Protein 6PWK (pdb70)

Solvent-accessible surface area: 37714 Å² total; per-residue (Å²): 124,170,66,68,77,48,142,83,20,98,93,13,99,74,122,5,50,48,22,91,42,0,96,12,8,31,121,35,56,0,49,59,72,0,64,39,20,34,98,156,48,8,109,3,0,1,0,10,0,25,0,53,22,2,100,74,42,48,167,129,138,27,111,122,42,0,48,40,29,1,94,58,1,0,48,118,1,60,128,44,32,104,75,177,107,37,6,23,0,27,10,46,76,53,42,3,0,5,1,2,13,103,27,71,58,80,77,0,72,122,8,1,73,43,1,22,86,21,3,74,124,26,72,120,105,44,15,0,0,1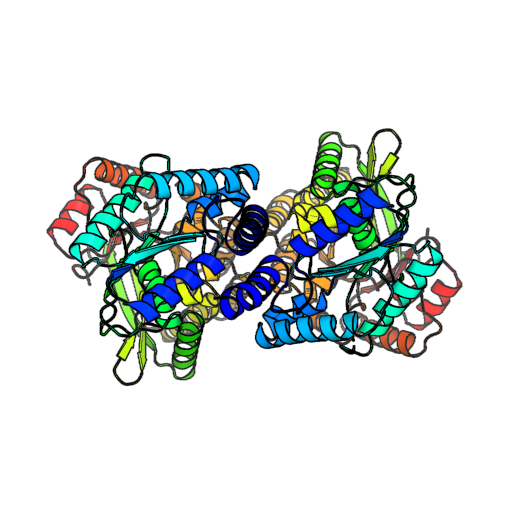,0,1,9,89,152,193,19,62,53,92,56,0,49,25,6,3,23,14,0,8,9,67,7,89,27,39,53,66,75,91,30,0,40,6,19,16,50,40,137,99,62,38,39,16,66,101,102,2,65,83,13,3,80,58,0,32,154,70,90,72,13,59,40,106,84,22,15,0,39,23,94,231,54,117,34,22,0,68,10,4,54,17,4,0,73,62,135,78,56,104,12,52,26,79,61,0,40,35,0,2,63,117,54,88,5,1,29,73,11,4,36,22,7,0,80,55,3,6,94,48,7,86,142,68,58,49,114,26,26,0,0,0,47,3,13,54,14,0,0,31,39,14,31,0,2,43,38,0,44,91,15,0,62,148,56,111,87,8,2,92,36,1,2,0,0,0,27,0,17,0,3,51,67,53,40,66,28,0,8,22,0,5,81,13,0,93,130,16,43,9,27,1,0,0,34,42,1,5,89,52,48,120,54,24,120,15,2,94,106,16,107,3,77,0,0,2,2,4,14,51,24,5,94,130,44,102,48,86,82,32,36,66,47,8,36,66,15,0,139,57,0,47,122,58,69,6,25,0,0,0,15,119,0,103,61,101,82,23,40,72,92,0,64,136,19,89,12,87,4,20,4,1,142,50,35,136,120,184,67,63,86,54,139,65,24,106,110,12,99,83,114,2,40,51,15,108,44,0,88,14,11,36,116,24,39,0,52,52,65,0,53,38,21,30,101,152,51,11,112,4,0,1,0,11,0,26,0,60,21,1,111,70,39,50,156,125,134,29,113,118,37,0,50,39,24,1,90,85,0,0,41,87,0,72,116,43,16,113,79,181,117,33,4,19,0,33,9,46,69,55,43,3,0,0,2,2,16,105,23,87,57,100,77,0,84,110,8,0,63,43,0,18,71,7,5,94,95,56,121,114,46,16,0,0,1,0,5,17,101,142,196,16,62,28,98,56,0,42,25,6,2,21,11,0,8,8,65,7,88,29,39,48,59,73,86,29,0,32,6,22,7,60,34,140,88,54,41,38,17,72,94,106,1,66,84,12,3,76,63,0,33,157,78,81,66,12,61,49,112,74,19,4,0,31,25,73,228,50,147,42,48,0,58,12,6,52,14,0,0,83,59,127,76,52,108,12,53,25,81,50,0,39,34,0,4,55,96,78,97,6,2,29,73,10,4,34,20,7,0,78,62,2,4,98,51,4,84,128,66,105,34,116,24,24,0,0,0,51,3,13,55,14,0,0,34,40,14,28,0,3,37,43,0,46,98,14,0,65,154,53,107,90,9,1,101,32,0,2,0,1,0,27,2,16,0,3,48,70,56,43,68,27,0,5,25,0,5,81,12,0,88,131,16,45,10,29,1,0,0,26,44,1,7,83,63,44,115,46,32,116,15,0,91,109,16,112,3,77,0,0,3,2,2,15,42,12,10,38,116,16,138,114,144,77,37,24,147,36,0,39,46,13,0,139,51,0,47,130,53,70,5,21,0,0,0,15,115,0,78,59,102,109,31,35,74,58,0,58,130,18,80,8,79,6,10,4,1,161,78,40,90

Foldseek 3Di:
DVVCCVVVVVVVVCVVFADVLQRAGEQVVVLVLVVVLLVPPLAWKKKKKFAVVLVVCCVVPHVVVSSVVSNLLSVLQDVPLDDPSWHWYDNDDGMIMITTHPDADVRVVVSLVVSLVSPCVRPVDMAMFMEGEPDRDDPVLNVQNNVQQRLVCVVCVVDSYRYDYSPDPDDTDHLVVLVVVVVVCLVVVQKDKDWWFWAFPVRHTQATEIFIWGDDPNRIGGCSRHVVSCLVVLNVLVVQVSVVVVVLVVVVVVPDPAAYEYEDDLSLLVDVVSLVVLLVVLQVRLVCLQRYEYEYEPCCCQPPVPSVVSSQCSSVVSNHFYEYAAPLPPPPRPPSCVVSVGQAYEYHQCLLVPLPPPVSVVSLLVSLCVQVVSPHAYEYPAHDDVVSVVSVVVSVHGIYIHDVVD/DVVVVVVVVVVVVCVQFADVLQRFGEQVVVLVLVQVCLVPPQAWKKKKKFAVVLVVCCVVPNVVVSSVVSNVLSVLLVVQDDDPSWHWYHNDSGMIMITGHPDDDVRVVVSLVSSLVSVVVPHDMAMFMEGRPDSDDPVLNVQNNVQQRLVCVVPVVDSYRYDYSPDPDDGDDLVVLVVVLVVCLVVVQKDKDWWFWAFPVGHTQATEIFIWGDDPHDIGGCSRHVVSCLPVLHQLVVQVSVVVVVLVVVVVVDDPAAYEYEGDLSNLPPVVSLVVLLVVLQVRLVCLLRYEYEYEPCCCQPPVVSVVSSQCSSVVSPHFYEYECPLPPLVRPCSCVVSVGQAYEHRLCCLPVDDPVVVVVSLLVSLCVQVVSVHAYEYPAHDDVVSVVVVVVSVHGIYIHPVSD

Secondary structure (DSSP, 8-state):
-HHHHHHHHHHHHHHHHB-TTTSSB-HHHHHHHHHHHHHHT--EEEEEEE-HHHHHHHHHHHHHHHHHHHHHHHHHHHHSS--TT-EEE--SSSEEEEEEET--HHHHHHHHHHHHHTTTTT----EEEEEEE-S---HHHHHHHHHHHHHHHHH-TTSSSEEEETT--S----HHHHHHHHHHHHHHT-EEEEEEEEEETTS-EEEEEEEEEEEETTEEEEHHHHHHHHHHTT-HHHHHHHHHHHHHHHHHTT---S-EEEE--HHHHT-HHHHHHHHHHHHT-GGGGGGEEEEE-HHHHHH-HHHHHHHHHHHHHTT-EEEEEEETTTTT---HHHHH--SEEEEPGGGGT--S-HHHHHHHHHHHHHHHHTT-EEEE-S--SHHHHHHHHTTT--EE-SSS--/-HHHHHHHHHHHHHHHHB-TTTSSB-HHHHHHHHHHHHHHT--EEEEEEE-HHHHHHHHHHHHHHHHHHHHHHHHHHHHH---TT-EEE--SSSEEEEEEES--HHHHHHHHHHHHHHHHTT---EEEEEEE-S---HHHHHHHHHHHHHHHHH-TTSSSEEEETT-SS----HHHHHHHHHHHHHHT-EEEEEEEEEETTS-EEEEEEEEEEEETTEEEEHHHHHHHHHGGG-HHHHHHHHHHHHHHHHHTT---S-EEEE--HHHHT-HHHHHHHHHHHHT-GGGGGGEEEEEEHHHHHHSHHHHHHHHHHHHHTT-EEEEEEETTTTTS--HHHHH--SEEEE-GGGTSS--SHHHHHHHHHHHHHHHHTT-EEEE-S---HHHHHHHHTTT--EEESTTT-

CATH classification: 3.30.70.270 (+1 more: 3.20.20.450)

Structure (mmCIF, N/CA/C/O backbone):
data_6PWK
#
_entry.id   6PWK
#
_cell.length_a   77.379
_cell.length_b   90.221
_cell.length_c   82.750
_cell.angle_alpha   90.000
_cell.angle_beta   115.490
_cell.angle_gamma   90.000
#
_symmetry.space_group_name_H-M   'P 1 21 1'
#
loop_
_entity.id
_entity.type
_entity.pdbx_description
1 polymer 'GGDEF and EAL domain-containing protein'
2 non-polymer "9,9'-[(2R,3R,3aS,5S,7aR,9R,10R,10aS,12S,14aR)-3,5,10,12-tetrahydroxy-5,12-dioxidooctahydro-2H,7H-difuro[3,2-d:3',2'-j][1,3,7,9,2,8]tetraoxadiphosphacyclododecine-2,9-diyl]bis(2-amino-1,9-dihydro-6H-purin-6-one)"
3 non-polymer 'MAGNESIUM ION'
4 water water
#
loop_
_atom_site.group_PDB
_atom_site.id
_atom_site.type_symbol
_atom_site.label_atom_id
_atom_site.label_alt_id
_atom_site.label_comp_id
_atom_site.label_asym_id
_atom_site.label_entity_id
_atom_site.label_seq_id
_atom_site.pdbx_PDB_ins_code
_atom_site.Cartn_x
_atom_site.Cartn_y
_atom_site.Cartn_z
_atom_site.occupancy
_atom_site.B_iso_or_equiv
_atom_site.auth_seq_id
_atom_site.auth_comp_id
_atom_site.auth_asym_id
_atom_site.auth_atom_id
_atom_site.pdbx_PDB_model_num
ATOM 1 N N . ALA A 1 2 ? -59.69983 -7.44961 31.52153 1.000 135.78932 222 ALA A N 1
ATOM 2 C CA . ALA A 1 2 ? -59.33498 -6.24621 30.78235 1.000 140.45461 222 ALA A CA 1
ATOM 3 C C . ALA A 1 2 ? -57.88822 -6.30168 30.30210 1.000 152.50886 222 ALA A C 1
ATOM 4 O O . ALA A 1 2 ? -57.50512 -5.56443 29.39305 1.000 145.73382 222 ALA A O 1
ATOM 6 N N . PHE A 1 3 ? -57.08496 -7.16984 30.92389 1.000 169.35562 223 PHE A N 1
ATOM 7 C CA . PHE A 1 3 ? -55.71659 -7.36791 30.45544 1.000 171.41463 223 PHE A CA 1
ATOM 8 C C . PHE A 1 3 ? -55.70590 -7.88814 29.02522 1.000 170.09672 223 PHE A C 1
ATOM 9 O O . PHE A 1 3 ? -55.01937 -7.33860 28.15502 1.000 165.52820 223 PHE A O 1
ATOM 17 N N . LYS A 1 4 ? -56.45790 -8.96366 28.77025 1.000 169.52744 224 LYS A N 1
ATOM 18 C CA . LYS A 1 4 ? -56.49105 -9.55731 27.43689 1.000 162.33692 224 LYS A CA 1
ATOM 19 C C . LYS A 1 4 ? -56.94463 -8.54473 26.39618 1.000 153.22147 224 LYS A C 1
ATOM 20 O O . LYS A 1 4 ? -56.46393 -8.55722 25.25640 1.000 147.41491 224 LYS A O 1
ATOM 22 N N . ALA A 1 5 ? -57.86775 -7.65683 26.77080 1.000 152.10302 225 ALA A N 1
ATOM 23 C CA . ALA A 1 5 ? -58.26586 -6.58027 25.87250 1.000 148.09031 225 ALA A CA 1
ATOM 24 C C . ALA A 1 5 ? -57.07263 -5.70208 25.51823 1.000 154.49169 225 ALA A C 1
ATOM 25 O O . ALA A 1 5 ? -56.70602 -5.57921 24.34647 1.000 157.21446 225 ALA A O 1
ATOM 27 N N . GLN A 1 6 ? -56.43324 -5.10928 26.53196 1.000 160.51650 226 GLN A N 1
ATOM 28 C CA . GLN A 1 6 ? -55.37559 -4.13000 26.29025 1.000 159.62697 226 GLN A CA 1
ATOM 29 C C . GLN A 1 6 ? -54.20366 -4.74361 25.53224 1.000 147.31657 226 GLN A C 1
ATOM 30 O O . GLN A 1 6 ? -53.72491 -4.17605 24.54260 1.000 145.49785 226 GLN A O 1
ATOM 36 N N . ALA A 1 7 ? -53.73253 -5.90993 25.98111 1.000 127.37804 227 ALA A N 1
ATOM 37 C CA . ALA A 1 7 ? -52.53714 -6.50847 25.39386 1.000 105.30054 227 ALA A CA 1
ATOM 38 C C . ALA A 1 7 ? -52.73673 -6.81977 23.91526 1.000 104.74702 227 ALA A C 1
ATOM 39 O O . ALA A 1 7 ? -51.87514 -6.51064 23.08354 1.000 105.37883 227 ALA A O 1
ATOM 41 N N . LYS A 1 8 ? -53.87344 -7.42393 23.56311 1.000 107.09681 228 LYS A N 1
ATOM 42 C CA . LYS A 1 8 ? -54.13502 -7.71966 22.15670 1.000 98.57848 228 LYS A CA 1
ATOM 43 C C . LYS A 1 8 ? -54.60200 -6.48962 21.38794 1.000 94.77830 228 LYS A C 1
ATOM 44 O O . LYS A 1 8 ? -54.29952 -6.36331 20.19679 1.000 102.77099 228 LYS A O 1
ATOM 50 N N . GLU A 1 9 ? -55.31259 -5.56591 22.04166 1.000 90.41849 229 GLU A N 1
ATOM 51 C CA . GLU A 1 9 ? -55.63482 -4.29954 21.38695 1.000 93.03758 229 GLU A CA 1
ATOM 52 C C . GLU A 1 9 ? -54.37070 -3.50991 21.07863 1.000 100.01279 229 GLU A C 1
ATOM 53 O O . GLU A 1 9 ? -54.29605 -2.81714 20.05748 1.000 111.92072 229 GLU A O 1
ATOM 59 N N . ALA A 1 10 ? -53.36381 -3.60561 21.95126 1.000 93.53238 230 ALA A N 1
ATOM 60 C CA . ALA A 1 10 ? -52.10843 -2.90570 21.70768 1.000 81.70904 230 ALA A CA 1
ATOM 61 C C . ALA A 1 10 ? -51.43259 -3.40882 20.43950 1.000 77.64396 230 ALA A C 1
ATOM 62 O O . ALA A 1 10 ? -50.92803 -2.61225 19.63859 1.000 81.09449 230 ALA A O 1
ATOM 64 N N . GLN A 1 11 ? -51.41744 -4.72792 20.23411 1.000 79.16905 231 GLN A N 1
ATOM 65 C CA . GLN A 1 11 ? -50.75492 -5.27749 19.05538 1.000 90.33333 231 GLN A CA 1
ATOM 66 C C . GLN A 1 11 ? -51.51758 -4.94157 17.78054 1.000 86.83432 231 GLN A C 1
ATOM 67 O O . GLN A 1 11 ? -50.90602 -4.63583 16.75063 1.000 89.79970 231 GLN A O 1
ATOM 73 N N . GLN A 1 12 ? -52.85138 -4.99379 17.82546 1.000 89.42665 232 GLN A N 1
ATOM 74 C CA . GLN A 1 12 ? -53.63447 -4.61980 16.65134 1.000 91.82852 232 GLN A CA 1
ATOM 75 C C . GLN A 1 12 ? -53.50461 -3.13113 16.35268 1.000 92.79863 232 GLN A C 1
ATOM 76 O O . GLN A 1 12 ? -53.44791 -2.73015 15.18432 1.000 88.89687 232 GLN A O 1
ATOM 82 N N . LEU A 1 13 ? -53.45692 -2.29580 17.39321 1.000 93.93762 233 LEU A N 1
ATOM 83 C CA . LEU A 1 13 ? -53.18998 -0.87756 17.17944 1.000 84.72689 233 LEU A CA 1
ATOM 84 C C . LEU A 1 13 ? -51.78177 -0.66342 16.64187 1.000 79.73530 233 LEU A C 1
ATOM 85 O O . LEU A 1 13 ? -51.56636 0.17323 15.75688 1.000 67.02335 233 LEU A O 1
ATOM 90 N N . ARG A 1 14 ? -50.81077 -1.41616 17.16510 1.000 84.10843 234 ARG A N 1
ATOM 91 C CA . ARG A 1 14 ? -49.43878 -1.30156 16.68506 1.000 94.42902 234 ARG A CA 1
ATOM 92 C C . ARG A 1 14 ? -49.32664 -1.71501 15.22311 1.000 95.08549 234 ARG A C 1
ATOM 93 O O . ARG A 1 14 ? -48.61990 -1.06798 14.44077 1.000 84.71158 234 ARG A O 1
ATOM 101 N N . GLU A 1 15 ? -50.01544 -2.79109 14.83218 1.000 94.29304 235 GLU A N 1
ATOM 102 C CA . GLU A 1 15 ? -49.94586 -3.23051 13.44234 1.000 87.65445 235 GLU A CA 1
ATOM 103 C C . GLU A 1 15 ? -50.76238 -2.32552 12.52884 1.000 86.63968 235 GLU A C 1
ATOM 104 O O . GLU A 1 15 ? -50.40714 -2.14408 11.35945 1.000 88.50904 235 GLU A O 1
ATOM 110 N N . ARG A 1 16 ? -51.85033 -1.74467 13.03610 1.000 86.38705 236 ARG A N 1
ATOM 111 C CA . ARG A 1 16 ? -52.60824 -0.79754 12.22635 1.000 85.67257 236 ARG A CA 1
ATOM 112 C C . ARG A 1 16 ? -51.78704 0.44928 11.93445 1.000 81.32847 236 ARG A C 1
ATOM 113 O O . ARG A 1 16 ? -51.85036 0.99898 10.82901 1.000 76.67149 236 ARG A O 1
ATOM 121 N N . ALA A 1 17 ? -50.99590 0.89762 12.90803 1.000 80.69256 237 ALA A N 1
ATOM 122 C CA . ALA A 1 17 ? -50.24797 2.13794 12.74545 1.000 73.24616 237 ALA A CA 1
ATOM 123 C C . ALA A 1 17 ? -49.00389 1.94805 11.88566 1.000 74.68188 237 ALA A C 1
ATOM 124 O O . ALA A 1 17 ? -48.65532 2.83372 11.09748 1.000 76.36000 237 ALA A O 1
ATOM 126 N N . TYR A 1 18 ? -48.32698 0.80250 12.01222 1.000 72.06925 238 TYR A N 1
ATOM 127 C CA . TYR A 1 18 ? -47.00112 0.62893 11.43284 1.000 65.21195 238 TYR A CA 1
ATOM 128 C C . TYR A 1 18 ? -46.87579 -0.51087 10.43036 1.000 69.44183 238 TYR A C 1
ATOM 129 O O . TYR A 1 18 ? -45.80816 -0.64916 9.82393 1.000 76.52416 238 TYR A O 1
ATOM 138 N N . LEU A 1 19 ? -47.90728 -1.32836 10.23163 1.000 64.23089 239 LEU A N 1
ATOM 139 C CA . LEU A 1 19 ? -47.82108 -2.47099 9.32811 1.000 67.20755 239 LEU A CA 1
ATOM 140 C C . LEU A 1 19 ? -48.71999 -2.25560 8.11854 1.000 74.60449 239 LEU A C 1
ATOM 141 O O . LEU A 1 19 ? -49.90112 -1.92226 8.26639 1.000 77.36377 239 LEU A O 1
ATOM 146 N N . ASP A 1 20 ? -48.15835 -2.45286 6.93010 1.000 78.61848 240 ASP A N 1
ATOM 147 C CA . ASP A 1 20 ? -48.93678 -2.39202 5.69822 1.000 76.27089 240 ASP A CA 1
ATOM 148 C C . ASP A 1 20 ? -49.63292 -3.72864 5.47123 1.000 76.86026 240 ASP A C 1
ATOM 149 O O . ASP A 1 20 ? -48.95626 -4.76070 5.39666 1.000 81.37668 240 ASP A O 1
ATOM 154 N N . PRO A 1 21 ? -50.96366 -3.76009 5.36031 1.000 72.90115 241 PRO A N 1
ATOM 155 C CA . PRO A 1 21 ? -51.65896 -5.05584 5.26270 1.000 77.14800 241 PRO A CA 1
ATOM 156 C C . PRO A 1 21 ? -51.29538 -5.86307 4.02758 1.000 89.32902 241 PRO A C 1
ATOM 157 O O . PRO A 1 21 ? -51.27078 -7.09926 4.09273 1.000 95.06893 241 PRO A O 1
ATOM 161 N N . VAL A 1 22 ? -51.01005 -5.20708 2.90274 1.000 86.21442 242 VAL A N 1
ATOM 162 C CA . VAL A 1 22 ? -50.75163 -5.93426 1.66184 1.000 77.45419 242 VAL A CA 1
ATOM 163 C C . VAL A 1 22 ? -49.42159 -6.67412 1.74315 1.000 77.03329 242 VAL A C 1
ATOM 164 O O . VAL A 1 22 ? -49.36525 -7.90379 1.62842 1.000 79.87598 242 VAL A O 1
ATOM 168 N N . SER A 1 23 ? -48.33085 -5.93345 1.94222 1.000 78.45171 243 SER A N 1
ATOM 169 C CA . SER A 1 23 ? -47.00070 -6.53002 1.93408 1.000 77.84243 243 SER A CA 1
ATOM 170 C C . SER A 1 23 ? -46.67271 -7.27266 3.22127 1.000 79.39604 243 SER A C 1
ATOM 171 O O . SER A 1 23 ? -45.72677 -8.06620 3.23490 1.000 78.54387 243 SER A O 1
ATOM 174 N N . HIS A 1 24 ? -47.42720 -7.03498 4.29470 1.000 85.95858 244 HIS A N 1
ATOM 175 C CA . HIS A 1 24 ? -47.09779 -7.54277 5.62713 1.000 91.76696 244 HIS A CA 1
ATOM 176 C C . HIS A 1 24 ? -45.69817 -7.10775 6.05730 1.000 83.79553 244 HIS A C 1
ATOM 177 O O . HIS A 1 24 ? -45.02280 -7.80167 6.82309 1.000 87.69127 244 HIS A O 1
ATOM 184 N N . LEU A 1 25 ? -45.25447 -5.96091 5.55433 1.000 75.23135 245 LEU A N 1
ATOM 185 C CA . LEU A 1 25 ? -44.02667 -5.30303 5.97228 1.000 76.36395 245 LEU A CA 1
ATOM 186 C C . LEU A 1 25 ? -44.38479 -4.02051 6.71138 1.000 73.08597 245 LEU A C 1
ATOM 187 O O . LEU A 1 25 ? -45.55558 -3.64933 6.82636 1.000 74.70803 245 LEU A O 1
ATOM 192 N N . GLY A 1 26 ? -43.36278 -3.33828 7.21788 1.000 72.20527 246 GLY A N 1
ATOM 193 C CA . GLY A 1 26 ? -43.58814 -2.02784 7.79398 1.000 71.79714 246 GLY A CA 1
ATOM 194 C C . GLY A 1 26 ? -44.08930 -1.05017 6.74929 1.000 71.26260 246 GLY A C 1
ATOM 195 O O . GLY A 1 26 ? -43.73618 -1.12965 5.57153 1.000 75.46324 246 GLY A O 1
ATOM 196 N N . ASN A 1 27 ? -44.94564 -0.13075 7.17935 1.000 69.60180 247 ASN A N 1
ATOM 197 C CA . ASN A 1 27 ? -45.46075 0.88246 6.26897 1.000 66.46291 247 ASN A CA 1
ATOM 198 C C . ASN A 1 27 ? -44.47436 2.04811 6.20704 1.000 67.76310 247 ASN A C 1
ATOM 199 O O . ASN A 1 27 ? -43.34320 1.96393 6.69315 1.000 69.57908 247 ASN A O 1
ATOM 204 N N . ARG A 1 28 ? -44.89929 3.15800 5.60181 1.000 65.59393 248 ARG A N 1
ATOM 205 C CA . ARG A 1 28 ? -44.00546 4.29951 5.45173 1.000 57.52644 248 ARG A CA 1
ATOM 206 C C . ARG A 1 28 ? -43.68133 4.93324 6.79937 1.000 71.33676 248 ARG A C 1
ATOM 207 O O . ARG A 1 28 ? -42.53191 5.31696 7.04879 1.000 80.46124 248 ARG A O 1
ATOM 215 N N . ALA A 1 29 ? -44.67719 5.04497 7.68300 1.000 73.27237 249 ALA A N 1
ATOM 216 C CA . ALA A 1 29 ? -44.43811 5.63893 8.99462 1.000 59.64235 249 ALA A CA 1
ATOM 217 C C . ALA A 1 29 ? -43.47413 4.79343 9.81715 1.000 60.75268 249 ALA A C 1
ATOM 218 O O . ALA A 1 29 ? -42.64188 5.33082 10.55768 1.000 62.91718 249 ALA A O 1
ATOM 220 N N . TYR A 1 30 ? -43.57640 3.46681 9.70541 1.000 66.37065 250 TYR A N 1
ATOM 221 C CA . TYR A 1 30 ? -42.60470 2.59150 10.35212 1.000 64.65466 250 TYR A CA 1
ATOM 222 C C . TYR A 1 30 ? -41.20095 2.85667 9.82941 1.000 76.99569 250 TYR A C 1
ATOM 223 O O . TYR A 1 30 ? -40.23191 2.85954 10.59751 1.000 80.89738 250 TYR A O 1
ATOM 232 N N . TYR A 1 31 ? -41.07376 3.08410 8.52162 1.000 79.69965 251 TYR A N 1
ATOM 233 C CA . TYR A 1 31 ? -39.75784 3.29584 7.93107 1.000 72.45205 251 TYR A CA 1
ATOM 234 C C . TYR A 1 31 ? -39.11746 4.57822 8.44340 1.000 68.22622 251 TYR A C 1
ATOM 235 O O . TYR A 1 31 ? -37.92583 4.59486 8.77193 1.000 61.89023 251 TYR A O 1
ATOM 244 N N . MET A 1 32 ? -39.89171 5.66206 8.51763 1.000 73.49829 252 MET A N 1
ATOM 245 C CA . MET A 1 32 ? -39.34692 6.92575 9.00261 1.000 81.29251 252 MET A CA 1
ATOM 246 C C . MET A 1 32 ? -38.95100 6.82890 10.47039 1.000 86.38158 252 MET A C 1
ATOM 247 O O . MET A 1 32 ? -37.95083 7.42302 10.88938 1.000 89.87927 252 MET A O 1
ATOM 252 N N . SER A 1 33 ? -39.72044 6.08142 11.26503 1.000 77.04860 253 SER A N 1
ATOM 253 C CA . SER A 1 33 ? -39.37055 5.88809 12.66940 1.000 80.32237 253 SER A CA 1
ATOM 254 C C . SER A 1 33 ? -38.06929 5.10732 12.80874 1.000 81.90170 253 SER A C 1
ATOM 255 O O . SER A 1 33 ? -37.16710 5.51085 13.55206 1.000 84.42295 253 SER A O 1
ATOM 258 N N . GLN A 1 34 ? -37.95586 3.97992 12.10185 1.000 80.94866 254 GLN A N 1
ATOM 259 C CA . GLN A 1 34 ? -36.71694 3.20722 12.13540 1.000 78.79993 254 GLN A CA 1
ATOM 260 C C . GLN A 1 34 ? -35.55031 3.99724 11.56032 1.000 74.27908 254 GLN A C 1
ATOM 261 O O . GLN A 1 34 ? -34.41224 3.84908 12.01847 1.000 69.76642 254 GLN A O 1
ATOM 267 N N . LEU A 1 35 ? -35.81252 4.83805 10.55835 1.000 81.73762 255 LEU A N 1
ATOM 268 C CA . LEU A 1 35 ? -34.74539 5.63123 9.95793 1.000 87.35537 255 LEU A CA 1
ATOM 269 C C . LEU A 1 35 ? -34.25704 6.71262 10.91261 1.000 88.26732 255 LEU A C 1
ATOM 270 O O . LEU A 1 35 ? -33.04744 6.93364 11.04202 1.000 84.54578 255 LEU A O 1
ATOM 275 N N . SER A 1 36 ? -35.18300 7.39620 11.59036 1.000 94.22172 256 SER A N 1
ATOM 276 C CA . SER A 1 36 ? -34.79621 8.48738 12.47755 1.000 91.88222 256 SER A CA 1
ATOM 277 C C . SER A 1 36 ? -34.04782 7.98147 13.70428 1.000 96.70913 256 SER A C 1
ATOM 278 O O . SER A 1 36 ? -33.15173 8.66853 14.20851 1.000 100.18173 256 SER A O 1
ATOM 281 N N . GLY A 1 37 ? -34.39531 6.79208 14.19773 1.000 98.28652 257 GLY A N 1
ATOM 282 C CA . GLY A 1 37 ? -33.68171 6.24330 15.33949 1.000 100.94151 257 GLY A CA 1
ATOM 283 C C . GLY A 1 37 ? -32.29163 5.75759 14.97767 1.000 91.83081 257 GLY A C 1
ATOM 284 O O . GLY A 1 37 ? -31.35325 5.88679 15.76876 1.000 83.54579 257 GLY A O 1
ATOM 285 N N . TRP A 1 38 ? -32.14059 5.19106 13.77865 1.000 92.11567 258 TRP A N 1
ATOM 286 C CA . TRP A 1 38 ? -30.82770 4.74334 13.32612 1.000 99.16984 258 TRP A CA 1
ATOM 287 C C . TRP A 1 38 ? -29.88437 5.92052 13.11107 1.000 96.64209 258 TRP A C 1
ATOM 288 O O . TRP A 1 38 ? -28.68291 5.81942 13.38564 1.000 95.94238 258 TRP A O 1
ATOM 299 N N . LEU A 1 39 ? -30.41074 7.04671 12.62781 1.000 98.33559 259 LEU A N 1
ATOM 300 C CA . LEU A 1 39 ? -29.57107 8.21520 12.38553 1.000 99.60730 259 LEU A CA 1
ATOM 301 C C . LEU A 1 39 ? -29.10236 8.84035 13.69383 1.000 105.04613 259 LEU A C 1
ATOM 302 O O . LEU A 1 39 ? -27.91759 9.15691 13.85305 1.000 111.81195 259 LEU A O 1
ATOM 307 N N . SER A 1 40 ? -30.02157 9.02418 14.64507 1.000 109.37608 260 SER A N 1
ATOM 308 C CA . SER A 1 40 ? -29.68992 9.74128 15.87256 1.000 107.90782 260 SER A CA 1
ATOM 309 C C . SER A 1 40 ? -28.70590 8.96865 16.74256 1.000 111.89341 260 SER A C 1
ATOM 310 O O . SER A 1 40 ? -27.89544 9.58072 17.44743 1.000 111.75436 260 SER A O 1
ATOM 313 N N . GLU A 1 41 ? -28.75531 7.63628 16.71249 1.000 116.97996 261 GLU A N 1
ATOM 314 C CA . GLU A 1 41 ? -27.82633 6.84334 17.51213 1.000 129.35945 261 GLU A CA 1
ATOM 315 C C . GLU A 1 41 ? -26.44905 6.78268 16.86600 1.000 130.77874 261 GLU A C 1
ATOM 316 O O . GLU A 1 41 ? -25.46218 7.26629 17.42805 1.000 140.25191 261 GLU A O 1
ATOM 322 N N . SER A 1 42 ? -26.36183 6.18862 15.68216 1.000 119.32633 262 SER A N 1
ATOM 323 C CA . SER A 1 42 ? -25.07316 5.95665 15.03690 1.000 112.22980 262 SER A CA 1
ATOM 324 C C . SER A 1 42 ? -25.00325 6.56159 13.64563 1.000 103.37481 262 SER A C 1
ATOM 325 O O . SER A 1 42 ? -24.07180 7.31693 13.34572 1.000 105.07885 262 SER A O 1
ATOM 328 N N . GLY A 1 43 ? -25.97017 6.25242 12.78608 1.000 99.88544 263 GLY A N 1
ATOM 329 C CA . GLY A 1 43 ? -25.88873 6.65578 11.40005 1.000 100.55690 263 GLY A CA 1
ATOM 330 C C . GLY A 1 43 ? -24.86042 5.90473 10.59001 1.000 103.34569 263 GLY A C 1
ATOM 331 O O . GLY A 1 43 ? -24.58058 6.29664 9.45336 1.000 89.15058 263 GLY A O 1
ATOM 332 N N . ILE A 1 44 ? -24.28633 4.84031 11.14122 1.000 116.29224 264 ILE A N 1
ATOM 333 C CA . ILE A 1 44 ? -23.28367 4.04051 10.44885 1.000 119.71967 264 ILE A CA 1
ATOM 334 C C . ILE A 1 44 ? -23.99695 2.89688 9.74209 1.000 124.50431 264 ILE A C 1
ATOM 335 O O . ILE A 1 44 ? -24.65800 2.07394 10.38520 1.000 132.23320 264 ILE A O 1
ATOM 340 N N . GLY A 1 45 ? -23.87181 2.84648 8.42603 1.000 117.41766 265 GLY A N 1
ATOM 341 C CA . GLY A 1 45 ? -24.50522 1.81481 7.64125 1.000 108.54658 265 GLY A CA 1
ATOM 342 C C . GLY A 1 45 ? -24.97787 2.37219 6.31958 1.000 99.91901 265 GLY A C 1
ATOM 343 O O . GLY A 1 45 ? -24.51470 3.41774 5.86637 1.000 95.81706 265 GLY A O 1
ATOM 344 N N . GLY A 1 46 ? -25.92109 1.65789 5.69894 1.000 96.12008 266 GLY A N 1
ATOM 345 C CA . GLY A 1 46 ? -26.43464 2.04240 4.40546 1.000 95.26574 266 GLY A CA 1
ATOM 346 C C . GLY A 1 46 ? -27.94945 1.96570 4.35593 1.000 95.48479 266 GLY A C 1
ATOM 347 O O . GLY A 1 46 ? -28.60485 1.45532 5.26897 1.000 92.92724 266 GLY A O 1
ATOM 348 N N . VAL A 1 47 ? -28.49110 2.48222 3.25665 1.000 88.86515 267 VAL A N 1
ATOM 349 C CA . VAL A 1 47 ? -29.92909 2.55433 3.04425 1.000 77.55123 267 VAL A CA 1
ATOM 350 C C . VAL A 1 47 ? -30.19245 2.29725 1.56463 1.000 78.92172 267 VAL A C 1
ATOM 351 O O . VAL A 1 47 ? -29.38241 2.64892 0.70072 1.000 86.23060 267 VAL A O 1
ATOM 355 N N . ALA A 1 48 ? -31.31612 1.64506 1.27320 1.000 78.06183 268 ALA A N 1
ATOM 356 C CA . ALA A 1 48 ? -31.60139 1.19299 -0.07989 1.000 73.51324 268 ALA A CA 1
ATOM 357 C C . ALA A 1 48 ? -33.08802 1.31077 -0.37460 1.000 73.41194 268 ALA A C 1
ATOM 358 O O . ALA A 1 48 ? -33.92266 1.26772 0.53234 1.000 71.56474 268 ALA A O 1
ATOM 360 N N . ILE A 1 49 ? -33.40800 1.45739 -1.66015 1.000 64.43437 269 ILE A N 1
ATOM 361 C CA . ILE A 1 49 ? -34.78539 1.52584 -2.13167 1.000 66.43442 269 ILE A CA 1
ATOM 362 C C . ILE A 1 49 ? -34.91808 0.63446 -3.36100 1.000 68.38221 269 ILE A C 1
ATOM 363 O O . ILE A 1 49 ? -34.05868 0.65634 -4.25038 1.000 75.35880 269 ILE A O 1
ATOM 368 N N . LEU A 1 50 ? -35.98161 -0.16220 -3.39762 1.000 59.85007 270 LEU A N 1
ATOM 369 C CA . LEU A 1 50 ? -36.25778 -1.07298 -4.49817 1.000 60.14867 270 LEU A CA 1
ATOM 370 C C . LEU A 1 50 ? -37.63136 -0.74698 -5.06054 1.000 68.62000 270 LEU A C 1
ATOM 371 O O . LEU A 1 50 ? -38.62211 -0.76300 -4.32429 1.000 74.55388 270 LEU A O 1
ATOM 376 N N . GLN A 1 51 ? -37.69423 -0.45759 -6.35693 1.000 68.48923 271 GLN A N 1
ATOM 377 C CA . GLN A 1 51 ? -38.95041 -0.14307 -7.02468 1.000 65.00400 271 GLN A CA 1
ATOM 378 C C . GLN A 1 51 ? -39.34694 -1.28660 -7.94614 1.000 65.91165 271 GLN A C 1
ATOM 379 O O . GLN A 1 51 ? -38.55702 -1.70735 -8.79830 1.000 66.97190 271 GLN A O 1
ATOM 385 N N . ALA A 1 52 ? -40.57546 -1.77515 -7.77880 1.000 68.72306 272 ALA A N 1
ATOM 386 C CA . ALA A 1 52 ? -41.10336 -2.87119 -8.58708 1.000 73.20510 272 ALA A CA 1
ATOM 387 C C . ALA A 1 52 ? -42.08859 -2.29187 -9.59824 1.000 81.86697 272 ALA A C 1
ATOM 388 O O . ALA A 1 52 ? -43.30036 -2.25608 -9.38481 1.000 83.12479 272 ALA A O 1
ATOM 390 N N . GLU A 1 53 ? -41.54259 -1.82578 -10.72390 1.000 95.65176 273 GLU A N 1
ATOM 391 C CA . GLU A 1 53 ? -42.38790 -1.29600 -11.78736 1.000 97.77716 273 GLU A CA 1
ATOM 392 C C . GLU A 1 53 ? -43.22709 -2.39202 -12.43124 1.000 94.06504 273 GLU A C 1
ATOM 393 O O . GLU A 1 53 ? -44.32741 -2.11965 -12.92593 1.000 89.95802 273 GLU A O 1
ATOM 399 N N . PHE A 1 54 ? -42.73763 -3.63460 -12.42249 1.000 90.85612 274 PHE A N 1
ATOM 400 C CA . PHE A 1 54 ? -43.50395 -4.72908 -13.00940 1.000 95.22198 274 PHE A CA 1
ATOM 401 C C . PHE A 1 54 ? -44.77570 -5.01098 -12.21974 1.000 100.19941 274 PHE A C 1
ATOM 402 O O . PHE A 1 54 ? -45.75481 -5.51279 -12.78368 1.000 104.63693 274 PHE A O 1
ATOM 410 N N . ILE A 1 55 ? -44.78470 -4.69603 -10.92324 1.000 97.15115 275 ILE A N 1
ATOM 411 C CA . ILE A 1 55 ? -46.01815 -4.79723 -10.15058 1.000 87.94465 275 ILE A CA 1
ATOM 412 C C . ILE A 1 55 ? -46.98463 -3.69101 -10.55443 1.000 85.00616 275 ILE A C 1
ATOM 413 O O . ILE A 1 55 ? -48.20439 -3.89299 -10.58770 1.000 85.67506 275 ILE A O 1
ATOM 418 N N . LYS A 1 56 ? -46.45530 -2.50781 -10.87697 1.000 85.37497 276 LYS A N 1
ATOM 419 C CA . LYS A 1 56 ? -47.30060 -1.42505 -11.36961 1.000 89.10034 276 LYS A CA 1
ATOM 420 C C . LYS A 1 56 ? -47.95298 -1.79732 -12.69391 1.000 98.98197 276 LYS A C 1
ATOM 421 O O . LYS A 1 56 ? -49.12491 -1.47948 -12.93000 1.000 98.02805 276 LYS A O 1
ATOM 427 N N . GLU A 1 57 ? -47.20823 -2.47234 -13.57227 1.000 104.19192 277 GLU A N 1
ATOM 428 C CA . GLU A 1 57 ? -47.78353 -2.92883 -14.83277 1.000 108.61189 277 GLU A CA 1
ATOM 429 C C . GLU A 1 57 ? -48.80690 -4.03478 -14.61549 1.000 112.57266 277 GLU A C 1
ATOM 430 O O . GLU A 1 57 ? -49.73444 -4.18646 -15.41786 1.000 116.00097 277 GLU A O 1
ATOM 436 N N . LEU A 1 58 ? -48.66227 -4.80769 -13.53834 1.000 112.20440 278 LEU A N 1
ATOM 437 C CA . LEU A 1 58 ? -49.57767 -5.91643 -13.29651 1.000 105.13715 278 LEU A CA 1
ATOM 438 C C . LEU A 1 58 ? -50.93212 -5.43229 -12.79636 1.000 111.82342 278 LEU A C 1
ATOM 439 O O . LEU A 1 58 ? -51.94613 -6.10757 -13.00857 1.000 121.76383 278 LEU A O 1
ATOM 444 N N . TYR A 1 59 ? -50.97378 -4.26396 -12.15104 1.000 106.03779 279 TYR A N 1
ATOM 445 C CA . TYR A 1 59 ? -52.17467 -3.86150 -11.42357 1.000 105.34653 279 TYR A CA 1
ATOM 446 C C . TYR A 1 59 ? -53.35014 -3.60781 -12.36131 1.000 110.92226 279 TYR A C 1
ATOM 447 O O . TYR A 1 59 ? -54.45732 -4.09982 -12.12154 1.000 116.30453 279 TYR A O 1
ATOM 456 N N . GLU A 1 60 ? -53.14621 -2.83358 -13.42738 1.000 113.04330 280 GLU A N 1
ATOM 457 C CA . GLU A 1 60 ? -54.25948 -2.62601 -14.34795 1.000 121.65060 280 GLU A CA 1
ATOM 458 C C . GLU A 1 60 ? -54.43422 -3.79950 -15.30292 1.000 122.66284 280 GLU A C 1
ATOM 459 O O . GLU A 1 60 ? -55.55316 -4.05918 -15.76019 1.000 122.60929 280 GLU A O 1
ATOM 465 N N . GLU A 1 61 ? -53.35500 -4.52430 -15.60226 1.000 121.40308 281 GLU A N 1
ATOM 466 C CA . GLU A 1 61 ? -53.43801 -5.60076 -16.58366 1.000 126.34595 281 GLU A CA 1
ATOM 467 C C . GLU A 1 61 ? -54.28230 -6.76002 -16.06484 1.000 130.91988 281 GLU A C 1
ATOM 468 O O . GLU A 1 61 ? -55.16875 -7.25763 -16.76907 1.000 143.34707 281 GLU A O 1
ATOM 474 N N . LYS A 1 62 ? -54.03168 -7.19643 -14.82762 1.000 120.73692 282 LYS A N 1
ATOM 475 C CA . LYS A 1 62 ? -54.69152 -8.37065 -14.26698 1.000 115.18075 282 LYS A CA 1
ATOM 476 C C . LYS A 1 62 ? -55.48642 -8.05177 -13.00241 1.000 104.94574 282 LYS A C 1
ATOM 477 O O . LYS A 1 62 ? -55.86586 -8.97171 -12.26862 1.000 105.77086 282 LYS A O 1
ATOM 483 N N . GLY A 1 63 ? -55.75525 -6.77758 -12.73133 1.000 94.48546 283 GLY A N 1
ATOM 484 C CA . GLY A 1 63 ? -56.49671 -6.40066 -11.54352 1.000 95.66472 283 GLY A CA 1
ATOM 485 C C . GLY A 1 63 ? -55.60601 -6.22564 -10.32942 1.000 93.24331 283 GLY A C 1
ATOM 486 O O . GLY A 1 63 ? -54.37601 -6.31072 -10.39036 1.000 92.62531 283 GLY A O 1
ATOM 487 N N . TYR A 1 64 ? -56.25242 -5.97095 -9.19041 1.000 95.47996 284 TYR A N 1
ATOM 488 C CA . TYR A 1 64 ? -55.52890 -5.76666 -7.94261 1.000 93.24477 284 TYR A CA 1
ATOM 489 C C . TYR A 1 64 ? -55.40369 -7.02804 -7.10192 1.000 89.93039 284 TYR A C 1
ATOM 490 O O . TYR A 1 64 ? -54.53644 -7.07881 -6.22285 1.000 92.83527 284 TYR A O 1
ATOM 499 N N . GLU A 1 65 ? -56.24977 -8.03458 -7.33525 1.000 89.58220 285 GLU A N 1
ATOM 500 C CA . GLU A 1 65 ? -56.07268 -9.30946 -6.64796 1.000 97.53276 285 GLU A CA 1
ATOM 501 C C . GLU A 1 65 ? -54.73165 -9.93402 -7.00674 1.000 101.30281 285 GLU A C 1
ATOM 502 O O . GLU A 1 65 ? -54.01730 -10.43979 -6.13313 1.000 100.64761 285 GLU A O 1
ATOM 508 N N . ALA A 1 66 ? -54.37107 -9.90249 -8.29158 1.000 99.60881 286 ALA A N 1
ATOM 509 C CA . ALA A 1 66 ? -53.05636 -10.37902 -8.70373 1.000 94.28757 286 ALA A CA 1
ATOM 510 C C . ALA A 1 66 ? -51.96106 -9.39773 -8.30972 1.000 88.41183 286 ALA A C 1
ATOM 511 O O . ALA A 1 66 ? -50.83349 -9.81149 -8.01687 1.000 87.23584 286 ALA A O 1
ATOM 513 N N . GLY A 1 67 ? -52.27095 -8.10080 -8.29634 1.000 84.57835 287 GLY A N 1
ATOM 514 C CA . GLY A 1 67 ? -51.27206 -7.11944 -7.90685 1.000 85.72496 287 GLY A CA 1
ATOM 515 C C . GLY A 1 67 ? -50.90812 -7.21332 -6.43658 1.000 90.98867 287 GLY A C 1
ATOM 516 O O . GLY A 1 67 ? -49.72965 -7.16296 -6.07193 1.000 94.51187 287 GLY A O 1
ATOM 517 N N . ASP A 1 68 ? -51.91694 -7.34322 -5.56979 1.000 90.17450 288 ASP A N 1
ATOM 518 C CA . ASP A 1 68 ? -51.64693 -7.48894 -4.14249 1.000 91.23687 288 ASP A CA 1
ATOM 519 C C . ASP A 1 68 ? -50.88910 -8.77712 -3.85577 1.000 92.06549 288 ASP A C 1
ATOM 520 O O . ASP A 1 68 ? -49.98773 -8.80148 -3.00765 1.000 92.19447 288 ASP A O 1
ATOM 525 N N . GLY A 1 69 ? -51.24084 -9.85993 -4.55407 1.000 90.84522 289 GLY A N 1
ATOM 526 C CA . GLY A 1 69 ? -50.51970 -11.11031 -4.37632 1.000 91.07397 289 GLY A CA 1
ATOM 527 C C . GLY A 1 69 ? -49.05701 -11.01296 -4.76124 1.000 93.12565 289 GLY A C 1
ATOM 528 O O . GLY A 1 69 ? -48.20333 -11.65071 -4.13951 1.000 100.82731 289 GLY A O 1
ATOM 529 N N . MET A 1 70 ? -48.74472 -10.21488 -5.78481 1.000 88.51885 290 MET A N 1
ATOM 530 C CA . MET A 1 70 ? -47.35185 -10.04495 -6.18504 1.000 89.45641 290 MET A CA 1
ATOM 531 C C . MET A 1 70 ? -46.59457 -9.17699 -5.18715 1.000 93.10808 290 MET A C 1
ATOM 532 O O . MET A 1 70 ? -45.40733 -9.41073 -4.92740 1.000 89.70335 290 MET A O 1
ATOM 537 N N . VAL A 1 71 ? -47.26213 -8.16651 -4.62366 1.000 88.61600 291 VAL A N 1
ATOM 538 C CA . VAL A 1 71 ? -46.64671 -7.36166 -3.57112 1.000 81.66097 291 VAL A CA 1
ATOM 539 C C . VAL A 1 71 ? -46.30019 -8.23876 -2.37592 1.000 77.59575 291 VAL A C 1
ATOM 540 O O . VAL A 1 71 ? -45.19995 -8.15512 -1.81764 1.000 77.80387 291 VAL A O 1
ATOM 544 N N . ARG A 1 72 ? -47.23826 -9.09691 -1.96862 1.000 78.78710 292 ARG A N 1
ATOM 545 C CA . ARG A 1 72 ? -46.97280 -10.02295 -0.87260 1.000 82.61329 292 ARG A CA 1
ATOM 546 C C . ARG A 1 72 ? -45.85347 -10.99316 -1.22709 1.000 87.60216 292 ARG A C 1
ATOM 547 O O . ARG A 1 72 ? -44.97905 -11.27327 -0.39796 1.000 82.81558 292 ARG A O 1
ATOM 555 N N . GLU A 1 73 ? -45.86642 -11.51809 -2.45510 1.000 90.50648 293 GLU A N 1
ATOM 556 C CA . GLU A 1 73 ? -44.82379 -12.44745 -2.87792 1.000 92.43035 293 GLU A CA 1
ATOM 557 C C . GLU A 1 73 ? -43.45094 -11.79014 -2.82106 1.000 89.46359 293 GLU A C 1
ATOM 558 O O . GLU A 1 73 ? -42.52820 -12.31181 -2.18591 1.000 86.33228 293 GLU A O 1
ATOM 564 N N . LEU A 1 74 ? -43.30116 -10.63219 -3.47046 1.000 90.11358 294 LEU A N 1
ATOM 565 C CA . LEU A 1 74 ? -42.03330 -9.91162 -3.40749 1.000 84.75454 294 LEU A CA 1
ATOM 566 C C . LEU A 1 74 ? -41.65917 -9.58542 -1.96777 1.000 85.87812 294 LEU A C 1
ATOM 567 O O . LEU A 1 74 ? -40.48889 -9.68958 -1.58523 1.000 89.05230 294 LEU A O 1
ATOM 572 N N . ALA A 1 75 ? -42.64303 -9.20644 -1.14964 1.000 89.83920 295 ALA A N 1
ATOM 573 C CA . ALA A 1 75 ? -42.36901 -8.92886 0.25635 1.000 91.28796 295 ALA A CA 1
ATOM 574 C C . ALA A 1 75 ? -41.92902 -10.19081 0.98729 1.000 98.99767 295 ALA A C 1
ATOM 575 O O . ALA A 1 75 ? -40.92636 -10.18364 1.71030 1.000 101.53392 295 ALA A O 1
ATOM 577 N N . ASP A 1 76 ? -42.66965 -11.28886 0.80818 1.000 103.10572 296 ASP A N 1
ATOM 578 C CA . ASP A 1 76 ? -42.29520 -12.54912 1.44450 1.000 106.68452 296 ASP A CA 1
ATOM 579 C C . ASP A 1 76 ? -40.92114 -13.01295 0.97944 1.000 117.74619 296 ASP A C 1
ATOM 580 O O . ASP A 1 76 ? -40.09291 -13.44638 1.78813 1.000 119.35297 296 ASP A O 1
ATOM 585 N N . ARG A 1 77 ? -40.66346 -12.93967 -0.32786 1.000 123.29352 297 ARG A N 1
ATOM 586 C CA . ARG A 1 77 ? -39.36461 -13.36040 -0.84142 1.000 128.25837 297 ARG A CA 1
ATOM 587 C C . ARG A 1 77 ? -38.25238 -12.44655 -0.34284 1.000 122.61189 297 ARG A C 1
ATOM 588 O O . ARG A 1 77 ? -37.14251 -12.90825 -0.05014 1.000 129.98781 297 ARG A O 1
ATOM 596 N N . LEU A 1 78 ? -38.53277 -11.14641 -0.23043 1.000 110.59140 298 LEU A N 1
ATOM 597 C CA . LEU A 1 78 ? -37.49744 -10.20579 0.18239 1.000 99.54247 298 LEU A CA 1
ATOM 598 C C . LEU A 1 78 ? -37.16551 -10.35714 1.66036 1.000 108.74336 298 LEU A C 1
ATOM 599 O O . LEU A 1 78 ? -35.99093 -10.31585 2.04293 1.000 110.92464 298 LEU A O 1
ATOM 604 N N . LYS A 1 79 ? -38.18177 -10.54389 2.50567 1.000 118.27208 299 LYS A N 1
ATOM 605 C CA . LYS A 1 79 ? -37.94385 -10.52883 3.94548 1.000 125.43883 299 LYS A CA 1
ATOM 606 C C . LYS A 1 79 ? -37.37606 -11.85414 4.44203 1.000 124.50621 299 LYS A C 1
ATOM 607 O O . LYS A 1 79 ? -36.50366 -11.86362 5.31735 1.000 126.80942 299 LYS A O 1
ATOM 613 N N . ASN A 1 80 ? -37.84058 -12.98007 3.89301 1.000 120.88087 300 ASN A N 1
ATOM 614 C CA . ASN A 1 80 ? -37.31763 -14.26853 4.33404 1.000 120.58418 300 ASN A CA 1
ATOM 615 C C . ASN A 1 80 ? -35.87286 -14.46282 3.89601 1.000 127.58703 300 ASN A C 1
ATOM 616 O O . ASN A 1 80 ? -35.13079 -15.22484 4.52638 1.000 130.23954 300 ASN A O 1
ATOM 621 N N . SER A 1 81 ? -35.45968 -13.78855 2.83040 1.000 127.49043 301 SER A N 1
ATOM 622 C CA . SER A 1 81 ? -34.05856 -13.72293 2.45493 1.000 128.60770 301 SER A CA 1
ATOM 623 C C . SER A 1 81 ? -33.40630 -12.51130 3.11076 1.000 130.36472 301 SER A C 1
ATOM 624 O O . SER A 1 81 ? -34.08064 -11.61490 3.62421 1.000 134.58391 301 SER A O 1
ATOM 627 N N . ILE A 1 82 ? -32.07330 -12.50301 3.09761 1.000 131.34326 302 ILE A N 1
ATOM 628 C CA . ILE A 1 82 ? -31.29150 -11.32132 3.45149 1.000 128.26282 302 ILE A CA 1
ATOM 629 C C . ILE A 1 82 ? -31.59782 -10.88786 4.88276 1.000 129.52791 302 ILE A C 1
ATOM 630 O O . ILE A 1 82 ? -31.99717 -9.74335 5.12746 1.000 120.11190 302 ILE A O 1
ATOM 635 N N . THR A 1 83 ? -31.40807 -11.79803 5.83783 1.000 136.26718 303 THR A N 1
ATOM 636 C CA . THR A 1 83 ? -31.69875 -11.53926 7.24450 1.000 139.99213 303 THR A CA 1
ATOM 637 C C . THR A 1 83 ? -30.40789 -11.18376 7.97061 1.000 141.42149 303 THR A C 1
ATOM 638 O O . THR A 1 83 ? -29.50898 -12.02091 8.08714 1.000 151.74012 303 THR A O 1
ATOM 642 N N . ILE A 1 84 ? -30.31611 -9.93686 8.43771 1.000 135.83563 304 ILE A N 1
ATOM 643 C CA . ILE A 1 84 ? -29.17991 -9.44277 9.20647 1.000 134.40826 304 ILE A CA 1
ATOM 644 C C . ILE A 1 84 ? -29.72934 -8.64424 10.38674 1.000 133.83097 304 ILE A C 1
ATOM 645 O O . ILE A 1 84 ? -30.92624 -8.36682 10.47210 1.000 129.33513 304 ILE A O 1
ATOM 650 N N . LYS A 1 85 ? -28.84424 -8.30444 11.32231 1.000 132.22805 305 LYS A N 1
ATOM 651 C CA . LYS A 1 85 ? -29.23966 -7.56646 12.51481 1.000 134.87142 305 LYS A CA 1
ATOM 652 C C . LYS A 1 85 ? -29.71495 -6.15908 12.16448 1.000 143.11811 305 LYS A C 1
ATOM 653 O O . LYS A 1 85 ? -29.21517 -5.52185 11.23228 1.000 148.59281 305 LYS A O 1
ATOM 659 N N . ASP A 1 86 ? -30.69304 -5.67702 12.93532 1.000 145.10597 306 ASP A N 1
ATOM 660 C CA . ASP A 1 86 ? -31.23921 -4.31946 12.83001 1.000 143.34108 306 ASP A CA 1
ATOM 661 C C . ASP A 1 86 ? -31.73118 -3.98655 11.42288 1.000 127.38214 306 ASP A C 1
ATOM 662 O O . ASP A 1 86 ? -31.80129 -2.81147 11.04888 1.000 130.11384 306 ASP A O 1
ATOM 667 N N . ILE A 1 87 ? -32.09266 -4.99579 10.63490 1.000 112.01968 307 ILE A N 1
ATOM 668 C CA . ILE A 1 87 ? -32.51104 -4.77029 9.25424 1.000 100.66909 307 ILE A CA 1
ATOM 669 C C . ILE A 1 87 ? -33.96872 -4.32969 9.24095 1.000 99.22925 307 ILE A C 1
ATOM 670 O O . ILE A 1 87 ? -34.85719 -5.06722 9.68405 1.000 101.00190 307 ILE A O 1
ATOM 675 N N . SER A 1 88 ? -34.21394 -3.12990 8.72652 1.000 99.60176 308 SER A N 1
ATOM 676 C CA . SER A 1 88 ? -35.55890 -2.60726 8.55425 1.000 100.06069 308 SER A CA 1
ATOM 677 C C . SER A 1 88 ? -35.96443 -2.77853 7.09625 1.000 93.30857 308 SER A C 1
ATOM 678 O O . SER A 1 88 ? -35.25694 -2.31872 6.19277 1.000 90.80709 308 SER A O 1
ATOM 681 N N . ILE A 1 89 ? -37.08355 -3.45877 6.86897 1.000 85.64873 309 ILE A N 1
ATOM 682 C CA . ILE A 1 89 ? -37.65859 -3.61629 5.53800 1.000 77.81598 309 ILE A CA 1
ATOM 683 C C . ILE A 1 89 ? -39.08255 -3.08926 5.59623 1.000 79.55636 309 ILE A C 1
ATOM 684 O O . ILE A 1 89 ? -39.89653 -3.57306 6.39311 1.000 89.59269 309 ILE A O 1
ATOM 689 N N . ALA A 1 90 ? -39.38078 -2.09494 4.76517 1.000 75.96508 310 ALA A N 1
ATOM 690 C CA . ALA A 1 90 ? -40.67915 -1.44377 4.79730 1.000 69.29155 310 ALA A CA 1
ATOM 691 C C . ALA A 1 90 ? -41.14210 -1.14074 3.38071 1.000 70.76121 310 ALA A C 1
ATOM 692 O O . ALA A 1 90 ? -40.35140 -1.11396 2.43448 1.000 72.14938 310 ALA A O 1
ATOM 694 N N . ARG A 1 91 ? -42.44596 -0.91430 3.25024 1.000 69.24822 311 ARG A N 1
ATOM 695 C CA . ARG A 1 91 ? -43.06361 -0.51139 1.98986 1.000 63.94462 311 ARG A CA 1
ATOM 696 C C . ARG A 1 91 ? -43.34935 0.98315 2.09107 1.000 74.18787 311 ARG A C 1
ATOM 697 O O . ARG A 1 91 ? -44.37083 1.39556 2.64576 1.000 84.34742 311 ARG A O 1
ATOM 705 N N . ILE A 1 92 ? -42.43616 1.79621 1.55459 1.000 74.61877 312 ILE A N 1
ATOM 706 C CA . ILE A 1 92 ? -42.50291 3.24076 1.75948 1.000 66.81652 312 ILE A CA 1
ATOM 707 C C . ILE A 1 92 ? -43.44373 3.93652 0.78405 1.000 56.47112 312 ILE A C 1
ATOM 708 O O . ILE A 1 92 ? -43.80130 5.10076 1.00537 1.000 57.31874 312 ILE A O 1
ATOM 713 N N . SER A 1 93 ? -43.84677 3.26706 -0.29053 1.000 51.62949 313 SER A N 1
ATOM 714 C CA . SER A 1 93 ? -44.79565 3.82818 -1.24178 1.000 52.32846 313 SER A CA 1
ATOM 715 C C . SER A 1 93 ? -45.48718 2.67472 -1.95698 1.000 56.61690 313 SER A C 1
ATOM 716 O O . SER A 1 93 ? -45.31250 1.50583 -1.59913 1.000 56.45294 313 SER A O 1
ATOM 719 N N . THR A 1 94 ? -46.27910 3.00900 -2.97657 1.000 52.30952 314 THR A N 1
ATOM 720 C CA . THR A 1 94 ? -47.09430 1.99934 -3.64370 1.000 57.60780 314 THR A CA 1
ATOM 721 C C . THR A 1 94 ? -46.22849 0.93734 -4.31208 1.000 58.88490 314 THR A C 1
ATOM 722 O O . THR A 1 94 ? -46.50076 -0.26268 -4.19593 1.000 64.05643 314 THR A O 1
ATOM 726 N N . TYR A 1 95 ? -45.17165 1.35663 -5.00948 1.000 52.77390 315 TYR A N 1
ATOM 727 C CA . TYR A 1 95 ? -44.38620 0.43898 -5.82558 1.000 53.80511 315 TYR A CA 1
ATOM 728 C C . TYR A 1 95 ? -42.91225 0.39031 -5.44381 1.000 53.32669 315 TYR A C 1
ATOM 729 O O . TYR A 1 95 ? -42.11863 -0.20977 -6.17863 1.000 60.28900 315 TYR A O 1
ATOM 738 N N . GLU A 1 96 ? -42.51661 0.99267 -4.32564 1.000 52.53246 316 GLU A N 1
ATOM 739 C CA . GLU A 1 96 ? -41.12393 0.96359 -3.90958 1.000 63.56732 316 GLU A CA 1
ATOM 740 C C . GLU A 1 96 ? -41.01102 0.56956 -2.44451 1.000 72.39373 316 GLU A C 1
ATOM 741 O O . GLU A 1 96 ? -41.85553 0.92207 -1.61686 1.000 78.47200 316 GLU A O 1
ATOM 747 N N . PHE A 1 97 ? -39.95191 -0.17775 -2.14069 1.000 76.58396 317 PHE A N 1
ATOM 748 C CA . PHE A 1 97 ? -39.66920 -0.66401 -0.79906 1.000 76.87363 317 PHE A CA 1
ATOM 749 C C . PHE A 1 97 ? -38.41900 0.00571 -0.25466 1.000 75.98677 317 PHE A C 1
ATOM 750 O O . PHE A 1 97 ? -37.45321 0.22693 -0.99076 1.000 78.88794 317 PHE A O 1
ATOM 758 N N . GLY A 1 98 ? -38.44142 0.31995 1.03715 1.000 77.69469 318 GLY A N 1
ATOM 759 C CA . GLY A 1 98 ? -37.29626 0.90361 1.71885 1.000 66.37957 318 GLY A CA 1
ATOM 760 C C . GLY A 1 98 ? -36.58300 -0.12492 2.57862 1.000 67.80785 318 GLY A C 1
ATOM 761 O O . GLY A 1 98 ? -37.21042 -1.01458 3.15441 1.000 71.33211 318 GLY A O 1
ATOM 762 N N . ILE A 1 99 ? -35.26059 0.00581 2.66032 1.000 66.52696 319 ILE A N 1
ATOM 763 C CA . ILE A 1 99 ? -34.41766 -0.93827 3.38521 1.000 66.66329 319 ILE A CA 1
ATOM 764 C C . ILE A 1 99 ? -33.35178 -0.16432 4.14826 1.000 71.67151 319 ILE A C 1
ATOM 765 O O . ILE A 1 99 ? -32.69462 0.71480 3.58265 1.000 74.52505 319 ILE A O 1
ATOM 770 N N . ILE A 1 100 ? -33.18638 -0.48622 5.43060 1.000 78.45869 320 ILE A N 1
ATOM 771 C CA . ILE A 1 100 ? -32.16242 0.10729 6.28173 1.000 74.47397 320 ILE A CA 1
ATOM 772 C C . ILE A 1 100 ? -31.21035 -0.99814 6.71369 1.000 80.41788 320 ILE A C 1
ATOM 773 O O . ILE A 1 100 ? -31.64958 -2.04113 7.21194 1.000 84.81815 320 ILE A O 1
ATOM 778 N N . MET A 1 101 ? -29.91105 -0.76892 6.52372 1.000 91.26487 321 MET A N 1
ATOM 779 C CA . MET A 1 101 ? -28.87370 -1.75114 6.83613 1.000 95.60631 321 MET A CA 1
ATOM 780 C C . MET A 1 101 ? -27.82143 -1.09916 7.72273 1.000 97.12624 321 MET A C 1
ATOM 781 O O . MET A 1 101 ? -26.83514 -0.53575 7.22538 1.000 95.87257 321 MET A O 1
ATOM 786 N N . PRO A 1 102 ? -27.99581 -1.15178 9.03904 1.000 94.32067 322 PRO A N 1
ATOM 787 C CA . PRO A 1 102 ? -27.02797 -0.52290 9.94170 1.000 95.73872 322 PRO A CA 1
ATOM 788 C C . PRO A 1 102 ? -25.77181 -1.36731 10.10411 1.000 106.64947 322 PRO A C 1
ATOM 789 O O . PRO A 1 102 ? -25.77568 -2.58844 9.92926 1.000 107.73753 322 PRO A O 1
ATOM 793 N N . ASN A 1 103 ? -24.68468 -0.67627 10.45246 1.000 111.34844 323 ASN A N 1
ATOM 794 C CA . ASN A 1 103 ? -23.38965 -1.30078 10.73090 1.000 111.02907 323 ASN A CA 1
ATOM 795 C C . ASN A 1 103 ? -22.86767 -2.07075 9.51975 1.000 110.26725 323 ASN A C 1
ATOM 796 O O . ASN A 1 103 ? -22.33954 -3.17726 9.64433 1.000 114.22366 323 ASN A O 1
ATOM 801 N N . MET A 1 104 ? -23.01693 -1.48157 8.33454 1.000 106.15637 324 MET A N 1
ATOM 802 C CA . MET A 1 104 ? -22.50795 -2.06634 7.10059 1.000 107.35568 324 MET A CA 1
ATOM 803 C C . MET A 1 104 ? -21.81039 -0.98911 6.28519 1.000 118.24814 324 MET A C 1
ATOM 804 O O . MET A 1 104 ? -22.37768 0.08403 6.05728 1.000 114.14771 324 MET A O 1
ATOM 809 N N . ASP A 1 105 ? -20.58710 -1.27416 5.84574 1.000 129.62962 325 ASP A N 1
ATOM 810 C CA . ASP A 1 105 ? -19.85406 -0.34667 4.99894 1.000 138.35611 325 ASP A CA 1
ATOM 811 C C . ASP A 1 105 ? -20.23149 -0.59790 3.53853 1.000 142.54072 325 ASP A C 1
ATOM 812 O O . ASP A 1 105 ? -21.15311 -1.36028 3.23719 1.000 149.77636 325 ASP A O 1
ATOM 817 N N . GLU A 1 106 ? -19.50658 0.03569 2.61335 1.000 134.87692 326 GLU A N 1
ATOM 818 C CA . GLU A 1 106 ? -19.92642 0.04726 1.21410 1.000 125.65456 326 GLU A CA 1
ATOM 819 C C . GLU A 1 106 ? -19.90810 -1.35061 0.60273 1.000 121.48838 326 GLU A C 1
ATOM 820 O O . GLU A 1 106 ? -20.84481 -1.73386 -0.10784 1.000 128.80332 326 GLU A O 1
ATOM 826 N N . THR A 1 107 ? -18.85917 -2.13128 0.87256 1.000 112.30519 327 THR A N 1
ATOM 827 C CA . THR A 1 107 ? -18.76061 -3.45989 0.27567 1.000 105.50806 327 THR A CA 1
ATOM 828 C C . THR A 1 107 ? -19.83431 -4.39352 0.82194 1.000 107.06369 327 THR A C 1
ATOM 829 O O . THR A 1 107 ? -20.36871 -5.23233 0.08713 1.000 108.03391 327 THR A O 1
ATOM 833 N N . GLU A 1 108 ? -20.16629 -4.26051 2.10717 1.000 106.88846 328 GLU A N 1
ATOM 834 C CA . GLU A 1 108 ? -21.19347 -5.11223 2.69558 1.000 109.11718 328 GLU A CA 1
ATOM 835 C C . GLU A 1 108 ? -22.57133 -4.79365 2.12686 1.000 113.51118 328 GLU A C 1
ATOM 836 O O . GLU A 1 108 ? -23.40347 -5.69341 1.95955 1.000 115.44056 328 GLU A O 1
ATOM 842 N N . LEU A 1 109 ? -22.83054 -3.52091 1.82068 1.000 108.25353 329 LEU A N 1
ATOM 843 C CA . LEU A 1 109 ? -24.10674 -3.15332 1.21611 1.000 101.01914 329 LEU A CA 1
ATOM 844 C C . LEU A 1 109 ? -24.23814 -3.72576 -0.18763 1.000 99.94173 329 LEU A C 1
ATOM 845 O O . LEU A 1 109 ? -25.33932 -4.09182 -0.61547 1.000 92.93658 329 LEU A O 1
ATOM 850 N N . LYS A 1 110 ? -23.12652 -3.80086 -0.92213 1.000 98.63697 330 LYS A N 1
ATOM 851 C CA . LYS A 1 110 ? -23.17861 -4.29872 -2.29211 1.000 97.66083 330 LYS A CA 1
ATOM 852 C C . LYS A 1 110 ? -23.58189 -5.76742 -2.33289 1.000 104.17359 330 LYS A C 1
ATOM 853 O O . LYS A 1 110 ? -24.35883 -6.17817 -3.20349 1.000 103.70830 330 LYS A O 1
ATOM 859 N N . ILE A 1 111 ? -23.06953 -6.57360 -1.39954 1.000 105.07546 331 ILE A N 1
ATOM 860 C CA . ILE A 1 111 ? -23.45153 -7.98253 -1.35218 1.000 102.79678 331 ILE A CA 1
ATOM 861 C C . ILE A 1 111 ? -24.91486 -8.12538 -0.95117 1.000 102.32950 331 ILE A C 1
ATOM 862 O O . ILE A 1 111 ? -25.62867 -9.00054 -1.45600 1.000 104.38178 331 ILE A O 1
ATOM 867 N N . VAL A 1 112 ? -25.38591 -7.27053 -0.04082 1.000 95.85663 332 VAL A N 1
ATOM 868 C CA . VAL A 1 112 ? -26.80564 -7.26150 0.29554 1.000 97.52279 332 VAL A CA 1
ATOM 869 C C . VAL A 1 112 ? -27.63206 -6.81518 -0.90467 1.000 98.84179 332 VAL A C 1
ATOM 870 O O . VAL A 1 112 ? -28.66129 -7.42076 -1.22793 1.000 91.70384 332 VAL A O 1
ATOM 874 N N . ALA A 1 113 ? -27.18826 -5.75946 -1.59223 1.000 99.78795 333 ALA A N 1
ATOM 875 C CA . ALA A 1 113 ? -27.89139 -5.30438 -2.78680 1.000 95.15551 333 ALA A CA 1
ATOM 876 C C . ALA A 1 113 ? -27.81025 -6.33771 -3.90360 1.000 91.91288 333 ALA A C 1
ATOM 877 O O . ALA A 1 113 ? -28.77410 -6.52384 -4.65545 1.000 90.88757 333 ALA A O 1
ATOM 879 N N . GLU A 1 114 ? -26.66800 -7.01689 -4.03100 1.000 95.13979 334 GLU A N 1
ATOM 880 C CA . GLU A 1 114 ? -26.55607 -8.08449 -5.01830 1.000 98.21335 334 GLU A CA 1
ATOM 881 C C . GLU A 1 114 ? -27.49854 -9.23342 -4.68512 1.000 105.49015 334 GLU A C 1
ATOM 882 O O . GLU A 1 114 ? -28.10550 -9.83119 -5.58193 1.000 102.89937 334 GLU A O 1
ATOM 888 N N . SER A 1 115 ? -27.63724 -9.55283 -3.39576 1.000 110.54219 335 SER A N 1
ATOM 889 C CA . SER A 1 115 ? -28.53896 -10.62413 -2.99157 1.000 105.80334 335 SER A CA 1
ATOM 890 C C . SER A 1 115 ? -29.99771 -10.23271 -3.17953 1.000 97.48460 335 SER A C 1
ATOM 891 O O . SER A 1 115 ? -30.83707 -11.10005 -3.44488 1.000 101.98209 335 SER A O 1
ATOM 894 N N . ILE A 1 116 ? -30.31952 -8.94358 -3.04367 1.000 88.48057 336 ILE A N 1
ATOM 895 C CA . ILE A 1 116 ? -31.69183 -8.49225 -3.26531 1.000 89.54400 336 ILE A CA 1
ATOM 896 C C . ILE A 1 116 ? -32.11486 -8.77607 -4.70021 1.000 100.36372 336 ILE A C 1
ATOM 897 O O . ILE A 1 116 ? -33.17161 -9.36516 -4.94929 1.000 105.17342 336 ILE A O 1
ATOM 902 N N . ILE A 1 117 ? -31.28340 -8.37646 -5.66443 1.000 105.21730 337 ILE A N 1
ATOM 903 C CA . ILE A 1 117 ? -31.65561 -8.48744 -7.07253 1.000 107.74265 337 ILE A CA 1
ATOM 904 C C . ILE A 1 117 ? -31.80575 -9.94913 -7.47737 1.000 110.44024 337 ILE A C 1
ATOM 905 O O . ILE A 1 117 ? -32.79379 -10.33295 -8.11357 1.000 110.47161 337 ILE A O 1
ATOM 910 N N . THR A 1 118 ? -30.82674 -10.78561 -7.11932 1.000 111.05044 338 THR A N 1
ATOM 911 C CA . THR A 1 118 ? -30.93323 -12.21221 -7.40826 1.000 115.51805 338 THR A CA 1
ATOM 912 C C . THR A 1 118 ? -32.14890 -12.82472 -6.72342 1.000 110.21371 338 THR A C 1
ATOM 913 O O . THR A 1 118 ? -32.70851 -13.81452 -7.21105 1.000 110.61429 338 THR A O 1
ATOM 917 N N . CYS A 1 119 ? -32.58349 -12.23909 -5.60687 1.000 114.42607 339 CYS A N 1
ATOM 918 C CA . CYS A 1 119 ? -33.78388 -12.69315 -4.91816 1.000 121.93680 339 CYS A CA 1
ATOM 919 C C . CYS A 1 119 ? -35.06549 -12.32802 -5.65900 1.000 121.10761 339 CYS A C 1
ATOM 920 O O . CYS A 1 119 ? -36.12435 -12.86468 -5.32119 1.000 118.40145 339 CYS A O 1
ATOM 923 N N . VAL A 1 120 ? -35.00613 -11.44145 -6.65316 1.000 121.10301 340 VAL A N 1
ATOM 924 C CA . VAL A 1 120 ? -36.18716 -11.05492 -7.41893 1.000 116.44655 340 VAL A CA 1
ATOM 925 C C . VAL A 1 120 ? -36.17215 -11.62286 -8.83058 1.000 122.19516 340 VAL A C 1
ATOM 926 O O . VAL A 1 120 ? -37.09465 -11.34556 -9.61182 1.000 125.98710 340 VAL A O 1
ATOM 930 N N . ASP A 1 121 ? -35.16317 -12.41676 -9.18539 1.000 121.31543 341 ASP A N 1
ATOM 931 C CA . ASP A 1 121 ? -35.14413 -13.05025 -10.49846 1.000 126.92145 341 ASP A CA 1
ATOM 932 C C . ASP A 1 121 ? -35.85633 -14.39589 -10.50291 1.000 129.69664 341 ASP A C 1
ATOM 933 O O . ASP A 1 121 ? -36.51777 -14.74293 -11.48471 1.000 137.04540 341 ASP A O 1
ATOM 938 N N . ASP A 1 122 ? -35.73144 -15.16846 -9.42470 1.000 129.44562 342 ASP A N 1
ATOM 939 C CA . ASP A 1 122 ? -36.42146 -16.45160 -9.35340 1.000 132.04545 342 ASP A CA 1
ATOM 940 C C . ASP A 1 122 ? -37.91297 -16.28911 -9.09681 1.000 137.61190 342 ASP A C 1
ATOM 941 O O . ASP A 1 122 ? -38.67858 -17.22542 -9.35016 1.000 130.19542 342 ASP A O 1
ATOM 946 N N . ILE A 1 123 ? -38.34584 -15.12505 -8.61331 1.000 153.70427 343 ILE A N 1
ATOM 947 C CA . ILE A 1 123 ? -39.69570 -15.00950 -8.07113 1.000 166.96107 343 ILE A CA 1
ATOM 948 C C . ILE A 1 123 ? -40.70867 -14.50803 -9.09610 1.000 167.01606 343 ILE A C 1
ATOM 949 O O . ILE A 1 123 ? -41.88810 -14.85770 -9.01170 1.000 170.24127 343 ILE A O 1
ATOM 954 N N . ASN A 1 124 ? -40.29083 -13.69884 -10.06755 1.000 160.45026 344 ASN A N 1
ATOM 955 C CA . ASN A 1 124 ? -41.22904 -13.36890 -11.13458 1.000 155.41645 344 ASN A CA 1
ATOM 956 C C . ASN A 1 124 ? -40.77171 -14.02530 -12.43638 1.000 161.37931 344 ASN A C 1
ATOM 957 O O . ASN A 1 124 ? -41.57135 -14.71522 -13.08300 1.000 170.68561 344 ASN A O 1
ATOM 962 N N . PRO A 1 125 ? -39.50630 -13.85293 -12.86602 1.000 152.15564 345 PRO A N 1
ATOM 963 C CA . PRO A 1 125 ? -39.09728 -14.74418 -13.95807 1.000 147.09236 345 PRO A CA 1
ATOM 964 C C . PRO A 1 125 ? -38.76107 -16.15298 -13.46926 1.000 142.01805 345 PRO A C 1
ATOM 965 O O . PRO A 1 125 ? -39.52163 -16.73358 -12.69308 1.000 137.47056 345 PRO A O 1
ATOM 969 N N . ASN A 1 134 ? -37.80460 -6.67851 -14.22885 1.000 72.78200 354 ASN A N 1
ATOM 970 C CA . ASN A 1 134 ? -38.17001 -5.29451 -14.51160 1.000 77.96068 354 ASN A CA 1
ATOM 971 C C . ASN A 1 134 ? -38.28728 -4.48992 -13.22166 1.000 81.34814 354 ASN A C 1
ATOM 972 O O . ASN A 1 134 ? -39.38925 -4.22557 -12.73930 1.000 84.29089 354 ASN A O 1
ATOM 977 N N . LEU A 1 135 ? -37.14291 -4.09930 -12.66529 1.000 82.56259 355 LEU A N 1
ATOM 978 C CA . LEU A 1 135 ? -37.10411 -3.37862 -11.40217 1.000 79.39342 355 LEU A CA 1
ATOM 979 C C . LEU A 1 135 ? -35.90358 -2.44402 -11.41109 1.000 75.34037 355 LEU A C 1
ATOM 980 O O . LEU A 1 135 ? -35.10589 -2.42864 -12.35332 1.000 76.78320 355 LEU A O 1
ATOM 985 N N . SER A 1 136 ? -35.77767 -1.66481 -10.34076 1.000 71.21495 356 SER A N 1
ATOM 986 C CA . SER A 1 136 ? -34.64703 -0.76867 -10.15987 1.000 75.04009 356 SER A CA 1
ATOM 987 C C . SER A 1 136 ? -34.30054 -0.70290 -8.68223 1.000 72.07232 356 SER A C 1
ATOM 988 O O . SER A 1 136 ? -35.18978 -0.64445 -7.82911 1.000 72.96145 356 SER A O 1
ATOM 991 N N . LEU A 1 137 ? -33.00391 -0.71823 -8.38693 1.000 69.86573 357 LEU A N 1
ATOM 992 C CA . LEU A 1 137 ? -32.51095 -0.73241 -7.01567 1.000 59.46197 357 LEU A CA 1
ATOM 993 C C . LEU A 1 137 ? -31.51457 0.40085 -6.83859 1.000 56.51217 357 LEU A C 1
ATOM 994 O O . LEU A 1 137 ? -30.51158 0.46537 -7.55389 1.000 64.58142 357 LEU A O 1
ATOM 999 N N . GLY A 1 138 ? -31.79453 1.29255 -5.89393 1.000 55.99197 358 GLY A N 1
ATOM 1000 C CA . GLY A 1 138 ? -30.87924 2.35418 -5.52018 1.000 51.88324 358 GLY A CA 1
ATOM 1001 C C . GLY A 1 138 ? -30.40527 2.14179 -4.09110 1.000 59.21206 358 GLY A C 1
ATOM 1002 O O . GLY A 1 138 ? -31.20862 1.87481 -3.19555 1.000 61.84737 358 GLY A O 1
ATOM 1003 N N . VAL A 1 139 ? -29.09294 2.24421 -3.89790 1.000 64.83329 359 VAL A N 1
ATOM 1004 C CA . VAL A 1 139 ? -28.47526 2.04564 -2.59285 1.000 71.83949 359 VAL A CA 1
ATOM 1005 C C . VAL A 1 139 ? -27.54972 3.22122 -2.31111 1.000 74.29772 359 VAL A C 1
ATOM 1006 O O . VAL A 1 139 ? -26.85058 3.70449 -3.20926 1.000 81.01778 359 VAL A O 1
ATOM 1010 N N . VAL A 1 140 ? -27.57267 3.70893 -1.07144 1.000 71.87556 360 VAL A N 1
ATOM 1011 C CA . VAL A 1 140 ? -26.65132 4.74902 -0.62968 1.000 77.73505 360 VAL A CA 1
ATOM 1012 C C . VAL A 1 140 ? -26.03176 4.32400 0.69381 1.000 85.52792 360 VAL A C 1
ATOM 1013 O O . VAL A 1 140 ? -26.68771 3.68634 1.52582 1.000 89.36781 360 VAL A O 1
ATOM 1017 N N . SER A 1 141 ? -24.75517 4.65162 0.86793 1.000 81.43463 361 SER A N 1
ATOM 1018 C CA . SER A 1 141 ? -24.03477 4.40742 2.10811 1.000 84.50147 361 SER A CA 1
ATOM 1019 C C . SER A 1 141 ? -23.85023 5.73011 2.83720 1.000 89.07987 361 SER A C 1
ATOM 1020 O O . SER A 1 141 ? -23.36685 6.70465 2.25089 1.000 87.96979 361 SER A O 1
ATOM 1023 N N . ASN A 1 142 ? -24.23511 5.76130 4.10981 1.000 88.61646 362 ASN A N 1
ATOM 1024 C CA . ASN A 1 142 ? -24.13051 6.97148 4.91697 1.000 91.08551 362 ASN A CA 1
ATOM 1025 C C . ASN A 1 142 ? -22.72374 7.03936 5.49580 1.000 100.08592 362 ASN A C 1
ATOM 1026 O O . ASN A 1 142 ? -22.39899 6.33606 6.45497 1.000 102.84480 362 ASN A O 1
ATOM 1031 N N . LYS A 1 143 ? -21.88209 7.88517 4.90398 1.000 105.21660 363 LYS A N 1
ATOM 1032 C CA . LYS A 1 143 ? -20.52044 8.10376 5.37428 1.000 118.17433 363 LYS A CA 1
ATOM 1033 C C . LYS A 1 143 ? -20.31721 9.51250 5.92039 1.000 122.77862 363 LYS A C 1
ATOM 1034 O O . LYS A 1 143 ? -19.18141 9.89763 6.21554 1.000 127.92857 363 LYS A O 1
ATOM 1040 N N . ARG A 1 144 ? -21.39093 10.29009 6.04832 1.000 124.54523 364 ARG A N 1
ATOM 1041 C CA . ARG A 1 144 ? -21.36887 11.58433 6.71356 1.000 132.90190 364 ARG A CA 1
ATOM 1042 C C . ARG A 1 144 ? -22.64067 11.71400 7.53980 1.000 136.45924 364 ARG A C 1
ATOM 1043 O O . ARG A 1 144 ? -23.57622 10.92209 7.40121 1.000 141.89102 364 ARG A O 1
ATOM 1051 N N . GLN A 1 145 ? -22.67487 12.71771 8.41398 1.000 132.82277 365 GLN A N 1
ATOM 1052 C CA . GLN A 1 145 ? -23.86523 12.96641 9.22145 1.000 126.91229 365 GLN A CA 1
ATOM 1053 C C . GLN A 1 145 ? -24.91183 13.63993 8.34183 1.000 126.89562 365 GLN A C 1
ATOM 1054 O O . GLN A 1 145 ? -24.72630 14.78014 7.90413 1.000 136.68429 365 GLN A O 1
ATOM 1060 N N . SER A 1 146 ? -26.01063 12.93786 8.07973 1.000 114.20455 366 SER A N 1
ATOM 1061 C CA . SER A 1 146 ? -27.03354 13.40005 7.15560 1.000 108.64002 366 SER A CA 1
ATOM 1062 C C . SER A 1 146 ? -28.39320 13.42858 7.84008 1.000 100.27874 366 SER A C 1
ATOM 1063 O O . SER A 1 146 ? -28.67823 12.61965 8.72850 1.000 97.75416 366 SER A O 1
ATOM 1066 N N . SER A 1 147 ? -29.23201 14.37086 7.41466 1.000 101.16475 367 SER A N 1
ATOM 1067 C CA . SER A 1 147 ? -30.59966 14.45090 7.90137 1.000 93.28952 367 SER A CA 1
ATOM 1068 C C . SER A 1 147 ? -31.45958 13.39407 7.21026 1.000 94.16214 367 SER A C 1
ATOM 1069 O O . SER A 1 147 ? -30.99729 12.64117 6.34795 1.000 97.81405 367 SER A O 1
ATOM 1072 N N . THR A 1 148 ? -32.73749 13.33683 7.58787 1.000 94.70044 368 THR A N 1
ATOM 1073 C CA . THR A 1 148 ? -33.60927 12.30975 7.02872 1.000 89.42919 368 THR A CA 1
ATOM 1074 C C . THR A 1 148 ? -34.08203 12.67335 5.62425 1.000 87.20898 368 THR A C 1
ATOM 1075 O O . THR A 1 148 ? -34.23537 11.78897 4.77351 1.000 90.56876 368 THR A O 1
ATOM 1079 N N . THR A 1 149 ? -34.30788 13.96333 5.35518 1.000 73.76170 369 THR A N 1
ATOM 1080 C CA . THR A 1 149 ? -34.66724 14.37745 4.00166 1.000 62.74018 369 THR A CA 1
ATOM 1081 C C . THR A 1 149 ? -33.48746 14.23742 3.05221 1.000 69.76100 369 THR A C 1
ATOM 1082 O O . THR A 1 149 ? -33.67729 13.95302 1.86444 1.000 70.53587 369 THR A O 1
ATOM 1086 N N . THR A 1 150 ? -32.26879 14.43497 3.55956 1.000 72.79657 370 THR A N 1
ATOM 1087 C CA . THR A 1 150 ? -31.07591 14.28021 2.73274 1.000 72.64637 370 THR A CA 1
ATOM 1088 C C . THR A 1 150 ? -30.94767 12.85237 2.21489 1.000 70.61001 370 THR A C 1
ATOM 1089 O O . THR A 1 150 ? -30.71606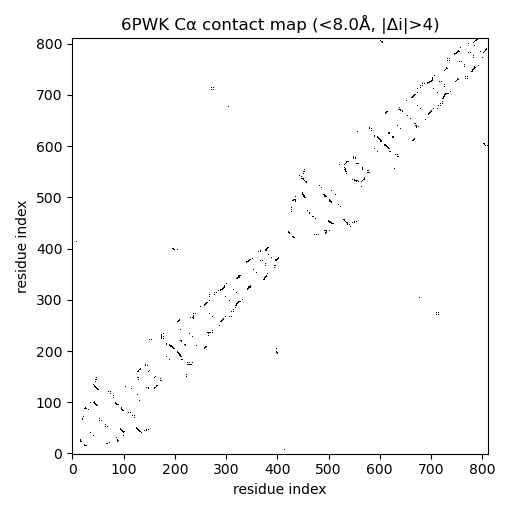 12.63102 1.02068 1.000 61.45716 370 THR A O 1
ATOM 1093 N N . LEU A 1 151 ? -31.09668 11.86599 3.10232 1.000 66.92368 371 LEU A N 1
ATOM 1094 C CA . LEU A 1 151 ? -30.95431 10.47616 2.68044 1.000 68.22147 371 LEU A CA 1
ATOM 1095 C C . LEU A 1 151 ? -32.05472 10.07254 1.70699 1.000 69.18332 371 LEU A C 1
ATOM 1096 O O . LEU A 1 151 ? -31.81144 9.29250 0.77855 1.000 64.86895 371 LEU A O 1
ATOM 1101 N N . LEU A 1 152 ? -33.27159 10.58565 1.90292 1.000 72.81560 372 LEU A N 1
ATOM 1102 C CA . LEU A 1 152 ? -34.34834 10.28658 0.96465 1.000 66.50454 372 LEU A CA 1
ATOM 1103 C C . LEU A 1 152 ? -34.06400 10.88567 -0.40632 1.000 54.99736 372 LEU A C 1
ATOM 1104 O O . LEU A 1 152 ? -34.37204 10.27084 -1.43344 1.000 60.52487 372 LEU A O 1
ATOM 1109 N N . SER A 1 153 ? -33.47462 12.08271 -0.44361 1.000 49.65004 373 SER A N 1
ATOM 1110 C CA . SER A 1 153 ? -33.07857 12.67086 -1.71935 1.000 52.55169 373 SER A CA 1
ATOM 1111 C C . SER A 1 153 ? -31.96046 11.86822 -2.37268 1.000 62.50682 373 SER A C 1
ATOM 1112 O O . SER A 1 153 ? -31.99951 11.60851 -3.58106 1.000 69.38526 373 SER A O 1
ATOM 1115 N N . LEU A 1 154 ? -30.95227 11.47465 -1.59004 1.000 61.00487 374 LEU A N 1
ATOM 1116 C CA . LEU A 1 154 ? -29.89981 10.60977 -2.11348 1.000 70.83510 374 LEU A CA 1
ATOM 1117 C C . LEU A 1 154 ? -30.47162 9.28719 -2.60208 1.000 74.99535 374 LEU A C 1
ATOM 1118 O O . LEU A 1 154 ? -30.05180 8.76446 -3.64090 1.000 85.61038 374 LEU A O 1
ATOM 1123 N N . LEU A 1 155 ? -31.42774 8.73008 -1.85690 1.000 59.92382 375 LEU A N 1
ATOM 1124 C CA . LEU A 1 155 ? -32.05989 7.47909 -2.25689 1.000 57.42508 375 LEU A CA 1
ATOM 1125 C C . LEU A 1 155 ? -32.80926 7.64151 -3.57348 1.000 57.88213 375 LEU A C 1
ATOM 1126 O O . LEU A 1 155 ? -32.82189 6.72922 -4.40850 1.000 59.12126 375 LEU A O 1
ATOM 1131 N N . ASP A 1 156 ? -33.42720 8.80674 -3.78196 1.000 65.47977 376 ASP A N 1
ATOM 1132 C CA . ASP A 1 156 ? -34.19064 9.04116 -5.00367 1.000 62.56175 376 ASP A CA 1
ATOM 1133 C C . ASP A 1 156 ? -33.26974 9.25639 -6.19969 1.000 59.72664 376 ASP A C 1
ATOM 1134 O O . ASP A 1 156 ? -33.54690 8.76540 -7.30054 1.000 50.25645 376 ASP A O 1
ATOM 1139 N N . ASN A 1 157 ? -32.17293 9.99420 -6.00622 1.000 62.09226 377 ASN A N 1
ATOM 1140 C CA . ASN A 1 157 ? -31.23222 10.21863 -7.09921 1.000 57.81769 377 ASN A CA 1
ATOM 1141 C C . ASN A 1 157 ? -30.47256 8.94781 -7.45780 1.000 56.26703 377 ASN A C 1
ATOM 1142 O O . ASN A 1 157 ? -30.15076 8.73071 -8.63201 1.000 56.88172 377 ASN A O 1
ATOM 1147 N N . ALA A 1 158 ? -30.17429 8.10161 -6.46944 1.000 61.28228 378 ALA A N 1
ATOM 1148 C CA . ALA A 1 158 ? -29.53837 6.82321 -6.76897 1.000 67.43961 378 ALA A CA 1
ATOM 1149 C C . ALA A 1 158 ? -30.48000 5.91345 -7.54546 1.000 66.44688 378 ALA A C 1
ATOM 1150 O O . ALA A 1 158 ? -30.04715 5.18221 -8.44373 1.000 50.19740 378 ALA A O 1
ATOM 1152 N N . LEU A 1 159 ? -31.77248 5.94737 -7.21479 1.000 57.26943 379 LEU A N 1
ATOM 1153 C CA . LEU A 1 159 ? -32.74508 5.15870 -7.96195 1.000 55.12963 379 LEU A CA 1
ATOM 1154 C C . LEU A 1 159 ? -32.84184 5.63693 -9.40445 1.000 53.97218 379 LEU A C 1
ATOM 1155 O O . LEU A 1 159 ? -32.97590 4.82610 -10.32860 1.000 51.74147 379 LEU A O 1
ATOM 1160 N N . ALA A 1 160 ? -32.77311 6.95354 -9.61708 1.000 54.10423 380 ALA A N 1
ATOM 1161 C CA . ALA A 1 160 ? -32.76575 7.48146 -10.97709 1.000 58.19876 380 ALA A CA 1
ATOM 1162 C C . ALA A 1 160 ? -31.50734 7.05520 -11.72158 1.000 67.34645 380 ALA A C 1
ATOM 1163 O O . ALA A 1 160 ? -31.54304 6.81526 -12.93425 1.000 71.13750 380 ALA A O 1
ATOM 1165 N N . LYS A 1 161 ? -30.38323 6.95902 -11.00818 1.000 65.98028 381 LYS A N 1
ATOM 1166 C CA . LYS A 1 161 ? -29.15032 6.47554 -11.61875 1.000 66.96177 381 LYS A CA 1
ATOM 1167 C C . LYS A 1 161 ? -29.30147 5.03512 -12.09316 1.000 67.21310 381 LYS A C 1
ATOM 1168 O O . LYS A 1 161 ? -28.82078 4.67429 -13.17458 1.000 58.18778 381 LYS A O 1
ATOM 1174 N N . ALA A 1 162 ? -29.97764 4.19941 -11.30081 1.000 65.92242 382 ALA A N 1
ATOM 1175 C CA . ALA A 1 162 ? -30.15775 2.80147 -11.67806 1.000 62.37825 382 ALA A CA 1
ATOM 1176 C C . ALA A 1 162 ? -31.08355 2.66457 -12.88066 1.000 64.11164 382 ALA A C 1
ATOM 1177 O O . ALA A 1 162 ? -30.85637 1.81632 -13.75126 1.000 63.08274 382 ALA A O 1
ATOM 1179 N N . LYS A 1 163 ? -32.13304 3.48890 -12.94510 1.000 63.25534 383 LYS A N 1
ATOM 1180 C CA . LYS A 1 163 ? -33.06673 3.41595 -14.06486 1.000 61.78528 383 LYS A CA 1
ATOM 1181 C C . LYS A 1 163 ? -32.42909 3.90823 -15.35538 1.000 60.15824 383 LYS A C 1
ATOM 1182 O O . LYS A 1 163 ? -32.63003 3.31174 -16.41922 1.000 77.36500 383 LYS A O 1
ATOM 1188 N N . SER A 1 164 ? -31.66391 4.99813 -15.28457 1.000 60.25837 384 SER A N 1
ATOM 1189 C CA . SER A 1 164 ? -31.07601 5.58534 -16.48130 1.000 61.99678 384 SER A CA 1
ATOM 1190 C C . SER A 1 164 ? -29.91427 4.77033 -17.03597 1.000 67.47862 384 SER A C 1
ATOM 1191 O O . SER A 1 164 ? -29.48394 5.03254 -18.16457 1.000 72.16007 384 SER A O 1
ATOM 1194 N N . ASN A 1 165 ? -29.40313 3.79624 -16.28346 1.000 69.87588 385 ASN A N 1
ATOM 1195 C CA . ASN A 1 165 ? -28.32881 2.91115 -16.73737 1.000 77.05790 385 ASN A CA 1
ATOM 1196 C C . ASN A 1 165 ? -28.69346 1.48091 -16.36422 1.000 78.85019 385 ASN A C 1
ATOM 1197 O O . ASN A 1 165 ? -28.16296 0.92344 -15.39335 1.000 65.92161 385 ASN A O 1
ATOM 1202 N N . PRO A 1 166 ? -29.59294 0.84903 -17.12640 1.000 82.74816 386 PRO A N 1
ATOM 1203 C CA . PRO A 1 166 ? -30.02705 -0.51562 -16.78446 1.000 81.44408 386 PRO A CA 1
ATOM 1204 C C . PRO A 1 166 ? -28.93331 -1.56924 -16.88843 1.000 83.26373 386 PRO A C 1
ATOM 1205 O O . PRO A 1 166 ? -29.17441 -2.71548 -16.48536 1.000 93.09789 386 PRO A O 1
ATOM 1209 N N . GLU A 1 167 ? -27.75195 -1.23941 -17.41769 1.000 81.26176 387 GLU A N 1
ATOM 1210 C CA . GLU A 1 167 ? -26.65253 -2.19751 -17.37931 1.000 81.49052 387 GLU A CA 1
ATOM 1211 C C . GLU A 1 167 ? -26.08364 -2.34913 -15.97609 1.000 82.26754 387 GLU A C 1
ATOM 1212 O O . GLU A 1 167 ? -25.38744 -3.33260 -15.70361 1.000 90.79630 387 GLU A O 1
ATOM 1218 N N . LEU A 1 168 ? -26.36116 -1.39932 -15.08797 1.000 74.97932 388 LEU A N 1
ATOM 1219 C CA . LEU A 1 168 ? -25.98369 -1.52870 -13.69059 1.000 77.22020 388 LEU A CA 1
ATOM 1220 C C . LEU A 1 168 ? -27.01474 -2.37081 -12.95351 1.000 81.69669 388 LEU A C 1
ATOM 1221 O O . LEU A 1 168 ? -28.22283 -2.20508 -13.14490 1.000 82.99350 388 LEU A O 1
ATOM 1226 N N . ASN A 1 169 ? -26.53258 -3.28683 -12.11168 1.000 85.56181 389 ASN A N 1
ATOM 1227 C CA . ASN A 1 169 ? -27.44557 -4.01757 -11.24207 1.000 87.53180 389 ASN A CA 1
ATOM 1228 C C . ASN A 1 169 ? -28.15490 -3.07573 -10.28064 1.000 80.65134 389 ASN A C 1
ATOM 1229 O O . ASN A 1 169 ? -29.33302 -3.27901 -9.96433 1.000 78.42791 389 ASN A O 1
ATOM 1234 N N . TYR A 1 170 ? -27.46711 -2.02962 -9.83095 1.000 75.37020 390 TYR A N 1
ATOM 1235 C CA . TYR A 1 170 ? -28.03370 -1.07875 -8.88741 1.000 72.81185 390 TYR A CA 1
ATOM 1236 C C . TYR A 1 170 ? -27.29315 0.24948 -9.02066 1.000 69.64373 390 TYR A C 1
ATOM 1237 O O . TYR A 1 170 ? -26.15822 0.29173 -9.51581 1.000 72.31440 390 TYR A O 1
ATOM 1246 N N . GLY A 1 171 ? -27.93608 1.30899 -8.57931 1.000 65.00303 391 GLY A N 1
ATOM 1247 C CA . GLY A 1 171 ? -27.33464 2.62628 -8.53704 1.000 57.74493 391 GLY A CA 1
ATOM 1248 C C . GLY A 1 171 ? -26.78972 2.92239 -7.15343 1.000 61.39605 391 GLY A C 1
ATOM 1249 O O . GLY A 1 171 ? -27.52783 2.89713 -6.16716 1.000 69.30045 391 GLY A O 1
ATOM 1250 N N . PHE A 1 172 ? -25.49123 3.20154 -7.09050 1.000 69.52641 392 PHE A N 1
ATOM 1251 C CA . PHE A 1 172 ? -24.78757 3.43601 -5.83431 1.000 67.00710 392 PHE A CA 1
ATOM 1252 C C . PHE A 1 172 ? -24.33124 4.88638 -5.76431 1.000 68.69933 392 PHE A C 1
ATOM 1253 O O . PHE A 1 172 ? -23.64036 5.36812 -6.66750 1.000 79.37653 392 PHE A O 1
ATOM 1261 N N . ILE A 1 173 ? -24.71596 5.57199 -4.69047 1.000 66.97601 393 ILE A N 1
ATOM 1262 C CA . ILE A 1 173 ? -24.22774 6.90785 -4.37233 1.000 75.47251 393 ILE A CA 1
ATOM 1263 C C . ILE A 1 173 ? -23.82337 6.91647 -2.90617 1.000 81.12993 393 ILE A C 1
ATOM 1264 O O . ILE A 1 173 ? -24.58363 6.45709 -2.05028 1.000 76.61836 393 ILE A O 1
ATOM 1269 N N . SER A 1 174 ? -22.63382 7.42743 -2.61367 1.000 94.56937 394 SER A N 1
ATOM 1270 C CA . SER A 1 174 ? -22.19595 7.56056 -1.23229 1.000 92.06662 394 SER A CA 1
ATOM 1271 C C . SER A 1 174 ? -22.59652 8.92955 -0.69904 1.000 87.91895 394 SER A C 1
ATOM 1272 O O . SER A 1 174 ? -22.60316 9.91961 -1.43340 1.000 84.01996 394 SER A O 1
ATOM 1275 N N . SER A 1 175 ? -22.93827 8.97812 0.59255 1.000 90.48064 395 SER A N 1
ATOM 1276 C CA . SER A 1 175 ? -23.43922 10.21842 1.18087 1.000 97.85755 395 SER A CA 1
ATOM 1277 C C . SER A 1 175 ? -22.40324 11.33459 1.15569 1.000 103.37259 395 SER A C 1
ATOM 1278 O O . SER A 1 175 ? -22.76750 12.50781 1.28984 1.000 108.82054 395 SER A O 1
ATOM 1281 N N . ASP A 1 176 ? -21.12683 11.00005 0.98706 1.000 102.39400 396 ASP A N 1
ATOM 1282 C CA . ASP A 1 176 ? -20.05673 11.98538 0.93570 1.000 102.98167 396 ASP A CA 1
ATOM 1283 C C . ASP A 1 176 ? -19.78387 12.48839 -0.47630 1.000 102.39083 396 ASP A C 1
ATOM 1284 O O . ASP A 1 176 ? -18.81010 13.22103 -0.67995 1.000 108.18264 396 ASP A O 1
ATOM 1289 N N . THR A 1 177 ? -20.61922 12.11700 -1.44645 1.000 97.24131 397 THR A N 1
ATOM 1290 C CA . THR A 1 177 ? -20.34547 12.43105 -2.84259 1.000 94.71615 397 THR A CA 1
ATOM 1291 C C . THR A 1 177 ? -20.31924 13.93723 -3.07308 1.000 100.05318 397 THR A C 1
ATOM 1292 O O . THR A 1 177 ? -21.00876 14.70874 -2.39971 1.000 98.71180 397 THR A O 1
ATOM 1296 N N . ASP A 1 178 ? -19.49096 14.35362 -4.03022 1.000 112.72041 398 ASP A N 1
ATOM 1297 C CA . ASP A 1 178 ? -19.47741 15.74119 -4.47144 1.000 122.54905 398 ASP A CA 1
ATOM 1298 C C . ASP A 1 178 ? -20.55836 16.03581 -5.49941 1.000 118.67395 398 ASP A C 1
ATOM 1299 O O . ASP A 1 178 ? -20.76419 17.20637 -5.83848 1.000 117.66473 398 ASP A O 1
ATOM 1304 N N . LYS A 1 179 ? -21.24564 15.00943 -5.99554 1.000 116.39650 399 LYS A N 1
ATOM 1305 C CA . LYS A 1 179 ? -22.29888 15.20803 -6.97923 1.000 111.46261 399 LYS A CA 1
ATOM 1306 C C . LYS A 1 179 ? -23.46371 15.98126 -6.37454 1.000 104.26067 399 LYS A C 1
ATOM 1307 O O . LYS A 1 179 ? -23.77424 15.85914 -5.18726 1.000 101.53528 399 LYS A O 1
ATOM 1313 N N . ILE A 1 180 ? -24.10731 16.78823 -7.20979 1.000 94.45531 400 ILE A N 1
ATOM 1314 C CA . ILE A 1 180 ? -25.24581 17.59162 -6.77949 1.000 82.41320 400 ILE A CA 1
ATOM 1315 C C . ILE A 1 180 ? -26.46232 16.68109 -6.65461 1.000 72.86130 400 ILE A C 1
ATOM 1316 O O . ILE A 1 180 ? -26.91953 16.09637 -7.64244 1.000 78.59060 400 ILE A O 1
ATOM 1321 N N . ILE A 1 181 ? -26.98081 16.54799 -5.43687 1.000 71.05612 401 ILE A N 1
ATOM 1322 C CA . ILE A 1 181 ? -28.14457 15.71587 -5.15457 1.000 71.34132 401 ILE A CA 1
ATOM 1323 C C . ILE A 1 181 ? -29.27912 16.63009 -4.71713 1.000 80.66008 401 ILE A C 1
ATOM 1324 O O . ILE A 1 181 ? -29.10982 17.44985 -3.80544 1.000 79.77649 401 ILE A O 1
ATOM 1329 N N . LEU A 1 182 ? -30.42793 16.50122 -5.37905 1.000 74.30865 402 LEU A N 1
ATOM 1330 C CA . LEU A 1 182 ? -31.57951 17.35049 -5.11889 1.000 67.64126 402 LEU A CA 1
ATOM 1331 C C . LEU A 1 182 ? -32.84092 16.50126 -5.07525 1.000 58.29962 402 LEU A C 1
ATOM 1332 O O . LEU A 1 182 ? -32.90183 15.42054 -5.66725 1.000 58.70532 402 LEU A O 1
ATOM 1337 N N . GLY A 1 183 ? -33.84722 17.00040 -4.36163 1.000 52.41577 403 GLY A N 1
ATOM 1338 C CA . GLY A 1 183 ? -35.15742 16.38662 -4.39215 1.000 45.61983 403 GLY A CA 1
ATOM 1339 C C . GLY A 1 183 ? -35.86942 16.65630 -5.70501 1.000 46.69921 403 GLY A C 1
ATOM 1340 O O . GLY A 1 183 ? -35.40574 17.41369 -6.55900 1.000 53.94667 403 GLY A O 1
ATOM 1341 N N . LYS A 1 184 ? -37.03180 16.01745 -5.86391 1.000 43.49981 404 LYS A N 1
ATOM 1342 C CA . LYS A 1 184 ? -37.76621 16.12114 -7.12258 1.000 52.62764 404 LYS A CA 1
ATOM 1343 C C . LYS A 1 184 ? -38.15437 17.56417 -7.42104 1.000 49.74607 404 LYS A C 1
ATOM 1344 O O . LYS A 1 184 ? -37.95805 18.05413 -8.53920 1.000 46.43784 404 LYS A O 1
ATOM 1350 N N . GLN A 1 185 ? -38.70536 18.26457 -6.42854 1.000 52.16894 405 GLN A N 1
ATOM 1351 C CA . GLN A 1 185 ? -39.12320 19.64393 -6.65383 1.000 51.49074 405 GLN A CA 1
ATOM 1352 C C . GLN A 1 185 ? -37.92955 20.57454 -6.82445 1.000 49.31835 405 GLN A C 1
ATOM 1353 O O . GLN A 1 185 ? -38.03429 21.59054 -7.52015 1.000 53.17921 405 GLN A O 1
ATOM 1359 N N . GLN A 1 186 ? -36.79202 20.24900 -6.20771 1.000 57.44913 406 GLN A N 1
ATOM 1360 C CA . GLN A 1 186 ? -35.59658 21.06031 -6.40752 1.000 54.87184 406 GLN A CA 1
ATOM 1361 C C . GLN A 1 186 ? -35.07977 20.93678 -7.83552 1.000 62.71626 406 GLN A C 1
ATOM 1362 O O . GLN A 1 186 ? -34.68343 21.93772 -8.44426 1.000 69.06641 406 GLN A O 1
ATOM 1368 N N . TRP A 1 187 ? -35.07586 19.71906 -8.38657 1.000 56.91066 407 TRP A N 1
ATOM 1369 C CA . TRP A 1 187 ? -34.66137 19.53573 -9.77477 1.000 51.88153 407 TRP A CA 1
ATOM 1370 C C . TRP A 1 187 ? -35.55660 20.32539 -10.71939 1.000 52.78428 407 TRP A C 1
ATOM 1371 O O . TRP A 1 187 ? -35.07133 21.00379 -11.63162 1.000 50.50550 407 TRP A O 1
ATOM 1382 N N . LYS A 1 188 ? -36.87405 20.24612 -10.51339 1.000 54.88365 408 LYS A N 1
ATOM 1383 C CA . LYS A 1 188 ? -37.80418 20.95449 -11.38561 1.000 48.35456 408 LYS A CA 1
ATOM 1384 C C . LYS A 1 188 ? -37.56953 22.45885 -11.33599 1.000 52.71330 408 LYS A C 1
ATOM 1385 O O . LYS A 1 188 ? -37.58917 23.13191 -12.37338 1.000 52.94949 408 LYS A O 1
ATOM 1391 N N . THR A 1 189 ? -37.33768 23.00333 -10.13856 1.000 47.49504 409 THR A N 1
ATOM 1392 C CA . THR A 1 189 ? -37.05899 24.43113 -10.01790 1.000 56.82846 409 THR A CA 1
ATOM 1393 C C . THR A 1 189 ? -35.78525 24.80874 -10.76529 1.000 62.80116 409 THR A C 1
ATOM 1394 O O . THR A 1 189 ? -35.73662 25.84384 -11.44059 1.000 65.49332 409 THR A O 1
ATOM 1398 N N . LEU A 1 190 ? -34.74480 23.97668 -10.66220 1.000 55.00250 410 LEU A N 1
ATOM 1399 C CA . LEU A 1 190 ? -33.49077 24.27209 -11.34804 1.000 50.85153 410 LEU A CA 1
ATOM 1400 C C . LEU A 1 190 ? -33.66895 24.24455 -12.86079 1.000 48.58399 410 LEU A C 1
ATOM 1401 O O . LEU A 1 190 ? -33.13248 25.10501 -13.56844 1.000 44.76894 410 LEU A O 1
ATOM 1406 N N . VAL A 1 191 ? -34.42533 23.26965 -13.37335 1.000 45.25060 411 VAL A N 1
ATOM 1407 C CA . VAL A 1 191 ? -34.67751 23.20029 -14.81148 1.000 51.81273 411 VAL A CA 1
ATOM 1408 C C . VAL A 1 191 ? -35.46285 24.42048 -15.27522 1.000 58.41318 411 VAL A C 1
ATOM 1409 O O . VAL A 1 191 ? -35.15348 25.01721 -16.31400 1.000 60.06396 411 VAL A O 1
ATOM 1413 N N . GLU A 1 192 ? -36.49286 24.80882 -14.51697 1.000 63.08502 412 GLU A N 1
ATOM 1414 C CA . GLU A 1 192 ? -37.21980 26.03601 -14.83087 1.000 63.08033 412 GLU A CA 1
ATOM 1415 C C . GLU A 1 192 ? -36.28819 27.23991 -14.82012 1.000 57.58811 412 GLU A C 1
ATOM 1416 O O . GLU A 1 192 ? -36.40542 28.13678 -15.66312 1.000 60.35644 412 GLU A O 1
ATOM 1422 N N . GLU A 1 193 ? -35.35819 27.27735 -13.86490 1.000 57.23059 413 GLU A N 1
ATOM 1423 C CA . GLU A 1 193 ? -34.36363 28.34343 -13.83594 1.000 58.58140 413 GLU A CA 1
ATOM 1424 C C . GLU A 1 193 ? -33.47602 28.29176 -15.07369 1.000 63.08840 413 GLU A C 1
ATOM 1425 O O . GLU A 1 193 ? -33.18437 29.32730 -15.68405 1.000 57.11015 413 GLU A O 1
ATOM 1431 N N . ALA A 1 194 ? -33.05048 27.08863 -15.46793 1.000 65.08448 414 ALA A N 1
ATOM 1432 C CA . ALA A 1 194 ? -32.20828 26.94502 -16.65119 1.000 56.32558 414 ALA A CA 1
ATOM 1433 C C . ALA A 1 194 ? -32.96604 27.31360 -17.91882 1.000 62.48163 414 ALA A C 1
ATOM 1434 O O . ALA A 1 194 ? -32.39134 27.89681 -18.84620 1.000 58.64521 414 ALA A O 1
ATOM 1436 N N . ILE A 1 195 ? -34.25366 26.97180 -17.98277 1.000 61.51372 415 ILE A N 1
ATOM 1437 C CA . ILE A 1 195 ? -35.06324 27.35847 -19.13297 1.000 56.03041 415 ILE A CA 1
ATOM 1438 C C . ILE A 1 195 ? -35.22393 28.87226 -19.18434 1.000 54.44874 415 ILE A C 1
ATOM 1439 O O . ILE A 1 195 ? -35.13189 29.48471 -20.25419 1.000 52.89169 415 ILE A O 1
ATOM 1444 N N . HIS A 1 196 ? -35.44057 29.50100 -18.02672 1.000 56.84657 416 HIS A N 1
ATOM 1445 C CA . HIS A 1 196 ? -35.71811 30.93260 -17.99693 1.000 60.96397 416 HIS A CA 1
ATOM 1446 C C . HIS A 1 196 ? -34.48728 31.75109 -18.37077 1.000 67.89317 416 HIS A C 1
ATOM 1447 O O . HIS A 1 196 ? -34.60281 32.77818 -19.04965 1.000 75.37899 416 HIS A O 1
ATOM 1454 N N . ASN A 1 197 ? -33.30446 31.31565 -17.94210 1.000 66.33458 417 ASN A N 1
ATOM 1455 C CA . ASN A 1 197 ? -32.07148 32.05559 -18.16702 1.000 70.36939 417 ASN A CA 1
ATOM 1456 C C . ASN A 1 197 ? -31.29279 31.56950 -19.38285 1.000 67.20598 417 ASN A C 1
ATOM 1457 O O . ASN A 1 197 ? -30.19494 32.07732 -19.63985 1.000 63.77152 417 ASN A O 1
ATOM 1462 N N . ASP A 1 198 ? -31.82893 30.60560 -20.13240 1.000 73.00546 418 ASP A N 1
ATOM 1463 C CA . ASP A 1 198 ? -31.18066 30.07871 -21.33408 1.000 71.36712 418 ASP A CA 1
ATOM 1464 C C . ASP A 1 198 ? -29.77125 29.57242 -21.02774 1.000 65.55860 418 ASP A C 1
ATOM 1465 O O . ASP A 1 198 ? -28.80090 29.89852 -21.71431 1.000 54.32079 418 ASP A O 1
ATOM 1470 N N . TRP A 1 199 ? -29.66827 28.76346 -19.97607 1.000 59.30026 419 TRP A N 1
ATOM 1471 C CA . TRP A 1 199 ? -28.41879 28.11499 -19.60303 1.000 60.04238 419 TRP A CA 1
ATOM 1472 C C . TRP A 1 199 ? -28.17067 26.82870 -20.37446 1.000 64.25657 419 TRP A C 1
ATOM 1473 O O . TRP A 1 199 ? -27.22035 26.10702 -20.05459 1.000 67.19551 419 TRP A O 1
ATOM 1484 N N . PHE A 1 200 ? -28.99201 26.52877 -21.37501 1.000 57.18452 420 PHE A N 1
ATOM 1485 C CA . PHE A 1 200 ? -28.93260 25.23897 -22.04373 1.000 53.85636 420 PHE A CA 1
ATOM 1486 C C . PHE A 1 200 ? -27.84382 25.20778 -23.10740 1.000 57.88447 420 PHE A C 1
ATOM 1487 O O . PHE A 1 200 ? -27.59894 26.19788 -23.80278 1.000 68.99275 420 PHE A O 1
ATOM 1495 N N . THR A 1 201 ? -27.18783 24.05596 -23.22107 1.000 55.79468 421 THR A N 1
ATOM 1496 C CA . THR A 1 201 ? -26.25651 23.76028 -24.29817 1.000 55.24546 421 THR A CA 1
ATOM 1497 C C . THR A 1 201 ? -26.74528 22.52207 -25.03735 1.000 59.08105 421 THR A C 1
ATOM 1498 O O . THR A 1 201 ? -27.44360 21.67820 -24.46663 1.000 57.71804 421 THR A O 1
ATOM 1502 N N . PHE A 1 202 ? -26.37831 22.41490 -26.31194 1.000 61.84904 422 PHE A N 1
ATOM 1503 C CA . PHE A 1 202 ? -26.87990 21.34673 -27.16330 1.000 63.60275 422 PHE A CA 1
ATOM 1504 C C . PHE A 1 202 ? -25.73997 20.68904 -27.92514 1.000 57.49215 422 PHE A C 1
ATOM 1505 O O . PHE A 1 202 ? -24.80829 21.36090 -28.37500 1.000 65.85980 422 PHE A O 1
ATOM 1513 N N . ARG A 1 203 ? -25.82786 19.36931 -28.06245 1.000 60.68605 423 ARG A N 1
ATOM 1514 C CA . ARG A 1 203 ? -24.87504 18.56774 -28.81106 1.000 60.59410 423 ARG A CA 1
ATOM 1515 C C . ARG A 1 203 ? -25.60498 17.83434 -29.92689 1.000 66.39126 423 ARG A C 1
ATOM 1516 O O . ARG A 1 203 ? -26.75547 17.41895 -29.76205 1.000 71.45833 423 ARG A O 1
ATOM 1524 N N . TYR A 1 204 ? -24.93496 17.68173 -31.06756 1.000 67.30603 424 TYR A N 1
ATOM 1525 C CA . TYR A 1 204 ? -25.51533 17.04016 -32.24479 1.000 70.59170 424 TYR A CA 1
ATOM 1526 C C . TYR A 1 204 ? -24.63322 15.86042 -32.63326 1.000 75.20628 424 TYR A C 1
ATOM 1527 O O . TYR A 1 204 ? -23.49791 16.05145 -33.08295 1.000 84.27646 424 TYR A O 1
ATOM 1536 N N . GLN A 1 205 ? -25.15327 14.64606 -32.46995 1.000 68.68076 425 GLN A N 1
ATOM 1537 C CA . GLN A 1 205 ? -24.43686 13.42523 -32.82238 1.000 63.65314 425 GLN A CA 1
ATOM 1538 C C . GLN A 1 205 ? -25.05020 12.84455 -34.08893 1.000 66.80852 425 GLN A C 1
ATOM 1539 O O . GLN A 1 205 ? -26.24981 12.55054 -34.12391 1.000 68.91809 425 GLN A O 1
ATOM 1545 N N . ALA A 1 206 ? -24.22701 12.67350 -35.11822 1.000 71.46956 426 ALA A N 1
ATOM 1546 C CA . ALA A 1 206 ? -24.71722 12.23360 -36.41500 1.000 65.87104 426 ALA A CA 1
ATOM 1547 C C . ALA A 1 206 ? -24.85015 10.71737 -36.47040 1.000 65.82801 426 ALA A C 1
ATOM 1548 O O . ALA A 1 206 ? -23.96853 9.98102 -36.01819 1.000 64.23868 426 ALA A O 1
ATOM 1550 N N . ALA A 1 207 ? -25.96781 10.25646 -37.02667 1.000 65.67110 427 ALA A N 1
ATOM 1551 C CA . ALA A 1 207 ? -26.18897 8.84470 -37.31705 1.000 62.36811 427 ALA A CA 1
ATOM 1552 C C . ALA A 1 207 ? -25.88357 8.62698 -38.79411 1.000 67.69895 427 ALA A C 1
ATOM 1553 O O . ALA A 1 207 ? -26.64241 9.07006 -39.66247 1.000 66.38402 427 ALA A O 1
ATOM 1555 N N . ASN A 1 208 ? -24.77208 7.95178 -39.07725 1.000 70.24903 428 ASN A N 1
ATOM 1556 C CA . ASN A 1 208 ? -24.25728 7.82224 -40.43200 1.000 71.44023 428 ASN A CA 1
ATOM 1557 C C . ASN A 1 208 ? -24.32336 6.37752 -40.90540 1.000 72.97586 428 ASN A C 1
ATOM 1558 O O . ASN A 1 208 ? -24.18417 5.43760 -40.11675 1.000 75.21319 428 ASN A O 1
ATOM 1563 N N . SER A 1 209 ? -24.52975 6.21615 -42.20942 1.000 76.22131 429 SER A N 1
ATOM 1564 C CA . SER A 1 209 ? -24.46246 4.91265 -42.84658 1.000 79.04465 429 SER A CA 1
ATOM 1565 C C . SER A 1 209 ? -23.00266 4.52833 -43.07781 1.000 84.16490 429 SER A C 1
ATOM 1566 O O . SER A 1 209 ? -22.07911 5.30182 -42.81143 1.000 83.66976 429 SER A O 1
ATOM 1569 N N . SER A 1 210 ? -22.78562 3.31134 -43.58331 1.000 83.21837 430 SER A N 1
ATOM 1570 C CA . SER A 1 210 ? -21.43134 2.89503 -43.93110 1.000 86.97768 430 SER A CA 1
ATOM 1571 C C . SER A 1 210 ? -20.86719 3.69635 -45.09597 1.000 98.33534 430 SER A C 1
ATOM 1572 O O . SER A 1 210 ? -19.64779 3.70242 -45.29589 1.000 103.51591 430 SER A O 1
ATOM 1575 N N . TRP A 1 211 ? -21.72395 4.36843 -45.86364 1.000 102.06364 431 TRP A N 1
ATOM 1576 C CA . TRP A 1 211 ? -21.30809 5.17562 -47.00175 1.000 104.74170 431 TRP A CA 1
ATOM 1577 C C . TRP A 1 211 ? -21.11778 6.64583 -46.64551 1.000 101.80002 431 TRP A C 1
ATOM 1578 O O . TRP A 1 211 ? -20.89860 7.46470 -47.54379 1.000 110.32793 431 TRP A O 1
ATOM 1589 N N . GLY A 1 212 ? -21.19531 6.99805 -45.36393 1.000 96.09173 432 GLY A N 1
ATOM 1590 C CA . GLY A 1 212 ? -21.05880 8.37420 -44.94198 1.000 88.97824 432 GLY A CA 1
ATOM 1591 C C . GLY A 1 212 ? -22.32113 9.20207 -45.02881 1.000 91.80585 432 GLY A C 1
ATOM 1592 O O . GLY A 1 212 ? -22.30393 10.36969 -44.61829 1.000 87.94925 432 GLY A O 1
ATOM 1593 N N . LYS A 1 213 ? -23.40984 8.64541 -45.55347 1.000 94.92679 433 LYS A N 1
ATOM 1594 C CA . LYS A 1 213 ? -24.67479 9.36551 -45.60412 1.000 94.05203 433 LYS A CA 1
ATOM 1595 C C . LYS A 1 213 ? -25.21078 9.57756 -44.19400 1.000 86.76982 433 LYS A C 1
ATOM 1596 O O . LYS A 1 213 ? -25.35743 8.62355 -43.42418 1.000 78.07950 433 LYS A O 1
ATOM 1602 N N . THR A 1 214 ? -25.50646 10.83039 -43.85615 1.000 87.68677 434 THR A N 1
ATOM 1603 C CA . THR A 1 214 ? -25.99819 11.18109 -42.52761 1.000 79.98660 434 THR A CA 1
ATOM 1604 C C . THR A 1 214 ? -27.51842 11.04293 -42.50915 1.000 79.89366 434 THR A C 1
ATOM 1605 O O . THR A 1 214 ? -28.22943 11.78566 -43.19471 1.000 81.99709 434 THR A O 1
ATOM 1609 N N . PHE A 1 215 ? -28.01437 10.07559 -41.73452 1.000 74.24914 435 PHE A N 1
ATOM 1610 C CA . PHE A 1 215 ? -29.45567 9.89196 -41.59502 1.000 72.65586 435 PHE A CA 1
ATOM 1611 C C . PHE A 1 215 ? -30.07963 11.07083 -40.85783 1.000 74.60267 435 PHE A C 1
ATOM 1612 O O . PHE A 1 215 ? -30.98643 11.73575 -41.37324 1.000 75.63299 435 PHE A O 1
ATOM 1620 N N . HIS A 1 216 ? -29.60307 11.34290 -39.64572 1.000 63.74672 436 HIS A N 1
ATOM 1621 C CA . HIS A 1 216 ? -29.99929 12.53367 -38.90711 1.000 61.18028 436 HIS A CA 1
ATOM 1622 C C . HIS A 1 216 ? -28.94210 12.81303 -37.84851 1.000 58.54446 436 HIS A C 1
ATOM 1623 O O . HIS A 1 216 ? -28.00608 12.03405 -37.65500 1.000 58.66612 436 HIS A O 1
ATOM 1630 N N . ARG A 1 217 ? -29.10783 13.93928 -37.16136 1.000 56.92693 437 ARG A N 1
ATOM 1631 C CA . ARG A 1 217 ? -28.29562 14.29091 -36.00331 1.000 51.50193 437 ARG A CA 1
ATOM 1632 C C . ARG A 1 217 ? -29.19641 14.33365 -34.77865 1.000 57.15081 437 ARG A C 1
ATOM 1633 O O . ARG A 1 217 ? -30.12442 15.14687 -34.71697 1.000 56.84092 437 ARG A O 1
ATOM 1641 N N . GLU A 1 218 ? -28.92729 13.45940 -33.81267 1.000 53.97414 438 GLU A N 1
ATOM 1642 C CA . GLU A 1 218 ? -29.69352 13.44661 -32.57577 1.000 49.83056 438 GLU A CA 1
ATOM 1643 C C . GLU A 1 218 ? -29.25399 14.58954 -31.67072 1.000 56.32753 438 GLU A C 1
ATOM 1644 O O . GLU A 1 218 ? -28.06049 14.87055 -31.53398 1.000 62.95479 438 GLU A O 1
ATOM 1650 N N . VAL A 1 219 ? -30.22853 15.24872 -31.05157 1.000 64.50563 439 VAL A N 1
ATOM 1651 C CA . VAL A 1 219 ? -29.98578 16.40905 -30.20316 1.000 61.80835 439 VAL A CA 1
ATOM 1652 C C . VAL A 1 219 ? -29.94622 15.95908 -28.74987 1.000 58.26043 439 VAL A C 1
ATOM 1653 O O . VAL A 1 219 ? -30.86696 15.28194 -28.27469 1.000 50.67585 439 VAL A O 1
ATOM 1657 N N . PHE A 1 220 ? -28.88176 16.33250 -28.04486 1.000 58.46525 440 PHE A N 1
ATOM 1658 C CA . PHE A 1 220 ? -28.73772 16.06706 -26.61950 1.000 51.05207 440 PHE A CA 1
ATOM 1659 C C . PHE A 1 220 ? -28.73416 17.38976 -25.87009 1.000 53.67148 440 PHE A C 1
ATOM 1660 O O . PHE A 1 220 ? -27.99408 18.31016 -26.23290 1.000 55.29494 440 PHE A O 1
ATOM 1668 N N . SER A 1 221 ? -29.55779 17.48202 -24.83247 1.000 54.76949 441 SER A N 1
ATOM 1669 C CA . SER A 1 221 ? -29.72485 18.71579 -24.08123 1.000 53.84813 441 SER A CA 1
ATOM 1670 C C . SER A 1 221 ? -28.98750 18.64131 -22.75190 1.000 47.83752 441 SER A C 1
ATOM 1671 O O . SER A 1 221 ? -28.99694 17.60821 -22.07600 1.000 43.13670 441 SER A O 1
ATOM 1674 N N . ALA A 1 222 ? -28.34337 19.74829 -22.39152 1.000 51.17816 442 ALA A N 1
ATOM 1675 C CA . ALA A 1 222 ? -27.70910 19.91058 -21.09289 1.000 46.34893 442 ALA A CA 1
ATOM 1676 C C . ALA A 1 222 ? -27.74951 21.38687 -20.73107 1.000 54.63967 442 ALA A C 1
ATOM 1677 O O . ALA A 1 222 ? -28.00653 22.24396 -21.57956 1.000 64.66788 442 ALA A O 1
ATOM 1679 N N . PHE A 1 223 ? -27.50317 21.68009 -19.45774 1.000 47.83756 443 PHE A N 1
ATOM 1680 C CA . PHE A 1 223 ? -27.41918 23.06605 -19.02108 1.000 48.54339 443 PHE A CA 1
ATOM 1681 C C . PHE A 1 223 ? -26.36450 23.18139 -17.93256 1.000 57.86052 443 PHE A C 1
ATOM 1682 O O . PHE A 1 223 ? -25.97480 22.19111 -17.30760 1.000 61.68241 443 PHE A O 1
ATOM 1690 N N . GLU A 1 224 ? -25.90829 24.41118 -17.70988 1.000 55.99590 444 GLU A N 1
ATOM 1691 C CA . GLU A 1 224 ? -24.83585 24.68146 -16.76359 1.000 55.78718 444 GLU A CA 1
ATOM 1692 C C . GLU A 1 224 ? -25.22597 25.84285 -15.85989 1.000 59.21362 444 GLU A C 1
ATOM 1693 O O . GLU A 1 224 ? -25.72821 26.86585 -16.33652 1.000 61.45704 444 GLU A O 1
ATOM 1699 N N . LYS A 1 225 ? -24.99794 25.67468 -14.55859 1.000 51.75491 445 LYS A N 1
ATOM 1700 C CA . LYS A 1 225 ? -25.21812 26.71928 -13.56877 1.000 58.32928 445 LYS A CA 1
ATOM 1701 C C . LYS A 1 225 ? -23.99560 26.79789 -12.66864 1.000 57.03990 445 LYS A C 1
ATOM 1702 O O . LYS A 1 225 ? -23.60085 25.79309 -12.06869 1.000 62.94345 445 LYS A O 1
ATOM 1708 N N . ASP A 1 226 ? -23.40294 27.98920 -12.57686 1.000 56.86574 446 ASP A N 1
ATOM 1709 C CA . ASP A 1 226 ? -22.22938 28.23569 -11.73815 1.000 63.98898 446 ASP A CA 1
ATOM 1710 C C . ASP A 1 226 ? -21.10151 27.25446 -12.05663 1.000 70.62651 446 ASP A C 1
ATOM 1711 O O . ASP A 1 226 ? -20.50339 26.64344 -11.16871 1.000 75.85493 446 ASP A O 1
ATOM 1716 N N . GLY A 1 227 ? -20.81396 27.10466 -13.34904 1.000 66.88451 447 GLY A N 1
ATOM 1717 C CA . GLY A 1 227 ? -19.73685 26.24930 -13.80173 1.000 60.72593 447 GLY A CA 1
ATOM 1718 C C . GLY A 1 227 ? -19.97167 24.76218 -13.65769 1.000 61.36806 447 GLY A C 1
ATOM 1719 O O . GLY A 1 227 ? -19.06152 23.98069 -13.95811 1.000 68.46578 447 GLY A O 1
ATOM 1720 N N . VAL A 1 228 ? -21.15184 24.33926 -13.21131 1.000 47.59172 448 VAL A N 1
ATOM 1721 C CA . VAL A 1 228 ? -21.48403 22.92770 -13.05194 1.000 46.40120 448 VAL A CA 1
ATOM 1722 C C . VAL A 1 228 ? -22.42275 22.52368 -14.17942 1.000 58.20856 448 VAL A C 1
ATOM 1723 O O . VAL A 1 228 ? -23.42515 23.20155 -14.43167 1.000 66.14171 448 VAL A O 1
ATOM 1727 N N . ARG A 1 229 ? -22.11002 21.41338 -14.84140 1.000 47.16889 449 ARG A N 1
ATOM 1728 C CA . ARG A 1 229 ? -22.87733 20.93420 -15.98248 1.000 46.87864 449 ARG A CA 1
ATOM 1729 C C . ARG A 1 229 ? -23.84790 19.84135 -15.55023 1.000 51.38511 449 ARG A C 1
ATOM 1730 O O . ARG A 1 229 ? -23.48582 18.94181 -14.78667 1.000 56.24469 449 ARG A O 1
ATOM 1738 N N . TYR A 1 230 ? -25.08227 19.92426 -16.04497 1.000 47.68048 450 TYR A N 1
ATOM 1739 C CA . TYR A 1 230 ? -26.13168 18.96145 -15.73411 1.000 46.28730 450 TYR A CA 1
ATOM 1740 C C . TYR A 1 230 ? -26.63203 18.32480 -17.02271 1.000 52.77038 450 TYR A C 1
ATOM 1741 O O . TYR A 1 230 ? -26.95626 19.03306 -17.98227 1.000 45.46790 450 TYR A O 1
ATOM 1750 N N . THR A 1 231 ? -26.70122 16.99617 -17.04171 1.000 48.94151 451 THR A N 1
ATOM 1751 C CA . THR A 1 231 ? -27.22772 16.26136 -18.18326 1.000 45.03726 451 THR A CA 1
ATOM 1752 C C . THR A 1 231 ? -28.63790 15.76027 -17.88142 1.000 49.70116 451 THR A C 1
ATOM 1753 O O . THR A 1 231 ? -29.11863 15.81720 -16.74689 1.000 50.41369 451 THR A O 1
ATOM 1757 N N . ALA A 1 232 ? -29.29697 15.25049 -18.92556 1.000 53.44587 452 ALA A N 1
ATOM 1758 C CA . ALA A 1 232 ? -30.73425 14.99858 -18.85316 1.000 51.16443 452 ALA A CA 1
ATOM 1759 C C . ALA A 1 232 ? -31.07107 13.87155 -17.88347 1.000 49.12125 452 ALA A C 1
ATOM 1760 O O . ALA A 1 232 ? -32.08657 13.93807 -17.18188 1.000 51.49593 452 ALA A O 1
ATOM 1762 N N . ASN A 1 233 ? -30.23889 12.82926 -17.82443 1.000 47.59832 453 ASN A N 1
ATOM 1763 C CA . ASN A 1 233 ? -30.52258 11.71504 -16.92467 1.000 43.73182 453 ASN A CA 1
ATOM 1764 C C . ASN A 1 233 ? -30.39650 12.08863 -15.45322 1.000 52.98274 453 ASN A C 1
ATOM 1765 O O . ASN A 1 233 ? -30.73206 11.26635 -14.59382 1.000 54.03783 453 ASN A O 1
ATOM 1770 N N . GLN A 1 234 ? -29.92661 13.29585 -15.13937 1.000 56.11770 454 GLN A N 1
ATOM 1771 C CA . GLN A 1 234 ? -29.84547 13.71383 -13.74607 1.000 51.94549 454 GLN A CA 1
ATOM 1772 C C . GLN A 1 234 ? -31.17386 14.25461 -13.23185 1.000 49.16839 454 GLN A C 1
ATOM 1773 O O . GLN A 1 234 ? -31.45532 14.14652 -12.03323 1.000 44.85203 454 GLN A O 1
ATOM 1779 N N . PHE A 1 235 ? -32.00381 14.82554 -14.11102 1.000 42.64322 455 PHE A N 1
ATOM 1780 C CA . PHE A 1 235 ? -33.23341 15.47999 -13.68276 1.000 42.77155 455 PHE A CA 1
ATOM 1781 C C . PHE A 1 235 ? -34.50009 14.98726 -14.36781 1.000 47.22552 455 PHE A C 1
ATOM 1782 O O . PHE A 1 235 ? -35.58996 15.38402 -13.94211 1.000 51.21750 455 PHE A O 1
ATOM 1790 N N . LEU A 1 236 ? -34.40452 14.15653 -15.40964 1.000 53.82887 456 LEU A N 1
ATOM 1791 C CA . LEU A 1 236 ? -35.60450 13.76822 -16.14697 1.000 46.34888 456 LEU A CA 1
ATOM 1792 C C . LEU A 1 236 ? -36.56454 12.95248 -15.29072 1.000 56.37658 456 LEU A C 1
ATOM 1793 O O . LEU A 1 236 ? -37.77943 12.99022 -15.51731 1.000 57.52311 456 LEU A O 1
ATOM 1798 N N . PHE A 1 237 ? -36.04710 12.21017 -14.31016 1.000 55.49138 457 PHE A N 1
ATOM 1799 C CA . PHE A 1 237 ? -36.92454 11.44562 -13.43042 1.000 46.92455 457 PHE A CA 1
ATOM 1800 C C . PHE A 1 237 ? -37.81217 12.37025 -12.60764 1.000 49.82950 457 PHE A C 1
ATOM 1801 O O . PHE A 1 237 ? -38.98311 12.06190 -12.35884 1.000 53.70766 457 PHE A O 1
ATOM 1809 N N . ALA A 1 238 ? -37.27227 13.51526 -12.18397 1.000 49.71784 458 ALA A N 1
ATOM 1810 C CA . ALA A 1 238 ? -38.05042 14.44701 -11.37769 1.000 51.76403 458 ALA A CA 1
ATOM 1811 C C . ALA A 1 238 ? -39.14288 15.11136 -12.20387 1.000 55.03238 458 ALA A C 1
ATOM 1812 O O . ALA A 1 238 ? -40.25679 15.32405 -11.71320 1.000 54.43251 458 ALA A O 1
ATOM 1814 N N . LEU A 1 239 ? -38.84584 15.44103 -13.46177 1.000 55.78078 459 LEU A N 1
ATOM 1815 C CA . LEU A 1 239 ? -39.83345 16.11337 -14.29813 1.000 55.13479 459 LEU A CA 1
ATOM 1816 C C . LEU A 1 239 ? -40.98298 15.18110 -14.65791 1.000 56.71051 459 LEU A C 1
ATOM 1817 O O . LEU A 1 239 ? -42.14575 15.60190 -14.68268 1.000 67.10913 459 LEU A O 1
ATOM 1822 N N . GLU A 1 240 ? -40.68155 13.91322 -14.94463 1.000 57.82486 460 GLU A N 1
ATOM 1823 C CA . GLU A 1 240 ? -41.74245 12.97148 -15.28502 1.000 60.53752 460 GLU A CA 1
ATOM 1824 C C . GLU A 1 240 ? -42.58127 12.61901 -14.06441 1.000 63.23847 460 GLU A C 1
ATOM 1825 O O . GLU A 1 240 ? -43.80269 12.45881 -14.17042 1.000 62.85135 460 GLU A O 1
ATOM 1831 N N . GLN A 1 241 ? -41.94651 12.49338 -12.89696 1.000 62.18872 461 GLN A N 1
ATOM 1832 C CA . GLN A 1 241 ? -42.69887 12.18214 -11.68765 1.000 63.23389 461 GLN A CA 1
ATOM 1833 C C . GLN A 1 241 ? -43.60036 13.33814 -11.27745 1.000 67.83463 461 GLN A C 1
ATOM 1834 O O . GLN A 1 241 ? -44.62517 13.12291 -10.62032 1.000 81.19881 461 GLN A O 1
ATOM 1840 N N . LEU A 1 242 ? -43.24259 14.56183 -11.65664 1.000 56.59375 462 LEU A N 1
ATOM 1841 C CA . LEU A 1 242 ? -44.03843 15.74190 -11.35338 1.000 48.36167 462 LEU A CA 1
ATOM 1842 C C . LEU A 1 242 ? -44.88387 16.19833 -12.53595 1.000 47.96617 462 LEU A C 1
ATOM 1843 O O . LEU A 1 242 ? -45.45210 17.29271 -12.48850 1.000 49.04388 462 LEU A O 1
ATOM 1848 N N . ASN A 1 243 ? -44.97380 15.38598 -13.59220 1.000 49.19005 463 ASN A N 1
ATOM 1849 C CA . ASN A 1 243 ? -45.76014 15.71295 -14.78566 1.000 53.69188 463 ASN A CA 1
ATOM 1850 C C . ASN A 1 243 ? -45.36749 17.07608 -15.35260 1.000 60.67274 463 ASN A C 1
ATOM 1851 O O . ASN A 1 243 ? -46.21813 17.89297 -15.71526 1.000 66.83000 463 ASN A O 1
ATOM 1856 N N . ALA A 1 244 ? -44.05792 17.32336 -15.42932 1.000 57.75594 464 ALA A N 1
ATOM 1857 C CA . ALA A 1 244 ? -43.54390 18.59187 -15.92159 1.000 52.71812 464 ALA A CA 1
ATOM 1858 C C . ALA A 1 244 ? -42.52747 18.42615 -17.04510 1.000 49.69287 464 ALA A C 1
ATOM 1859 O O . ALA A 1 244 ? -41.93509 19.42414 -17.47665 1.000 57.79905 464 ALA A O 1
ATOM 1861 N N . SER A 1 245 ? -42.30778 17.20495 -17.53443 1.000 49.13084 465 SER A N 1
ATOM 1862 C CA . SER A 1 245 ? -41.32300 16.99747 -18.59021 1.000 43.03390 465 SER A CA 1
ATOM 1863 C C . SER A 1 245 ? -41.73769 17.64153 -19.90719 1.000 47.26698 465 SER A C 1
ATOM 1864 O O . SER A 1 245 ? -40.86899 17.94827 -20.73104 1.000 41.68660 465 SER A O 1
ATOM 1867 N N . HIS A 1 246 ? -43.03773 17.85971 -20.12483 1.000 50.83022 466 HIS A N 1
ATOM 1868 C CA . HIS A 1 246 ? -43.46806 18.49894 -21.36313 1.000 53.01708 466 HIS A CA 1
ATOM 1869 C C . HIS A 1 246 ? -43.02825 19.95625 -21.42514 1.000 55.17026 466 HIS A C 1
ATOM 1870 O O . HIS A 1 246 ? -42.84437 20.49599 -22.52053 1.000 60.12605 466 HIS A O 1
ATOM 1877 N N . ILE A 1 247 ? -42.85154 20.60751 -20.27278 1.000 51.65910 467 ILE A N 1
ATOM 1878 C CA . ILE A 1 247 ? -42.25779 21.94251 -20.26665 1.000 60.17046 467 ILE A CA 1
ATOM 1879 C C . ILE A 1 247 ? -40.84211 21.88601 -20.82179 1.000 63.15666 467 ILE A C 1
ATOM 1880 O O . ILE A 1 247 ? -40.42995 22.74104 -21.61545 1.000 63.36055 467 ILE A O 1
ATOM 1885 N N . PHE A 1 248 ? -40.08059 20.86817 -20.41947 1.000 59.52434 468 PHE A N 1
ATOM 1886 C CA . PHE A 1 248 ? -38.71270 20.71709 -20.89909 1.000 58.97187 468 PHE A CA 1
ATOM 1887 C C . PHE A 1 248 ? -38.68008 20.34322 -22.37649 1.000 58.58834 468 PHE A C 1
ATOM 1888 O O . PHE A 1 248 ? -37.86453 20.87610 -23.13770 1.000 51.40615 468 PHE A O 1
ATOM 1896 N N . ASP A 1 249 ? -39.56196 19.43506 -22.80312 1.000 52.66185 469 ASP A N 1
ATOM 1897 C CA . ASP A 1 249 ? -39.57102 19.02018 -24.20263 1.000 46.89104 469 ASP A CA 1
ATOM 1898 C C . ASP A 1 249 ? -40.02505 20.15025 -25.11768 1.000 54.83058 469 ASP A C 1
ATOM 1899 O O . ASP A 1 249 ? -39.50182 20.30308 -26.22688 1.000 59.17308 469 ASP A O 1
ATOM 1904 N N . GLN A 1 250 ? -40.99386 20.95317 -24.67472 1.000 55.22028 470 GLN A N 1
ATOM 1905 C CA . GLN A 1 250 ? -41.45107 22.06644 -25.49974 1.000 50.78640 470 GLN A CA 1
ATOM 1906 C C . GLN A 1 250 ? -40.35894 23.11498 -25.66924 1.000 44.32311 470 GLN A C 1
ATOM 1907 O O . GLN A 1 250 ? -40.25429 23.74208 -26.72910 1.000 53.38953 470 GLN A O 1
ATOM 1913 N N . TYR A 1 251 ? -39.53499 23.31863 -24.64003 1.000 44.81468 471 TYR A N 1
ATOM 1914 C CA . TYR A 1 251 ? -38.42529 24.25840 -24.76074 1.000 56.22234 471 TYR A CA 1
ATOM 1915 C C . TYR A 1 251 ? -37.38429 23.75105 -25.75118 1.000 61.04965 471 TYR A C 1
ATOM 1916 O O . TYR A 1 251 ? -36.90270 24.50729 -26.60330 1.000 55.34401 471 TYR A O 1
ATOM 1925 N N . VAL A 1 252 ? -37.02533 22.46856 -25.65192 1.000 57.94323 472 VAL A N 1
ATOM 1926 C CA . VAL A 1 252 ? -36.03803 21.89494 -26.56240 1.000 55.31343 472 VAL A CA 1
ATOM 1927 C C . VAL A 1 252 ? -36.53749 21.95322 -28.00036 1.000 55.73235 472 VAL A C 1
ATOM 1928 O O . VAL A 1 252 ? -35.78919 22.31182 -28.91765 1.000 57.67152 472 VAL A O 1
ATOM 1932 N N . ILE A 1 253 ? -37.81028 21.61143 -28.21953 1.000 60.32723 473 ILE A N 1
ATOM 1933 C CA . ILE A 1 253 ? -38.36662 21.63475 -29.57087 1.000 58.71486 473 ILE A CA 1
ATOM 1934 C C . ILE A 1 253 ? -38.35193 23.05130 -30.13050 1.000 61.99091 473 ILE A C 1
ATOM 1935 O O . ILE A 1 253 ? -38.03057 23.26725 -31.30571 1.000 59.47484 473 ILE A O 1
ATOM 1940 N N . GLU A 1 254 ? -38.69173 24.03902 -29.29952 1.000 64.88664 474 GLU A N 1
ATOM 1941 C CA . GLU A 1 254 ? -38.64359 25.42789 -29.74509 1.000 63.03060 474 GLU A CA 1
ATOM 1942 C C . GLU A 1 254 ? -37.22668 25.82748 -30.13775 1.000 66.96709 474 GLU A C 1
ATOM 1943 O O . GLU A 1 254 ? -37.00968 26.41741 -31.20152 1.000 64.82509 474 GLU A O 1
ATOM 1949 N N . ARG A 1 255 ? -36.24417 25.49725 -29.29381 1.000 73.45862 475 ARG A N 1
ATOM 1950 C CA . ARG A 1 255 ? -34.86109 25.86924 -29.58069 1.000 70.64783 475 ARG A CA 1
ATOM 1951 C C . ARG A 1 255 ? -34.34549 25.17202 -30.83368 1.000 54.76108 475 ARG A C 1
ATOM 1952 O O . ARG A 1 255 ? -33.60949 25.77062 -31.62658 1.000 59.00185 475 ARG A O 1
ATOM 1960 N N . VAL A 1 256 ? -34.72445 23.90818 -31.03274 1.000 48.85920 476 VAL A N 1
ATOM 1961 C CA . VAL A 1 256 ? -34.28954 23.18143 -32.22209 1.000 47.16357 476 VAL A CA 1
ATOM 1962 C C . VAL A 1 256 ? -34.90651 23.78543 -33.47861 1.000 55.79652 476 VAL A C 1
ATOM 1963 O O . VAL A 1 256 ? -34.22907 23.94979 -34.50055 1.000 69.02454 476 VAL A O 1
ATOM 1967 N N . ILE A 1 257 ? -36.19492 24.13196 -33.42458 1.000 61.41560 477 ILE A N 1
ATOM 1968 C CA . ILE A 1 257 ? -36.86111 24.69627 -34.59500 1.000 61.19223 477 ILE A CA 1
ATOM 1969 C C . ILE A 1 257 ? -36.27361 26.05995 -34.94314 1.000 62.89838 477 ILE A C 1
ATOM 1970 O O . ILE A 1 257 ? -36.13117 26.40356 -36.12304 1.000 64.83724 477 ILE A O 1
ATOM 1975 N N . GLN A 1 258 ? -35.91360 26.85301 -33.92812 1.000 63.39649 478 GLN A N 1
ATOM 1976 C CA . GLN A 1 258 ? -35.22388 28.11537 -34.18288 1.000 75.52907 478 GLN A CA 1
ATOM 1977 C C . GLN A 1 258 ? -33.95804 27.89482 -35.00184 1.000 82.58377 478 GLN A C 1
ATOM 1978 O O . GLN A 1 258 ? -33.67349 28.65252 -35.93691 1.000 82.79773 478 GLN A O 1
ATOM 1984 N N . GLN A 1 259 ? -33.18700 26.85699 -34.66582 1.000 84.12352 479 GLN A N 1
ATOM 1985 C CA . GLN A 1 259 ? -31.96699 26.56311 -35.41192 1.000 89.45866 479 GLN A CA 1
ATOM 1986 C C . GLN A 1 259 ? -32.27549 26.16280 -36.84935 1.000 89.59850 479 GLN A C 1
ATOM 1987 O O . GLN A 1 259 ? -31.54922 26.54409 -37.77438 1.000 99.51049 479 GLN A O 1
ATOM 1993 N N . LEU A 1 260 ? -33.34527 25.39356 -37.05933 1.000 79.38842 480 LEU A N 1
ATOM 1994 C CA . LEU A 1 260 ? -33.71847 25.02133 -38.41995 1.000 79.55499 480 LEU A CA 1
ATOM 1995 C C . LEU A 1 260 ? -34.24691 26.22228 -39.19449 1.000 90.41110 480 LEU A C 1
ATOM 1996 O O . LEU A 1 260 ? -34.01556 26.33794 -40.40412 1.000 95.01632 480 LEU A O 1
ATOM 2001 N N . GLU A 1 261 ? -34.95610 27.12885 -38.51513 1.000 91.92758 481 GLU A N 1
ATOM 2002 C CA . GLU A 1 261 ? -35.43329 28.33901 -39.17782 1.000 95.40625 481 GLU A CA 1
ATOM 2003 C C . GLU A 1 261 ? -34.27776 29.21934 -39.63529 1.000 107.00550 481 GLU A C 1
ATOM 2004 O O . GLU A 1 261 ? -34.42805 29.99519 -40.58626 1.000 113.96419 481 GLU A O 1
ATOM 2010 N N . LYS A 1 262 ? -33.11932 29.11245 -38.98067 1.000 108.75275 482 LYS A N 1
ATOM 2011 C CA . LYS A 1 262 ? -31.93762 29.86345 -39.39922 1.000 114.13714 482 LYS A CA 1
ATOM 2012 C C . LYS A 1 262 ? -31.30305 29.30756 -40.66498 1.000 124.46763 482 LYS A C 1
ATOM 2013 O O . LYS A 1 262 ? -30.23068 29.79051 -41.04774 1.000 132.06414 482 LYS A O 1
ATOM 2019 N N . GLY A 1 263 ? -31.92274 28.31983 -41.30879 1.000 127.22078 483 GLY A N 1
ATOM 2020 C CA . GLY A 1 263 ? -31.39511 27.75694 -42.53786 1.000 131.65249 483 GLY A CA 1
ATOM 2021 C C . GLY A 1 263 ? -30.01452 27.15529 -42.41784 1.000 138.00963 483 GLY A C 1
ATOM 2022 O O . GLY A 1 263 ? -29.34694 26.95236 -43.43516 1.000 137.43719 483 GLY A O 1
ATOM 2023 N N . GLU A 1 264 ? -29.56611 26.85819 -41.19773 1.000 146.20236 484 GLU A N 1
ATOM 2024 C CA . GLU A 1 264 ? -28.19956 26.39369 -40.99607 1.000 159.05268 484 GLU A CA 1
ATOM 2025 C C . GLU A 1 264 ? -28.07919 24.89029 -41.21053 1.000 161.52822 484 GLU A C 1
ATOM 2026 O O . GLU A 1 264 ? -27.33081 24.43403 -42.08152 1.000 168.74213 484 GLU A O 1
ATOM 2028 N N . LEU A 1 265 ? -28.81026 24.10566 -40.42272 1.000 145.34203 485 LEU A N 1
ATOM 2029 C CA . LEU A 1 265 ? -28.64917 22.65502 -40.42261 1.000 123.50774 485 LEU A CA 1
ATOM 2030 C C . LEU A 1 265 ? -29.39246 22.04812 -41.60691 1.000 124.99288 485 LEU A C 1
ATOM 2031 O O . LEU A 1 265 ? -30.62152 22.14113 -41.69537 1.000 125.28545 485 LEU A O 1
ATOM 2036 N N . THR A 1 266 ? -28.63724 21.42379 -42.51242 1.000 121.97771 486 THR A N 1
ATOM 2037 C CA . THR A 1 266 ? -29.18702 20.86956 -43.74193 1.000 113.37494 486 THR A CA 1
ATOM 2038 C C . THR A 1 266 ? -29.83306 19.50445 -43.54628 1.000 102.36650 486 THR A C 1
ATOM 2039 O O . THR A 1 266 ? -30.65671 19.10020 -44.37397 1.000 90.99332 486 THR A O 1
ATOM 2043 N N . ASP A 1 267 ? -29.48166 18.79247 -42.48517 1.000 103.58957 487 ASP A N 1
ATOM 2044 C CA . ASP A 1 267 ? -29.91212 17.42452 -42.25328 1.000 101.59452 487 ASP A CA 1
ATOM 2045 C C . ASP A 1 267 ? -31.01240 17.36640 -41.20276 1.000 86.18499 487 ASP A C 1
ATOM 2046 O O . ASP A 1 267 ? -31.17385 18.29237 -40.40220 1.000 81.23540 487 ASP A O 1
ATOM 2051 N N . PRO A 1 268 ? -31.80177 16.28985 -41.18459 1.000 75.91646 488 PRO A N 1
ATOM 2052 C CA . PRO A 1 268 ? -32.84047 16.16187 -40.15746 1.000 70.20787 488 PRO A CA 1
ATOM 2053 C C . PRO A 1 268 ? -32.23778 16.08076 -38.76377 1.000 67.17922 488 PRO A C 1
ATOM 2054 O O . PRO A 1 268 ? -31.10772 15.62601 -38.57309 1.000 65.81975 488 PRO A O 1
ATOM 2058 N N . LEU A 1 269 ? -33.01154 16.53526 -37.78298 1.000 62.53397 489 LEU A N 1
ATOM 2059 C CA . LEU A 1 269 ? -32.60724 16.51813 -36.38521 1.000 60.92988 489 LEU A CA 1
ATOM 2060 C C . LEU A 1 269 ? -33.54303 15.61154 -35.59982 1.000 62.65156 489 LEU A C 1
ATOM 2061 O O . LEU A 1 269 ? -34.76709 15.69855 -35.74534 1.000 68.53792 489 LEU A O 1
ATOM 2066 N N . ALA A 1 270 ? -32.96536 14.74748 -34.77079 1.000 52.68217 490 ALA A N 1
ATOM 2067 C CA . ALA A 1 270 ? -33.72366 13.80954 -33.95452 1.000 52.77796 490 ALA A CA 1
ATOM 2068 C C . ALA A 1 270 ? -33.86820 14.37694 -32.54787 1.000 56.79370 490 ALA A C 1
ATOM 2069 O O . ALA A 1 270 ? -32.87007 14.55443 -31.84118 1.000 63.42569 490 ALA A O 1
ATOM 2071 N N . ILE A 1 271 ? -35.10544 14.65722 -32.14650 1.000 55.13760 491 ILE A N 1
ATOM 2072 C CA . ILE A 1 271 ? -35.40468 15.22975 -30.83856 1.000 47.90040 491 ILE A CA 1
ATOM 2073 C C . ILE A 1 271 ? -35.94788 14.12697 -29.94097 1.000 50.83253 491 ILE A C 1
ATOM 2074 O O . ILE A 1 271 ? -36.92929 13.45890 -30.29020 1.000 52.48710 491 ILE A O 1
ATOM 2079 N N . ASN A 1 272 ? -35.31728 13.93897 -28.78327 1.000 50.00086 492 ASN A N 1
ATOM 2080 C CA . ASN A 1 272 ? -35.82054 12.98367 -27.80525 1.000 56.72104 492 ASN A CA 1
ATOM 2081 C C . ASN A 1 272 ? -37.06057 13.53478 -27.11078 1.000 57.69757 492 ASN A C 1
ATOM 2082 O O . ASN A 1 272 ? -37.13538 14.72304 -26.78372 1.000 54.07687 492 ASN A O 1
ATOM 2087 N N . ILE A 1 273 ? -38.03741 12.66034 -26.88348 1.000 55.59903 493 ILE A N 1
ATOM 2088 C CA . ILE A 1 273 ? -39.27245 13.01148 -26.19294 1.000 53.91382 493 ILE A CA 1
ATOM 2089 C C . ILE A 1 273 ? -39.44552 12.06113 -25.01732 1.000 48.05682 493 ILE A C 1
ATOM 2090 O O . ILE A 1 273 ? -39.35303 10.84042 -25.18367 1.000 47.44462 493 ILE A O 1
ATOM 2095 N N . ALA A 1 274 ? -39.69365 12.61481 -23.83509 1.000 47.11528 494 ALA A N 1
ATOM 2096 C CA . ALA A 1 274 ? -39.92777 11.78264 -22.66594 1.000 45.88081 494 ALA A CA 1
ATOM 2097 C C . ALA A 1 274 ? -41.32889 11.17816 -22.71399 1.000 53.08082 494 ALA A C 1
ATOM 2098 O O . ALA A 1 274 ? -42.22956 11.68365 -23.38892 1.000 51.77892 494 ALA A O 1
ATOM 2100 N N . GLN A 1 275 ? -41.50475 10.07342 -21.98422 1.000 60.68969 495 GLN A N 1
ATOM 2101 C CA . GLN A 1 275 ? -42.80394 9.40722 -21.96629 1.000 61.74485 495 GLN A CA 1
ATOM 2102 C C . GLN A 1 275 ? -43.85642 10.26070 -21.27008 1.000 67.92903 495 GLN A C 1
ATOM 2103 O O . GLN A 1 275 ? -45.00003 10.34550 -21.73365 1.000 70.53540 495 GLN A O 1
ATOM 2109 N N . GLY A 1 276 ? -43.48815 10.90598 -20.16134 1.000 63.25540 496 GLY A N 1
ATOM 2110 C CA . GLY A 1 276 ? -44.42698 11.74398 -19.43693 1.000 57.30825 496 GLY A CA 1
ATOM 2111 C C . GLY A 1 276 ? -44.96230 12.90972 -20.24025 1.000 57.89909 496 GLY A C 1
ATOM 2112 O O . GLY A 1 276 ? -46.02529 13.44503 -19.90766 1.000 67.60938 496 GLY A O 1
ATOM 2113 N N . SER A 1 277 ? -44.25065 13.32066 -21.29089 1.000 55.28210 497 SER A N 1
ATOM 2114 C CA . SER A 1 277 ? -44.74933 14.38980 -22.14902 1.000 63.69368 497 SER A CA 1
ATOM 2115 C C . SER A 1 277 ? -45.80626 13.87482 -23.12039 1.000 64.50502 497 SER A C 1
ATOM 2116 O O . SER A 1 277 ? -46.78128 14.57713 -23.41071 1.000 52.26752 497 SER A O 1
ATOM 2119 N N . ILE A 1 278 ? -45.63240 12.64826 -23.61951 1.000 60.34238 498 ILE A N 1
ATOM 2120 C CA . ILE A 1 278 ? -46.55384 12.09552 -24.60544 1.000 53.99013 498 ILE A CA 1
ATOM 2121 C C . ILE A 1 278 ? -47.90685 11.77424 -23.97737 1.000 58.23586 498 ILE A C 1
ATOM 2122 O O . ILE A 1 278 ? -48.94818 11.87001 -24.64295 1.000 53.89631 498 ILE A O 1
ATOM 2127 N N . SER A 1 279 ? -47.92714 11.41828 -22.69524 1.000 62.03731 499 SER A N 1
ATOM 2128 C CA . SER A 1 279 ? -49.17493 11.17668 -21.98095 1.000 61.66076 499 SER A CA 1
ATOM 2129 C C . SER A 1 279 ? -49.84553 12.46334 -21.50766 1.000 61.86147 499 SER A C 1
ATOM 2130 O O . SER A 1 279 ? -50.80429 12.39764 -20.73073 1.000 65.04673 499 SER A O 1
ATOM 2133 N N . GLN A 1 280 ? -49.36338 13.62424 -21.95869 1.000 55.32153 500 GLN A N 1
ATOM 2134 C CA . GLN A 1 280 ? -49.96758 14.90418 -21.62460 1.000 52.51642 500 GLN A CA 1
ATOM 2135 C C . GLN A 1 280 ? -50.74337 15.40876 -22.83184 1.000 61.71444 500 GLN A C 1
ATOM 2136 O O . GLN A 1 280 ? -50.12262 15.80782 -23.82954 1.000 60.02060 500 GLN A O 1
ATOM 2142 N N . PRO A 1 281 ? -52.07850 15.41057 -22.80133 1.000 65.57476 501 PRO A N 1
ATOM 2143 C CA . PRO A 1 281 ? -52.83447 15.82863 -23.99418 1.000 60.36764 501 PRO A CA 1
ATOM 2144 C C . PRO A 1 281 ? -52.58912 17.27093 -24.40337 1.000 61.81157 501 PRO A C 1
ATOM 2145 O O . PRO A 1 281 ? -52.72760 17.59688 -25.58917 1.000 65.13668 501 PRO A O 1
ATOM 2149 N N . SER A 1 282 ? -52.23336 18.14838 -23.46212 1.000 56.29158 502 SER A N 1
ATOM 2150 C CA . SER A 1 282 ? -51.86028 19.50982 -23.83404 1.000 57.86760 502 SER A CA 1
ATOM 2151 C C . SER A 1 282 ? -50.60272 19.52552 -24.69043 1.000 61.19207 502 SER A C 1
ATOM 2152 O O . SER A 1 282 ? -50.46993 20.36302 -25.59102 1.000 58.74737 502 SER A O 1
ATOM 2155 N N . PHE A 1 283 ? -49.67584 18.60329 -24.43017 1.000 58.91069 503 PHE A N 1
ATOM 2156 C CA . PHE A 1 283 ? -48.47785 18.49656 -25.25505 1.000 49.02793 503 PHE A CA 1
ATOM 2157 C C . PHE A 1 283 ? -48.80580 17.97898 -26.65041 1.000 55.78432 503 PHE A C 1
ATOM 2158 O O . PHE A 1 283 ? -48.15603 18.37233 -27.62639 1.000 50.15396 503 PHE A O 1
ATOM 2166 N N . ILE A 1 284 ? -49.80783 17.10387 -26.76662 1.000 52.93626 504 ILE A N 1
ATOM 2167 C CA . ILE A 1 284 ? -50.19835 16.59492 -28.07852 1.000 57.78474 504 ILE A CA 1
ATOM 2168 C C . ILE A 1 284 ? -50.85471 17.69511 -28.90393 1.000 63.37739 504 ILE A C 1
ATOM 2169 O O . ILE A 1 284 ? -50.64890 17.78307 -30.12046 1.000 71.80113 504 ILE A O 1
ATOM 2174 N N . ARG A 1 285 ? -51.65675 18.54899 -28.26232 1.000 68.85587 505 ARG A N 1
ATOM 2175 C CA . ARG A 1 285 ? -52.18944 19.71653 -28.95873 1.000 62.08837 505 ARG A CA 1
ATOM 2176 C C . ARG A 1 285 ? -51.08271 20.70635 -29.29442 1.000 61.27044 505 ARG A C 1
ATOM 2177 O O . ARG A 1 285 ? -51.08445 21.30747 -30.37492 1.000 63.78500 505 ARG A O 1
ATOM 2185 N N . TRP A 1 286 ? -50.13493 20.89008 -28.37181 1.000 61.71360 506 TRP A N 1
ATOM 2186 C CA . TRP A 1 286 ? -49.05083 21.84474 -28.57898 1.000 60.67401 506 TRP A CA 1
ATOM 2187 C C . TRP A 1 286 ? -48.22478 21.49030 -29.80874 1.000 62.29170 506 TRP A C 1
ATOM 2188 O O . TRP A 1 286 ? -47.84659 22.37411 -30.58690 1.000 64.67387 506 TRP A O 1
ATOM 2199 N N . ILE A 1 287 ? -47.93903 20.20057 -30.00291 1.000 59.41517 507 ILE A N 1
ATOM 2200 C CA . ILE A 1 287 ? -47.13428 19.77758 -31.14615 1.000 58.04854 507 ILE A CA 1
ATOM 2201 C C . ILE A 1 287 ? -47.83062 20.13356 -32.45344 1.000 66.04516 507 ILE A C 1
ATOM 2202 O O . ILE A 1 287 ? -47.20031 20.63831 -33.39054 1.000 63.28504 507 ILE A O 1
ATOM 2207 N N . SER A 1 288 ? -49.14272 19.89581 -32.53228 1.000 72.05386 508 SER A N 1
ATOM 2208 C CA . SER A 1 288 ? -49.87788 20.21632 -33.75154 1.000 77.24212 508 SER A CA 1
ATOM 2209 C C . SER A 1 288 ? -49.87659 21.71500 -34.02253 1.000 75.49319 508 SER A C 1
ATOM 2210 O O . SER A 1 288 ? -49.74129 22.14496 -35.17348 1.000 69.58935 508 SER A O 1
ATOM 2213 N N . GLN A 1 289 ? -50.02658 22.52586 -32.97364 1.000 77.91291 509 GLN A N 1
ATOM 2214 C CA . GLN A 1 289 ? -50.09627 23.97131 -33.15718 1.000 78.23776 509 GLN A CA 1
ATOM 2215 C C . GLN A 1 289 ? -48.75135 24.54517 -33.58506 1.000 75.57205 509 GLN A C 1
ATOM 2216 O O . GLN A 1 289 ? -48.68875 25.39882 -34.47869 1.000 79.58588 509 GLN A O 1
ATOM 2222 N N . THR A 1 290 ? -47.66334 24.08730 -32.96625 1.000 75.22149 510 THR A N 1
ATOM 2223 C CA . THR A 1 290 ? -46.34964 24.62973 -33.29998 1.000 75.65919 510 THR A CA 1
ATOM 2224 C C . THR A 1 290 ? -45.83966 24.09852 -34.63340 1.000 73.75304 510 THR A C 1
ATOM 2225 O O . THR A 1 290 ? -45.23295 24.84735 -35.40568 1.000 82.16969 510 THR A O 1
ATOM 2229 N N . LEU A 1 291 ? -46.06871 22.81444 -34.92109 1.000 60.80384 511 LEU A N 1
ATOM 2230 C CA . LEU A 1 291 ? -45.60677 22.25966 -36.18997 1.000 63.26892 511 LEU A CA 1
ATOM 2231 C C . LEU A 1 291 ? -46.30965 22.90454 -37.37673 1.000 68.26102 511 LEU A C 1
ATOM 2232 O O . LEU A 1 291 ? -45.72438 23.00940 -38.46031 1.000 72.64069 511 LEU A O 1
ATOM 2237 N N . SER A 1 292 ? -47.55963 23.33825 -37.19875 1.000 73.22271 512 SER A N 1
ATOM 2238 C CA . SER A 1 292 ? -48.25815 24.02913 -38.27500 1.000 82.61378 512 SER A CA 1
ATOM 2239 C C . SER A 1 292 ? -47.69751 25.42319 -38.52133 1.000 91.59244 512 SER A C 1
ATOM 2240 O O . SER A 1 292 ? -47.86051 25.95722 -39.62332 1.000 99.74723 512 SER A O 1
ATOM 2243 N N . LYS A 1 293 ? -47.04564 26.02153 -37.52767 1.000 91.14503 513 LYS A N 1
ATOM 2244 C CA . LYS A 1 293 ? -46.44214 27.33869 -37.67230 1.000 93.56263 513 LYS A CA 1
ATOM 2245 C C . LYS A 1 293 ? -45.02537 27.28570 -38.23163 1.000 93.28158 513 LYS A C 1
ATOM 2246 O O . LYS A 1 293 ? -44.43498 28.34184 -38.48109 1.000 100.89948 513 LYS A O 1
ATOM 2252 N N . HIS A 1 294 ? -44.46681 26.09085 -38.43302 1.000 85.50614 514 HIS A N 1
ATOM 2253 C CA . HIS A 1 294 ? -43.12871 25.92937 -38.99059 1.000 79.47425 514 HIS A CA 1
ATOM 2254 C C . HIS A 1 294 ? -43.12968 24.75889 -39.97623 1.000 82.26419 514 HIS A C 1
ATOM 2255 O O . HIS A 1 294 ? -42.38114 23.79402 -39.84569 1.000 82.22925 514 HIS A O 1
ATOM 2262 N N . LEU A 1 295 ? -43.99110 24.84962 -40.99270 1.000 86.26614 515 LEU A N 1
ATOM 2263 C CA . LEU A 1 295 ? -44.11215 23.76598 -41.96393 1.000 90.49379 515 LEU A CA 1
ATOM 2264 C C . LEU A 1 295 ? -42.87318 23.64682 -42.84014 1.000 92.68088 515 LEU A C 1
ATOM 2265 O O . LEU A 1 295 ? -42.59712 22.56615 -43.37270 1.000 97.10932 515 LEU A O 1
ATOM 2270 N N . SER A 1 296 ? -42.11848 24.73660 -42.99972 1.000 96.83664 516 SER A N 1
ATOM 2271 C CA . SER A 1 296 ? -40.94713 24.70570 -43.86983 1.000 95.59625 516 SER A CA 1
ATOM 2272 C C . SER A 1 296 ? -39.88357 23.75194 -43.33956 1.000 99.52220 516 SER A C 1
ATOM 2273 O O . SER A 1 296 ? -39.19641 23.08189 -44.11914 1.000 110.19153 516 SER A O 1
ATOM 2276 N N . VAL A 1 297 ? -39.73845 23.66949 -42.01480 1.000 88.89122 517 VAL A N 1
ATOM 2277 C CA . VAL A 1 297 ? -38.73038 22.81612 -41.39794 1.000 84.36927 517 VAL A CA 1
ATOM 2278 C C . VAL A 1 297 ? -39.30327 21.49711 -40.90491 1.000 87.62897 517 VAL A C 1
ATOM 2279 O O . VAL A 1 297 ? -38.56819 20.69869 -40.30796 1.000 89.81517 517 VAL A O 1
ATOM 2283 N N . ALA A 1 298 ? -40.59314 21.24074 -41.13913 1.000 91.29503 518 ALA A N 1
ATOM 2284 C CA . ALA A 1 298 ? -41.23679 20.06458 -40.56117 1.000 88.25974 518 ALA A CA 1
ATOM 2285 C C . ALA A 1 298 ? -40.62379 18.77239 -41.08628 1.000 92.75610 518 ALA A C 1
ATOM 2286 O O . ALA A 1 298 ? -40.52513 17.78154 -40.35284 1.000 92.77921 518 ALA A O 1
ATOM 2288 N N . ASN A 1 299 ? -40.20469 18.76044 -42.35263 1.000 89.94550 519 ASN A N 1
ATOM 2289 C CA . ASN A 1 299 ? -39.59655 17.56548 -42.92567 1.000 85.27350 519 ASN A CA 1
ATOM 2290 C C . ASN A 1 299 ? -38.22297 17.26236 -42.34097 1.000 78.63020 519 ASN A C 1
ATOM 2291 O O . ASN A 1 299 ? -37.69255 16.17379 -42.58690 1.000 88.19223 519 ASN A O 1
ATOM 2296 N N . LEU A 1 300 ? -37.64203 18.18466 -41.57321 1.000 71.22617 520 LEU A N 1
ATOM 2297 C CA . LEU A 1 300 ? -36.31929 18.01030 -40.98982 1.000 74.38246 520 LEU A CA 1
ATOM 2298 C C . LEU A 1 300 ? -36.37405 17.65617 -39.50671 1.000 74.90623 520 LEU A C 1
ATOM 2299 O O . LEU A 1 300 ? -35.35931 17.77284 -38.81105 1.000 77.59575 520 LEU A O 1
ATOM 2304 N N . LEU A 1 301 ? -37.53168 17.22735 -39.00846 1.000 71.24122 521 LEU A N 1
ATOM 2305 C CA . LEU A 1 301 ? -37.71466 16.91849 -37.59470 1.000 65.73798 521 LEU A CA 1
ATOM 2306 C C . LEU A 1 301 ? -38.06264 15.44631 -37.43606 1.000 64.59879 521 LEU A C 1
ATOM 2307 O O . LEU A 1 301 ? -39.08399 14.98565 -37.95780 1.000 71.63128 521 LEU A O 1
ATOM 2312 N N . HIS A 1 302 ? -37.21508 14.71624 -36.71745 1.000 53.12320 522 HIS A N 1
ATOM 2313 C CA . HIS A 1 302 ? -37.48390 13.34170 -36.31559 1.000 57.98469 522 HIS A CA 1
ATOM 2314 C C . HIS A 1 302 ? -37.70537 13.32638 -34.80965 1.000 60.09183 522 HIS A C 1
ATOM 2315 O O . HIS A 1 302 ? -36.84979 13.79260 -34.05067 1.000 59.15222 522 HIS A O 1
ATOM 2322 N N . PHE A 1 303 ? -38.84750 12.80202 -34.37854 1.000 57.03286 523 PHE A N 1
ATOM 2323 C CA . PHE A 1 303 ? -39.17580 12.72146 -32.96120 1.000 56.23946 523 PHE A CA 1
ATOM 2324 C C . PHE A 1 303 ? -38.83085 11.32930 -32.44757 1.000 58.04660 523 PHE A C 1
ATOM 2325 O O . PHE A 1 303 ? -39.42320 10.33691 -32.88275 1.000 61.21003 523 PHE A O 1
ATOM 2333 N N . GLU A 1 304 ? -37.87129 11.26021 -31.52837 1.000 56.20493 524 GLU A N 1
ATOM 2334 C CA . GLU A 1 304 ? -37.39758 9.99001 -30.99055 1.000 53.42120 524 GLU A CA 1
ATOM 2335 C C . GLU A 1 304 ? -38.24994 9.62786 -29.77988 1.000 53.09616 524 GLU A C 1
ATOM 2336 O O . GLU A 1 304 ? -38.18487 10.29364 -28.74085 1.000 54.86474 524 GLU A O 1
ATOM 2342 N N . ILE A 1 305 ? -39.04305 8.57658 -29.91428 1.000 48.65988 525 ILE A N 1
ATOM 2343 C CA . ILE A 1 305 ? -40.00530 8.15688 -28.89843 1.000 53.94650 525 ILE A CA 1
ATOM 2344 C C . ILE A 1 305 ? -39.48686 6.88124 -28.24778 1.000 49.36593 525 ILE A C 1
ATOM 2345 O O . ILE A 1 305 ? -39.13652 5.93518 -28.96265 1.000 47.57653 525 ILE A O 1
ATOM 2350 N N . PRO A 1 306 ? -39.41875 6.81096 -26.91769 1.000 49.68916 526 PRO A N 1
ATOM 2351 C CA . PRO A 1 306 ? -38.92475 5.59146 -26.27044 1.000 53.24262 526 PRO A CA 1
ATOM 2352 C C . PRO A 1 306 ? -39.85068 4.41414 -26.53135 1.000 63.45446 526 PRO A C 1
ATOM 2353 O O . PRO A 1 306 ? -41.06281 4.57131 -26.69478 1.000 61.96595 526 PRO A O 1
ATOM 2357 N N . GLU A 1 307 ? -39.25752 3.21792 -26.57049 1.000 67.53307 527 GLU A N 1
ATOM 2358 C CA . GLU A 1 307 ? -40.04417 2.01068 -26.80041 1.000 66.38712 527 GLU A CA 1
ATOM 2359 C C . GLU A 1 307 ? -41.09104 1.80698 -25.71280 1.000 65.40180 527 GLU A C 1
ATOM 2360 O O . GLU A 1 307 ? -42.16444 1.25454 -25.98056 1.000 68.90392 527 GLU A O 1
ATOM 2366 N N . GLY A 1 308 ? -40.80583 2.25670 -24.48849 1.000 60.89224 528 GLY A N 1
ATOM 2367 C CA . GLY A 1 308 ? -41.77620 2.12944 -23.41484 1.000 57.13408 528 GLY A CA 1
ATOM 2368 C C . GLY A 1 308 ? -43.08755 2.83317 -23.70304 1.000 65.33737 528 GLY A C 1
ATOM 2369 O O . GLY A 1 308 ? -44.13872 2.41584 -23.21194 1.000 63.15315 528 GLY A O 1
ATOM 2370 N N . CYS A 1 309 ? -43.04880 3.90585 -24.49763 1.000 67.28125 529 CYS A N 1
ATOM 2371 C CA . CYS A 1 309 ? -44.28171 4.58734 -24.88102 1.000 60.36933 529 CYS A CA 1
ATOM 2372 C C . CYS A 1 309 ? -45.17976 3.67624 -25.70417 1.000 62.13839 529 CYS A C 1
ATOM 2373 O O . CYS A 1 309 ? -46.38228 3.56769 -25.44248 1.000 66.87000 529 CYS A O 1
ATOM 2376 N N . PHE A 1 310 ? -44.60940 3.01406 -26.71162 1.000 58.40496 530 PHE A N 1
ATOM 2377 C CA . PHE A 1 310 ? -45.42246 2.24075 -27.64361 1.000 61.92531 530 PHE A CA 1
ATOM 2378 C C . PHE A 1 310 ? -46.08245 1.04412 -26.97007 1.000 65.28382 530 PHE A C 1
ATOM 2379 O O . PHE A 1 310 ? -47.19296 0.65704 -27.35150 1.000 75.75223 530 PHE A O 1
ATOM 2387 N N . VAL A 1 311 ? -45.42953 0.44735 -25.97473 1.000 62.65394 531 VAL A N 1
ATOM 2388 C CA . VAL A 1 311 ? -45.97979 -0.75633 -25.35966 1.000 73.57783 531 VAL A CA 1
ATOM 2389 C C . VAL A 1 311 ? -46.80577 -0.44256 -24.11214 1.000 74.30898 531 VAL A C 1
ATOM 2390 O O . VAL A 1 311 ? -47.70358 -1.21367 -23.76116 1.000 75.88049 531 VAL A O 1
ATOM 2394 N N . ASN A 1 312 ? -46.53415 0.67425 -23.43635 1.000 68.87838 532 ASN A N 1
ATOM 2395 C CA . ASN A 1 312 ? -47.26469 1.02941 -22.22620 1.000 65.29567 532 ASN A CA 1
ATOM 2396 C C . ASN A 1 312 ? -48.32697 2.09323 -22.45591 1.000 68.93007 532 ASN A C 1
ATOM 2397 O O . ASN A 1 312 ? -49.37244 2.05659 -21.80037 1.000 77.35176 532 ASN A O 1
ATOM 2402 N N . GLU A 1 313 ? -48.09114 3.03586 -23.36574 1.000 62.67837 533 GLU A N 1
ATOM 2403 C CA . GLU A 1 313 ? -49.05521 4.09113 -23.68310 1.000 52.12833 533 GLU A CA 1
ATOM 2404 C C . GLU A 1 313 ? -49.28812 4.14688 -25.18857 1.000 55.13966 533 GLU A C 1
ATOM 2405 O O . GLU A 1 313 ? -48.98608 5.15164 -25.83889 1.000 64.68036 533 GLU A O 1
ATOM 2411 N N . PRO A 1 314 ? -49.83616 3.07897 -25.77972 1.000 47.80236 534 PRO A N 1
ATOM 2412 C CA . PRO A 1 314 ? -49.98243 3.06442 -27.24432 1.000 61.52760 534 PRO A CA 1
ATOM 2413 C C . PRO A 1 314 ? -50.95199 4.10903 -27.75954 1.000 70.59713 534 PRO A C 1
ATOM 2414 O O . PRO A 1 314 ? -50.76941 4.61418 -28.87451 1.000 73.24897 534 PRO A O 1
ATOM 2418 N N . HIS A 1 315 ? -51.97718 4.45383 -26.97906 1.000 73.82878 535 HIS A N 1
ATOM 2419 C CA . HIS A 1 315 ? -53.00549 5.36518 -27.46520 1.000 69.46501 535 HIS A CA 1
ATOM 2420 C C . HIS A 1 315 ? -52.56020 6.81867 -27.37219 1.000 65.47688 535 HIS A C 1
ATOM 2421 O O . HIS A 1 315 ? -52.79333 7.59619 -28.30366 1.000 75.26710 535 HIS A O 1
ATOM 2428 N N . TYR A 1 316 ? -51.92419 7.20627 -26.26266 1.000 52.78245 536 TYR A N 1
ATOM 2429 C CA . TYR A 1 316 ? -51.26938 8.51001 -26.21719 1.000 55.92861 536 TYR A CA 1
ATOM 2430 C C . TYR A 1 316 ? -50.22198 8.62922 -27.31586 1.000 63.32279 536 TYR A C 1
ATOM 2431 O O . TYR A 1 316 ? -50.11781 9.66805 -27.97870 1.000 65.34595 536 TYR A O 1
ATOM 2440 N N . THR A 1 317 ? -49.43785 7.56867 -27.52266 1.000 62.19045 537 THR A N 1
ATOM 2441 C CA . THR A 1 317 ? -48.37220 7.60996 -28.51778 1.000 63.91803 537 THR A CA 1
ATOM 2442 C C . THR A 1 317 ? -48.93517 7.73823 -29.92826 1.000 64.32738 537 THR A C 1
ATOM 2443 O O . THR A 1 317 ? -48.40762 8.50170 -30.74622 1.000 63.79016 537 THR A O 1
ATOM 2447 N N . ALA A 1 318 ? -50.00662 7.00228 -30.23185 1.000 55.74129 538 ALA A N 1
ATOM 2448 C CA . ALA A 1 318 ? -50.60251 7.08902 -31.56092 1.000 57.45857 538 ALA A CA 1
ATOM 2449 C C . ALA A 1 318 ? -51.19474 8.46938 -31.81319 1.000 61.13317 538 ALA A C 1
ATOM 2450 O O . ALA A 1 318 ? -51.14083 8.97537 -32.93967 1.000 70.20137 538 ALA A O 1
ATOM 2452 N N . LEU A 1 319 ? -51.76642 9.09385 -30.78082 1.000 64.48240 539 LEU A N 1
ATOM 2453 C CA . LEU A 1 319 ? -52.24892 10.46179 -30.93437 1.000 64.94123 539 LEU A CA 1
ATOM 2454 C C . LEU A 1 319 ? -51.09474 11.41940 -31.19791 1.000 66.09932 539 LEU A C 1
ATOM 2455 O O . LEU A 1 319 ? -51.21553 12.34154 -32.01284 1.000 80.62133 539 LEU A O 1
ATOM 2460 N N . PHE A 1 320 ? -49.96369 11.21320 -30.52009 1.000 58.02809 540 PHE A N 1
ATOM 2461 C CA . PHE A 1 320 ? -48.79309 12.04677 -30.76891 1.000 50.96356 540 PHE A CA 1
ATOM 2462 C C . PHE A 1 320 ? -48.21422 11.78175 -32.15282 1.000 61.12316 540 PHE A C 1
ATOM 2463 O O . PHE A 1 320 ? -47.85217 12.72143 -32.87114 1.000 59.19963 540 PHE A O 1
ATOM 2471 N N . CYS A 1 321 ? -48.12637 10.50803 -32.54544 1.000 61.18380 541 CYS A N 1
ATOM 2472 C CA . CYS A 1 321 ? -47.56083 10.17016 -33.84762 1.000 61.77731 541 CYS A CA 1
ATOM 2473 C C . CYS A 1 321 ? -48.41570 10.71517 -34.98381 1.000 68.95548 541 CYS A C 1
ATOM 2474 O O . CYS A 1 321 ? -47.88514 11.16276 -36.00697 1.000 81.71988 541 CYS A O 1
ATOM 2477 N N . ASN A 1 322 ? -49.74095 10.68197 -34.82729 1.000 68.27096 542 ASN A N 1
ATOM 2478 C CA . ASN A 1 322 ? -50.61809 11.23825 -35.85312 1.000 71.35702 542 ASN A CA 1
ATOM 2479 C C . ASN A 1 322 ? -50.40679 12.73999 -35.99594 1.000 65.47895 542 ASN A C 1
ATOM 2480 O O . ASN A 1 322 ? -50.29119 13.25863 -37.11187 1.000 55.52423 542 ASN A O 1
ATOM 2485 N N . ALA A 1 323 ? -50.34905 13.45490 -34.86916 1.000 61.29260 543 ALA A N 1
ATOM 2486 C CA . ALA A 1 323 ? -50.11349 14.89446 -34.91306 1.000 61.95892 543 ALA A CA 1
ATOM 2487 C C . ALA A 1 323 ? -48.77425 15.21430 -35.56299 1.000 69.44024 543 ALA A C 1
ATOM 2488 O O . ALA A 1 323 ? -48.65293 16.19300 -36.30955 1.000 76.11821 543 ALA A O 1
ATOM 2490 N N . VAL A 1 324 ? -47.75875 14.39339 -35.29609 1.000 62.49047 544 VAL A N 1
ATOM 2491 C CA . VAL A 1 324 ? -46.43055 14.64174 -35.84742 1.000 61.32165 544 VAL A CA 1
ATOM 2492 C C . VAL A 1 324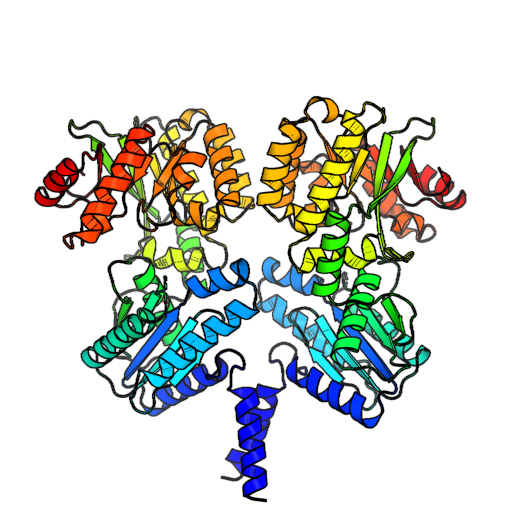 ? -46.42596 14.42602 -37.35628 1.000 62.79782 544 VAL A C 1
ATOM 2493 O O . VAL A 1 324 ? -45.92512 15.26286 -38.11793 1.000 64.15176 544 VAL A O 1
ATOM 2497 N N . ARG A 1 325 ? -46.99590 13.30980 -37.81284 1.000 59.52155 545 ARG A N 1
ATOM 2498 C CA . ARG A 1 325 ? -46.99578 13.00685 -39.24250 1.000 62.73595 545 ARG A CA 1
ATOM 2499 C C . ARG A 1 325 ? -47.98494 13.86234 -40.02619 1.000 76.19587 545 ARG A C 1
ATOM 2500 O O . ARG A 1 325 ? -47.72374 14.18518 -41.18895 1.000 84.57815 545 ARG A O 1
ATOM 2508 N N . ASN A 1 326 ? -49.11531 14.24104 -39.42179 1.000 85.50701 546 ASN A N 1
ATOM 2509 C CA . ASN A 1 326 ? -50.06579 15.09732 -40.12822 1.000 88.39288 546 ASN A CA 1
ATOM 2510 C C . ASN A 1 326 ? -49.45288 16.44455 -40.47746 1.000 91.04394 546 ASN A C 1
ATOM 2511 O O . ASN A 1 326 ? -49.88238 17.09115 -41.43931 1.000 98.47115 546 ASN A O 1
ATOM 2516 N N . ALA A 1 327 ? -48.45572 16.88310 -39.71365 1.000 81.91763 547 ALA A N 1
ATOM 2517 C CA . ALA A 1 327 ? -47.82445 18.17834 -39.91505 1.000 82.24504 547 ALA A CA 1
ATOM 2518 C C . ALA A 1 327 ? -46.55061 18.09736 -40.74817 1.000 80.12402 547 ALA A C 1
ATOM 2519 O O . ALA A 1 327 ? -45.83847 19.09873 -40.86767 1.000 81.10712 547 ALA A O 1
ATOM 2521 N N . GLY A 1 328 ? -46.24388 16.93678 -41.32028 1.000 78.31057 548 GLY A N 1
ATOM 2522 C CA . GLY A 1 328 ? -45.08203 16.80704 -42.17582 1.000 74.25932 548 GLY A CA 1
ATOM 2523 C C . GLY A 1 328 ? -43.79903 16.40848 -41.48562 1.000 76.31345 548 GLY A C 1
ATOM 2524 O O . GLY A 1 328 ? -42.72225 16.57192 -42.06974 1.000 81.39226 548 GLY A O 1
ATOM 2525 N N . ALA A 1 329 ? -43.87128 15.89826 -40.26210 1.000 74.38432 549 ALA A N 1
ATOM 2526 C CA . ALA A 1 329 ? -42.71290 15.38835 -39.55157 1.000 64.12231 549 ALA A CA 1
ATOM 2527 C C . ALA A 1 329 ? -42.79855 13.86404 -39.48407 1.000 63.96711 549 ALA A C 1
ATOM 2528 O O . ALA A 1 329 ? -43.67919 13.24312 -40.09019 1.000 66.44625 549 ALA A O 1
ATOM 2530 N N . ASP A 1 330 ? -41.87540 13.25351 -38.74426 1.000 55.59083 550 ASP A N 1
ATOM 2531 C CA . ASP A 1 330 ? -41.85487 11.80488 -38.60148 1.000 59.26600 550 ASP A CA 1
ATOM 2532 C C . ASP A 1 330 ? -41.29026 11.45488 -37.22982 1.000 59.53330 550 ASP A C 1
ATOM 2533 O O . ASP A 1 330 ? -40.91111 12.33292 -36.44936 1.000 60.64507 550 ASP A O 1
ATOM 2538 N N . PHE A 1 331 ? -41.23160 10.15529 -36.94028 1.000 49.51391 551 PHE A N 1
ATOM 2539 C CA . PHE A 1 331 ? -40.84765 9.69266 -35.61462 1.000 56.21625 551 PHE A CA 1
ATOM 2540 C C . PHE A 1 331 ? -40.11000 8.36466 -35.71761 1.000 50.34242 551 PHE A C 1
ATOM 2541 O O . PHE A 1 331 ? -40.19811 7.65535 -36.72307 1.000 50.53772 551 PHE A O 1
ATOM 2549 N N . GLY A 1 332 ? -39.38780 8.03215 -34.64395 1.000 50.10259 552 GLY A N 1
ATOM 2550 C CA . GLY A 1 332 ? -38.68738 6.76938 -34.53768 1.000 49.99064 552 GLY A CA 1
ATOM 2551 C C . GLY A 1 332 ? -38.74110 6.24128 -33.11676 1.000 53.28688 552 GLY A C 1
ATOM 2552 O O . GLY A 1 332 ? -39.30529 6.87393 -32.22186 1.000 50.60955 552 GLY A O 1
ATOM 2553 N N . VAL A 1 333 ? -38.14154 5.06647 -32.92696 1.000 57.23439 553 VAL A N 1
ATOM 2554 C CA . VAL A 1 333 ? -38.12145 4.37755 -31.64042 1.000 64.87945 553 VAL A CA 1
ATOM 2555 C C . VAL A 1 333 ? -36.71300 4.45843 -31.06818 1.000 66.72599 553 VAL A C 1
ATOM 2556 O O . VAL A 1 333 ? -35.72624 4.31989 -31.80081 1.000 58.37725 553 VAL A O 1
ATOM 2560 N N . ASP A 1 334 ? -36.61827 4.67886 -29.75618 1.000 68.50051 554 ASP A N 1
ATOM 2561 C CA . ASP A 1 334 ? -35.33965 4.97756 -29.11825 1.000 73.00932 554 ASP A CA 1
ATOM 2562 C C . ASP A 1 334 ? -34.71426 3.77000 -28.42396 1.000 79.13343 554 ASP A C 1
ATOM 2563 O O . ASP A 1 334 ? -33.53617 3.47414 -28.64422 1.000 93.88183 554 ASP A O 1
ATOM 2568 N N . ASN A 1 335 ? -35.46524 3.07654 -27.56997 1.000 66.05995 555 ASN A N 1
ATOM 2569 C CA . ASN A 1 335 ? -34.96475 1.89689 -26.86518 1.000 65.60285 555 ASN A CA 1
ATOM 2570 C C . ASN A 1 335 ? -35.37034 0.60842 -27.56429 1.000 69.20587 555 ASN A C 1
ATOM 2571 O O . ASN A 1 335 ? -35.79373 -0.35446 -26.91617 1.000 70.09670 555 ASN A O 1
ATOM 2576 N N . TYR A 1 336 ? -35.23515 0.56643 -28.88797 1.000 66.96983 556 TYR A N 1
ATOM 2577 C CA . TYR A 1 336 ? -35.73952 -0.55638 -29.66650 1.000 69.76821 556 TYR A CA 1
ATOM 2578 C C . TYR A 1 336 ? -35.06484 -1.86058 -29.26182 1.000 73.33077 556 TYR A C 1
ATOM 2579 O O . TYR A 1 336 ? -33.83467 -1.95600 -29.22185 1.000 73.16159 556 TYR A O 1
ATOM 2588 N N . GLY A 1 337 ? -35.88192 -2.86851 -28.96280 1.000 66.67082 557 GLY A N 1
ATOM 2589 C CA . GLY A 1 337 ? -35.39901 -4.18328 -28.61048 1.000 66.41049 557 GLY A CA 1
ATOM 2590 C C . GLY A 1 337 ? -35.31923 -4.46230 -27.12537 1.000 65.52305 557 GLY A C 1
ATOM 2591 O O . GLY A 1 337 ? -35.06592 -5.61154 -26.74513 1.000 67.72217 557 GLY A O 1
ATOM 2592 N N . ARG A 1 338 ? -35.52485 -3.45464 -26.27456 1.000 73.95725 558 ARG A N 1
ATOM 2593 C CA . ARG A 1 338 ? -35.43234 -3.68840 -24.83737 1.000 74.23732 558 ARG A CA 1
ATOM 2594 C C . ARG A 1 338 ? -36.61344 -4.50991 -24.33754 1.000 79.77059 558 ARG A C 1
ATOM 2595 O O . ARG A 1 338 ? -36.46524 -5.33204 -23.42585 1.000 81.63150 558 ARG A O 1
ATOM 2603 N N . ASN A 1 339 ? -37.78904 -4.30766 -24.92505 1.000 87.67675 559 ASN A N 1
ATOM 2604 C CA . ASN A 1 339 ? -38.96744 -5.10454 -24.59517 1.000 97.79546 559 ASN A CA 1
ATOM 2605 C C . ASN A 1 339 ? -39.20272 -6.14355 -25.69029 1.000 99.55717 559 ASN A C 1
ATOM 2606 O O . ASN A 1 339 ? -40.20065 -6.13009 -26.41256 1.000 95.60874 559 ASN A O 1
ATOM 2611 N N . PHE A 1 340 ? -38.23757 -7.05625 -25.80308 1.000 98.80425 560 PHE A N 1
ATOM 2612 C CA . PHE A 1 340 ? -38.37465 -8.18328 -26.72040 1.000 95.08589 560 PHE A CA 1
ATOM 2613 C C . PHE A 1 340 ? -39.56486 -9.05472 -26.31653 1.000 108.37753 560 PHE A C 1
ATOM 2614 O O . PHE A 1 340 ? -40.07255 -8.98443 -25.19199 1.000 110.91952 560 PHE A O 1
ATOM 2616 N N . GLN A 1 341 ? -40.02522 -9.86346 -27.26887 1.000 112.64297 561 GLN A N 1
ATOM 2617 C CA . GLN A 1 341 ? -41.25101 -10.66491 -27.21372 1.000 119.19741 561 GLN A CA 1
ATOM 2618 C C . GLN A 1 341 ? -42.51650 -9.82000 -27.04992 1.000 112.82803 561 GLN A C 1
ATOM 2619 O O . GLN A 1 341 ? -43.61798 -10.37672 -26.97458 1.000 119.07608 561 GLN A O 1
ATOM 2621 N N . SER A 1 342 ? -42.38909 -8.49226 -26.95473 1.000 101.20889 562 SER A N 1
ATOM 2622 C CA . SER A 1 342 ? -43.52982 -7.58653 -26.92619 1.000 94.79309 562 SER A CA 1
ATOM 2623 C C . SER A 1 342 ? -43.20060 -6.39436 -27.82350 1.000 95.99371 562 SER A C 1
ATOM 2624 O O . SER A 1 342 ? -43.19840 -5.23942 -27.40676 1.000 93.90976 562 SER A O 1
ATOM 2626 N N . LEU A 1 343 ? -42.91686 -6.68556 -29.09056 1.000 98.19339 563 LEU A N 1
ATOM 2627 C CA . LEU A 1 343 ? -42.45404 -5.69725 -30.05270 1.000 98.05536 563 LEU A CA 1
ATOM 2628 C C . LEU A 1 343 ? -43.21716 -5.81277 -31.36380 1.000 103.02539 563 LEU A C 1
ATOM 2629 O O . LEU A 1 343 ? -42.64259 -5.69123 -32.44873 1.000 106.62435 563 LEU A O 1
ATOM 2631 N N . ASP A 1 344 ? -44.52319 -6.05295 -31.28538 1.000 102.10691 564 ASP A N 1
ATOM 2632 C CA . ASP A 1 344 ? -45.37106 -6.07185 -32.46919 1.000 98.43388 564 ASP A CA 1
ATOM 2633 C C . ASP A 1 344 ? -45.99688 -4.71573 -32.76265 1.000 91.82028 564 ASP A C 1
ATOM 2634 O O . ASP A 1 344 ? -46.70510 -4.57945 -33.76437 1.000 91.23648 564 ASP A O 1
ATOM 2639 N N . TYR A 1 345 ? -45.75422 -3.71579 -31.91193 1.000 86.79338 565 TYR A N 1
ATOM 2640 C CA . TYR A 1 345 ? -46.23542 -2.36389 -32.17124 1.000 76.38616 565 TYR A CA 1
ATOM 2641 C C . TYR A 1 345 ? -45.66052 -1.79420 -33.45840 1.000 81.82254 565 TYR A C 1
ATOM 2642 O O . TYR A 1 345 ? -46.25356 -0.88105 -34.04356 1.000 82.97420 565 TYR A O 1
ATOM 2651 N N . ILE A 1 346 ? -44.50853 -2.30514 -33.89792 1.000 87.61416 566 ILE A N 1
ATOM 2652 C CA . ILE A 1 346 ? -43.87547 -1.81874 -35.12121 1.000 87.83467 566 ILE A CA 1
ATOM 2653 C C . ILE A 1 346 ? -44.81008 -1.98094 -36.30983 1.000 80.27216 566 ILE A C 1
ATOM 2654 O O . ILE A 1 346 ? -44.90179 -1.10012 -37.17239 1.000 69.82638 566 ILE A O 1
ATOM 2659 N N . ASN A 1 347 ? -45.50900 -3.11603 -36.37954 1.000 85.05951 567 ASN A N 1
ATOM 2660 C CA . ASN A 1 347 ? -46.38947 -3.37787 -37.51157 1.000 88.79899 567 ASN A CA 1
ATOM 2661 C C . ASN A 1 347 ? -47.52910 -2.36875 -37.56791 1.000 83.78362 567 ASN A C 1
ATOM 2662 O O . ASN A 1 347 ? -47.95199 -1.95810 -38.65513 1.000 79.61535 567 ASN A O 1
ATOM 2667 N N . GLU A 1 348 ? -48.03460 -1.94899 -36.40632 1.000 84.17189 568 GLU A N 1
ATOM 2668 C CA . GLU A 1 348 ? -49.14251 -0.99982 -36.38999 1.000 91.13022 568 GLU A CA 1
ATOM 2669 C C . GLU A 1 348 ? -48.66279 0.43122 -36.60683 1.000 85.18837 568 GLU A C 1
ATOM 2670 O O . GLU A 1 348 ? -49.28169 1.18645 -37.36379 1.000 83.88455 568 GLU A O 1
ATOM 2676 N N . PHE A 1 349 ? -47.56158 0.81798 -35.96372 1.000 80.80426 569 PHE A N 1
ATOM 2677 C CA . PHE A 1 349 ? -47.11514 2.20528 -35.99134 1.000 73.15110 569 PHE A CA 1
ATOM 2678 C C . PHE A 1 349 ? -46.26512 2.54604 -37.21028 1.000 78.54693 569 PHE A C 1
ATOM 2679 O O . PHE A 1 349 ? -46.31375 3.68807 -37.68121 1.000 75.57899 569 PHE A O 1
ATOM 2687 N N . ARG A 1 350 ? -45.49081 1.59191 -37.72950 1.000 83.51495 570 ARG A N 1
ATOM 2688 C CA . ARG A 1 350 ? -44.61104 1.81365 -38.87264 1.000 85.06697 570 ARG A CA 1
ATOM 2689 C C . ARG A 1 350 ? -43.69479 3.01652 -38.65361 1.000 82.49502 570 ARG A C 1
ATOM 2690 O O . ARG A 1 350 ? -43.81937 4.02668 -39.34655 1.000 82.42286 570 ARG A O 1
ATOM 2698 N N . PRO A 1 351 ? -42.75793 2.94728 -37.70874 1.000 76.24344 571 PRO A N 1
ATOM 2699 C CA . PRO A 1 351 ? -41.85424 4.08157 -37.48685 1.000 72.30383 571 PRO A CA 1
ATOM 2700 C C . PRO A 1 351 ? -40.91093 4.26519 -38.66320 1.000 67.56393 571 PRO A C 1
ATOM 2701 O O . PRO A 1 351 ? -40.62953 3.33885 -39.42713 1.000 67.91366 571 PRO A O 1
ATOM 2705 N N . LYS A 1 352 ? -40.41992 5.49924 -38.80355 1.000 61.23492 572 LYS A N 1
ATOM 2706 C CA . LYS A 1 352 ? -39.46196 5.79016 -39.86580 1.000 68.24855 572 LYS A CA 1
ATOM 2707 C C . LYS A 1 352 ? -38.14731 5.05747 -39.63465 1.000 71.47239 572 LYS A C 1
ATOM 2708 O O . LYS A 1 352 ? -37.50390 4.60586 -40.58947 1.000 82.81581 572 LYS A O 1
ATOM 2714 N N . TYR A 1 353 ? -37.73836 4.92286 -38.37599 1.000 61.06072 573 TYR A N 1
ATOM 2715 C CA . TYR A 1 353 ? -36.50360 4.23311 -38.04179 1.000 65.47173 573 TYR A CA 1
ATOM 2716 C C . TYR A 1 353 ? -36.65946 3.55754 -36.68879 1.000 62.76325 573 TYR A C 1
ATOM 2717 O O . TYR A 1 353 ? -37.61599 3.80329 -35.95076 1.000 65.15247 573 TYR A O 1
ATOM 2726 N N . VAL A 1 354 ? -35.69577 2.69874 -36.37036 1.000 72.35970 574 VAL A N 1
ATOM 2727 C CA . VAL A 1 354 ? -35.57912 2.09304 -35.05083 1.000 69.76516 574 VAL A CA 1
ATOM 2728 C C . VAL A 1 354 ? -34.12877 2.22768 -34.60769 1.000 61.05626 574 VAL A C 1
ATOM 2729 O O . VAL A 1 354 ? -33.21624 1.76543 -35.30245 1.000 70.26975 574 VAL A O 1
ATOM 2733 N N . LYS A 1 355 ? -33.91380 2.88711 -33.47450 1.000 62.14399 575 LYS A N 1
ATOM 2734 C CA . LYS A 1 355 ? -32.58911 3.01801 -32.88402 1.000 58.29528 575 LYS A CA 1
ATOM 2735 C C . LYS A 1 355 ? -32.43925 1.93558 -31.82351 1.000 54.44016 575 LYS A C 1
ATOM 2736 O O . LYS A 1 355 ? -33.18779 1.91910 -30.84190 1.000 56.03433 575 LYS A O 1
ATOM 2742 N N . LEU A 1 356 ? -31.48733 1.02936 -32.03328 1.000 60.26617 576 LEU A N 1
ATOM 2743 C CA . LEU A 1 356 ? -31.35551 -0.14070 -31.17682 1.000 58.12734 576 LEU A CA 1
ATOM 2744 C C . LEU A 1 356 ? -31.08238 0.25770 -29.73160 1.000 68.11819 576 LEU A C 1
ATOM 2745 O O . LEU A 1 356 ? -30.50335 1.30959 -29.44867 1.000 71.23981 576 LEU A O 1
ATOM 2750 N N . ASP A 1 357 ? -31.52360 -0.59803 -28.81190 1.000 69.01389 577 ASP A N 1
ATOM 2751 C CA . ASP A 1 357 ? -31.15098 -0.45614 -27.41231 1.000 61.86455 577 ASP A CA 1
ATOM 2752 C C . ASP A 1 357 ? -29.63504 -0.51996 -27.28409 1.000 61.11909 577 ASP A C 1
ATOM 2753 O O . ASP A 1 357 ? -28.98994 -1.41264 -27.84194 1.000 59.67201 577 ASP A O 1
ATOM 2758 N N . TYR A 1 358 ? -29.06314 0.43915 -26.55326 1.000 56.87953 578 TYR A N 1
ATOM 2759 C CA . TYR A 1 358 ? -27.61239 0.50214 -26.42749 1.000 56.23764 578 TYR A CA 1
ATOM 2760 C C . TYR A 1 358 ? -27.03499 -0.67855 -25.66129 1.000 68.57062 578 TYR A C 1
ATOM 2761 O O . TYR A 1 358 ? -25.81388 -0.86394 -25.67701 1.000 77.06283 578 TYR A O 1
ATOM 2770 N N . LEU A 1 359 ? -27.87348 -1.47608 -24.99722 1.000 67.23803 579 LEU A N 1
ATOM 2771 C CA . LEU A 1 359 ? -27.39864 -2.69359 -24.35502 1.000 68.03603 579 LEU A CA 1
ATOM 2772 C C . LEU A 1 359 ? -26.98541 -3.76214 -25.35744 1.000 68.00963 579 LEU A C 1
ATOM 2773 O O . LEU A 1 359 ? -26.38609 -4.76468 -24.95371 1.000 70.77490 579 LEU A O 1
ATOM 2778 N N . PHE A 1 360 ? -27.28868 -3.57826 -26.64497 1.000 69.01594 580 PHE A N 1
ATOM 2779 C CA . PHE A 1 360 ? -26.85668 -4.53998 -27.65287 1.000 74.34183 580 PHE A CA 1
ATOM 2780 C C . PHE A 1 360 ? -25.37771 -4.39393 -27.98291 1.000 80.48178 580 PHE A C 1
ATOM 2781 O O . PHE A 1 360 ? -24.74059 -5.36999 -28.39340 1.000 87.23250 580 PHE A O 1
ATOM 2789 N N . THR A 1 361 ? -24.81725 -3.19772 -27.81550 1.000 83.89520 581 THR A N 1
ATOM 2790 C CA . THR A 1 361 ? -23.37711 -3.01290 -27.93897 1.000 89.28968 581 THR A CA 1
ATOM 2791 C C . THR A 1 361 ? -22.63215 -3.39586 -26.66683 1.000 92.96781 581 THR A C 1
ATOM 2792 O O . THR A 1 361 ? -21.40576 -3.26087 -26.62229 1.000 99.32203 581 THR A O 1
ATOM 2796 N N . HIS A 1 362 ? -23.33874 -3.87321 -25.64265 1.000 86.02438 582 HIS A N 1
ATOM 2797 C CA . HIS A 1 362 ? -22.75356 -4.15806 -24.34046 1.000 85.46264 582 HIS A CA 1
ATOM 2798 C C . HIS A 1 362 ? -22.46244 -5.63489 -24.11490 1.000 88.42218 582 HIS A C 1
ATOM 2799 O O . HIS A 1 362 ? -21.45122 -5.96840 -23.48723 1.000 97.80046 582 HIS A O 1
ATOM 2806 N N . HIS A 1 363 ? -23.31878 -6.53609 -24.60414 1.000 91.48907 583 HIS A N 1
ATOM 2807 C CA . HIS A 1 363 ? -23.15923 -7.97868 -24.38586 1.000 109.36101 583 HIS A CA 1
ATOM 2808 C C . HIS A 1 363 ? -23.15691 -8.68551 -25.74222 1.000 120.37403 583 HIS A C 1
ATOM 2809 O O . HIS A 1 363 ? -24.14685 -9.29880 -26.14260 1.000 126.27876 583 HIS A O 1
ATOM 2816 N N . LEU A 1 364 ? -22.02119 -8.60574 -26.43268 1.000 122.80332 584 LEU A N 1
ATOM 2817 C CA . LEU A 1 364 ? -21.88868 -9.22505 -27.74453 1.000 124.24285 584 LEU A CA 1
ATOM 2818 C C . LEU A 1 364 ? -21.67713 -10.73059 -27.65112 1.000 126.30001 584 LEU A C 1
ATOM 2819 O O . LEU A 1 364 ? -22.12429 -11.47308 -28.53226 1.000 124.84705 584 LEU A O 1
ATOM 2824 N N . ASP A 1 365 ? -21.00425 -11.19511 -26.59712 1.000 124.54285 585 ASP A N 1
ATOM 2825 C CA . ASP A 1 365 ? -20.58742 -12.59062 -26.52777 1.000 124.73537 585 ASP A CA 1
ATOM 2826 C C . ASP A 1 365 ? -21.74204 -13.53899 -26.23136 1.000 128.21374 585 ASP A C 1
ATOM 2827 O O . ASP A 1 365 ? -21.67707 -14.71333 -26.60878 1.000 132.21874 585 ASP A O 1
ATOM 2829 N N . ASP A 1 366 ? -22.78861 -13.06707 -25.55838 1.000 125.31563 586 ASP A N 1
ATOM 2830 C CA . ASP A 1 366 ? -23.93281 -13.91863 -25.26027 1.000 121.95944 586 ASP A CA 1
ATOM 2831 C C . ASP A 1 366 ? -24.63838 -14.30719 -26.55385 1.000 124.45272 586 ASP A C 1
ATOM 2832 O O . ASP A 1 366 ? -25.10712 -13.44082 -27.30141 1.000 123.19497 586 ASP A O 1
ATOM 2834 N N . GLU A 1 367 ? -24.70884 -15.61491 -26.81819 1.000 127.50936 587 GLU A N 1
ATOM 2835 C CA . GLU A 1 367 ? -25.29507 -16.08709 -28.06888 1.000 131.60376 587 GLU A CA 1
ATOM 2836 C C . GLU A 1 367 ? -26.77458 -15.73686 -28.15594 1.000 136.87098 587 GLU A C 1
ATOM 2837 O O . GLU A 1 367 ? -27.26835 -15.37513 -29.22948 1.000 137.01461 587 GLU A O 1
ATOM 2839 N N . ARG A 1 368 ? -27.49835 -15.83448 -27.03566 1.000 139.17778 588 ARG A N 1
ATOM 2840 C CA . ARG A 1 368 ? -28.91677 -15.49183 -27.04501 1.000 134.90220 588 ARG A CA 1
ATOM 2841 C C . ARG A 1 368 ? -29.13622 -14.01929 -27.36545 1.000 126.59942 588 ARG A C 1
ATOM 2842 O O . ARG A 1 368 ? -30.15895 -13.66047 -27.95952 1.000 134.64543 588 ARG A O 1
ATOM 2844 N N . GLN A 1 369 ? -28.19267 -13.15523 -26.98493 1.000 111.24381 589 GLN A N 1
ATOM 2845 C CA . GLN A 1 369 ? -28.31772 -11.73905 -27.30981 1.000 105.25327 589 GLN A CA 1
ATOM 2846 C C . GLN A 1 369 ? -28.16916 -11.50307 -28.80753 1.000 104.83778 589 GLN A C 1
ATOM 2847 O O . GLN A 1 369 ? -28.84739 -10.63934 -29.37735 1.000 92.52236 589 GLN A O 1
ATOM 2849 N N . LYS A 1 370 ? -27.28852 -12.26294 -29.46262 1.000 120.66817 590 LYS A N 1
ATOM 2850 C CA . LYS A 1 370 ? -27.11256 -12.11471 -30.90334 1.000 125.35412 590 LYS A CA 1
ATOM 2851 C C . LYS A 1 370 ? -28.31005 -12.65487 -31.67432 1.000 124.44567 590 LYS A C 1
ATOM 2852 O O . LYS A 1 370 ? -28.59034 -12.18991 -32.78479 1.000 128.81193 590 LYS A O 1
ATOM 2854 N N . PHE A 1 371 ? -29.02452 -13.63094 -31.10868 1.000 117.74072 591 PHE A N 1
ATOM 2855 C CA . PHE A 1 371 ? -30.20471 -14.16561 -31.78092 1.000 109.05889 591 PHE A CA 1
ATOM 2856 C C . PHE A 1 371 ? -31.35017 -13.16078 -31.76473 1.000 103.97056 591 PHE A C 1
ATOM 2857 O O . PHE A 1 371 ? -32.01987 -12.95671 -32.78432 1.000 99.47050 591 PHE A O 1
ATOM 2859 N N . THR A 1 372 ? -31.59165 -12.52650 -30.61500 1.000 98.55293 592 THR A N 1
ATOM 2860 C CA . THR A 1 372 ? -32.61968 -11.49360 -30.53921 1.000 96.41485 592 THR A CA 1
ATOM 2861 C C . THR A 1 372 ? -32.26710 -10.30345 -31.42344 1.000 100.78810 592 THR A C 1
ATOM 2862 O O . THR A 1 372 ? -33.14743 -9.70235 -32.05106 1.000 102.47201 592 THR A O 1
ATOM 2866 N N . LEU A 1 373 ? -30.97827 -9.96302 -31.50205 1.000 100.23288 593 LEU A N 1
ATOM 2867 C CA . LEU A 1 373 ? -30.56201 -8.80398 -32.28493 1.000 94.63302 593 LEU A CA 1
ATOM 2868 C C . LEU A 1 373 ? -30.84544 -9.00084 -33.77005 1.000 94.20965 593 LEU A C 1
ATOM 2869 O O . LEU A 1 373 ? -31.31494 -8.07717 -34.44540 1.000 91.05232 593 LEU A O 1
ATOM 2874 N N . THR A 1 374 ? -30.56844 -10.19614 -34.29900 1.000 92.74109 594 THR A N 1
ATOM 2875 C CA . THR A 1 374 ? -30.83863 -10.45146 -35.71160 1.000 98.54624 594 THR A CA 1
ATOM 2876 C C . THR A 1 374 ? -32.33543 -10.46828 -35.99189 1.000 95.10830 594 THR A C 1
ATOM 2877 O O . THR A 1 374 ? -32.78511 -9.95748 -37.02419 1.000 101.29463 594 THR A O 1
ATOM 2881 N N . SER A 1 375 ? -33.11970 -11.04939 -35.08088 1.000 94.31629 595 SER A N 1
ATOM 2882 C CA . SER A 1 375 ? -34.55497 -11.19271 -35.30673 1.000 97.50856 595 SER A CA 1
ATOM 2883 C C . SER A 1 375 ? -35.23960 -9.83463 -35.40199 1.000 93.78163 595 SER A C 1
ATOM 2884 O O . SER A 1 375 ? -36.05038 -9.59686 -36.30445 1.000 96.20838 595 SER A O 1
ATOM 2887 N N . ILE A 1 376 ? -34.92740 -8.92671 -34.47421 1.000 89.18701 596 ILE A N 1
ATOM 2888 C CA . ILE A 1 376 ? -35.53006 -7.60128 -34.51942 1.000 86.31118 596 ILE A CA 1
ATOM 2889 C C . ILE A 1 376 ? -34.95395 -6.76499 -35.65502 1.000 84.50494 596 ILE A C 1
ATOM 2890 O O . ILE A 1 376 ? -35.56541 -5.76977 -36.05940 1.000 85.86250 596 ILE A O 1
ATOM 2895 N N . SER A 1 377 ? -33.79178 -7.14820 -36.18737 1.000 87.62392 597 SER A N 1
ATOM 2896 C CA . SER A 1 377 ? -33.20611 -6.41288 -37.30311 1.000 93.30319 597 SER A CA 1
ATOM 2897 C C . SER A 1 377 ? -33.93911 -6.72063 -38.60275 1.000 101.40610 597 SER A C 1
ATOM 2898 O O . SER A 1 377 ? -34.24884 -5.81268 -39.38443 1.000 94.30794 597 SER A O 1
ATOM 2901 N N . ARG A 1 378 ? -34.21566 -8.00351 -38.85268 1.000 114.15865 598 ARG A N 1
ATOM 2902 C CA . ARG A 1 378 ? -34.97218 -8.39124 -40.03923 1.000 109.90727 598 ARG A CA 1
ATOM 2903 C C . ARG A 1 378 ? -36.36545 -7.77799 -40.02560 1.000 103.12430 598 ARG A C 1
ATOM 2904 O O . ARG A 1 378 ? -36.83535 -7.25404 -41.04191 1.000 106.90853 598 ARG A O 1
ATOM 2912 N N . THR A 1 379 ? -37.04126 -7.83952 -38.87401 1.000 94.87576 599 THR A N 1
ATOM 2913 C CA . THR A 1 379 ? -38.41528 -7.35491 -38.77274 1.000 89.29716 599 THR A CA 1
ATOM 2914 C C . THR A 1 379 ? -38.53480 -5.90433 -39.22376 1.000 86.59935 599 THR A C 1
ATOM 2915 O O . THR A 1 379 ? -39.48313 -5.53994 -39.92902 1.000 87.86395 599 THR A O 1
ATOM 2919 N N . ALA A 1 380 ? -37.57232 -5.06449 -38.84156 1.000 75.12691 600 ALA A N 1
ATOM 2920 C CA . ALA A 1 380 ? -37.62160 -3.66219 -39.23856 1.000 75.51383 600 ALA A CA 1
ATOM 2921 C C . ALA A 1 380 ? -37.33695 -3.50057 -40.72749 1.000 91.92883 600 ALA A C 1
ATOM 2922 O O . ALA A 1 380 ? -38.06269 -2.79202 -41.43500 1.000 93.62992 600 ALA A O 1
ATOM 2924 N N . HIS A 1 381 ? -36.28713 -4.15881 -41.22496 1.000 101.90127 601 HIS A N 1
ATOM 2925 C CA . HIS A 1 381 ? -35.91938 -4.00383 -42.62994 1.000 112.69213 601 HIS A CA 1
ATOM 2926 C C . HIS A 1 381 ? -36.96225 -4.61769 -43.55406 1.000 105.74819 601 HIS A C 1
ATOM 2927 O O . HIS A 1 381 ? -37.23661 -4.07537 -44.63080 1.000 102.19156 601 HIS A O 1
ATOM 2934 N N . ASN A 1 382 ? -37.54573 -5.75356 -43.15949 1.000 102.96699 602 ASN A N 1
ATOM 2935 C CA . ASN A 1 382 ? -38.59934 -6.35669 -43.96991 1.000 108.93338 602 ASN A CA 1
ATOM 2936 C C . ASN A 1 382 ? -39.77653 -5.40807 -44.14327 1.000 100.37329 602 ASN A C 1
ATOM 2937 O O . ASN A 1 382 ? -40.44898 -5.43412 -45.18024 1.000 107.70283 602 ASN A O 1
ATOM 2942 N N . LEU A 1 383 ? -40.03720 -4.56672 -43.14678 1.000 93.73622 603 LEU A N 1
ATOM 2943 C CA . LEU A 1 383 ? -41.05368 -3.52931 -43.23856 1.000 88.26647 603 LEU A CA 1
ATOM 2944 C C . LEU A 1 383 ? -40.52449 -2.23891 -43.84893 1.000 87.55561 603 LEU A C 1
ATOM 2945 O O . LEU A 1 383 ? -41.26378 -1.25135 -43.90724 1.000 91.94492 603 LEU A O 1
ATOM 2950 N N . GLY A 1 384 ? -39.27372 -2.22335 -44.30467 1.000 84.80796 604 GLY A N 1
ATOM 2951 C CA . GLY A 1 384 ? -38.70116 -1.02091 -44.87937 1.000 80.81340 604 GLY A CA 1
ATOM 2952 C C . GLY A 1 384 ? -38.36118 0.04547 -43.86512 1.000 84.63266 604 GLY A C 1
ATOM 2953 O O . GLY A 1 384 ? -38.43350 1.23804 -44.17895 1.000 89.08968 604 GLY A O 1
ATOM 2954 N N . ILE A 1 385 ? -37.98692 -0.35121 -42.65267 1.000 86.91924 605 ILE A N 1
ATOM 2955 C CA . ILE A 1 385 ? -37.69513 0.57451 -41.56505 1.000 78.70773 605 ILE A CA 1
ATOM 2956 C C . ILE A 1 385 ? -36.19117 0.59661 -41.33542 1.000 79.48794 605 ILE A C 1
ATOM 2957 O O . ILE A 1 385 ? -35.56033 -0.45807 -41.18987 1.000 81.68579 605 ILE A O 1
ATOM 2962 N N . THR A 1 386 ? -35.62160 1.79792 -41.30254 1.000 83.01841 606 THR A N 1
ATOM 2963 C CA . THR A 1 386 ? -34.18728 1.95081 -41.10443 1.000 83.65596 606 THR A CA 1
ATOM 2964 C C . THR A 1 386 ? -33.80477 1.55721 -39.68237 1.000 83.52000 606 THR A C 1
ATOM 2965 O O . THR A 1 386 ? -34.44301 1.98447 -38.71646 1.000 90.13722 606 THR A O 1
ATOM 2969 N N . THR A 1 387 ? -32.76639 0.73762 -39.55259 1.000 75.81236 607 THR A N 1
ATOM 2970 C CA . THR A 1 387 ? -32.23870 0.35419 -38.25125 1.000 73.48691 607 TH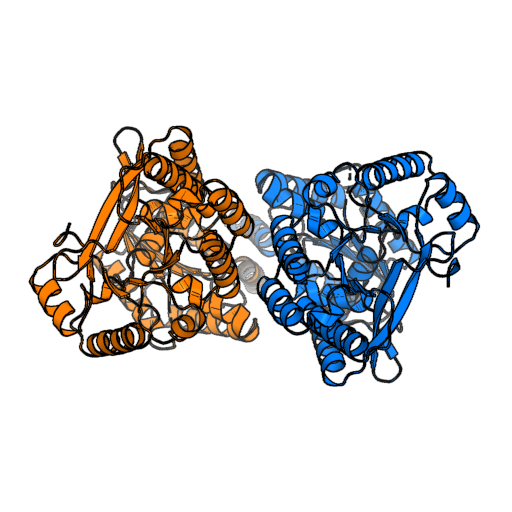R A CA 1
ATOM 2971 C C . THR A 1 387 ? -30.98806 1.16448 -37.94362 1.000 66.64299 607 THR A C 1
ATOM 2972 O O . THR A 1 387 ? -30.13743 1.37020 -38.81434 1.000 67.81614 607 THR A O 1
ATOM 2976 N N . ILE A 1 388 ? -30.88179 1.62115 -36.69905 1.000 62.43952 608 ILE A N 1
ATOM 2977 C CA . ILE A 1 388 ? -29.77088 2.45285 -36.25458 1.000 63.13019 608 ILE A CA 1
ATOM 2978 C C . ILE A 1 388 ? -29.17491 1.82224 -35.00478 1.000 64.89893 608 ILE A C 1
ATOM 2979 O O . ILE A 1 388 ? -29.87854 1.63660 -34.00457 1.000 54.40285 608 ILE A O 1
ATOM 2984 N N . ALA A 1 389 ? -27.88831 1.48931 -35.06126 1.000 61.98961 609 ALA A N 1
ATOM 2985 C CA . ALA A 1 389 ? -27.17420 1.04595 -33.87457 1.000 55.55956 609 ALA A CA 1
ATOM 2986 C C . ALA A 1 389 ? -26.81628 2.24776 -33.01003 1.000 57.03512 609 ALA A C 1
ATOM 2987 O O . ALA A 1 389 ? -26.53132 3.33764 -33.51358 1.000 58.36708 609 ALA A O 1
ATOM 2989 N N . SER A 1 390 ? -26.83036 2.04166 -31.69656 1.000 58.31929 610 SER A N 1
ATOM 2990 C CA . SER A 1 390 ? -26.76323 3.13602 -30.74059 1.000 59.02597 610 SER A CA 1
ATOM 2991 C C . SER A 1 390 ? -25.56197 2.98314 -29.81953 1.000 57.30260 610 SER A C 1
ATOM 2992 O O . SER A 1 390 ? -25.25878 1.88015 -29.35179 1.000 56.38967 610 SER A O 1
ATOM 2995 N N . ARG A 1 391 ? -24.88705 4.10774 -29.56742 1.000 61.01099 611 ARG A N 1
ATOM 2996 C CA . ARG A 1 391 ? -23.81205 4.20081 -28.57721 1.000 65.58212 611 ARG A CA 1
ATOM 2997 C C . ARG A 1 391 ? -22.66452 3.24053 -28.89523 1.000 69.22657 611 ARG A C 1
ATOM 2998 O O . ARG A 1 391 ? -22.16290 2.52026 -28.02991 1.000 74.34646 611 ARG A O 1
ATOM 3006 N N . VAL A 1 392 ? -22.23797 3.25486 -30.15563 1.000 59.95161 612 VAL A N 1
ATOM 3007 C CA . VAL A 1 392 ? -21.12839 2.42421 -30.61234 1.000 64.50714 612 VAL A CA 1
ATOM 3008 C C . VAL A 1 392 ? -19.82115 3.12313 -30.25563 1.000 69.69340 612 VAL A C 1
ATOM 3009 O O . VAL A 1 392 ? -19.56754 4.25098 -30.69507 1.000 67.56461 612 VAL A O 1
ATOM 3013 N N . GLU A 1 393 ? -18.98946 2.45211 -29.45926 1.000 75.69622 613 GLU A N 1
ATOM 3014 C CA . GLU A 1 393 ? -17.74193 3.01306 -28.95546 1.000 72.50949 613 GLU A CA 1
ATOM 3015 C C . GLU A 1 393 ? -16.49869 2.45105 -29.62145 1.000 76.98370 613 GLU A C 1
ATOM 3016 O O . GLU A 1 393 ? -15.53022 3.18865 -29.81780 1.000 83.17639 613 GLU A O 1
ATOM 3022 N N . THR A 1 394 ? -16.48179 1.16305 -29.95248 1.000 72.83152 614 THR A N 1
ATOM 3023 C CA . THR A 1 394 ? -15.26826 0.49349 -30.38990 1.000 74.76779 614 THR A CA 1
ATOM 3024 C C . THR A 1 394 ? -15.45361 -0.11042 -31.77431 1.000 77.03975 614 THR A C 1
ATOM 3025 O O . THR A 1 394 ? -16.57468 -0.36055 -32.22586 1.000 83.30409 614 THR A O 1
ATOM 3029 N N . GLN A 1 395 ? -14.32188 -0.33724 -32.44724 1.000 88.76112 615 GLN A N 1
ATOM 3030 C CA . GLN A 1 395 ? -14.34744 -1.04562 -33.72111 1.000 90.03226 615 GLN A CA 1
ATOM 3031 C C . GLN A 1 395 ? -14.81502 -2.48227 -33.53957 1.000 90.28668 615 GLN A C 1
ATOM 3032 O O . GLN A 1 395 ? -15.42875 -3.05506 -34.44664 1.000 86.05253 615 GLN A O 1
ATOM 3038 N N . THR A 1 396 ? -14.54025 -3.07542 -32.37520 1.000 100.32625 616 THR A N 1
ATOM 3039 C CA . THR A 1 396 ? -15.06817 -4.40131 -32.06975 1.000 105.75395 616 THR A CA 1
ATOM 3040 C C . THR A 1 396 ? -16.59257 -4.39075 -32.06344 1.000 102.60110 616 THR A C 1
ATOM 3041 O O . THR A 1 396 ? -17.23585 -5.26897 -32.65017 1.000 103.05296 616 THR A O 1
ATOM 3045 N N . GLN A 1 397 ? -17.18907 -3.39866 -31.39756 1.000 91.12416 617 GLN A N 1
ATOM 3046 C CA . GLN A 1 397 ? -18.63978 -3.24386 -31.44484 1.000 86.58723 617 GLN A CA 1
ATOM 3047 C C . GLN A 1 397 ? -19.11212 -2.95995 -32.86416 1.000 88.52512 617 GLN A C 1
ATOM 3048 O O . GLN A 1 397 ? -20.10425 -3.53553 -33.32491 1.000 88.13402 617 GLN A O 1
ATOM 3054 N N . LEU A 1 398 ? -18.40512 -2.07929 -33.57542 1.000 91.07177 618 LEU A N 1
ATOM 3055 C CA . LEU A 1 398 ? -18.79444 -1.73568 -34.94018 1.000 89.24389 618 LEU A CA 1
ATOM 3056 C C . LEU A 1 398 ? -18.74285 -2.95528 -35.85270 1.000 87.48883 618 LEU A C 1
ATOM 3057 O O . LEU A 1 398 ? -19.65176 -3.17375 -36.66331 1.000 85.82584 618 LEU A O 1
ATOM 3062 N N . ASP A 1 399 ? -17.68991 -3.76813 -35.72973 1.000 87.10314 619 ASP A N 1
ATOM 3063 C CA . ASP A 1 399 ? -17.56873 -4.95332 -36.57516 1.000 99.31551 619 ASP A CA 1
ATOM 3064 C C . ASP A 1 399 ? -18.60541 -6.00812 -36.20758 1.000 103.01288 619 ASP A C 1
ATOM 3065 O O . ASP A 1 399 ? -19.14923 -6.68396 -37.08896 1.000 107.91362 619 ASP A O 1
ATOM 3070 N N . PHE A 1 400 ? -18.88918 -6.16928 -34.91236 1.000 99.51074 620 PHE A N 1
ATOM 3071 C CA . PHE A 1 400 ? -19.86483 -7.17242 -34.49557 1.000 101.46151 620 PHE A CA 1
ATOM 3072 C C . PHE A 1 400 ? -21.27669 -6.78604 -34.91890 1.000 96.60037 620 PHE A C 1
ATOM 3073 O O . PHE A 1 400 ? -22.07430 -7.65075 -35.29987 1.000 96.97437 620 PHE A O 1
ATOM 3081 N N . LEU A 1 401 ? -21.60761 -5.49502 -34.85698 1.000 90.10975 621 LEU A N 1
ATOM 3082 C CA . LEU A 1 401 ? -22.90820 -5.04479 -35.33797 1.000 80.12441 621 LEU A CA 1
ATOM 3083 C C . LEU A 1 401 ? -23.03315 -5.16517 -36.85133 1.000 81.18155 621 LEU A C 1
ATOM 3084 O O . LEU A 1 401 ? -24.15508 -5.18987 -37.36855 1.000 82.24660 621 LEU A O 1
ATOM 3089 N N . SER A 1 402 ? -21.90981 -5.24569 -37.56959 1.000 82.23026 622 SER A N 1
ATOM 3090 C CA . SER A 1 402 ? -21.96393 -5.35583 -39.02415 1.000 85.98219 622 SER A CA 1
ATOM 3091 C C . SER A 1 402 ? -22.56042 -6.68393 -39.47290 1.000 93.15429 622 SER A C 1
ATOM 3092 O O . SER A 1 402 ? -23.19108 -6.74955 -40.53297 1.000 95.74654 622 SER A O 1
ATOM 3095 N N . GLU A 1 403 ? -22.37644 -7.74691 -38.68904 1.000 95.44789 623 GLU A N 1
ATOM 3096 C CA . GLU A 1 403 ? -22.91887 -9.05105 -39.04956 1.000 95.51010 623 GLU A CA 1
ATOM 3097 C C . GLU A 1 403 ? -24.43714 -9.11445 -38.94976 1.000 97.40920 623 GLU A C 1
ATOM 3098 O O . GLU A 1 403 ? -25.01877 -10.13191 -39.34055 1.000 96.10450 623 GLU A O 1
ATOM 3104 N N . HIS A 1 404 ? -25.08809 -8.06616 -38.44573 1.000 96.71579 624 HIS A N 1
ATOM 3105 C CA . HIS A 1 404 ? -26.53919 -8.02835 -38.31864 1.000 111.39261 624 HIS A CA 1
ATOM 3106 C C . HIS A 1 404 ? -27.17953 -7.02624 -39.27421 1.000 121.75687 624 HIS A C 1
ATOM 3107 O O . HIS A 1 404 ? -28.28398 -6.54489 -39.00564 1.000 118.81483 624 HIS A O 1
ATOM 3114 N N . PHE A 1 405 ? -26.50906 -6.72696 -40.38727 1.000 135.99926 625 PHE A N 1
ATOM 3115 C CA . PHE A 1 405 ? -26.97348 -5.81151 -41.43647 1.000 146.42647 625 PHE A CA 1
ATOM 3116 C C . PHE A 1 405 ? -27.67812 -4.57958 -40.86358 1.000 136.89582 625 PHE A C 1
ATOM 3117 O O . PHE A 1 405 ? -28.82320 -4.27090 -41.18977 1.000 139.56616 625 PHE A O 1
ATOM 3125 N N . ILE A 1 406 ? -26.95618 -3.85901 -40.00814 1.000 119.61348 626 ILE A N 1
ATOM 3126 C CA . ILE A 1 406 ? -27.43231 -2.57348 -39.50447 1.000 100.19105 626 ILE A CA 1
ATOM 3127 C C . ILE A 1 406 ? -27.08218 -1.49535 -40.52123 1.000 98.50003 626 ILE A C 1
ATOM 3128 O O . ILE A 1 406 ? -25.94689 -1.43184 -41.00777 1.000 98.19860 626 ILE A O 1
ATOM 3133 N N . GLU A 1 407 ? -28.05612 -0.64315 -40.84700 1.000 97.28304 627 GLU A N 1
ATOM 3134 C CA . GLU A 1 407 ? -27.86523 0.31137 -41.93465 1.000 102.18357 627 GLU A CA 1
ATOM 3135 C C . GLU A 1 407 ? -26.99720 1.49166 -41.51072 1.000 92.84252 627 GLU A C 1
ATOM 3136 O O . GLU A 1 407 ? -25.99656 1.79887 -42.16805 1.000 102.26720 627 GLU A O 1
ATOM 3142 N N . VAL A 1 408 ? -27.36073 2.16689 -40.42061 1.000 83.79232 628 VAL A N 1
ATOM 3143 C CA . VAL A 1 408 ? -26.63992 3.35129 -39.97495 1.000 79.25847 628 VAL A CA 1
ATOM 3144 C C . VAL A 1 408 ? -26.21158 3.15745 -38.52549 1.000 66.31134 628 VAL A C 1
ATOM 3145 O O . VAL A 1 408 ? -26.82102 2.39200 -37.77067 1.000 69.46702 628 VAL A O 1
ATOM 3149 N N . PHE A 1 409 ? -25.13448 3.84743 -38.14436 1.000 65.38677 629 PHE A N 1
ATOM 3150 C CA . PHE A 1 409 ? -24.52137 3.69479 -36.83357 1.000 65.45708 629 PHE A CA 1
ATOM 3151 C C . PHE A 1 409 ? -24.35183 5.05719 -36.17640 1.000 63.71525 629 PHE A C 1
ATOM 3152 O O . PHE A 1 409 ? -24.22989 6.08231 -36.85242 1.000 67.24966 629 PHE A O 1
ATOM 3160 N N . GLN A 1 410 ? -24.33758 5.05445 -34.84552 1.000 57.44727 630 GLN A N 1
ATOM 3161 C CA . GLN A 1 410 ? -24.21054 6.27335 -34.06069 1.000 60.15146 630 GLN A CA 1
ATOM 3162 C C . GLN A 1 410 ? -23.38297 5.97736 -32.81915 1.000 56.87423 630 GLN A C 1
ATOM 3163 O O . GLN A 1 410 ? -23.49975 4.89887 -32.23102 1.000 60.61269 630 GLN A O 1
ATOM 3169 N N . GLY A 1 411 ? -22.54863 6.92383 -32.43038 1.000 51.66928 631 GLY A N 1
ATOM 3170 C CA . GLY A 1 411 ? -21.72593 6.75386 -31.24920 1.000 62.12168 631 GLY A CA 1
ATOM 3171 C C . GLY A 1 411 ? -20.41815 7.50684 -31.38394 1.000 71.91954 631 GLY A C 1
ATOM 3172 O O . GLY A 1 411 ? -20.17010 8.20885 -32.36128 1.000 73.33773 631 GLY A O 1
ATOM 3173 N N . PHE A 1 412 ? -19.57315 7.33134 -30.36412 1.000 52.56968 632 PHE A N 1
ATOM 3174 C CA . PHE A 1 412 ? -18.31030 8.05987 -30.30677 1.000 58.00380 632 PHE A CA 1
ATOM 3175 C C . PHE A 1 412 ? -17.31747 7.56487 -31.35027 1.000 69.12203 632 PHE A C 1
ATOM 3176 O O . PHE A 1 412 ? -16.45135 8.33079 -31.78821 1.000 75.29168 632 PHE A O 1
ATOM 3184 N N . ILE A 1 413 ? -17.42130 6.29976 -31.76286 1.000 73.35691 633 ILE A N 1
ATOM 3185 C CA . ILE A 1 413 ? -16.49932 5.78422 -32.76939 1.000 76.65330 633 ILE A CA 1
ATOM 3186 C C . ILE A 1 413 ? -16.83466 6.30022 -34.16315 1.000 79.93076 633 ILE A C 1
ATOM 3187 O O . ILE A 1 413 ? -15.94614 6.36774 -35.02133 1.000 84.91026 633 ILE A O 1
ATOM 3192 N N . VAL A 1 414 ? -18.09271 6.67483 -34.41535 1.000 86.06523 634 VAL A N 1
ATOM 3193 C CA . VAL A 1 414 ? -18.44879 7.32349 -35.67439 1.000 87.01803 634 VAL A CA 1
ATOM 3194 C C . VAL A 1 414 ? -18.20277 8.82450 -35.61321 1.000 91.60443 634 VAL A C 1
ATOM 3195 O O . VAL A 1 414 ? -18.28562 9.50074 -36.65220 1.000 95.17489 634 VAL A O 1
ATOM 3199 N N . ASP A 1 415 ? -17.85816 9.35205 -34.43703 1.000 96.83497 635 ASP A N 1
ATOM 3200 C CA . ASP A 1 415 ? -17.66482 10.78088 -34.18079 1.000 100.41820 635 ASP A CA 1
ATOM 3201 C C . ASP A 1 415 ? -18.98503 11.53089 -34.30248 1.000 104.06448 635 ASP A C 1
ATOM 3202 O O . ASP A 1 415 ? -19.86858 11.38466 -33.45612 1.000 101.10584 635 ASP A O 1
ATOM 3207 N N . ALA B 1 2 ? -46.81958 4.03430 35.84880 1.000 112.83610 222 ALA B N 1
ATOM 3208 C CA . ALA B 1 2 ? -47.04942 3.03274 34.81413 1.000 111.49865 222 ALA B CA 1
ATOM 3209 C C . ALA B 1 2 ? -48.44234 3.18084 34.20889 1.000 126.74701 222 ALA B C 1
ATOM 3210 O O . ALA B 1 2 ? -48.65939 2.84635 33.04386 1.000 122.56781 222 ALA B O 1
ATOM 3212 N N . PHE B 1 3 ? -49.38621 3.68135 35.00962 1.000 137.22381 223 PHE B N 1
ATOM 3213 C CA . PHE B 1 3 ? -50.73896 3.90062 34.50771 1.000 132.73387 223 PHE B CA 1
ATOM 3214 C C . PHE B 1 3 ? -50.77095 5.05288 33.51119 1.000 128.28019 223 PHE B C 1
ATOM 3215 O O . PHE B 1 3 ? -51.33681 4.92619 32.41914 1.000 121.45566 223 PHE B O 1
ATOM 3223 N N . LYS B 1 4 ? -50.17056 6.19028 33.87351 1.000 127.36113 224 LYS B N 1
ATOM 3224 C CA . LYS B 1 4 ? -50.09914 7.31185 32.94561 1.000 116.57602 224 LYS B CA 1
ATOM 3225 C C . LYS B 1 4 ? -49.22473 6.98311 31.74388 1.000 109.59870 224 LYS B C 1
ATOM 3226 O O . LYS B 1 4 ? -49.47306 7.48599 30.64104 1.000 108.94449 224 LYS B O 1
ATOM 3228 N N . ALA B 1 5 ? -48.20672 6.14144 31.93437 1.000 106.09622 225 ALA B N 1
ATOM 3229 C CA . ALA B 1 5 ? -47.34945 5.74846 30.82204 1.000 100.04972 225 ALA B CA 1
ATOM 3230 C C . ALA B 1 5 ? -48.10070 4.85931 29.84128 1.000 101.93768 225 ALA B C 1
ATOM 3231 O O . ALA B 1 5 ? -48.02524 5.05881 28.62336 1.000 93.52982 225 ALA B O 1
ATOM 3233 N N . GLN B 1 6 ? -48.83595 3.87190 30.35655 1.000 114.54372 226 GLN B N 1
ATOM 3234 C CA . GLN B 1 6 ? -49.59819 2.98578 29.48404 1.000 114.66500 226 GLN B CA 1
ATOM 3235 C C . GLN B 1 6 ? -50.66090 3.75239 28.70574 1.000 104.90918 226 GLN B C 1
ATOM 3236 O O . GLN B 1 6 ? -50.94273 3.42976 27.54604 1.000 102.50809 226 GLN B O 1
ATOM 3242 N N . ALA B 1 7 ? -51.26461 4.76884 29.32883 1.000 110.92960 227 ALA B N 1
ATOM 3243 C CA . ALA B 1 7 ? -52.28873 5.55261 28.64600 1.000 106.01689 227 ALA B CA 1
ATOM 3244 C C . ALA B 1 7 ? -51.69325 6.37012 27.50637 1.000 113.15751 227 ALA B C 1
ATOM 3245 O O . ALA B 1 7 ? -52.32595 6.53340 26.45704 1.000 109.77378 227 ALA B O 1
ATOM 3247 N N . LYS B 1 8 ? -50.47803 6.89193 27.69539 1.000 114.78293 228 LYS B N 1
ATOM 3248 C CA . LYS B 1 8 ? -49.81941 7.64486 26.63312 1.000 109.10808 228 LYS B CA 1
ATOM 3249 C C . LYS B 1 8 ? -49.41651 6.73668 25.47949 1.000 100.06841 228 LYS B C 1
ATOM 3250 O O . LYS B 1 8 ? -49.60249 7.09256 24.30954 1.000 101.66660 228 LYS B O 1
ATOM 3256 N N . GLU B 1 9 ? -48.85558 5.56430 25.78789 1.000 93.08452 229 GLU B N 1
ATOM 3257 C CA . GLU B 1 9 ? -48.47301 4.62792 24.73557 1.000 103.21238 229 GLU B CA 1
ATOM 3258 C C . GLU B 1 9 ? -49.68534 4.17711 23.93312 1.000 101.12794 229 GLU B C 1
ATOM 3259 O O . GLU B 1 9 ? -49.63181 4.10378 22.69933 1.000 89.45064 229 GLU B O 1
ATOM 3265 N N . ALA B 1 10 ? -50.78958 3.87085 24.61725 1.000 98.74851 230 ALA B N 1
ATOM 3266 C CA . ALA B 1 10 ? -52.00195 3.46530 23.91559 1.000 86.57082 230 ALA B CA 1
ATOM 3267 C C . ALA B 1 10 ? -52.59633 4.62351 23.12561 1.000 83.50715 230 ALA B C 1
ATOM 3268 O O . ALA B 1 10 ? -53.06198 4.43515 21.99630 1.000 79.64438 230 ALA B O 1
ATOM 3270 N N . GLN B 1 11 ? -52.58186 5.83070 23.69781 1.000 87.47711 231 GLN B N 1
ATOM 3271 C CA . GLN B 1 11 ? -53.16139 6.97820 23.00638 1.000 96.98473 231 GLN B CA 1
ATOM 3272 C C . GLN B 1 11 ? -52.33723 7.36278 21.78380 1.000 97.34562 231 GLN B C 1
ATOM 3273 O O . GLN B 1 11 ? -52.89649 7.68790 20.72977 1.000 96.96224 231 GLN B O 1
ATOM 3279 N N . GLN B 1 12 ? -51.00752 7.33168 21.90240 1.000 94.88633 232 GLN B N 1
ATOM 3280 C CA . GLN B 1 12 ? -50.16253 7.63945 20.75317 1.000 85.11367 232 GLN B CA 1
ATOM 3281 C C . GLN B 1 12 ? -50.27497 6.56165 19.68161 1.000 78.95802 232 GLN B C 1
ATOM 3282 O O . GLN B 1 12 ? -50.33252 6.87487 18.48754 1.000 71.94611 232 GLN B O 1
ATOM 3288 N N . LEU B 1 13 ? -50.31066 5.28827 20.08477 1.000 82.51140 233 LEU B N 1
ATOM 3289 C CA . LEU B 1 13 ? -50.58996 4.21927 19.12938 1.000 75.42434 233 LEU B CA 1
ATOM 3290 C C . LEU B 1 13 ? -51.93761 4.43566 18.45425 1.000 77.31070 233 LEU B C 1
ATOM 3291 O O . LEU B 1 13 ? -52.06642 4.29303 17.23225 1.000 81.07413 233 LEU B O 1
ATOM 3296 N N . ARG B 1 14 ? -52.95820 4.78154 19.24288 1.000 76.83987 234 ARG B N 1
ATOM 3297 C CA . ARG B 1 14 ? -54.26044 5.10760 18.67348 1.000 74.42840 234 ARG B CA 1
ATOM 3298 C C . ARG B 1 14 ? -54.18217 6.33226 17.77334 1.000 69.38826 234 ARG B C 1
ATOM 3299 O O . ARG B 1 14 ? -54.90033 6.41332 16.77126 1.000 61.69602 234 ARG B O 1
ATOM 3307 N N . GLU B 1 15 ? -53.31361 7.28840 18.11031 1.000 72.20404 235 GLU B N 1
ATOM 3308 C CA . GLU B 1 15 ? -53.18755 8.49423 17.30098 1.000 78.40662 235 GLU B CA 1
ATOM 3309 C C . GLU B 1 15 ? -52.53738 8.19324 15.95628 1.000 83.17432 235 GLU B C 1
ATOM 3310 O O . GLU B 1 15 ? -52.97128 8.71036 14.92067 1.000 84.32964 235 GLU B O 1
ATOM 3316 N N . ARG B 1 16 ? -51.49664 7.35965 15.94659 1.000 83.68555 236 ARG B N 1
ATOM 3317 C CA . ARG B 1 16 ? -50.87368 6.98684 14.67934 1.000 76.08218 236 ARG B CA 1
ATOM 3318 C C . ARG B 1 16 ? -51.81139 6.15371 13.81660 1.000 76.52173 236 ARG B C 1
ATOM 3319 O O . ARG B 1 16 ? -51.75986 6.23679 12.58484 1.000 59.54984 236 ARG B O 1
ATOM 3327 N N . ALA B 1 17 ? -52.67669 5.35622 14.44089 1.000 83.06893 237 ALA B N 1
ATOM 3328 C CA . ALA B 1 17 ? -53.50446 4.42721 13.68357 1.000 73.71857 237 ALA B CA 1
ATOM 3329 C C . ALA B 1 17 ? -54.76084 5.09428 13.13947 1.000 70.22923 237 ALA B C 1
ATOM 3330 O O . ALA B 1 17 ? -55.20778 4.76624 12.03482 1.000 78.17352 2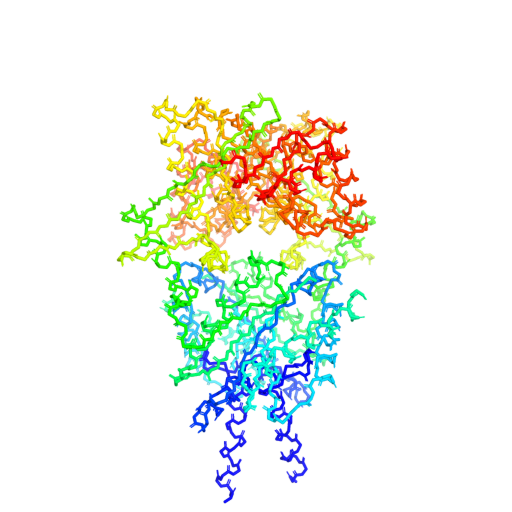37 ALA B O 1
ATOM 3332 N N . TYR B 1 18 ? -55.33858 6.03428 13.88794 1.000 69.11770 238 TYR B N 1
ATOM 3333 C CA . TYR B 1 18 ? -56.67593 6.52963 13.59314 1.000 73.17353 238 TYR B CA 1
ATOM 3334 C C . TYR B 1 18 ? -56.75043 8.01489 13.26541 1.000 82.08835 238 TYR B C 1
ATOM 3335 O O . TYR B 1 18 ? -57.85422 8.51612 13.02720 1.000 87.25519 238 TYR B O 1
ATOM 3344 N N . LEU B 1 19 ? -55.63399 8.73594 13.24400 1.000 83.88908 239 LEU B N 1
ATOM 3345 C CA . LEU B 1 19 ? -55.64842 10.16864 12.97912 1.000 88.53117 239 LEU B CA 1
ATOM 3346 C C . LEU B 1 19 ? -55.08250 10.45370 11.59552 1.000 83.86765 239 LEU B C 1
ATOM 3347 O O . LEU B 1 19 ? -53.98784 9.98983 11.25555 1.000 81.04023 239 LEU B O 1
ATOM 3352 N N . ASP B 1 20 ? -55.83215 11.21671 10.80359 1.000 79.52858 240 ASP B N 1
ATOM 3353 C CA . ASP B 1 20 ? -55.33821 11.71430 9.52684 1.000 76.90730 240 ASP B CA 1
ATOM 3354 C C . ASP B 1 20 ? -54.56155 13.00269 9.76322 1.000 77.45184 240 ASP B C 1
ATOM 3355 O O . ASP B 1 20 ? -55.14850 13.98723 10.23351 1.000 77.95620 240 ASP B O 1
ATOM 3360 N N . PRO B 1 21 ? -53.26056 13.04356 9.46992 1.000 74.89573 241 PRO B N 1
ATOM 3361 C CA . PRO B 1 21 ? -52.47976 14.25129 9.78596 1.000 76.11673 241 PRO B CA 1
ATOM 3362 C C . PRO B 1 21 ? -52.94606 15.49112 9.04493 1.000 78.97445 241 PRO B C 1
ATOM 3363 O O . PRO B 1 21 ? -52.84805 16.60089 9.58550 1.000 83.69533 241 PRO B O 1
ATOM 3367 N N . VAL B 1 22 ? -53.45942 15.33940 7.82442 1.000 81.65439 242 VAL B N 1
ATOM 3368 C CA . VAL B 1 22 ? -53.85844 16.50087 7.03330 1.000 82.30146 242 VAL B CA 1
ATOM 3369 C C . VAL B 1 22 ? -55.12273 17.12834 7.60958 1.000 77.12477 242 VAL B C 1
ATOM 3370 O O . VAL B 1 22 ? -55.12980 18.29677 8.01264 1.000 80.05009 242 VAL B O 1
ATOM 3374 N N . SER B 1 23 ? -56.21023 16.35667 7.66221 1.000 70.82007 243 SER B N 1
ATOM 3375 C CA . SER B 1 23 ? -57.49471 16.88553 8.10514 1.000 75.50621 243 SER B CA 1
ATOM 3376 C C . SER B 1 23 ? -57.59069 17.04201 9.61676 1.000 78.09582 243 SER B C 1
ATOM 3377 O O . SER B 1 23 ? -58.48369 17.75135 10.09170 1.000 75.09946 243 SER B O 1
ATOM 3380 N N . HIS B 1 24 ? -56.69915 16.40244 10.37660 1.000 84.57570 244 HIS B N 1
ATOM 3381 C CA . HIS B 1 24 ? -56.78455 16.35265 11.83889 1.000 93.38032 244 HIS B CA 1
ATOM 3382 C C . HIS B 1 24 ? -58.09411 15.71674 12.29852 1.000 90.52128 244 HIS B C 1
ATOM 3383 O O . HIS B 1 24 ? -58.60736 16.02569 13.37663 1.000 88.08736 244 HIS B O 1
ATOM 3390 N N . LEU B 1 25 ? -58.64157 14.83259 11.47442 1.000 91.86369 245 LEU B N 1
ATOM 3391 C CA . LEU B 1 25 ? -59.81740 14.03449 11.78518 1.000 80.05817 245 LEU B CA 1
ATOM 3392 C C . LEU B 1 25 ? -59.42819 12.56222 11.79733 1.000 73.88636 245 LEU B C 1
ATOM 3393 O O . LEU B 1 25 ? -58.27084 12.19870 11.57060 1.000 74.65485 245 LEU B O 1
ATOM 3398 N N . GLY B 1 26 ? -60.41376 11.70981 12.06141 1.000 69.37459 246 GLY B N 1
ATOM 3399 C CA . GLY B 1 26 ? -60.19401 10.28559 11.91545 1.000 70.03940 246 GLY B CA 1
ATOM 3400 C C . GLY B 1 26 ? -59.92564 9.91608 10.47009 1.000 69.80127 246 GLY B C 1
ATOM 3401 O O . GLY B 1 26 ? -60.43190 10.54534 9.53957 1.000 68.63046 246 GLY B O 1
ATOM 3402 N N . ASN B 1 27 ? -59.09723 8.89586 10.27990 1.000 66.60998 247 ASN B N 1
ATOM 3403 C CA . ASN B 1 27 ? -58.80456 8.42014 8.93777 1.000 65.07232 247 ASN B CA 1
ATOM 3404 C C . ASN B 1 27 ? -59.84622 7.37529 8.53773 1.000 69.25196 247 ASN B C 1
ATOM 3405 O O . ASN B 1 27 ? -60.87569 7.20852 9.19789 1.000 71.04003 247 ASN B O 1
ATOM 3410 N N . ARG B 1 28 ? -59.58710 6.65935 7.44225 1.000 65.44367 248 ARG B N 1
ATOM 3411 C CA . ARG B 1 28 ? -60.54246 5.66202 6.97390 1.000 63.84260 248 ARG B CA 1
ATOM 3412 C C . ARG B 1 28 ? -60.68563 4.52230 7.97447 1.000 74.55573 248 ARG B C 1
ATOM 3413 O O . ARG B 1 28 ? -61.80438 4.09338 8.28118 1.000 71.79028 248 ARG B O 1
ATOM 3421 N N . ALA B 1 29 ? -59.56246 4.03037 8.50526 1.000 78.99870 249 ALA B N 1
ATOM 3422 C CA . ALA B 1 29 ? -59.60999 2.92389 9.45610 1.000 69.29181 249 ALA B CA 1
ATOM 342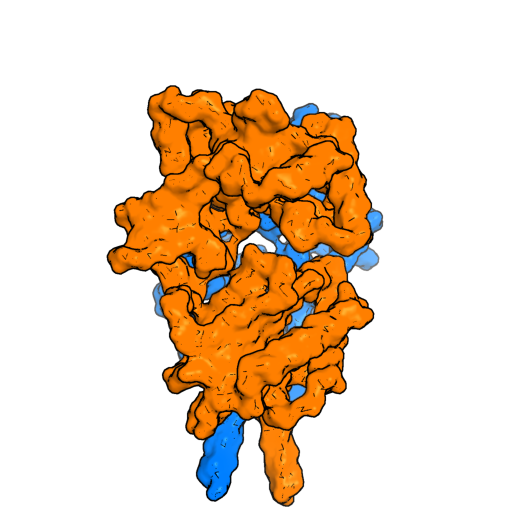3 C C . ALA B 1 29 ? -60.40647 3.29426 10.70037 1.000 75.59415 249 ALA B C 1
ATOM 3424 O O . ALA B 1 29 ? -61.12581 2.45603 11.25672 1.000 80.41401 249 ALA B O 1
ATOM 3426 N N . TYR B 1 30 ? -60.28402 4.54335 11.15787 1.000 72.24203 250 TYR B N 1
ATOM 3427 C CA . TYR B 1 30 ? -61.09811 5.00204 12.27904 1.000 73.24159 250 TYR B CA 1
ATOM 3428 C C . TYR B 1 30 ? -62.57886 4.97363 11.92738 1.000 77.68434 250 TYR B C 1
ATOM 3429 O O . TYR B 1 30 ? -63.41385 4.58164 12.75086 1.000 77.09858 250 TYR B O 1
ATOM 3438 N N . TYR B 1 31 ? -62.92252 5.38232 10.70497 1.000 77.82646 251 TYR B N 1
ATOM 3439 C CA . TYR B 1 31 ? -64.32517 5.44130 10.31007 1.000 71.11891 251 TYR B CA 1
ATOM 3440 C C . TYR B 1 31 ? -64.93044 4.04792 10.20994 1.000 78.09298 251 TYR B C 1
ATOM 3441 O O . TYR B 1 31 ? -66.05236 3.81253 10.67429 1.000 81.32877 251 TYR B O 1
ATOM 3450 N N . MET B 1 32 ? -64.20636 3.11347 9.59039 1.000 76.37137 252 MET B N 1
ATOM 3451 C CA . MET B 1 32 ? -64.69655 1.74324 9.49681 1.000 78.58682 252 MET B CA 1
ATOM 3452 C C . MET B 1 32 ? -64.86972 1.13077 10.87977 1.000 88.56538 252 MET B C 1
ATOM 3453 O O . MET B 1 32 ? -65.79837 0.34779 11.10935 1.000 89.24292 252 MET B O 1
ATOM 3458 N N . SER B 1 33 ? -63.98500 1.48209 11.81557 1.000 91.40212 253 SER B N 1
ATOM 3459 C CA . SER B 1 33 ? -64.11313 0.99678 13.18551 1.000 83.37556 253 SER B CA 1
ATOM 3460 C C . SER B 1 33 ? -65.37274 1.54358 13.84516 1.000 80.13071 253 SER B C 1
ATOM 3461 O O . SER B 1 33 ? -66.14204 0.79479 14.45878 1.000 88.95473 253 SER B O 1
ATOM 3464 N N . GLN B 1 34 ? -65.59713 2.85524 13.73255 1.000 71.20844 254 GLN B N 1
ATOM 3465 C CA . GLN B 1 34 ? -66.78838 3.45425 14.32563 1.000 70.57952 254 GLN B CA 1
ATOM 3466 C C . GLN B 1 34 ? -68.05669 2.93379 13.66099 1.000 76.92234 254 GLN B C 1
ATOM 3467 O O . GLN B 1 34 ? -69.07669 2.72742 14.32864 1.000 82.95586 254 GLN B O 1
ATOM 3473 N N . LEU B 1 35 ? -68.01168 2.71087 12.34614 1.000 79.55027 255 LEU B N 1
ATOM 3474 C CA . LEU B 1 35 ? -69.18099 2.19387 11.64287 1.000 76.19939 255 LEU B CA 1
ATOM 3475 C C . LEU B 1 35 ? -69.45259 0.74519 12.02599 1.000 80.41477 255 LEU B C 1
ATOM 3476 O O . LEU B 1 35 ? -70.59629 0.37132 12.31149 1.000 72.14435 255 LEU B O 1
ATOM 3481 N N . SER B 1 36 ? -68.40746 -0.08606 12.04128 1.000 82.57699 256 SER B N 1
ATOM 3482 C CA . SER B 1 36 ? -68.58495 -1.48948 12.39669 1.000 84.25206 256 SER B CA 1
ATOM 3483 C C . SER B 1 36 ? -69.01920 -1.65076 13.84718 1.000 88.89187 256 SER B C 1
ATOM 3484 O O . SER B 1 36 ? -69.78267 -2.56965 14.16505 1.000 100.37787 256 SER B O 1
ATOM 3487 N N . GLY B 1 37 ? -68.54870 -0.77461 14.73614 1.000 77.28363 257 GLY B N 1
ATOM 3488 C CA . GLY B 1 37 ? -68.98644 -0.83838 16.12024 1.000 81.52436 257 GLY B CA 1
ATOM 3489 C C . GLY B 1 37 ? -70.40143 -0.32551 16.30650 1.000 89.53315 257 GLY B C 1
ATOM 3490 O O . GLY B 1 37 ? -71.17384 -0.88068 17.09228 1.000 94.93184 257 GLY B O 1
ATOM 3491 N N . TRP B 1 38 ? -70.76129 0.74059 15.58787 1.000 91.05072 258 TRP B N 1
ATOM 3492 C CA . TRP B 1 38 ? -72.11889 1.26988 15.67458 1.000 89.91258 258 TRP B CA 1
ATOM 3493 C C . TRP B 1 38 ? -73.13423 0.28147 15.11577 1.000 87.35948 258 TRP B C 1
ATOM 3494 O O . TRP B 1 38 ? -74.22691 0.12235 15.67345 1.000 84.38601 258 TRP B O 1
ATOM 3505 N N . LEU B 1 39 ? -72.79160 -0.39191 14.01578 1.000 82.44806 259 LEU B N 1
ATOM 3506 C CA . LEU B 1 39 ? -73.68436 -1.40098 13.45333 1.000 83.19772 259 LEU B CA 1
ATOM 3507 C C . LEU B 1 39 ? -73.84915 -2.58050 14.40310 1.000 94.77610 259 LEU B C 1
ATOM 3508 O O . LEU B 1 39 ? -74.97239 -3.02116 14.67422 1.000 100.82614 259 LEU B O 1
ATOM 3513 N N . SER B 1 40 ? -72.73702 -3.09996 14.92658 1.000 101.06978 260 SER B N 1
ATOM 3514 C CA . SER B 1 40 ? -72.79262 -4.25904 15.81326 1.000 103.32143 260 SER B CA 1
ATOM 3515 C C . SER B 1 40 ? -73.41276 -3.93656 17.16634 1.000 104.23944 260 SER B C 1
ATOM 3516 O O . SER B 1 40 ? -73.86722 -4.85282 17.85866 1.000 109.38020 260 SER B O 1
ATOM 3519 N N . GLU B 1 41 ? -73.42853 -2.66532 17.56876 1.000 102.15297 261 GLU B N 1
ATOM 3520 C CA . GLU B 1 41 ? -74.05850 -2.30060 18.83506 1.000 108.03083 261 GLU B CA 1
ATOM 3521 C C . GLU B 1 41 ? -75.54850 -2.04955 18.65332 1.000 99.14275 261 GLU B C 1
ATOM 3522 O O . GLU B 1 41 ? -76.38430 -2.77174 19.20539 1.000 101.06206 261 GLU B O 1
ATOM 3528 N N . SER B 1 42 ? -75.89365 -1.02590 17.87189 1.000 97.84559 262 SER B N 1
ATOM 3529 C CA . SER B 1 42 ? -77.28000 -0.60435 17.69556 1.000 98.08262 262 SER B CA 1
ATOM 3530 C C . SER B 1 42 ? -77.70299 -0.59481 16.23295 1.000 98.73257 262 SER B C 1
ATOM 3531 O O . SER B 1 42 ? -78.69086 -1.24719 15.88331 1.000 100.86790 262 SER B O 1
ATOM 3534 N N . GLY B 1 43 ? -76.99696 0.13182 15.37033 1.000 100.62798 263 GLY B N 1
ATOM 3535 C CA . GLY B 1 43 ? -77.43972 0.27419 14.00095 1.000 97.30001 263 GLY B CA 1
ATOM 3536 C C . GLY B 1 43 ? -78.57015 1.25730 13.79638 1.000 96.41015 263 GLY B C 1
ATOM 3537 O O . GLY B 1 43 ? -79.09313 1.35728 12.67867 1.000 93.37924 263 GLY B O 1
ATOM 3538 N N . ILE B 1 44 ? -78.96202 1.98749 14.83501 1.000 96.65677 264 ILE B N 1
ATOM 3539 C CA . ILE B 1 44 ? -80.03708 2.96749 14.74313 1.000 95.96223 264 ILE B CA 1
ATOM 3540 C C . ILE B 1 44 ? -79.42171 4.32822 14.44994 1.000 99.93258 264 ILE B C 1
ATOM 3541 O O . ILE B 1 44 ? -78.56400 4.80767 15.19968 1.000 101.05384 264 ILE B O 1
ATOM 3546 N N . GLY B 1 45 ? -79.85567 4.94799 13.36461 1.000 96.71633 265 GLY B N 1
ATOM 3547 C CA . GLY B 1 45 ? -79.36986 6.24944 12.97688 1.000 95.24454 265 GLY B CA 1
ATOM 3548 C C . GLY B 1 45 ? -79.10228 6.29066 11.49066 1.000 89.25010 265 GLY B C 1
ATOM 3549 O O . GLY B 1 45 ? -79.59010 5.45424 10.73201 1.000 89.30899 265 GLY B O 1
ATOM 3550 N N . GLY B 1 46 ? -78.30790 7.28253 11.07818 1.000 81.94499 266 GLY B N 1
ATOM 3551 C CA . GLY B 1 46 ? -78.01056 7.48487 9.68000 1.000 76.26489 266 GLY B CA 1
ATOM 3552 C C . GLY B 1 46 ? -76.51712 7.60742 9.43827 1.000 78.37799 266 GLY B C 1
ATOM 3553 O O . GLY B 1 46 ? -75.71446 7.72536 10.36909 1.000 81.73112 266 GLY B O 1
ATOM 3554 N N . VAL B 1 47 ? -76.16319 7.58322 8.15697 1.000 71.76761 267 VAL B N 1
ATOM 3555 C CA . VAL B 1 47 ? -74.77600 7.64353 7.72124 1.000 68.33978 267 VAL B CA 1
ATOM 3556 C C . VAL B 1 47 ? -74.72120 8.51569 6.47162 1.000 72.31209 267 VAL B C 1
ATOM 3557 O O . VAL B 1 47 ? -75.67169 8.56316 5.68368 1.000 79.71665 267 VAL B O 1
ATOM 3561 N N . ALA B 1 48 ? -73.61506 9.23942 6.30926 1.000 64.94983 268 ALA B N 1
ATOM 3562 C CA . ALA B 1 48 ? -73.51835 10.25553 5.27291 1.000 62.66496 268 ALA B CA 1
ATOM 3563 C C . ALA B 1 48 ? -72.10475 10.31323 4.71504 1.000 60.62464 268 ALA B C 1
ATOM 3564 O O . ALA B 1 48 ? -71.13350 10.00011 5.40704 1.000 69.74355 268 ALA B O 1
ATOM 3566 N N . ILE B 1 49 ? -72.00102 10.73025 3.45357 1.000 54.06720 269 ILE B N 1
ATOM 3567 C CA . ILE B 1 49 ? -70.71964 10.91719 2.78477 1.000 63.18861 269 ILE B CA 1
ATOM 3568 C C . ILE B 1 49 ? -70.72811 12.27735 2.09712 1.000 62.29246 269 ILE B C 1
ATOM 3569 O O . ILE B 1 49 ? -71.70386 12.63910 1.42973 1.000 62.24261 269 ILE B O 1
ATOM 3574 N N . LEU B 1 50 ? -69.65340 13.03909 2.28468 1.000 57.75280 270 LEU B N 1
ATOM 3575 C CA . LEU B 1 50 ? -69.48190 14.34941 1.66937 1.000 61.77464 270 LEU B CA 1
ATOM 3576 C C . LEU B 1 50 ? -68.25407 14.30894 0.77547 1.000 65.24036 270 LEU B C 1
ATOM 3577 O O . LEU B 1 50 ? -67.15048 14.03880 1.25513 1.000 63.16817 270 LEU B O 1
ATOM 3582 N N . GLN B 1 51 ? -68.43851 14.58764 -0.51153 1.000 70.40388 271 GLN B N 1
ATOM 3583 C CA . GLN B 1 51 ? -67.33965 14.60638 -1.46990 1.000 67.96396 271 GLN B CA 1
ATOM 3584 C C . GLN B 1 51 ? -67.04530 16.04327 -1.87292 1.000 65.31254 271 GLN B C 1
ATOM 3585 O O . GLN B 1 51 ? -67.93343 16.74797 -2.36346 1.000 72.58296 271 GLN B O 1
ATOM 3591 N N . ALA B 1 52 ? -65.79624 16.46625 -1.67973 1.000 57.83364 272 ALA B N 1
ATOM 3592 C CA . ALA B 1 52 ? -65.35751 17.81238 -2.04148 1.000 66.57599 272 ALA B CA 1
ATOM 3593 C C . ALA B 1 52 ? -64.59581 17.73065 -3.36164 1.000 79.50182 272 ALA B C 1
ATOM 3594 O O . ALA B 1 52 ? -63.36882 17.63817 -3.40512 1.000 68.87267 272 ALA B O 1
ATOM 3596 N N . GLU B 1 53 ? -65.35459 17.76409 -4.46026 1.000 96.31184 273 GLU B N 1
ATOM 3597 C CA . GLU B 1 53 ? -64.74086 17.73860 -5.78372 1.000 110.71648 273 GLU B CA 1
ATOM 3598 C C . GLU B 1 53 ? -63.91391 18.99230 -6.04108 1.000 106.11187 273 GLU B C 1
ATOM 3599 O O . GLU B 1 53 ? -62.95352 18.95057 -6.81827 1.000 105.91664 273 GLU B O 1
ATOM 3605 N N . PHE B 1 54 ? -64.25860 20.10818 -5.39241 1.000 105.72277 274 PHE B N 1
ATOM 3606 C CA . PHE B 1 54 ? -63.48631 21.33175 -5.57531 1.000 107.53731 274 PHE B CA 1
ATOM 3607 C C . PHE B 1 54 ? -62.09854 21.21872 -4.95694 1.000 105.06456 274 PHE B C 1
ATOM 3608 O O . PHE B 1 54 ? -61.17571 21.92349 -5.38085 1.000 108.67686 274 PHE B O 1
ATOM 3616 N N . ILE B 1 55 ? -61.92937 20.34915 -3.95721 1.000 104.03586 275 ILE B N 1
ATOM 3617 C CA . ILE B 1 55 ? -60.60238 20.13609 -3.38842 1.000 98.41635 275 ILE B CA 1
ATOM 3618 C C . ILE B 1 55 ? -59.72378 19.36294 -4.36325 1.000 102.96566 275 ILE B C 1
ATOM 3619 O O . ILE B 1 55 ? -58.51260 19.60621 -4.44537 1.000 101.81344 275 ILE B O 1
ATOM 3624 N N . LYS B 1 56 ? -60.30997 18.43705 -5.12880 1.000 101.47683 276 LYS B N 1
ATOM 3625 C CA . LYS B 1 56 ? -59.55103 17.77466 -6.18514 1.000 98.72167 276 LYS B CA 1
ATOM 3626 C C . LYS B 1 56 ? -59.10281 18.77460 -7.24150 1.000 105.41266 276 LYS B C 1
ATOM 3627 O O . LYS B 1 56 ? -57.98809 18.67704 -7.76725 1.000 110.25579 276 LYS B O 1
ATOM 3633 N N . GLU B 1 57 ? -59.96148 19.74322 -7.56792 1.000 111.62315 277 GLU B N 1
ATOM 3634 C CA . GLU B 1 57 ? -59.55308 20.81761 -8.46467 1.000 118.07943 277 GLU B CA 1
ATOM 3635 C C . GLU B 1 57 ? -58.41296 21.63328 -7.87610 1.000 119.11147 277 GLU B C 1
ATOM 3636 O O . GLU B 1 57 ? -57.55952 22.13238 -8.61889 1.000 126.04187 277 GLU B O 1
ATOM 3642 N N . LEU B 1 58 ? -58.37098 21.76504 -6.54817 1.000 108.43187 278 LEU B N 1
ATOM 3643 C CA . LEU B 1 58 ? -57.38780 22.63498 -5.90680 1.000 100.75855 278 LEU B CA 1
ATOM 3644 C C . LEU B 1 58 ? -55.99377 22.02162 -5.86952 1.000 100.73449 278 LEU B C 1
ATOM 3645 O O . LEU B 1 58 ? -55.00277 22.75268 -5.95790 1.000 107.49123 278 LEU B O 1
ATOM 3650 N N . TYR B 1 59 ? -55.89205 20.69636 -5.74328 1.000 96.34135 279 TYR B N 1
ATOM 3651 C CA . TYR B 1 59 ? -54.58182 20.06858 -5.58532 1.000 101.61478 279 TYR B CA 1
ATOM 3652 C C . TYR B 1 59 ? -53.71519 20.27348 -6.82234 1.000 114.99912 279 TYR B C 1
ATOM 3653 O O . TYR B 1 59 ? -52.52813 20.60063 -6.71410 1.000 114.83893 279 TYR B O 1
ATOM 3662 N N . GLU B 1 60 ? -54.28817 20.07751 -8.01139 1.000 126.29453 280 GLU B N 1
ATOM 3663 C CA . GLU B 1 60 ? -53.52404 20.31975 -9.22990 1.000 142.82522 280 GLU B CA 1
ATOM 3664 C C . GLU B 1 60 ? -53.38835 21.80986 -9.51651 1.000 147.57196 280 GLU B C 1
ATOM 3665 O O . GLU B 1 60 ? -52.36864 22.24696 -10.06358 1.000 155.24285 280 GLU B O 1
ATOM 3671 N N . GLU B 1 61 ? -54.39208 22.60256 -9.13902 1.000 142.18089 281 GLU B N 1
ATOM 3672 C CA . GLU B 1 61 ? -54.40081 24.01950 -9.48836 1.000 139.44722 281 GLU B CA 1
ATOM 3673 C C . GLU B 1 61 ? -53.37618 24.80314 -8.67532 1.000 138.90764 281 GLU B C 1
ATOM 3674 O O . GLU B 1 61 ? -52.60378 25.59283 -9.23053 1.000 146.59754 281 GLU B O 1
ATOM 3680 N N . LYS B 1 62 ? -53.35467 24.60118 -7.35637 1.000 127.71762 282 LYS B N 1
ATOM 3681 C CA . LYS B 1 62 ? -52.53842 25.41086 -6.45687 1.000 119.63709 282 LYS B CA 1
ATOM 3682 C C . LYS B 1 62 ? -51.48585 24.59872 -5.70931 1.000 112.88810 282 LYS B C 1
ATOM 3683 O O . LYS B 1 62 ? -50.90635 25.10059 -4.73910 1.000 113.55282 282 LYS B O 1
ATOM 3689 N N . GLY B 1 63 ? -51.22073 23.36627 -6.12728 1.000 107.97190 283 GLY B N 1
ATOM 3690 C CA . GLY B 1 63 ? -50.27006 22.52748 -5.42641 1.000 104.49598 283 GLY B CA 1
ATOM 3691 C C . GLY B 1 63 ? -50.90393 21.76818 -4.27866 1.000 103.84571 283 GLY B C 1
ATOM 3692 O O . GLY B 1 63 ? -52.12451 21.74535 -4.09492 1.000 109.81456 283 GLY B O 1
ATOM 3693 N N . TYR B 1 64 ? -50.04246 21.12841 -3.48348 1.000 96.49952 284 TYR B N 1
ATOM 3694 C CA . TYR B 1 64 ? -50.51406 20.35420 -2.34186 1.000 86.52887 284 TYR B CA 1
ATOM 3695 C C . TYR B 1 64 ? -50.58431 21.16378 -1.05393 1.000 88.94151 284 TYR B C 1
ATOM 3696 O O . TYR B 1 64 ? -51.32301 20.77800 -0.14066 1.000 90.05787 284 TYR B O 1
ATOM 3705 N N . GLU B 1 65 ? -49.83284 22.26397 -0.95150 1.000 91.09687 285 GLU B N 1
ATOM 3706 C CA . GLU B 1 65 ? -49.92652 23.10399 0.23801 1.000 88.11025 285 GLU B CA 1
ATOM 3707 C C . GLU B 1 65 ? -51.31930 23.70479 0.37256 1.000 86.39217 285 GLU B C 1
ATOM 3708 O O . GLU B 1 65 ? -51.89059 23.73037 1.46895 1.000 86.51947 285 GLU B O 1
ATOM 3714 N N . ALA B 1 66 ? -51.88410 24.19210 -0.73421 1.000 90.78123 286 ALA B N 1
ATOM 3715 C CA . ALA B 1 66 ? -53.24427 24.71685 -0.69568 1.000 92.59666 286 ALA B CA 1
ATOM 3716 C C . ALA B 1 66 ? -54.26939 23.59674 -0.58805 1.000 101.71652 286 ALA B C 1
ATOM 3717 O O . ALA B 1 66 ? -55.32519 23.77792 0.02986 1.000 99.71056 286 ALA B O 1
ATOM 3719 N N . GLY B 1 67 ? -53.97957 22.43777 -1.18013 1.000 105.25381 287 GLY B N 1
ATOM 3720 C CA . GLY B 1 67 ? -54.88898 21.31172 -1.05576 1.000 97.02956 287 GLY B CA 1
ATOM 3721 C C . GLY B 1 67 ? -54.97938 20.78975 0.36501 1.000 91.84190 287 GLY B C 1
ATOM 3722 O O . GLY B 1 67 ? -56.06988 20.48047 0.85261 1.000 92.36199 287 GLY B O 1
ATOM 3723 N N . ASP B 1 68 ? -53.83653 20.67972 1.04767 1.000 93.57904 288 ASP B N 1
ATOM 3724 C CA . ASP B 1 68 ? -53.85342 20.28161 2.45142 1.000 89.34491 288 ASP B CA 1
ATOM 3725 C C . ASP B 1 68 ? -54.57932 21.31290 3.30502 1.000 87.82236 288 ASP B C 1
ATOM 3726 O O . ASP B 1 68 ? -55.32029 20.95509 4.22829 1.000 92.08351 288 ASP B O 1
ATOM 3731 N N . GLY B 1 69 ? -54.37962 22.59929 3.00990 1.000 82.74521 289 GLY B N 1
ATOM 3732 C CA . GLY B 1 69 ? -55.02012 23.63784 3.80001 1.000 82.61845 289 GLY B CA 1
ATOM 3733 C C . GLY B 1 69 ? -56.52975 23.63741 3.65951 1.000 78.97009 289 GLY B C 1
ATOM 3734 O O . GLY B 1 69 ? -57.25168 23.88089 4.63004 1.000 82.70947 289 GLY B O 1
ATOM 3735 N N . MET B 1 70 ? -57.02909 23.36149 2.45328 1.000 75.85755 290 MET B N 1
ATOM 3736 C CA . MET B 1 70 ? -58.47311 23.31719 2.24995 1.000 80.27272 290 MET B CA 1
ATOM 3737 C C . MET B 1 70 ? -59.08963 22.10822 2.94184 1.000 84.66998 290 MET B C 1
ATOM 3738 O O . MET B 1 70 ? -60.21303 22.18448 3.45273 1.000 92.82815 290 MET B O 1
ATOM 3743 N N . VAL B 1 71 ? -58.37273 20.98232 2.96377 1.000 81.44693 291 VAL B N 1
ATOM 3744 C CA . VAL B 1 71 ? -58.86313 19.80551 3.67553 1.000 78.88035 291 VAL B CA 1
ATOM 3745 C C . VAL B 1 71 ? -58.97467 20.09663 5.16671 1.000 83.50471 291 VAL B C 1
ATOM 3746 O O . VAL B 1 71 ? -59.95800 19.72091 5.81612 1.000 85.81512 291 VAL B O 1
ATOM 3750 N N . ARG B 1 72 ? -57.97565 20.78130 5.72991 1.000 85.60722 292 ARG B N 1
ATOM 3751 C CA . ARG B 1 72 ? -58.02915 21.14934 7.14151 1.000 84.50834 292 ARG B CA 1
ATOM 3752 C C . ARG B 1 72 ? -59.14571 22.15124 7.41165 1.000 85.17466 292 ARG B C 1
ATOM 3753 O O . ARG B 1 72 ? -59.86223 22.03482 8.41328 1.000 85.80603 292 ARG B O 1
ATOM 3761 N N . GLU B 1 73 ? -59.30755 23.14071 6.52980 1.000 88.67233 293 GLU B N 1
ATOM 3762 C CA . GLU B 1 73 ? -60.33753 24.15775 6.72353 1.000 89.33106 293 GLU B CA 1
ATOM 3763 C C . GLU B 1 73 ? -61.72619 23.53159 6.75827 1.000 86.04600 293 GLU B C 1
ATOM 3764 O O . GLU B 1 73 ? -62.53351 23.82845 7.64640 1.000 76.42348 293 GLU B O 1
ATOM 3770 N N . LEU B 1 74 ? -62.02041 22.65655 5.79426 1.000 93.34868 294 LEU B N 1
ATOM 3771 C CA . LEU B 1 74 ? -63.31034 21.97524 5.78178 1.000 95.31728 294 LEU B CA 1
ATOM 3772 C C . LEU B 1 74 ? -63.44992 21.04002 6.97621 1.000 98.64337 294 LEU B C 1
ATOM 3773 O O . LEU B 1 74 ? -64.54340 20.89068 7.53396 1.000 101.02707 294 LEU B O 1
ATOM 3778 N N . ALA B 1 75 ? -62.34931 20.40999 7.38978 1.000 98.75620 295 ALA B N 1
ATOM 3779 C CA . ALA B 1 75 ? -62.39478 19.50414 8.53288 1.000 98.09254 295 ALA B CA 1
ATOM 3780 C C . ALA B 1 75 ? -62.70046 20.25761 9.82181 1.000 107.60555 295 ALA B C 1
ATOM 3781 O O . ALA B 1 75 ? -63.53482 19.82259 10.62443 1.000 105.10767 295 ALA B O 1
ATOM 3783 N N . ASP B 1 76 ? -62.02702 21.38952 10.04224 1.000 117.17637 296 ASP B N 1
ATOM 3784 C CA . ASP B 1 76 ? -62.32999 22.20685 11.21318 1.000 126.50924 296 ASP B CA 1
ATOM 3785 C C . ASP B 1 76 ? -63.74639 22.76149 11.13954 1.000 122.82849 296 ASP B C 1
ATOM 3786 O O . ASP B 1 76 ? -64.43634 22.86386 12.16096 1.000 125.34221 296 ASP B O 1
ATOM 3791 N N . ARG B 1 77 ? -64.19614 23.12485 9.93552 1.000 113.14813 297 ARG B N 1
ATOM 3792 C CA . ARG B 1 77 ? -65.55816 23.62086 9.76905 1.000 101.58697 297 ARG B CA 1
ATOM 3793 C C . ARG B 1 77 ? -66.58339 22.54458 10.10082 1.000 102.50996 297 ARG B C 1
ATOM 3794 O O . ARG B 1 77 ? -67.62040 22.83112 10.70922 1.000 104.81649 297 ARG B O 1
ATOM 3802 N N . LEU B 1 78 ? -66.30707 21.29735 9.71705 1.000 99.77774 298 LEU B N 1
ATOM 3803 C CA . LEU B 1 78 ? -67.27171 20.22268 9.92913 1.000 89.40683 298 LEU B CA 1
ATOM 3804 C C . LEU B 1 78 ? -67.43188 19.89787 11.40934 1.000 95.34370 298 LEU B C 1
ATOM 3805 O O . LEU B 1 78 ? -68.55556 19.73898 11.90114 1.000 103.48497 298 LEU B O 1
ATOM 3810 N N . LYS B 1 79 ? -66.31958 19.79468 12.13936 1.000 100.99754 299 LYS B N 1
ATOM 3811 C CA . LYS B 1 79 ? -66.39833 19.32097 13.51798 1.000 105.61194 299 LYS B CA 1
ATOM 3812 C C . LYS B 1 79 ? -66.95505 20.38897 14.45361 1.000 117.79539 299 LYS B C 1
ATOM 3813 O O . LYS B 1 79 ? -67.67363 20.06780 15.40617 1.000 120.49256 299 LYS B O 1
ATOM 3819 N N . ASN B 1 80 ? -66.64739 21.66117 14.19999 1.000 121.38816 300 ASN B N 1
ATOM 3820 C CA . ASN B 1 80 ? -67.10535 22.72467 15.08631 1.000 127.90177 300 ASN B CA 1
ATOM 3821 C C . ASN B 1 80 ? -68.56157 23.10747 14.84861 1.000 125.19471 300 ASN B C 1
ATOM 3822 O O . ASN B 1 80 ? -69.19647 23.66516 15.75136 1.000 128.22991 300 ASN B O 1
ATOM 3827 N N . SER B 1 81 ? -69.10417 22.82614 13.66379 1.000 118.53817 301 SER B N 1
ATOM 3828 C CA . SER B 1 81 ? -70.45284 23.26286 13.33026 1.000 116.81900 301 SER B CA 1
ATOM 3829 C C . SER B 1 81 ? -71.51426 22.25576 13.76116 1.000 116.64058 301 SER B C 1
ATOM 3830 O O . SER B 1 81 ? -72.53242 22.64075 14.34481 1.000 131.29554 301 SER B O 1
ATOM 3833 N N . ILE B 1 82 ? -71.30245 20.97561 13.47719 1.000 104.30476 302 ILE B N 1
ATOM 3834 C CA . ILE B 1 82 ? -72.21281 19.93125 13.93398 1.000 108.78711 302 ILE B CA 1
ATOM 3835 C C . ILE B 1 82 ? -71.88271 19.58819 15.37913 1.000 120.14947 302 ILE B C 1
ATOM 3836 O O . ILE B 1 82 ? -70.73712 19.25413 15.70566 1.000 121.98956 302 ILE B O 1
ATOM 3841 N N . THR B 1 83 ? -72.88728 19.67509 16.25162 1.000 124.87406 303 THR B N 1
ATOM 3842 C CA . THR B 1 83 ? -72.68130 19.62027 17.69978 1.000 130.59926 303 THR B CA 1
ATOM 3843 C C . THR B 1 83 ? -73.63154 18.60469 18.33420 1.000 130.39371 303 THR B C 1
ATOM 3844 O O . THR B 1 83 ? -74.45422 18.94026 19.18456 1.000 138.22151 303 THR B O 1
ATOM 3848 N N . ILE B 1 84 ? -73.51253 17.33785 17.92816 1.000 124.47734 304 ILE B N 1
ATOM 3849 C CA . ILE B 1 84 ? -74.36181 16.27447 18.45123 1.000 127.22131 304 ILE B CA 1
ATOM 3850 C C . ILE B 1 84 ? -73.47471 15.11351 18.89181 1.000 123.33713 304 ILE B C 1
ATOM 3851 O O . ILE B 1 84 ? -72.32155 14.98501 18.47311 1.000 123.51724 304 ILE B O 1
ATOM 3856 N N . LYS B 1 85 ? -74.02852 14.27434 19.76429 1.000 119.64734 305 LYS B N 1
ATOM 3857 C CA . LYS B 1 85 ? -73.26697 13.25207 20.46930 1.000 117.89021 305 LYS B CA 1
ATOM 3858 C C . LYS B 1 85 ? -72.98689 12.03832 19.58984 1.000 115.49035 305 LYS B C 1
ATOM 3859 O O . LYS B 1 85 ? -73.75142 11.71231 18.67592 1.000 110.18493 305 LYS B O 1
ATOM 3865 N N . ASP B 1 86 ? -71.87465 11.36280 19.89402 1.000 123.93639 306 ASP B N 1
ATOM 3866 C CA . ASP B 1 86 ? -71.44465 10.14221 19.20339 1.000 130.93201 306 ASP B CA 1
ATOM 3867 C C . ASP B 1 86 ? -71.34718 10.33349 17.69254 1.000 123.92134 306 ASP B C 1
ATOM 3868 O O . ASP B 1 86 ? -71.56187 9.39407 16.92338 1.000 127.63759 306 ASP B O 1
ATOM 3873 N N . ILE B 1 87 ? -71.01200 11.54307 17.25641 1.000 114.05872 307 ILE B N 1
ATOM 3874 C CA . ILE B 1 87 ? -70.87726 11.84697 15.83651 1.000 105.87597 307 ILE B CA 1
ATOM 3875 C C . ILE B 1 87 ? -69.44565 11.55275 15.41063 1.000 102.57333 307 ILE B C 1
ATOM 3876 O O . ILE B 1 87 ? -68.49809 12.16378 15.91940 1.000 112.33220 307 ILE B O 1
ATOM 3881 N N . SER B 1 88 ? -69.28821 10.61537 14.48254 1.000 86.93273 308 SER B N 1
ATOM 3882 C CA . SER B 1 88 ? -67.98665 10.30426 13.91473 1.000 83.79321 308 SER B CA 1
ATOM 3883 C C . SER B 1 88 ? -67.76884 11.16866 12.67981 1.000 80.92036 308 SER B C 1
ATOM 3884 O O . SER B 1 88 ? -68.59674 11.16753 11.76199 1.000 78.20974 308 SER B O 1
ATOM 3887 N N . ILE B 1 89 ? -66.67437 11.92271 12.67025 1.000 81.97491 309 ILE B N 1
ATOM 3888 C CA . ILE B 1 89 ? -66.26996 12.72252 11.51895 1.000 76.21151 309 ILE B CA 1
ATOM 3889 C C . ILE B 1 89 ? -64.89825 12.22669 11.09064 1.000 77.79284 309 ILE B C 1
ATOM 3890 O O . ILE B 1 89 ? -63.93658 12.30024 11.86699 1.000 85.33834 309 ILE B O 1
ATOM 3895 N N . ALA B 1 90 ? -64.80599 11.71547 9.86571 1.000 70.33418 310 ALA B N 1
ATOM 3896 C CA . ALA B 1 90 ? -63.57040 11.11274 9.39306 1.000 67.37424 310 ALA B CA 1
ATOM 3897 C C . ALA B 1 90 ? -63.34983 11.44621 7.92593 1.000 68.00384 310 ALA B C 1
ATOM 3898 O O . ALA B 1 90 ? -64.27232 11.83404 7.20340 1.000 67.59919 310 ALA B O 1
ATOM 3900 N N . ARG B 1 91 ? -62.10042 11.28792 7.50026 1.000 62.85072 311 ARG B N 1
ATOM 3901 C CA . ARG B 1 91 ? -61.69526 11.43915 6.10687 1.000 64.19234 311 ARG B CA 1
ATOM 3902 C C . ARG B 1 91 ? -61.46506 10.03311 5.56182 1.000 66.05795 311 ARG B C 1
ATOM 3903 O O . ARG B 1 91 ? -60.37844 9.46798 5.71425 1.000 77.13742 311 ARG B O 1
ATOM 3911 N N . ILE B 1 92 ? -62.49635 9.46873 4.92997 1.000 65.03802 312 ILE B N 1
ATOM 3912 C CA . ILE B 1 92 ? -62.44135 8.07233 4.50666 1.000 63.54654 312 ILE B CA 1
ATOM 3913 C C . ILE B 1 92 ? -61.69701 7.88496 3.19099 1.000 64.82324 312 ILE B C 1
ATOM 3914 O O . ILE B 1 92 ? -61.24074 6.77202 2.90119 1.000 67.39701 312 ILE B O 1
ATOM 3919 N N . SER B 1 93 ? -61.56200 8.93450 2.38513 1.000 67.09251 313 SER B N 1
ATOM 3920 C CA . SER B 1 93 ? -60.76723 8.88043 1.16554 1.000 66.61688 313 SER B CA 1
ATOM 3921 C C . SER B 1 93 ? -60.16410 10.25898 0.93125 1.000 71.12998 313 SER B C 1
ATOM 3922 O O . SER B 1 93 ? -60.29766 11.16444 1.75933 1.000 75.99520 313 SER B O 1
ATOM 3925 N N . THR B 1 94 ? -59.49958 10.41492 -0.21525 1.000 69.48866 314 THR B N 1
ATOM 3926 C CA . THR B 1 94 ? -58.73200 11.63109 -0.46385 1.000 68.42437 314 THR B CA 1
ATOM 3927 C C . THR B 1 94 ? -59.62361 12.86808 -0.48052 1.000 68.85032 314 THR B C 1
ATOM 3928 O O . THR B 1 94 ? -59.27800 13.89739 0.11177 1.000 60.28090 314 THR B O 1
ATOM 3932 N N . TYR B 1 95 ? -60.78226 12.78623 -1.13440 1.000 69.92296 315 TYR B N 1
ATOM 3933 C CA . TYR B 1 95 ? -61.63499 13.95483 -1.31895 1.000 65.79699 315 TYR B CA 1
ATOM 3934 C C . TYR B 1 95 ? -63.02420 13.79839 -0.71364 1.000 68.77387 315 TYR B C 1
ATOM 3935 O O . TYR B 1 95 ? -63.89548 14.63436 -0.98027 1.000 73.76414 315 TYR B O 1
ATOM 3944 N N . GLU B 1 96 ? -63.26503 12.76704 0.09191 1.000 61.05915 316 GLU B N 1
ATOM 3945 C CA . GLU B 1 96 ? -64.58393 12.56667 0.67177 1.000 69.19154 316 GLU B CA 1
ATOM 3946 C C . GLU B 1 96 ? -64.48729 12.30874 2.16883 1.000 69.25106 316 GLU B C 1
ATOM 3947 O O . GLU B 1 96 ? -63.54575 11.67459 2.65376 1.000 64.23264 316 GLU B O 1
ATOM 3953 N N . PHE B 1 97 ? -65.48077 12.82023 2.89241 1.000 67.94805 317 PHE B N 1
ATOM 3954 C CA . PHE B 1 97 ? -65.58514 12.67863 4.33671 1.000 68.32744 317 PHE B CA 1
ATOM 3955 C C . PHE B 1 97 ? -66.76039 11.77542 4.68525 1.000 70.16245 317 PHE B C 1
ATOM 3956 O O . PHE B 1 97 ? -67.82053 11.84978 4.05599 1.000 60.68030 317 PHE B O 1
ATOM 3964 N N . GLY B 1 98 ? -66.56970 10.93076 5.69157 1.000 73.81739 318 GLY B N 1
ATOM 3965 C CA . GLY B 1 98 ? -67.61519 10.04772 6.19008 1.000 66.93589 318 GLY B CA 1
ATOM 3966 C C . GLY B 1 98 ? -68.12743 10.54382 7.53072 1.000 69.18425 318 GLY B C 1
ATOM 3967 O O . GLY B 1 98 ? -67.35557 11.05006 8.35055 1.000 67.36544 318 GLY B O 1
ATOM 3968 N N . ILE B 1 99 ? -69.43198 10.39080 7.74936 1.000 75.32193 319 ILE B N 1
ATOM 3969 C CA . ILE B 1 99 ? -70.08613 10.86392 8.96502 1.000 75.32783 319 ILE B CA 1
ATOM 3970 C C . ILE B 1 99 ? -71.08488 9.81127 9.42603 1.000 75.04201 319 ILE B C 1
ATOM 3971 O O . ILE B 1 99 ? -71.84333 9.27051 8.61441 1.000 71.94629 319 ILE B O 1
ATOM 3976 N N . ILE B 1 100 ? -71.07866 9.51490 10.72470 1.000 74.13560 320 ILE B N 1
ATOM 3977 C CA . ILE B 1 100 ? -72.04264 8.61256 11.34492 1.000 75.06961 320 ILE B CA 1
ATOM 3978 C C . ILE B 1 100 ? -72.90307 9.42476 12.30202 1.000 71.63588 320 ILE B C 1
ATOM 3979 O O . ILE B 1 100 ? -72.37769 10.16229 13.14586 1.000 62.83831 320 ILE B O 1
ATOM 3984 N N . MET B 1 101 ? -74.22398 9.28909 12.17215 1.000 67.58127 321 MET B N 1
ATOM 3985 C CA . MET B 1 101 ? -75.18907 10.01547 12.99671 1.000 76.70093 321 MET B CA 1
ATOM 3986 C C . MET B 1 101 ? -76.10704 9.01108 13.68030 1.000 77.93055 321 MET B C 1
ATOM 3987 O O . MET B 1 101 ? -77.17118 8.66161 13.14467 1.000 70.67809 321 MET B O 1
ATOM 3992 N N . PRO B 1 102 ? -75.74186 8.52445 14.86200 1.000 78.70625 322 PRO B N 1
ATOM 3993 C CA . PRO B 1 102 ? -76.56474 7.51563 15.53287 1.000 84.29618 322 PRO B CA 1
ATOM 3994 C C . PRO B 1 102 ? -77.75515 8.12500 16.25538 1.000 87.62507 322 PRO B C 1
ATOM 3995 O O . PRO B 1 102 ? -77.74929 9.29402 16.64886 1.000 90.92571 322 PRO B O 1
ATOM 3999 N N . ASN B 1 103 ? -78.78933 7.29721 16.42083 1.000 93.05206 323 ASN B N 1
ATOM 4000 C CA . ASN B 1 103 ? -79.99207 7.65452 17.17577 1.000 96.66754 323 ASN B CA 1
ATOM 4001 C C . ASN B 1 103 ? -80.70625 8.85412 16.55310 1.000 100.32864 323 ASN B C 1
ATOM 4002 O O . ASN B 1 103 ? -81.09439 9.80115 17.23976 1.000 111.35441 323 ASN B O 1
ATOM 4007 N N . MET B 1 104 ? -80.88273 8.80674 15.23415 1.000 89.76995 324 MET B N 1
ATOM 4008 C CA . MET B 1 104 ? -81.55802 9.86768 14.49944 1.000 90.78356 324 MET B CA 1
ATOM 4009 C C . MET B 1 104 ? -82.54066 9.25897 13.51337 1.000 97.03810 324 MET B C 1
ATOM 4010 O O . MET B 1 104 ? -82.20533 8.30168 12.80895 1.000 104.89346 324 MET B O 1
ATOM 4015 N N . ASP B 1 105 ? -83.74748 9.81553 13.46341 1.000 101.43199 325 ASP B N 1
ATOM 4016 C CA . ASP B 1 105 ? -84.72133 9.43472 12.45396 1.000 103.42582 325 ASP B CA 1
ATOM 4017 C C . ASP B 1 105 ? -84.47604 10.27184 11.19808 1.000 97.96117 325 ASP B C 1
ATOM 4018 O O . ASP B 1 105 ? -83.49426 11.01356 11.10517 1.000 93.11181 325 ASP B O 1
ATOM 4023 N N . GLU B 1 106 ? -85.37614 10.16947 10.21746 1.000 98.32832 326 GLU B N 1
ATOM 4024 C CA . GLU B 1 106 ? -85.12338 10.78321 8.91648 1.000 94.66557 326 GLU B CA 1
ATOM 4025 C C . GLU B 1 106 ? -85.10108 12.30599 8.99676 1.000 102.63024 326 GLU B C 1
ATOM 4026 O O . GLU B 1 106 ? -84.22828 12.94668 8.40024 1.000 104.80345 326 GLU B O 1
ATOM 4032 N N . THR B 1 107 ? -86.04954 12.90506 9.72114 1.000 103.29479 327 THR B N 1
ATOM 4033 C CA . THR B 1 107 ? -86.12119 14.36259 9.77359 1.000 100.43789 327 THR B CA 1
ATOM 4034 C C . THR B 1 107 ? -84.89008 14.95594 10.44771 1.000 98.25590 327 THR B C 1
ATOM 4035 O O . THR B 1 107 ? -84.41834 16.03161 10.05922 1.000 99.46947 327 THR B O 1
ATOM 4039 N N . GLU B 1 108 ? -84.35136 14.26792 11.45673 1.000 100.51782 328 GLU B N 1
ATOM 4040 C CA . GLU B 1 108 ? -83.14203 14.75444 12.11142 1.000 107.10941 328 GLU B CA 1
ATOM 4041 C C . GLU B 1 108 ? -81.92484 14.60255 11.20791 1.000 104.48668 328 GLU B C 1
ATOM 4042 O O . GLU B 1 108 ? -81.03657 15.46083 11.20826 1.000 107.47080 328 GLU B O 1
ATOM 4048 N N . LEU B 1 109 ? -81.86287 13.51850 10.43174 1.000 93.38218 329 LEU B N 1
ATOM 4049 C CA . LEU B 1 109 ? -80.77775 13.36964 9.46788 1.000 84.02986 329 LEU B CA 1
ATOM 4050 C C . LEU B 1 109 ? -80.82696 14.46666 8.41463 1.000 86.15568 329 LEU B C 1
ATOM 4051 O O . LEU B 1 109 ? -79.78346 14.95320 7.96190 1.000 81.12252 329 LEU B O 1
ATOM 4056 N N . LYS B 1 110 ? -82.03377 14.87271 8.01602 1.000 87.31381 330 LYS B N 1
ATOM 4057 C CA . LYS B 1 110 ? -82.16429 15.87161 6.96240 1.000 88.13706 330 LYS B CA 1
ATOM 4058 C C . LYS B 1 110 ? -81.76704 17.25791 7.45375 1.000 100.22443 330 LYS B C 1
ATOM 4059 O O . LYS B 1 110 ? -81.19773 18.04880 6.69303 1.000 112.04665 330 LYS B O 1
ATOM 4065 N N . ILE B 1 111 ? -82.05030 17.57477 8.71950 1.000 95.23448 331 ILE B N 1
ATOM 4066 C CA . ILE B 1 111 ? -81.62841 18.87306 9.23607 1.000 93.17724 331 ILE B CA 1
ATOM 4067 C C . ILE B 1 111 ? -80.12763 18.87753 9.50263 1.000 86.87011 331 ILE B C 1
ATOM 4068 O O . ILE B 1 111 ? -79.47775 19.92643 9.41294 1.000 80.56038 331 ILE B O 1
ATOM 4073 N N . VAL B 1 112 ? -79.54687 17.71658 9.81469 1.000 89.79857 332 VAL B N 1
ATOM 4074 C CA . VAL B 1 112 ? -78.09460 17.63122 9.92899 1.000 96.24764 332 VAL B CA 1
ATOM 4075 C C . VAL B 1 112 ? -77.44903 17.73961 8.55342 1.000 97.00052 332 VAL B C 1
ATOM 4076 O O . VAL B 1 112 ? -76.43125 18.42215 8.38217 1.000 102.38153 332 VAL B O 1
ATOM 4080 N N . ALA B 1 113 ? -78.03058 17.07514 7.55069 1.000 90.03800 333 ALA B N 1
ATOM 4081 C CA . ALA B 1 113 ? -77.52176 17.20151 6.18887 1.000 85.56168 333 ALA B CA 1
ATOM 4082 C C . ALA B 1 113 ? -77.67552 18.62666 5.67485 1.000 91.98832 333 ALA B C 1
ATOM 4083 O O . ALA B 1 113 ? -76.81046 19.12921 4.94722 1.000 84.64522 333 ALA B O 1
ATOM 4085 N N . GLU B 1 114 ? -78.77338 19.29411 6.04131 1.000 100.19514 334 GLU B N 1
ATOM 4086 C CA . GLU B 1 114 ? -78.94496 20.69140 5.66124 1.000 100.93158 334 GLU B CA 1
ATOM 4087 C C . GLU B 1 114 ? -77.92128 21.57865 6.35291 1.000 96.94751 334 GLU B C 1
ATOM 4088 O O . GLU B 1 114 ? -77.47034 22.57536 5.77661 1.000 100.55642 334 GLU B O 1
ATOM 4094 N N . SER B 1 115 ? -77.53924 21.22782 7.58173 1.000 94.03874 335 SER B N 1
ATOM 4095 C CA . SER B 1 115 ? -76.52137 21.99585 8.28780 1.000 93.18099 335 SER B CA 1
ATOM 4096 C C . SER B 1 115 ? -75.14196 21.79970 7.67468 1.000 86.66774 335 SER B C 1
ATOM 4097 O O . SER B 1 115 ? -74.32286 22.72359 7.69771 1.000 88.50272 335 SER B O 1
ATOM 4100 N N . ILE B 1 116 ? -74.86819 20.61346 7.12548 1.000 84.32341 336 ILE B N 1
ATOM 4101 C CA . ILE B 1 116 ? -73.55689 20.34502 6.53814 1.000 87.66128 336 ILE B CA 1
ATOM 4102 C C . ILE B 1 116 ? -73.30428 21.26763 5.35340 1.000 94.94741 336 ILE B C 1
ATOM 4103 O O . ILE B 1 116 ? -72.26000 21.92226 5.26459 1.000 99.53891 336 ILE B O 1
ATOM 4108 N N . ILE B 1 117 ? -74.25869 21.33121 4.42401 1.000 94.70492 337 ILE B N 1
ATOM 4109 C CA . ILE B 1 117 ? -74.04122 22.06270 3.17948 1.000 96.15049 337 ILE B CA 1
ATOM 4110 C C . ILE B 1 117 ? -73.92407 23.55803 3.44814 1.000 103.26334 337 ILE B C 1
ATOM 4111 O O . ILE B 1 117 ? -73.02881 24.22990 2.92275 1.000 112.09892 337 ILE B O 1
ATOM 4116 N N . THR B 1 118 ? -74.82151 24.10213 4.27357 1.000 98.58122 338 THR B N 1
ATOM 4117 C CA . THR B 1 118 ? -74.70556 25.50225 4.66189 1.000 99.52366 338 THR B CA 1
ATOM 4118 C C . THR B 1 118 ? -73.43389 25.76589 5.46034 1.000 108.16814 338 THR B C 1
ATOM 4119 O O . THR B 1 118 ? -72.97054 26.91102 5.50782 1.000 118.83902 338 THR B O 1
ATOM 4123 N N . CYS B 1 119 ? -72.86215 24.73205 6.08518 1.000 109.44686 339 CYS B N 1
ATOM 4124 C CA . CYS B 1 119 ? -71.58376 24.87076 6.76575 1.000 121.06832 339 CYS B CA 1
ATOM 4125 C C . CYS B 1 119 ? -70.41923 24.98872 5.78694 1.000 124.92539 339 CYS B C 1
ATOM 4126 O O . CYS B 1 119 ? -69.36647 25.52171 6.15677 1.000 133.07136 339 CYS B O 1
ATOM 4129 N N . VAL B 1 120 ? -70.58200 24.51493 4.54724 1.000 118.24206 340 VAL B N 1
ATOM 4130 C CA . VAL B 1 120 ? -69.53982 24.63121 3.53421 1.000 111.55940 340 VAL B CA 1
ATOM 4131 C C . VAL B 1 120 ? -69.83556 25.73697 2.52745 1.000 115.92579 340 VAL B C 1
ATOM 4132 O O . VAL B 1 120 ? -69.00484 26.00882 1.64640 1.000 122.70954 340 VAL B O 1
ATOM 4136 N N . ASP B 1 121 ? -70.99249 26.39774 2.63461 1.000 116.93046 341 ASP B N 1
ATOM 4137 C CA . ASP B 1 121 ? -71.24049 27.59289 1.83244 1.000 122.68372 341 ASP B CA 1
ATOM 4138 C C . ASP B 1 121 ? -70.54569 28.82228 2.40128 1.000 130.74550 341 ASP B C 1
ATOM 4139 O O . ASP B 1 121 ? -70.28183 29.76700 1.65279 1.000 132.75718 341 ASP B O 1
ATOM 4144 N N . ASP B 1 122 ? -70.23829 28.82148 3.70166 1.000 139.66773 342 ASP B N 1
ATOM 4145 C CA . ASP B 1 122 ? -69.67435 30.00912 4.33290 1.000 150.91522 342 ASP B CA 1
ATOM 4146 C C . ASP B 1 122 ? -68.28028 30.32233 3.80578 1.000 146.15770 342 ASP B C 1
ATOM 4147 O O . ASP B 1 122 ? -67.96209 31.48608 3.53373 1.000 148.95958 342 ASP B O 1
ATOM 4152 N N . ILE B 1 123 ? -67.43875 29.30314 3.65872 1.000 138.24351 343 ILE B N 1
ATOM 4153 C CA . ILE B 1 123 ? -66.02266 29.51567 3.36726 1.000 137.03486 343 ILE B CA 1
ATOM 4154 C C . ILE B 1 123 ? -65.74512 29.52336 1.86781 1.000 139.38360 343 ILE B C 1
ATOM 4155 O O . ILE B 1 123 ? -64.96025 30.34225 1.38298 1.000 139.74028 343 ILE B O 1
ATOM 4160 N N . ASN B 1 124 ? -66.37699 28.63563 1.11024 1.000 136.52364 344 ASN B N 1
ATOM 4161 C CA . ASN B 1 124 ? -66.15041 28.58387 -0.33144 1.000 132.86427 344 ASN B CA 1
ATOM 4162 C C . ASN B 1 124 ? -67.47158 28.66411 -1.08820 1.000 138.91656 344 ASN B C 1
ATOM 4163 O O . ASN B 1 124 ? -67.50813 28.51083 -2.30896 1.000 141.93664 344 ASN B O 1
ATOM 4168 N N . ASN B 1 134 ? -69.18266 23.58578 -4.86780 1.000 69.84369 354 ASN B N 1
ATOM 4169 C CA . ASN B 1 134 ? -68.91600 22.48642 -5.78848 1.000 75.00347 354 ASN B CA 1
ATOM 4170 C C . ASN B 1 134 ? -68.63377 21.19672 -5.02615 1.000 85.39353 354 ASN B C 1
ATOM 4171 O O . ASN B 1 134 ? -67.48630 20.76300 -4.91904 1.000 90.54325 354 ASN B O 1
ATOM 4176 N N . LEU B 1 135 ? -69.68952 20.58646 -4.49552 1.000 85.86982 355 LEU B N 1
ATOM 4177 C CA . LEU B 1 135 ? -69.55840 19.35548 -3.73286 1.000 76.74560 355 LEU B CA 1
ATOM 4178 C C . LEU B 1 135 ? -70.85062 18.56223 -3.85534 1.000 70.97415 355 LEU B C 1
ATOM 4179 O O . LEU B 1 135 ? -71.84207 19.02796 -4.42278 1.000 72.67479 355 LEU B O 1
ATOM 4184 N N . SER B 1 136 ? -70.82794 17.35004 -3.30956 1.000 63.43670 356 SER B N 1
ATOM 4185 C CA . SER B 1 136 ? -71.99362 16.48304 -3.30310 1.000 60.33236 356 SER B CA 1
ATOM 4186 C C . SER B 1 136 ? -72.09749 15.79626 -1.95292 1.000 60.65146 356 SER B C 1
ATOM 4187 O O . SER B 1 136 ? -71.08524 15.40256 -1.36835 1.000 68.83736 356 SER B O 1
ATOM 4190 N N . LEU B 1 137 ? -73.32619 15.65715 -1.46120 1.000 59.76613 357 LEU B N 1
ATOM 4191 C CA . LEU B 1 137 ? -73.58873 15.04166 -0.16435 1.000 57.46981 357 LEU B CA 1
ATOM 4192 C C . LEU B 1 137 ? -74.56509 13.89235 -0.35327 1.000 56.42411 357 LEU B C 1
ATOM 4193 O O . LEU B 1 137 ? -75.66271 14.09332 -0.87839 1.000 57.54195 357 LEU B O 1
ATOM 4198 N N . GLY B 1 138 ? -74.17027 12.69861 0.06828 1.000 51.30360 358 GLY B N 1
ATOM 4199 C CA . GLY B 1 138 ? -75.06777 11.56503 0.04034 1.000 49.05141 358 GLY B CA 1
ATOM 4200 C C . GLY B 1 138 ? -75.36097 11.08309 1.44870 1.000 55.72220 358 GLY B C 1
ATOM 4201 O O . GLY B 1 138 ? -74.44196 10.94690 2.25375 1.000 64.43343 358 GLY B O 1
ATOM 4202 N N . VAL B 1 139 ? -76.63595 10.84691 1.76142 1.000 61.27052 359 VAL B N 1
ATOM 4203 C CA . VAL B 1 139 ? -77.03422 10.42591 3.09436 1.000 73.30289 359 VAL B CA 1
ATOM 4204 C C . VAL B 1 139 ? -77.96086 9.22344 2.97674 1.000 76.81704 359 VAL B C 1
ATOM 4205 O O . VAL B 1 139 ? -78.78695 9.14989 2.06031 1.000 84.06644 359 VAL B O 1
ATOM 4209 N N . VAL B 1 140 ? -77.80756 8.26388 3.88904 1.000 68.14137 360 VAL B N 1
ATOM 4210 C CA . VAL B 1 140 ? -78.70620 7.11892 3.96846 1.000 68.94694 360 VAL B CA 1
ATOM 4211 C C . VAL B 1 140 ? -79.12789 6.92648 5.41864 1.000 74.36095 360 VAL B C 1
ATOM 4212 O O . VAL B 1 140 ? -78.34932 7.18183 6.34442 1.000 74.10117 360 VAL B O 1
ATOM 4216 N N . SER B 1 141 ? -80.37508 6.50554 5.61275 1.000 75.61893 361 SER B N 1
ATOM 4217 C CA . SER B 1 141 ? -80.90191 6.17711 6.93015 1.000 73.97741 361 SER B CA 1
ATOM 4218 C C . SER B 1 141 ? -80.97429 4.66319 7.06501 1.000 65.61577 361 SER B C 1
ATOM 4219 O O . SER B 1 141 ? -81.53035 3.98521 6.19506 1.000 63.23472 361 SER B O 1
ATOM 4222 N N . ASN B 1 142 ? -80.41305 4.13789 8.15045 1.000 63.46935 362 ASN B N 1
ATOM 4223 C CA . ASN B 1 142 ? -80.32885 2.69446 8.34389 1.000 70.05491 362 ASN B CA 1
ATOM 4224 C C . ASN B 1 142 ? -81.65674 2.18447 8.89274 1.000 85.95675 362 ASN B C 1
ATOM 4225 O O . ASN B 1 142 ? -81.98447 2.41289 10.06161 1.000 96.50057 362 ASN B O 1
ATOM 4230 N N . LYS B 1 143 ? -82.42575 1.49671 8.04777 1.000 89.35562 363 LYS B N 1
ATOM 4231 C CA . LYS B 1 143 ? -83.68743 0.88910 8.45299 1.000 89.91620 363 LYS B CA 1
ATOM 4232 C C . LYS B 1 143 ? -83.66322 -0.62846 8.32981 1.000 96.33502 363 LYS B C 1
ATOM 4233 O O . LYS B 1 143 ? -84.72306 -1.26350 8.39358 1.000 108.74103 363 LYS B O 1
ATOM 4239 N N . ARG B 1 144 ? -82.48649 -1.22297 8.14951 1.000 95.15871 364 ARG B N 1
ATOM 4240 C CA . ARG B 1 144 ? -82.33591 -2.66719 8.06956 1.000 94.66628 364 ARG B CA 1
ATOM 4241 C C . ARG B 1 144 ? -81.10231 -3.08444 8.85856 1.000 89.18201 364 ARG B C 1
ATOM 4242 O O . ARG B 1 144 ? -80.27389 -2.25549 9.24878 1.000 78.72985 364 ARG B O 1
ATOM 4250 N N . GLN B 1 145 ? -80.98897 -4.38903 9.08870 1.000 98.51920 365 GLN B N 1
ATOM 4251 C CA . GLN B 1 145 ? -79.77043 -4.97891 9.62721 1.000 105.62926 365 GLN B CA 1
ATOM 4252 C C . GLN B 1 145 ? -78.78321 -5.09573 8.47321 1.000 103.20277 365 GLN B C 1
ATOM 4253 O O . GLN B 1 145 ? -78.90672 -5.98319 7.62480 1.000 110.75577 365 GLN B O 1
ATOM 4259 N N . SER B 1 146 ? -77.80724 -4.19334 8.42735 1.000 92.23694 366 SER B N 1
ATOM 4260 C CA . SER B 1 146 ? -76.94139 -4.03371 7.26676 1.000 90.56322 366 SER B CA 1
ATOM 4261 C C . SER B 1 146 ? -75.48227 -4.23339 7.64923 1.000 82.45246 366 SER B C 1
ATOM 4262 O O . SER B 1 146 ? -75.06021 -3.85440 8.74511 1.000 78.51278 366 SER B O 1
ATOM 4265 N N . SER B 1 147 ? -74.71804 -4.82066 6.73139 1.000 77.20193 367 SER B N 1
ATOM 4266 C CA . SER B 1 147 ? -73.28266 -4.96722 6.89960 1.000 77.38183 367 SER B CA 1
ATOM 4267 C C . SER B 1 147 ? -72.58257 -3.65103 6.56232 1.000 80.18952 367 SER B C 1
ATOM 4268 O O . SER B 1 147 ? -73.21218 -2.65882 6.18464 1.000 79.42565 367 SER B O 1
ATOM 4271 N N . THR B 1 148 ? -71.25414 -3.63956 6.69708 1.000 87.68331 368 THR B N 1
ATOM 4272 C CA . THR B 1 148 ? -70.50174 -2.42370 6.40689 1.000 80.27229 368 THR B CA 1
ATOM 4273 C C . THR B 1 148 ? -70.40366 -2.17616 4.90695 1.000 74.65518 368 THR B C 1
ATOM 4274 O O . THR B 1 148 ? -70.55763 -1.03635 4.45125 1.000 71.88101 368 THR B O 1
ATOM 4278 N N . THR B 1 149 ? -70.15001 -3.22876 4.12319 1.000 71.09648 369 THR B N 1
ATOM 4279 C CA . THR B 1 149 ? -70.11222 -3.07509 2.67257 1.000 70.39541 369 THR B CA 1
ATOM 4280 C C . THR B 1 149 ? -71.45115 -2.59751 2.12665 1.000 70.43566 369 THR B C 1
ATOM 4281 O O . THR B 1 149 ? -71.48850 -1.84859 1.14394 1.000 75.72892 369 THR B O 1
ATOM 4285 N N . THR B 1 150 ? -72.55594 -3.01663 2.74919 1.000 72.69284 370 THR B N 1
ATOM 4286 C CA . THR B 1 150 ? -73.87573 -2.58138 2.30291 1.000 71.79529 370 THR B CA 1
ATOM 4287 C C . THR B 1 150 ? -74.03342 -1.07330 2.44853 1.000 68.01594 370 THR B C 1
ATOM 4288 O O . THR B 1 150 ? -74.47967 -0.39084 1.51854 1.000 65.92921 370 THR B O 1
ATOM 4292 N N . LEU B 1 151 ? -73.66549 -0.53437 3.61353 1.000 69.12287 371 LEU B N 1
ATOM 4293 C CA . LEU B 1 151 ? -73.79927 0.90082 3.83771 1.000 75.00765 371 LEU B CA 1
ATOM 4294 C C . LEU B 1 151 ? -72.87299 1.69418 2.92620 1.000 75.14279 371 LEU B C 1
ATOM 4295 O O . LEU B 1 151 ? -73.25294 2.75849 2.42570 1.000 77.99067 371 LEU B O 1
ATOM 4300 N N . LEU B 1 152 ? -71.65721 1.19224 2.69459 1.000 74.95552 372 LEU B N 1
ATOM 4301 C CA . LEU B 1 152 ? -70.74764 1.86517 1.77225 1.000 70.26177 372 LEU B CA 1
ATOM 4302 C C . LEU B 1 152 ? -71.30787 1.87203 0.35478 1.000 74.94839 372 LEU B C 1
ATOM 4303 O O . LEU B 1 152 ? -71.17918 2.86792 -0.36729 1.000 70.32164 372 LEU B O 1
ATOM 4308 N N . SER B 1 153 ? -71.93492 0.76931 -0.06144 1.000 71.34919 373 SER B N 1
ATOM 4309 C CA . SER B 1 153 ? -72.58386 0.73661 -1.36810 1.000 61.29522 373 SER B CA 1
ATOM 4310 C C . SER B 1 153 ? -73.76033 1.70417 -1.41523 1.000 60.24143 373 SER B C 1
ATOM 4311 O O . SER B 1 153 ? -73.92241 2.45413 -2.38532 1.000 54.56111 373 SER B O 1
ATOM 4314 N N . LEU B 1 154 ? -74.59450 1.69963 -0.37117 1.000 61.06703 374 LEU B N 1
ATOM 4315 C CA . LEU B 1 154 ? -75.68044 2.67214 -0.28455 1.000 60.79391 374 LEU B CA 1
ATOM 4316 C C . LEU B 1 154 ? -75.14094 4.09591 -0.25925 1.000 64.67264 374 LEU B C 1
ATOM 4317 O O . LEU B 1 154 ? -75.69652 4.99220 -0.90545 1.000 67.96084 374 LEU B O 1
ATOM 4322 N N . LEU B 1 155 ? -74.05510 4.32001 0.48339 1.000 64.40670 375 LEU B N 1
ATOM 4323 C CA . LEU B 1 155 ? -73.45262 5.64716 0.55039 1.000 64.75447 375 LEU B CA 1
ATOM 4324 C C . LEU B 1 155 ? -72.94698 6.09192 -0.81663 1.000 63.43945 375 LEU B C 1
ATOM 4325 O O . LEU B 1 155 ? -73.05009 7.27119 -1.17368 1.000 60.68462 375 LEU B O 1
ATOM 4330 N N . ASP B 1 156 ? -72.40541 5.15684 -1.59986 1.000 61.47871 376 ASP B N 1
ATOM 4331 C CA . ASP B 1 156 ? -71.88101 5.50415 -2.91601 1.000 58.88905 376 ASP B CA 1
ATOM 4332 C C . ASP B 1 156 ? -73.00852 5.75548 -3.91060 1.000 64.49727 376 ASP B C 1
ATOM 4333 O O . ASP B 1 156 ? -72.91879 6.66728 -4.74141 1.000 61.10366 376 ASP B O 1
ATOM 4338 N N . ASN B 1 157 ? -74.07823 4.95711 -3.84390 1.000 64.70714 377 ASN B N 1
ATOM 4339 C CA . ASN B 1 157 ? -75.21430 5.17387 -4.73378 1.000 54.74726 377 ASN B CA 1
ATOM 4340 C C . ASN B 1 157 ? -75.98827 6.43157 -4.36228 1.000 52.94096 377 ASN B C 1
ATOM 4341 O O . ASN B 1 157 ? -76.53805 7.10008 -5.24513 1.000 55.10457 377 ASN B O 1
ATOM 4346 N N . ALA B 1 158 ? -76.04963 6.76688 -3.07052 1.000 51.07136 378 ALA B N 1
ATOM 4347 C CA . ALA B 1 158 ? -76.69063 8.01416 -2.66534 1.000 61.73069 378 ALA B CA 1
ATOM 4348 C C . ALA B 1 158 ? -75.88922 9.21830 -3.13848 1.000 64.38692 378 ALA B C 1
ATOM 4349 O O . ALA B 1 158 ? -76.46347 10.23380 -3.54917 1.000 60.77497 378 ALA B O 1
ATOM 4351 N N . LEU B 1 159 ? -74.55982 9.12074 -3.08590 1.000 63.07033 379 LEU B N 1
ATOM 4352 C CA . LEU B 1 159 ? -73.71419 10.19237 -3.59698 1.000 57.39758 379 LEU B CA 1
ATOM 4353 C C . LEU B 1 159 ? -73.90767 10.37140 -5.09714 1.000 57.86621 379 LEU B C 1
ATOM 4354 O O . LEU B 1 159 ? -73.93119 11.50153 -5.59889 1.000 58.55079 379 LEU B O 1
ATOM 4359 N N . ALA B 1 160 ? -74.05135 9.26379 -5.82898 1.000 55.13014 380 ALA B N 1
ATOM 4360 C CA . ALA B 1 160 ? -74.30434 9.34877 -7.26296 1.000 54.93291 380 ALA B CA 1
ATOM 4361 C C . ALA B 1 160 ? -75.65733 9.98532 -7.54408 1.000 56.69249 380 ALA B C 1
ATOM 4362 O O . ALA B 1 160 ? -75.81613 10.72231 -8.52496 1.000 60.55780 380 ALA B O 1
ATOM 4364 N N . LYS B 1 161 ? -76.64816 9.70019 -6.69695 1.000 57.20829 381 LYS B N 1
ATOM 4365 C CA . LYS B 1 161 ? -77.95815 10.32411 -6.84085 1.000 56.76421 381 LYS B CA 1
ATOM 4366 C C . LYS B 1 161 ? -77.86494 11.83583 -6.67995 1.000 58.23443 381 LYS B C 1
ATOM 4367 O O . LYS B 1 161 ? -78.55431 12.58708 -7.37959 1.000 58.61942 381 LYS B O 1
ATOM 4373 N N . ALA B 1 162 ? -77.00875 12.29976 -5.76624 1.000 56.91222 382 ALA B N 1
ATOM 4374 C CA . ALA B 1 162 ? -76.84061 13.73488 -5.56750 1.000 59.17242 382 ALA B CA 1
ATOM 4375 C C . ALA B 1 162 ? -76.15830 14.38456 -6.76448 1.000 63.14315 382 ALA B C 1
ATOM 4376 O O . ALA B 1 162 ? -76.50138 15.50954 -7.14648 1.000 67.58765 382 ALA B O 1
ATOM 4378 N N . LYS B 1 163 ? -75.19108 13.69244 -7.37018 1.000 62.05313 383 LYS B N 1
ATOM 4379 C CA . LYS B 1 163 ? -74.48544 14.26009 -8.51452 1.000 64.33677 383 LYS B CA 1
ATOM 4380 C C . LYS B 1 163 ? -75.36957 14.29469 -9.75431 1.000 60.98632 383 LYS B C 1
ATOM 4381 O O . LYS B 1 163 ? -75.34896 15.27297 -10.50962 1.000 66.42874 383 LYS B O 1
ATOM 4387 N N . SER B 1 164 ? -76.14948 13.23913 -9.98365 1.000 61.05086 384 SER B N 1
ATOM 4388 C CA . SER B 1 164 ? -77.00242 13.16926 -11.16264 1.000 62.18519 384 SER B CA 1
ATOM 4389 C C . SER B 1 164 ? -78.22962 14.06731 -11.06902 1.000 57.04007 384 SER B C 1
ATOM 4390 O O . SER B 1 164 ? -78.91635 14.25338 -12.07926 1.000 63.97238 384 SER B O 1
ATOM 4393 N N . ASN B 1 165 ? -78.52546 14.62258 -9.89481 1.000 62.85088 385 ASN B N 1
ATOM 4394 C CA . ASN B 1 165 ? -79.63339 15.56089 -9.71192 1.000 67.16932 385 ASN B CA 1
ATOM 4395 C C . ASN B 1 165 ? -79.12141 16.74112 -8.89806 1.000 70.45723 385 ASN B C 1
ATOM 4396 O O . ASN B 1 165 ? -79.35010 16.82227 -7.68352 1.000 72.85361 385 ASN B O 1
ATOM 4401 N N . PRO B 1 166 ? -78.42216 17.68245 -9.54079 1.000 72.44515 386 PRO B N 1
ATOM 4402 C CA . PRO B 1 166 ? -77.80559 18.78885 -8.79115 1.000 74.23063 386 PRO B CA 1
ATOM 4403 C C . PRO B 1 166 ? -78.79816 19.77761 -8.19651 1.000 72.44175 386 PRO B C 1
ATOM 4404 O O . PRO B 1 166 ? -78.37815 20.63115 -7.40356 1.000 71.27582 386 PRO B O 1
ATOM 4408 N N . GLU B 1 167 ? -80.08696 19.70587 -8.54386 1.000 68.96889 387 GLU B N 1
ATOM 4409 C CA . GLU B 1 167 ? -81.06207 20.55568 -7.86887 1.000 70.77414 387 GLU B CA 1
ATOM 4410 C C . GLU B 1 167 ? -81.29020 20.11749 -6.42859 1.000 71.20946 387 GLU B C 1
ATOM 4411 O O . GLU B 1 167 ? -81.74444 20.92456 -5.61232 1.000 77.82556 387 GLU B O 1
ATOM 4417 N N . LEU B 1 168 ? -80.98519 18.86415 -6.10503 1.000 66.93591 388 LEU B N 1
ATOM 4418 C CA . LEU B 1 168 ? -81.05433 18.38993 -4.73501 1.000 68.36332 388 LEU B CA 1
ATOM 4419 C C . LEU B 1 168 ? -79.84482 18.88531 -3.95769 1.000 73.12259 388 LEU B C 1
ATOM 4420 O O . LEU B 1 168 ? -78.71418 18.83623 -4.45314 1.000 72.57601 388 LEU B O 1
ATOM 4425 N N . ASN B 1 169 ? -80.08208 19.37260 -2.73823 1.000 76.54861 389 ASN B N 1
ATOM 4426 C CA . ASN B 1 169 ? -78.96146 19.70504 -1.86480 1.000 75.94950 389 ASN B CA 1
ATOM 4427 C C . ASN B 1 169 ? -78.15849 18.45855 -1.52514 1.000 69.94752 389 ASN B C 1
ATOM 4428 O O . ASN B 1 169 ? -76.92868 18.51126 -1.41413 1.000 77.68535 389 ASN B O 1
ATOM 4433 N N . TYR B 1 170 ? -78.83530 17.32019 -1.38987 1.000 66.88226 390 TYR B N 1
ATOM 4434 C CA . TYR B 1 170 ? -78.17613 16.06492 -1.06371 1.000 68.13838 390 TYR B CA 1
ATOM 4435 C C . TYR B 1 170 ? -78.99382 14.90798 -1.62791 1.000 69.89777 390 TYR B C 1
ATOM 4436 O O . TYR B 1 170 ? -80.18654 15.05952 -1.92192 1.000 78.56131 390 TYR B O 1
ATOM 4445 N N . GLY B 1 171 ? -78.34480 13.76938 -1.77656 1.000 62.73104 391 GLY B N 1
ATOM 4446 C CA . GLY B 1 171 ? -78.99530 12.55170 -2.20716 1.000 56.80529 391 GLY B CA 1
ATOM 4447 C C . GLY B 1 171 ? -79.35158 11.68574 -1.01534 1.000 60.18250 391 GLY B C 1
ATOM 4448 O O . GLY B 1 171 ? -78.48261 11.32186 -0.21990 1.000 60.51125 391 GLY B O 1
ATOM 4449 N N . PHE B 1 172 ? -80.63717 11.36392 -0.89694 1.000 64.40981 392 PHE B N 1
ATOM 4450 C CA . PHE B 1 172 ? -81.16044 10.59508 0.22413 1.000 62.72558 392 PHE B CA 1
ATOM 4451 C C . PHE B 1 172 ? -81.67389 9.25094 -0.27233 1.000 65.30217 392 PHE B C 1
ATOM 4452 O O . PHE B 1 172 ? -82.49137 9.19564 -1.19787 1.000 67.33601 392 PHE B O 1
ATOM 4460 N N . ILE B 1 173 ? -81.19688 8.17598 0.34861 1.000 70.63846 393 ILE B N 1
ATOM 4461 C CA . ILE B 1 173 ? -81.68465 6.82640 0.09770 1.000 79.34400 393 ILE B CA 1
ATOM 4462 C C . ILE B 1 173 ? -81.98684 6.17228 1.43772 1.000 84.60780 393 ILE B C 1
ATOM 4463 O O . ILE B 1 173 ? -81.19390 6.27385 2.37856 1.000 90.84657 393 ILE B O 1
ATOM 4468 N N . SER B 1 174 ? -83.13498 5.50936 1.53059 1.000 85.30321 394 SER B N 1
ATOM 4469 C CA . SER B 1 174 ? -83.46597 4.72631 2.71179 1.000 87.25660 394 SER B CA 1
ATOM 4470 C C . SER B 1 174 ? -82.90033 3.32007 2.55975 1.000 80.95280 394 SER B C 1
ATOM 4471 O O . SER B 1 174 ? -82.86653 2.77005 1.45552 1.000 81.98130 394 SER B O 1
ATOM 4474 N N . SER B 1 175 ? -82.44913 2.74290 3.67724 1.000 73.09647 395 SER B N 1
ATOM 4475 C CA . SER B 1 175 ? -81.80575 1.43297 3.63342 1.000 75.76052 395 SER B CA 1
ATOM 4476 C C . SER B 1 175 ? -82.73557 0.33662 3.13100 1.000 81.90494 395 SER B C 1
ATOM 4477 O O . SER B 1 175 ? -82.25487 -0.68751 2.63304 1.000 83.34462 395 SER B O 1
ATOM 4480 N N . ASP B 1 176 ? -84.04674 0.52531 3.24602 1.000 102.83008 396 ASP B N 1
ATOM 4481 C CA . ASP B 1 176 ? -85.02405 -0.46969 2.82887 1.000 100.51202 396 ASP B CA 1
ATOM 4482 C C . ASP B 1 176 ? -85.54592 -0.23857 1.41598 1.000 101.36733 396 ASP B C 1
ATOM 4483 O O . ASP B 1 176 ? -86.53249 -0.87122 1.02550 1.000 112.24336 396 ASP B O 1
ATOM 4488 N N . THR B 1 177 ? -84.90451 0.63971 0.64645 1.000 92.94315 397 THR B N 1
ATOM 4489 C CA . THR B 1 177 ? -85.42495 1.03619 -0.65629 1.000 95.07588 397 THR B CA 1
ATOM 4490 C C . THR B 1 177 ? -85.53731 -0.16271 -1.59260 1.000 98.99849 397 THR B C 1
ATOM 4491 O O . THR B 1 177 ? -84.79833 -1.14376 -1.47872 1.000 97.46222 397 THR B O 1
ATOM 4495 N N . ASP B 1 178 ? -86.49085 -0.07958 -2.52195 1.000 108.77218 398 ASP B N 1
ATOM 4496 C CA . ASP B 1 178 ? -86.64417 -1.10860 -3.54148 1.000 115.01111 398 ASP B CA 1
ATOM 4497 C C . ASP B 1 178 ? -85.63582 -0.96097 -4.67279 1.000 117.02036 398 ASP B C 1
ATOM 4498 O O . ASP B 1 178 ? -85.46963 -1.89906 -5.45881 1.000 121.26274 398 ASP B O 1
ATOM 4503 N N . LYS B 1 179 ? -84.97171 0.18837 -4.77460 1.000 109.05708 399 LYS B N 1
ATOM 4504 C CA . LYS B 1 179 ? -84.00003 0.40521 -5.83089 1.000 106.79438 399 LYS B CA 1
ATOM 4505 C C . LYS B 1 179 ? -82.81539 -0.54032 -5.67465 1.000 100.58070 399 LYS B C 1
ATOM 4506 O O . LYS B 1 179 ? -82.40523 -0.88886 -4.56483 1.000 99.05692 399 LYS B O 1
ATOM 4512 N N . ILE B 1 180 ? -82.27010 -0.96371 -6.80997 1.000 91.90578 400 ILE B N 1
ATOM 4513 C CA . ILE B 1 180 ? -81.11781 -1.85950 -6.82437 1.000 82.10879 400 ILE B CA 1
ATOM 4514 C C . ILE B 1 180 ? -79.87447 -1.05145 -6.47262 1.000 78.82394 400 ILE B C 1
ATOM 4515 O O . ILE B 1 180 ? -79.51212 -0.10438 -7.17984 1.000 70.76920 400 ILE B O 1
ATOM 4520 N N . ILE B 1 181 ? -79.22430 -1.42056 -5.37306 1.000 88.33387 401 ILE B N 1
ATOM 4521 C CA . ILE B 1 181 ? -78.03585 -0.73619 -4.87705 1.000 91.22024 401 ILE B CA 1
ATOM 4522 C C . ILE B 1 181 ? -76.85622 -1.68602 -5.02728 1.000 85.25493 401 ILE B C 1
ATOM 4523 O O . ILE B 1 181 ? -76.87265 -2.79811 -4.48378 1.000 80.46155 401 ILE B O 1
ATOM 4528 N N . LEU B 1 182 ? -75.83380 -1.24994 -5.76162 1.000 76.56166 402 LEU B N 1
ATOM 4529 C CA . LEU B 1 182 ? -74.69016 -2.09295 -6.07851 1.000 70.80042 402 LEU B CA 1
ATOM 4530 C C . LEU B 1 182 ? -73.39843 -1.31052 -5.89269 1.000 63.96979 402 LEU B C 1
ATOM 4531 O O . LEU B 1 182 ? -73.37190 -0.08394 -6.02479 1.000 60.61554 402 LEU B O 1
ATOM 4536 N N . GLY B 1 183 ? -72.32634 -2.03599 -5.58486 1.000 61.36252 403 GLY B N 1
ATOM 4537 C CA . GLY B 1 183 ? -71.00654 -1.44408 -5.56140 1.000 62.48956 403 GLY B CA 1
ATOM 4538 C C . GLY B 1 183 ? -70.51201 -1.11920 -6.95971 1.000 61.40479 403 GLY B C 1
ATOM 4539 O O . GLY B 1 183 ? -71.12328 -1.46942 -7.97043 1.000 61.79335 403 GLY B O 1
ATOM 4540 N N . LYS B 1 184 ? -69.36814 -0.43138 -7.01083 1.000 60.24846 404 LYS B N 1
ATOM 4541 C CA . LYS B 1 184 ? -68.84031 0.03467 -8.29060 1.000 60.85875 404 LYS B CA 1
ATOM 4542 C C . LYS B 1 184 ? -68.55812 -1.13067 -9.23204 1.000 64.91348 404 LYS B C 1
ATOM 4543 O O . LYS B 1 184 ? -68.94912 -1.10451 -10.40490 1.000 67.47298 404 LYS B O 1
ATOM 4549 N N . GLN B 1 185 ? -67.88249 -2.16858 -8.73326 1.000 60.80829 405 GLN B N 1
ATOM 4550 C CA . GLN B 1 185 ? -67.55772 -3.30696 -9.58463 1.000 60.28870 405 GLN B CA 1
ATOM 4551 C C . GLN B 1 185 ? -68.79096 -4.13794 -9.91275 1.000 62.76109 405 GLN B C 1
ATOM 4552 O O . GLN B 1 185 ? -68.84903 -4.75966 -10.98013 1.000 59.22078 405 GLN B O 1
ATOM 4558 N N . GLN B 1 186 ? -69.78334 -4.16043 -9.02065 1.000 74.45790 406 GLN B N 1
ATOM 4559 C CA . GLN B 1 186 ? -71.01847 -4.87734 -9.31988 1.000 74.97469 406 GLN B CA 1
ATOM 4560 C C . GLN B 1 186 ? -71.79938 -4.18924 -10.43251 1.000 69.77743 406 GLN B C 1
ATOM 4561 O O . GLN B 1 186 ? -72.35038 -4.85761 -11.31533 1.000 73.36367 406 GLN B O 1
ATOM 4567 N N . TRP B 1 187 ? -71.85951 -2.85501 -10.40688 1.000 69.65679 407 TRP B N 1
ATOM 4568 C CA . TRP B 1 187 ? -72.49131 -2.12411 -11.50096 1.000 68.29156 407 TRP B CA 1
ATOM 4569 C C . TRP B 1 187 ? -71.77221 -2.37871 -12.81851 1.000 68.69231 407 TRP B C 1
ATOM 4570 O O . TRP B 1 187 ? -72.41321 -2.60315 -13.85188 1.000 64.65515 407 TRP B O 1
ATOM 4581 N N . LYS B 1 188 ? -70.43762 -2.34457 -12.80073 1.000 70.19548 408 LYS B N 1
ATOM 4582 C CA . LYS B 1 188 ? -69.67237 -2.58903 -14.01847 1.000 62.51416 408 LYS B CA 1
ATOM 4583 C C . LYS B 1 188 ? -69.92691 -3.99208 -14.55580 1.000 64.51026 408 LYS B C 1
ATOM 4584 O O . LYS B 1 188 ? -69.99302 -4.19598 -15.77297 1.000 63.45725 408 LYS B O 1
ATOM 4590 N N . THR B 1 189 ? -70.08193 -4.97166 -13.66193 1.000 71.64924 409 THR B N 1
ATOM 4591 C CA . THR B 1 189 ? -70.38637 -6.32992 -14.10039 1.000 73.98182 409 THR B CA 1
ATOM 4592 C C . THR B 1 189 ? -71.76532 -6.40466 -14.74465 1.000 75.28168 409 THR B C 1
ATOM 4593 O O . THR B 1 189 ? -71.94650 -7.08395 -15.76264 1.000 78.40208 409 THR B O 1
ATOM 4597 N N . LEU B 1 190 ? -72.74818 -5.70954 -14.16801 1.000 74.75840 410 LEU B N 1
ATOM 4598 C CA . LEU B 1 190 ? -74.10246 -5.74936 -14.71053 1.000 65.89161 410 LEU B CA 1
ATOM 4599 C C . LEU B 1 190 ? -74.16810 -5.10118 -16.08777 1.000 66.86305 410 LEU B C 1
ATOM 4600 O O . LEU B 1 190 ? -74.86196 -5.60085 -16.98196 1.000 70.99198 410 LEU B O 1
ATOM 4605 N N . VAL B 1 191 ? -73.44972 -3.99192 -16.27985 1.000 64.29676 411 VAL B N 1
ATOM 4606 C CA . VAL B 1 191 ? -73.46298 -3.31574 -17.57430 1.000 65.08909 411 VAL B CA 1
ATOM 4607 C C . VAL B 1 191 ? -72.82985 -4.19501 -18.64469 1.000 64.86153 411 VAL B C 1
ATOM 4608 O O . VAL B 1 191 ? -73.36085 -4.32096 -19.75409 1.000 63.08751 411 VAL B O 1
ATOM 4612 N N . GLU B 1 192 ? -71.68735 -4.81476 -18.33364 1.000 68.28918 412 GLU B N 1
ATOM 4613 C CA . GLU B 1 192 ? -71.05294 -5.71710 -19.29030 1.000 64.98649 412 GLU B CA 1
ATOM 4614 C C . GLU B 1 192 ? -71.97043 -6.88037 -19.63895 1.000 69.74559 412 GLU B C 1
ATOM 4615 O O . GLU B 1 192 ? -71.99789 -7.33816 -20.78768 1.000 62.82313 412 GLU B O 1
ATOM 4621 N N . GLU B 1 193 ? -72.72753 -7.37275 -18.65604 1.000 76.57171 413 GLU B N 1
ATOM 4622 C CA . GLU B 1 193 ? -73.68748 -8.43951 -18.91786 1.000 81.52285 413 GLU B CA 1
ATOM 4623 C C . GLU B 1 193 ? -74.77248 -7.97361 -19.88119 1.000 80.13063 413 GLU B C 1
ATOM 4624 O O . GLU B 1 193 ? -75.16692 -8.71272 -20.79115 1.000 81.38586 413 GLU B O 1
ATOM 4630 N N . ALA B 1 194 ? -75.25487 -6.74087 -19.70485 1.000 78.90398 414 ALA B N 1
ATOM 4631 C CA . ALA B 1 194 ? -76.27506 -6.20467 -20.59960 1.000 72.00272 414 ALA B CA 1
ATOM 4632 C C . ALA B 1 194 ? -75.71601 -5.95916 -21.99445 1.000 70.51199 414 ALA B C 1
ATOM 4633 O O . ALA B 1 194 ? -76.42540 -6.13132 -22.99259 1.000 69.54335 414 ALA B O 1
ATOM 4635 N N . ILE B 1 195 ? -74.45035 -5.54632 -22.08235 1.000 70.27090 415 ILE B N 1
ATOM 4636 C CA . ILE B 1 195 ? -73.82054 -5.34306 -23.38307 1.000 69.21974 415 ILE B CA 1
ATOM 4637 C C . ILE B 1 195 ? -73.66432 -6.67078 -24.11246 1.000 74.00968 415 ILE B C 1
ATOM 4638 O O . ILE B 1 195 ? -73.86839 -6.75549 -25.32914 1.000 76.36119 415 ILE B O 1
ATOM 4643 N N . HIS B 1 196 ? -73.31228 -7.72963 -23.38022 1.000 78.62247 416 HIS B N 1
ATOM 4644 C CA . HIS B 1 196 ? -73.05652 -9.01934 -24.01241 1.000 87.28474 416 HIS B CA 1
ATOM 4645 C C . HIS B 1 196 ? -74.33024 -9.61564 -24.60015 1.000 94.90604 416 HIS B C 1
ATOM 4646 O O . HIS B 1 196 ? -74.29196 -10.24823 -25.66270 1.000 95.80149 416 HIS B O 1
ATOM 4653 N N . ASN B 1 197 ? -75.46583 -9.42386 -23.92940 1.000 93.11060 417 ASN B N 1
ATOM 4654 C CA . ASN B 1 197 ? -76.73282 -9.99900 -24.35910 1.000 89.87659 417 ASN B CA 1
ATOM 4655 C C . ASN B 1 197 ? -77.62954 -9.00623 -25.08456 1.000 86.38877 417 ASN B C 1
ATOM 4656 O O . ASN B 1 197 ? -78.76731 -9.35428 -25.41541 1.000 84.58407 417 ASN B O 1
ATOM 4661 N N . ASP B 1 198 ? -77.14557 -7.79141 -25.34146 1.000 89.93452 418 ASP B N 1
ATOM 4662 C CA . ASP B 1 198 ? -77.93021 -6.74500 -25.99850 1.000 102.03112 418 ASP B CA 1
ATOM 4663 C C . ASP B 1 198 ? -79.26101 -6.52069 -25.28187 1.000 96.62088 418 ASP B C 1
ATOM 4664 O O . ASP B 1 198 ? -80.33444 -6.50943 -25.88912 1.000 91.54680 418 ASP B O 1
ATOM 4669 N N . TRP B 1 199 ? -79.17886 -6.34302 -23.96465 1.000 94.59336 419 TRP B N 1
ATOM 4670 C CA . TRP B 1 199 ? -80.34500 -6.04414 -23.14349 1.000 84.18127 419 TRP B CA 1
ATOM 4671 C C . TRP B 1 199 ? -80.76026 -4.58214 -23.21623 1.000 81.70618 419 TRP B C 1
ATOM 4672 O O . TRP B 1 199 ? -81.70215 -4.18797 -22.52103 1.000 82.94918 419 TRP B O 1
ATOM 4683 N N . PHE B 1 200 ? -80.09257 -3.77631 -24.03515 1.000 78.21251 420 PHE B N 1
ATOM 4684 C CA . PHE B 1 200 ? -80.31084 -2.33934 -24.02255 1.000 77.64028 420 PHE B CA 1
ATOM 4685 C C . PHE B 1 200 ? -81.50539 -1.94287 -24.87917 1.000 77.73247 420 PHE B C 1
ATOM 4686 O O . PHE B 1 200 ? -81.75539 -2.52359 -25.93928 1.000 83.98705 420 PHE B O 1
ATOM 4694 N N . THR B 1 201 ? -82.24526 -0.94586 -24.40087 1.000 70.37358 421 THR B N 1
ATOM 4695 C CA . THR B 1 201 ? -83.31442 -0.30281 -25.14816 1.000 70.49828 421 THR B CA 1
ATOM 4696 C C . THR B 1 201 ? -82.99075 1.17912 -25.28644 1.000 71.82885 421 THR B C 1
ATOM 4697 O O . THR B 1 201 ? -82.27567 1.75069 -24.45760 1.000 75.68187 421 THR B O 1
ATOM 4701 N N . PHE B 1 202 ? -83.51762 1.80067 -26.33890 1.000 69.22809 422 PHE B N 1
ATOM 4702 C CA . PHE B 1 202 ? -83.18842 3.18102 -26.66141 1.000 63.09778 422 PHE B CA 1
ATOM 4703 C C . PHE B 1 202 ? -84.45408 3.98816 -26.91226 1.000 63.18868 422 PHE B C 1
ATOM 4704 O O . PHE B 1 202 ? -85.42450 3.48207 -27.48242 1.000 69.28710 422 PHE B O 1
ATOM 4712 N N . ARG B 1 203 ? -84.43393 5.24551 -26.47573 1.000 55.69894 423 ARG B N 1
ATOM 4713 C CA . ARG B 1 203 ? -85.49143 6.20703 -26.74203 1.000 54.91937 423 ARG B CA 1
ATOM 4714 C C . ARG B 1 203 ? -84.91062 7.38810 -27.50632 1.000 55.73854 423 ARG B C 1
ATOM 4715 O O . ARG B 1 203 ? -83.77127 7.79659 -27.26544 1.000 61.14508 423 ARG B O 1
ATOM 4723 N N . TYR B 1 204 ? -85.69250 7.92695 -28.44050 1.000 61.16580 424 TYR B N 1
ATOM 4724 C CA . TYR B 1 204 ? -85.28271 9.06749 -29.25727 1.000 65.95806 424 TYR B CA 1
ATOM 4725 C C . TYR B 1 204 ? -86.21641 10.23035 -28.94531 1.000 68.55701 424 TYR B C 1
ATOM 4726 O O . TYR B 1 204 ? -87.41516 10.16219 -29.23829 1.000 93.60680 424 TYR B O 1
ATOM 4735 N N . GLN B 1 205 ? -85.67515 11.29654 -28.36247 1.000 50.40140 425 GLN B N 1
ATOM 4736 C CA . GLN B 1 205 ? -86.44965 12.48629 -28.03109 1.000 54.83715 425 GLN B CA 1
ATOM 4737 C C . GLN B 1 205 ? -86.03552 13.63287 -28.94247 1.000 58.54711 425 GLN B C 1
ATOM 4738 O O . GLN B 1 205 ? -84.85042 13.97139 -29.02393 1.000 65.98093 425 GLN B O 1
ATOM 4744 N N . ALA B 1 206 ? -87.01237 14.23118 -29.61598 1.000 54.54327 426 ALA B N 1
ATOM 4745 C CA . ALA B 1 206 ? -86.74531 15.26715 -30.60173 1.000 48.70431 426 ALA B CA 1
ATOM 4746 C C . ALA B 1 206 ? -86.65966 16.63959 -29.94829 1.000 55.41589 426 ALA B C 1
ATOM 4747 O O . ALA B 1 206 ? -87.44096 16.96763 -29.05113 1.000 68.22971 426 ALA B O 1
ATOM 4749 N N . ALA B 1 207 ? -85.69822 17.43642 -30.40421 1.000 56.42754 427 ALA B N 1
ATOM 4750 C CA . ALA B 1 207 ? -85.58283 18.83734 -30.02102 1.000 54.79763 427 ALA B CA 1
ATOM 4751 C C . ALA B 1 207 ? -86.06835 19.68570 -31.18944 1.000 61.90709 427 ALA B C 1
ATOM 4752 O O . ALA B 1 207 ? -85.46010 19.67077 -32.26515 1.000 69.95379 427 ALA B O 1
ATOM 4754 N N . ASN B 1 208 ? -87.16140 20.41517 -30.98135 1.000 63.59405 428 ASN B N 1
ATOM 4755 C CA . ASN B 1 208 ? -87.86181 21.09206 -32.06123 1.000 63.94267 428 ASN B CA 1
ATOM 4756 C C . ASN B 1 208 ? -87.79575 22.60444 -31.89991 1.000 58.94294 428 ASN B C 1
ATOM 4757 O O . ASN B 1 208 ? -87.76293 23.13002 -30.78341 1.000 53.31982 428 ASN B O 1
ATOM 4762 N N . SER B 1 209 ? -87.78875 23.29675 -33.03653 1.000 62.09071 429 SER B N 1
ATOM 4763 C CA . SER B 1 209 ? -87.87162 24.74639 -33.06573 1.000 68.02927 429 SER B CA 1
ATOM 4764 C C . SER B 1 209 ? -89.30527 25.19419 -32.79013 1.000 75.79320 429 SER B C 1
ATOM 4765 O O . SER B 1 209 ? -90.21886 24.38319 -32.60995 1.000 69.16255 429 SER B O 1
ATOM 4768 N N . SER B 1 210 ? -89.50814 26.51369 -32.76842 1.000 85.06825 430 SER B N 1
ATOM 4769 C CA . SER B 1 210 ? -90.83531 27.05791 -32.50860 1.000 90.43249 430 SER B CA 1
ATOM 4770 C C . SER B 1 210 ? -91.82681 26.71518 -33.61116 1.000 91.30929 430 SER B C 1
ATOM 4771 O O . SER B 1 210 ? -93.03685 26.72107 -33.36279 1.000 91.70775 430 SER B O 1
ATOM 4774 N N . TRP B 1 211 ? -91.34823 26.41459 -34.81716 1.000 101.43624 431 TRP B N 1
ATOM 4775 C CA . TRP B 1 211 ? -92.21704 26.07531 -35.93426 1.000 105.40241 431 TRP B CA 1
ATOM 4776 C C . TRP B 1 211 ? -92.21936 24.58604 -36.24991 1.000 100.00984 431 TRP B C 1
ATOM 4777 O O . TRP B 1 211 ? -92.69443 24.19036 -37.31896 1.000 102.90682 431 TRP B O 1
ATOM 4788 N N . GLY B 1 212 ? -91.69894 23.75447 -35.35147 1.000 94.28279 432 GLY B N 1
ATOM 4789 C CA . GLY B 1 212 ? -91.78701 22.31872 -35.50269 1.000 89.70975 432 GLY B CA 1
ATOM 4790 C C . GLY B 1 212 ? -90.61897 21.65404 -36.19589 1.000 88.79433 432 GLY B C 1
ATOM 4791 O O . GLY B 1 212 ? -90.61505 20.42178 -36.31126 1.000 81.39622 432 GLY B O 1
ATOM 4792 N N . LYS B 1 213 ? -89.63610 22.41745 -36.66985 1.000 88.78980 433 LYS B N 1
ATOM 4793 C CA . LYS B 1 213 ? -88.45597 21.81321 -37.27381 1.000 81.55132 433 LYS B CA 1
ATOM 4794 C C . LYS B 1 213 ? -87.65986 21.06570 -36.21295 1.000 74.69269 433 LYS B C 1
ATOM 4795 O O . LYS B 1 213 ? -87.34852 21.61623 -35.15288 1.000 68.20172 433 LYS B O 1
ATOM 4801 N N . THR B 1 214 ? -87.33560 19.80734 -36.49738 1.000 77.95856 434 THR B N 1
ATOM 4802 C CA . THR B 1 214 ? -86.60996 18.95816 -35.55908 1.000 81.13885 434 THR B CA 1
ATOM 4803 C C . THR B 1 214 ? -85.11044 19.15691 -35.76570 1.000 76.11507 434 THR B C 1
ATOM 4804 O O . THR B 1 214 ? -84.56948 18.82836 -36.82686 1.000 79.62385 434 THR B O 1
ATOM 4808 N N . PHE B 1 215 ? -84.44199 19.71037 -34.75141 1.000 67.98456 435 PHE B N 1
ATOM 4809 C CA . PHE B 1 215 ? -83.00180 19.93002 -34.84006 1.000 64.20778 435 PHE B CA 1
ATOM 4810 C C . PHE B 1 215 ? -82.24821 18.60617 -34.80740 1.000 65.80132 435 PHE B C 1
ATOM 4811 O O . PHE B 1 215 ? -81.44629 18.31319 -35.70196 1.000 68.98905 435 PHE B O 1
ATOM 4819 N N . HIS B 1 216 ? -82.49180 17.79613 -33.78107 1.000 62.38037 436 HIS B N 1
ATOM 4820 C CA . HIS B 1 216 ? -81.93948 16.45093 -33.70390 1.000 55.39919 436 HIS B CA 1
ATOM 4821 C C . HIS B 1 216 ? -82.79043 15.63880 -32.73667 1.000 59.06690 436 HIS B C 1
ATOM 4822 O O . HIS B 1 216 ? -83.73496 16.14770 -32.12739 1.000 59.21569 436 HIS B O 1
ATO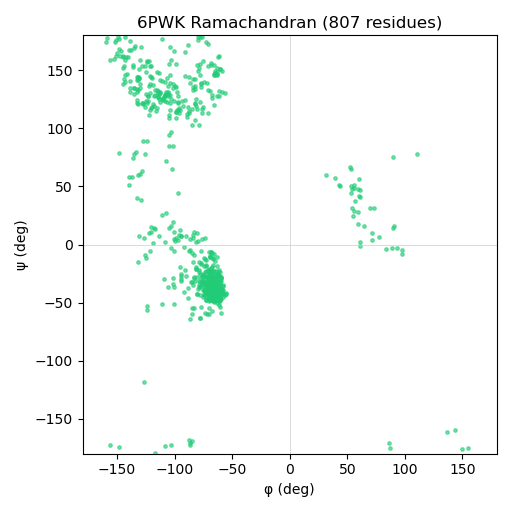M 4829 N N . ARG B 1 217 ? -82.44244 14.36342 -32.59945 1.000 61.75851 437 ARG B N 1
ATOM 4830 C CA . ARG B 1 217 ? -83.08436 13.46472 -31.64971 1.000 58.90395 437 ARG B CA 1
ATOM 4831 C C . ARG B 1 217 ? -82.02468 12.92399 -30.70279 1.000 67.74976 437 ARG B C 1
ATOM 4832 O O . ARG B 1 217 ? -81.10779 12.21476 -31.13131 1.000 71.25503 437 ARG B O 1
ATOM 4840 N N . GLU B 1 218 ? -82.14681 13.26595 -29.42402 1.000 67.90773 438 GLU B N 1
ATOM 4841 C CA . GLU B 1 218 ? -81.21286 12.78309 -28.41871 1.000 63.90092 438 GLU B CA 1
ATOM 4842 C C . GLU B 1 218 ? -81.52238 11.33386 -28.06856 1.000 62.11521 438 GLU B C 1
ATOM 4843 O O . GLU B 1 218 ? -82.68755 10.94238 -27.95186 1.000 63.19834 438 GLU B O 1
ATOM 4849 N N . VAL B 1 219 ? -80.46982 10.53687 -27.90674 1.000 57.46961 439 VAL B N 1
ATOM 4850 C CA . VAL B 1 219 ? -80.59162 9.11260 -27.61860 1.000 53.73727 439 VAL B CA 1
ATOM 4851 C C . VAL B 1 219 ? -80.43714 8.89745 -26.12008 1.000 50.59352 439 VAL B C 1
ATOM 4852 O O . VAL B 1 219 ? -79.50157 9.42047 -25.50064 1.000 45.72007 439 VAL B O 1
ATOM 4856 N N . PHE B 1 220 ? -81.35595 8.13132 -25.53829 1.000 53.66101 440 PHE B N 1
ATOM 4857 C CA . PHE B 1 220 ? -81.30743 7.74600 -24.13516 1.000 57.33919 440 PHE B CA 1
ATOM 4858 C C . PHE B 1 220 ? -81.19542 6.23202 -24.05246 1.000 58.40909 440 PHE B C 1
ATOM 4859 O O . PHE B 1 220 ? -81.99128 5.51485 -24.66716 1.000 58.02605 440 PHE B O 1
ATOM 4867 N N . SER B 1 221 ? -80.21150 5.74992 -23.29989 1.000 58.52309 441 SER B N 1
ATOM 4868 C CA . SER B 1 221 ? -79.92371 4.32712 -23.20645 1.000 59.42003 441 SER B CA 1
ATOM 4869 C C . SER B 1 221 ? -80.38806 3.77604 -21.86620 1.000 61.48194 441 SER B C 1
ATOM 4870 O O . SER B 1 221 ? -80.17837 4.39537 -20.81838 1.000 63.02738 441 SER B O 1
ATOM 4873 N N . ALA B 1 222 ? -81.02173 2.60749 -21.91497 1.000 65.75905 442 ALA B N 1
ATOM 4874 C CA . ALA B 1 222 ? -81.43262 1.87868 -20.72545 1.000 64.74028 442 ALA B CA 1
ATOM 4875 C C . ALA B 1 222 ? -81.43535 0.39660 -21.06508 1.000 68.57571 442 ALA B C 1
ATOM 4876 O O . ALA B 1 222 ? -81.44741 0.01381 -22.23748 1.000 70.62825 442 ALA B O 1
ATOM 4878 N N . PHE B 1 223 ? -81.41773 -0.44213 -20.03237 1.000 61.43082 443 PHE B N 1
ATOM 4879 C CA . PHE B 1 223 ? -81.46518 -1.88018 -20.24909 1.000 63.79829 443 PHE B CA 1
ATOM 4880 C C . PHE B 1 223 ? -82.30880 -2.53939 -19.16866 1.000 67.34194 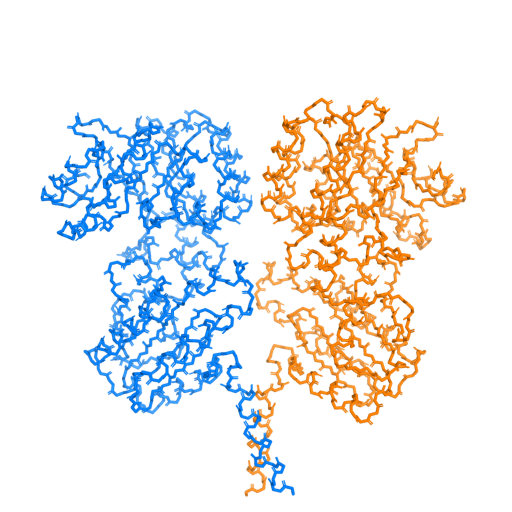443 PHE B C 1
ATOM 4881 O O . PHE B 1 223 ? -82.51534 -1.98872 -18.08433 1.000 70.22402 443 PHE B O 1
ATOM 4889 N N . GLU B 1 224 ? -82.79320 -3.73750 -19.48569 1.000 67.69204 444 GLU B N 1
ATOM 4890 C CA . GLU B 1 224 ? -83.62039 -4.52594 -18.58659 1.000 72.56566 444 GLU B CA 1
ATOM 4891 C C . GLU B 1 224 ? -82.97757 -5.88347 -18.34526 1.000 74.51729 444 GLU B C 1
ATOM 4892 O O . GLU B 1 224 ? -82.48420 -6.52433 -19.27931 1.000 77.70464 444 GLU B O 1
ATOM 4898 N N . LYS B 1 225 ? -82.98284 -6.31309 -17.08442 1.000 75.18194 445 LYS B N 1
ATOM 4899 C CA . LYS B 1 225 ? -82.56786 -7.65822 -16.70322 1.000 87.33763 445 LYS B CA 1
ATOM 4900 C C . LYS B 1 225 ? -83.69415 -8.29865 -15.91063 1.000 95.30165 445 LYS B C 1
ATOM 4901 O O . LYS B 1 225 ? -84.05324 -7.80473 -14.83619 1.000 89.58833 445 LYS B O 1
ATOM 4907 N N . ASP B 1 226 ? -84.22755 -9.40623 -16.43824 1.000 101.92479 446 ASP B N 1
ATOM 4908 C CA . ASP B 1 226 ? -85.36942 -10.14655 -15.88992 1.000 108.08035 446 ASP B CA 1
ATOM 4909 C C . ASP B 1 226 ? -86.37445 -9.25155 -15.17505 1.000 96.47945 446 ASP B C 1
ATOM 4910 O O . ASP B 1 226 ? -86.63715 -9.41359 -13.98287 1.000 93.35789 446 ASP B O 1
ATOM 4915 N N . GLY B 1 227 ? -86.93586 -8.29197 -15.91150 1.000 92.32803 447 GLY B N 1
ATOM 4916 C CA . GLY B 1 227 ? -88.03357 -7.48984 -15.42147 1.000 90.36881 447 GLY B CA 1
ATOM 4917 C C . GLY B 1 227 ? -87.65799 -6.22921 -14.67372 1.000 91.53627 447 GLY B C 1
ATOM 4918 O O . GLY B 1 227 ? -88.55842 -5.47689 -14.27653 1.000 89.37756 447 GLY B O 1
ATOM 4919 N N . VAL B 1 228 ? -86.37100 -5.97022 -14.46300 1.000 91.26477 448 VAL B N 1
ATOM 4920 C CA . VAL B 1 228 ? -85.90432 -4.77672 -13.76764 1.000 93.17953 448 VAL B CA 1
ATOM 4921 C C . VAL B 1 228 ? -85.25292 -3.85261 -14.78525 1.000 89.17000 448 VAL B C 1
ATOM 4922 O O . VAL B 1 228 ? -84.36052 -4.27245 -15.53216 1.000 85.97678 448 VAL B O 1
ATOM 4926 N N . ARG B 1 229 ? -85.69078 -2.59737 -14.80819 1.000 80.36147 449 ARG B N 1
ATOM 4927 C CA . ARG B 1 229 ? -85.19047 -1.61052 -15.75398 1.000 82.14757 449 ARG B CA 1
ATOM 4928 C C . ARG B 1 229 ? -84.15433 -0.71516 -15.08598 1.000 80.02580 449 ARG B C 1
ATOM 4929 O O . ARG B 1 229 ? -84.34295 -0.26485 -13.95162 1.000 84.26643 449 ARG B O 1
ATOM 4937 N N . TYR B 1 230 ? -83.06207 -0.45889 -15.80181 1.000 67.88450 450 TYR B N 1
ATOM 4938 C CA . TYR B 1 230 ? -81.94822 0.33629 -15.30535 1.000 69.86982 450 TYR B CA 1
ATOM 4939 C C . TYR B 1 230 ? -81.69540 1.50211 -16.24899 1.000 70.72427 450 TYR B C 1
ATOM 4940 O O . TYR B 1 230 ? -81.53838 1.30221 -17.45781 1.000 74.49552 450 TYR B O 1
ATOM 4949 N N . THR B 1 231 ? -81.64470 2.71018 -15.69703 1.000 66.22609 451 THR B N 1
ATOM 4950 C CA . THR B 1 231 ? -81.34452 3.90866 -16.46517 1.000 65.74594 451 THR B CA 1
ATOM 4951 C C . THR B 1 231 ? -79.88884 4.31266 -16.25398 1.000 65.10195 451 THR B C 1
ATOM 4952 O O . THR B 1 231 ? -79.21041 3.83620 -15.34115 1.000 72.47416 451 THR B O 1
ATOM 4956 N N . ALA B 1 232 ? -79.41606 5.21745 -17.11577 1.000 56.42407 452 ALA B N 1
ATOM 4957 C CA . ALA B 1 232 ? -77.98312 5.49317 -17.19577 1.000 54.33023 452 ALA B CA 1
ATOM 4958 C C . ALA B 1 232 ? -77.44850 6.11922 -15.91276 1.000 53.96828 452 ALA B C 1
ATOM 4959 O O . ALA B 1 232 ? -76.32817 5.81107 -15.48955 1.000 50.78315 452 ALA B O 1
ATOM 4961 N N . ASN B 1 233 ? -78.22796 6.99467 -15.27501 1.000 55.84598 453 ASN B N 1
ATOM 4962 C CA . ASN B 1 233 ? -77.75126 7.65250 -14.06273 1.000 57.74075 453 ASN B CA 1
ATOM 4963 C C . ASN B 1 233 ? -77.61603 6.70255 -12.88097 1.000 58.08051 453 ASN B C 1
ATOM 4964 O O . ASN B 1 233 ? -77.11479 7.11977 -11.83214 1.000 56.21884 453 ASN B O 1
ATOM 4969 N N . GLN B 1 234 ? -78.04475 5.44731 -13.01730 1.000 60.42387 454 GLN B N 1
ATOM 4970 C CA . GLN B 1 234 ? -77.87406 4.49175 -11.93082 1.000 54.34638 454 GLN B CA 1
ATOM 4971 C C . GLN B 1 234 ? -76.48339 3.87101 -11.92519 1.000 61.99943 454 GLN B C 1
ATOM 4972 O O . GLN B 1 234 ? -75.98993 3.48506 -10.86043 1.000 64.34550 454 GLN B O 1
ATOM 4978 N N . PHE B 1 235 ? -75.83621 3.76603 -13.08822 1.000 59.00586 455 PHE B N 1
ATOM 4979 C CA . PHE B 1 235 ? -74.56038 3.07341 -13.19331 1.000 63.92435 455 PHE B CA 1
ATOM 4980 C C . PHE B 1 235 ? -73.43925 3.90083 -13.80684 1.000 54.22946 455 PHE B C 1
ATOM 4981 O O . PHE B 1 235 ? -72.28124 3.47671 -13.73428 1.000 54.27449 455 PHE B O 1
ATOM 4989 N N . LEU B 1 236 ? -73.73818 5.05595 -14.40841 1.000 52.23951 456 LEU B N 1
ATOM 4990 C CA . LEU B 1 236 ? -72.69694 5.81828 -15.08939 1.000 53.19788 456 LEU B CA 1
ATOM 4991 C C . LEU B 1 236 ? -71.60746 6.27473 -14.12909 1.000 59.69124 456 LEU B C 1
ATOM 4992 O O . LEU B 1 236 ? -70.43754 6.36267 -14.51988 1.000 54.40418 456 LEU B O 1
ATOM 4997 N N . PHE B 1 237 ? -71.96353 6.56349 -12.87486 1.000 64.74659 457 PHE B N 1
ATOM 4998 C CA . PHE B 1 237 ? -70.95196 6.96217 -11.90203 1.000 54.28133 457 PHE B CA 1
ATOM 4999 C C . PHE B 1 237 ? -69.95714 5.83633 -11.65646 1.000 56.94008 457 PHE B C 1
ATOM 5000 O O . PHE B 1 237 ? -68.75693 6.08233 -11.49975 1.000 56.23764 457 PHE B O 1
ATOM 5008 N N . ALA B 1 238 ? -70.43497 4.59002 -11.63074 1.000 57.49344 458 ALA B N 1
ATOM 5009 C CA . ALA B 1 238 ? -69.53301 3.46555 -11.41544 1.000 56.57245 458 ALA B CA 1
ATOM 5010 C C . ALA B 1 238 ? -68.68846 3.17967 -12.64894 1.000 60.63450 458 ALA B C 1
ATOM 5011 O O . ALA B 1 238 ? -67.60718 2.59608 -12.53239 1.000 65.60353 458 ALA B O 1
ATOM 5013 N N . LEU B 1 239 ? -69.15922 3.57615 -13.83291 1.000 64.87866 459 LEU B N 1
ATOM 5014 C CA . LEU B 1 239 ? -68.39359 3.34063 -15.05137 1.000 62.60072 459 LEU B CA 1
ATOM 5015 C C . LEU B 1 239 ? -67.32586 4.40348 -15.26768 1.000 60.09468 459 LEU B C 1
ATOM 5016 O O . LEU B 1 239 ? -66.27116 4.10748 -15.84361 1.000 77.56012 459 LEU B O 1
ATOM 5021 N N . GLU B 1 240 ? -67.57659 5.63663 -14.81905 1.000 52.06143 460 GLU B N 1
ATOM 5022 C CA . GLU B 1 240 ? -66.58310 6.69571 -14.97040 1.000 50.88535 460 GLU B CA 1
ATOM 5023 C C . GLU B 1 240 ? -65.42154 6.49207 -14.00433 1.000 57.63858 460 GLU B C 1
ATOM 5024 O O . GLU B 1 240 ? -64.25149 6.57736 -14.40061 1.000 71.39751 460 GLU B O 1
ATOM 5030 N N . GLN B 1 241 ? -65.72006 6.22151 -12.73231 1.000 58.59052 461 GLN B N 1
ATOM 5031 C CA . GLN B 1 241 ? -64.74808 5.51583 -11.91000 1.000 69.10780 461 GLN B CA 1
ATOM 5032 C C . GLN B 1 241 ? -64.49477 4.14161 -12.52820 1.000 84.13716 461 GLN B C 1
ATOM 5033 O O . GLN B 1 241 ? -65.26983 3.66034 -13.35571 1.000 101.76394 461 GLN B O 1
ATOM 5039 N N . LEU B 1 242 ? -63.38770 3.51518 -12.13442 1.000 72.45797 462 LEU B N 1
ATOM 5040 C CA . LEU B 1 242 ? -62.84387 2.30340 -12.74958 1.000 76.62766 462 LEU B CA 1
ATOM 5041 C C . LEU B 1 242 ? -62.47027 2.48998 -14.22105 1.000 73.70915 462 LEU B C 1
ATOM 5042 O O . LEU B 1 242 ? -62.05122 1.51690 -14.84845 1.000 78.03450 462 LEU B O 1
ATOM 5047 N N . ASN B 1 243 ? -62.62451 3.69034 -14.79368 1.000 59.58439 463 ASN B N 1
ATOM 5048 C CA . ASN B 1 243 ? -62.18290 3.98657 -16.15689 1.000 57.26314 463 ASN B CA 1
ATOM 5049 C C . ASN B 1 243 ? -62.78755 3.02526 -17.18255 1.000 54.39384 463 ASN B C 1
ATOM 5050 O O . ASN B 1 243 ? -62.08869 2.44967 -18.01929 1.000 53.46120 463 ASN B O 1
ATOM 5055 N N . ALA B 1 244 ? -64.11559 2.87679 -17.13614 1.000 53.53109 464 ALA B N 1
ATOM 5056 C CA . ALA B 1 244 ? -64.80456 1.91492 -17.98702 1.000 61.47150 464 ALA B CA 1
ATOM 5057 C C . ALA B 1 244 ? -65.99901 2.51074 -18.72350 1.000 57.31437 464 ALA B C 1
ATOM 5058 O O . ALA B 1 244 ? -66.74246 1.76429 -19.36955 1.000 55.06766 464 ALA B O 1
ATOM 5060 N N . SER B 1 245 ? -66.21086 3.82644 -18.64624 1.000 57.97690 465 SER B N 1
ATOM 5061 C CA . SER B 1 245 ? -67.38383 4.40364 -19.29010 1.000 56.63545 465 SER B CA 1
ATOM 5062 C C . SER B 1 245 ? -67.25300 4.39565 -20.80798 1.000 61.43755 465 SER B C 1
ATOM 5063 O O . SER B 1 245 ? -68.26930 4.38579 -21.51278 1.000 60.67931 465 SER B O 1
ATOM 5066 N N . HIS B 1 246 ? -66.02276 4.40102 -21.33064 1.000 68.97335 466 HIS B N 1
ATOM 5067 C CA . HIS B 1 246 ? -65.83801 4.39598 -22.77840 1.000 67.33035 466 HIS B CA 1
ATOM 5068 C C . HIS B 1 246 ? -66.33164 3.09840 -23.40624 1.000 69.21183 466 HIS B C 1
ATOM 5069 O O . HIS B 1 246 ? -66.75292 3.09721 -24.56739 1.000 68.98935 466 HIS B O 1
ATOM 5076 N N . ILE B 1 247 ? -66.29436 1.99316 -22.65913 1.000 76.35674 467 ILE B N 1
ATOM 5077 C CA . ILE B 1 247 ? -66.84008 0.73502 -23.16125 1.000 76.56728 467 ILE B CA 1
ATOM 5078 C C . ILE B 1 247 ? -68.33359 0.87319 -23.42478 1.000 70.20689 467 ILE B C 1
ATOM 5079 O O . ILE B 1 247 ? -68.84608 0.41138 -24.45187 1.000 71.59040 467 ILE B O 1
ATOM 5084 N N . PHE B 1 248 ? -69.05249 1.52244 -22.50679 1.000 65.47347 468 PHE B N 1
ATOM 5085 C CA . PHE B 1 248 ? -70.49015 1.70606 -22.67464 1.000 64.03300 468 PHE B CA 1
ATOM 5086 C C . PHE B 1 248 ? -70.79866 2.67137 -23.81306 1.000 62.92819 468 PHE B C 1
ATOM 5087 O O . PHE B 1 248 ? -71.71145 2.42565 -24.61031 1.000 61.08621 468 PHE B O 1
ATOM 5095 N N . ASP B 1 249 ? -70.04799 3.77234 -23.90809 1.000 57.72824 469 ASP B N 1
ATOM 5096 C CA . ASP B 1 249 ? -70.29870 4.74786 -24.96535 1.000 59.38130 469 ASP B CA 1
ATOM 5097 C C . ASP B 1 249 ? -70.00415 4.16699 -26.34246 1.000 57.99133 469 ASP B C 1
ATOM 5098 O O . ASP B 1 249 ? -70.71709 4.45933 -27.30913 1.000 51.13411 469 ASP B O 1
ATOM 5103 N N . GLN B 1 250 ? -68.95773 3.34645 -26.45543 1.000 58.64102 470 GLN B N 1
ATOM 5104 C CA . GLN B 1 250 ? -68.65154 2.72833 -27.74082 1.000 58.37583 470 GLN B CA 1
ATOM 5105 C C . GLN B 1 250 ? -69.77028 1.79478 -28.18156 1.000 58.87841 470 GLN B C 1
ATOM 5106 O O . GLN B 1 250 ? -70.09434 1.72392 -29.37233 1.000 63.04130 470 GLN B O 1
ATOM 5112 N N . TYR B 1 251 ? -70.37946 1.07664 -27.23502 1.000 55.23975 471 TYR B N 1
ATOM 5113 C CA . TYR B 1 251 ? -71.50205 0.20909 -27.57740 1.000 63.94194 471 TYR B CA 1
ATOM 5114 C C . TYR B 1 251 ? -72.68252 1.02289 -28.09168 1.000 65.40487 471 TYR B C 1
ATOM 5115 O O . TYR B 1 251 ? -73.29221 0.67765 -29.11025 1.000 70.11440 471 TYR B O 1
ATOM 5124 N N . VAL B 1 252 ? -73.02216 2.10931 -27.39269 1.000 59.84613 472 VAL B N 1
ATOM 5125 C CA . VAL B 1 252 ? -74.12480 2.96135 -27.82980 1.000 65.77450 472 VAL B CA 1
ATOM 5126 C C . VAL B 1 252 ? -73.83167 3.54720 -29.20416 1.000 69.97478 472 VAL B C 1
ATOM 5127 O O . VAL B 1 252 ? -74.70307 3.57753 -30.08160 1.000 77.25436 472 VAL B O 1
ATOM 5131 N N . ILE B 1 253 ? -72.59895 4.01202 -29.41700 1.000 70.50973 473 ILE B N 1
ATOM 5132 C CA . ILE B 1 253 ? -72.22808 4.56845 -30.71499 1.000 69.52291 473 ILE B CA 1
ATOM 5133 C C . ILE B 1 253 ? -72.33217 3.50534 -31.80169 1.000 67.28954 473 ILE B C 1
ATOM 5134 O O . ILE B 1 253 ? -72.80702 3.77551 -32.91203 1.000 67.15045 473 ILE B O 1
ATOM 5139 N N . GLU B 1 254 ? -71.90422 2.27773 -31.49812 1.000 57.79732 474 GLU B N 1
ATOM 5140 C CA . GLU B 1 254 ? -72.00285 1.20029 -32.47807 1.000 58.95052 474 GLU B CA 1
ATOM 5141 C C . GLU B 1 254 ? -73.45586 0.89151 -32.81749 1.000 63.35738 474 GLU B C 1
ATOM 5142 O O . GLU B 1 254 ? -73.80084 0.70914 -33.99026 1.000 70.64066 474 GLU B O 1
ATOM 5148 N N . ARG B 1 255 ? -74.32442 0.83909 -31.80444 1.000 65.32792 475 ARG B N 1
ATOM 5149 C CA . ARG B 1 255 ? -75.72772 0.51624 -32.04607 1.000 68.94773 475 ARG B CA 1
ATOM 5150 C C . ARG B 1 255 ? -76.43528 1.63153 -32.80791 1.000 69.77440 475 ARG B C 1
ATOM 5151 O O . ARG B 1 255 ? -77.29948 1.36175 -33.65006 1.000 73.98442 475 ARG B O 1
ATOM 5159 N N . VAL B 1 256 ? -76.08499 2.88860 -32.52665 1.000 62.64670 476 VAL B N 1
ATOM 5160 C CA . VAL B 1 256 ? -76.72871 4.00973 -33.20528 1.000 61.94749 476 VAL B CA 1
ATOM 5161 C C . VAL B 1 256 ? -76.32435 4.05692 -34.67472 1.000 73.62110 476 VAL B C 1
ATOM 5162 O O . VAL B 1 256 ? -77.16000 4.30119 -35.55388 1.000 80.97846 476 VAL B O 1
ATOM 5166 N N . ILE B 1 257 ? -75.04343 3.81852 -34.96723 1.000 78.24318 477 ILE B N 1
ATOM 5167 C CA . ILE B 1 257 ? -74.57618 3.85303 -36.35180 1.000 79.26357 477 ILE B CA 1
ATOM 5168 C C . ILE B 1 257 ? -75.26660 2.77314 -37.17712 1.000 82.88862 477 ILE B C 1
ATOM 5169 O O . ILE B 1 257 ? -75.59475 2.98350 -38.35203 1.000 85.03614 477 ILE B O 1
ATOM 5174 N N . GLN B 1 258 ? -75.51090 1.60584 -36.57425 1.000 75.98736 478 GLN B N 1
ATOM 5175 C CA . GLN B 1 258 ? -76.23931 0.55197 -37.27451 1.000 80.08923 478 GLN B CA 1
ATOM 5176 C C . GLN B 1 258 ? -77.63739 1.01455 -37.66455 1.000 84.22067 478 GLN B C 1
ATOM 5177 O O . GLN B 1 258 ? -78.15296 0.63499 -38.72253 1.000 86.93559 478 GLN B O 1
ATOM 5183 N N . GLN B 1 259 ? -78.26687 1.83669 -36.82181 1.000 88.51653 479 GLN B N 1
ATOM 5184 C CA . GLN B 1 259 ? -79.57627 2.38153 -37.16383 1.000 96.31030 479 GLN B CA 1
ATOM 5185 C C . GLN B 1 259 ? -79.47354 3.41084 -38.28240 1.000 99.57242 479 GLN B C 1
ATOM 5186 O O . GLN B 1 259 ? -80.34129 3.46826 -39.16181 1.000 102.95190 479 GLN B O 1
ATOM 5192 N N . LEU B 1 260 ? -78.41995 4.23131 -38.26859 1.000 93.78267 480 LEU B N 1
ATOM 5193 C CA . LEU B 1 260 ? -78.26336 5.24732 -39.30502 1.000 88.80856 480 LEU B CA 1
ATOM 5194 C C . LEU B 1 260 ? -77.92045 4.63182 -40.65481 1.000 92.51030 480 LEU B C 1
ATOM 5195 O O . LEU B 1 260 ? -78.30338 5.17744 -41.69577 1.000 95.39489 480 LEU B O 1
ATOM 5200 N N . GLU B 1 261 ? -77.20139 3.50558 -40.66014 1.000 88.71105 481 GLU B N 1
ATOM 5201 C CA . GLU B 1 261 ? -76.86572 2.84945 -41.91932 1.000 88.70495 481 GLU B CA 1
ATOM 5202 C C . GLU B 1 261 ? -78.11279 2.38800 -42.66158 1.000 87.11653 481 GLU B C 1
ATOM 5203 O O . GLU B 1 261 ? -78.09183 2.26260 -43.89057 1.000 87.21215 481 GLU B O 1
ATOM 5209 N N . LYS B 1 262 ? -79.20475 2.13756 -41.94253 1.000 93.55879 482 LYS B N 1
ATOM 5210 C CA . LYS B 1 262 ? -80.44143 1.69770 -42.56871 1.000 96.04456 482 LYS B CA 1
ATOM 5211 C C . LYS B 1 262 ? -81.19551 2.83005 -43.25712 1.000 112.99133 482 LYS B C 1
ATOM 5212 O O . LYS B 1 262 ? -82.30822 2.60124 -43.74233 1.000 122.25114 482 LYS B O 1
ATOM 5218 N N . GLY B 1 263 ? -80.62815 4.03278 -43.30764 1.000 126.06106 483 GLY B N 1
ATOM 5219 C CA . GLY B 1 263 ? -81.19381 5.11087 -44.09561 1.000 136.44436 483 GLY B CA 1
ATOM 5220 C C . GLY B 1 263 ? -82.55293 5.60028 -43.65261 1.000 137.82789 483 GLY B C 1
ATOM 5221 O O . GLY B 1 263 ? -83.22341 6.30220 -44.41102 1.000 148.69379 483 GLY B O 1
ATOM 5222 N N . GLU B 1 264 ? -82.97816 5.25711 -42.43552 1.000 125.98642 484 GLU B N 1
ATOM 5223 C CA . GLU B 1 264 ? -84.31171 5.64131 -41.98724 1.000 117.36580 484 GLU B CA 1
ATOM 5224 C C . GLU B 1 264 ? -84.32330 7.05080 -41.40249 1.000 109.98170 484 GLU B C 1
ATOM 5225 O O . GLU B 1 264 ? -85.10203 7.90830 -41.83366 1.000 112.27098 484 GLU B O 1
ATOM 5231 N N . LEU B 1 265 ? -83.46558 7.30537 -40.41621 1.000 102.56867 485 LEU B N 1
ATOM 5232 C CA . LEU B 1 265 ? -83.46269 8.58148 -39.70602 1.000 96.42553 485 LEU B CA 1
ATOM 5233 C C . LEU B 1 265 ? -82.93361 9.68133 -40.61949 1.000 104.07708 485 LEU B C 1
ATOM 5234 O O . LEU B 1 265 ? -81.75526 9.67996 -40.98880 1.000 106.10681 485 LEU B O 1
ATOM 5239 N N . THR B 1 266 ? -83.80502 10.62312 -40.98702 1.000 114.23402 486 THR B N 1
ATOM 5240 C CA . THR B 1 266 ? -83.39812 11.75191 -41.81369 1.000 120.14013 486 THR B CA 1
ATOM 5241 C C . THR B 1 266 ? -82.73486 12.85891 -41.00665 1.000 114.69812 486 THR B C 1
ATOM 5242 O O . THR B 1 266 ? -82.03289 13.69468 -41.58643 1.000 127.69209 486 THR B O 1
ATOM 5246 N N . ASP B 1 267 ? -82.93725 12.88087 -39.69415 1.000 99.04266 487 ASP B N 1
ATOM 5247 C CA . ASP B 1 267 ? -82.44909 13.92672 -38.81099 1.000 91.34705 487 ASP B CA 1
ATOM 5248 C C . ASP B 1 267 ? -81.24799 13.44482 -38.01142 1.000 81.66684 487 ASP B C 1
ATOM 5249 O O . ASP B 1 267 ? -81.06714 12.24128 -37.80252 1.000 86.44715 487 ASP B O 1
ATOM 5254 N N . PRO B 1 268 ? -80.39580 14.36125 -37.55338 1.000 69.80179 488 PRO B N 1
ATOM 5255 C CA . PRO B 1 268 ? -79.23233 13.94826 -36.76206 1.000 74.20928 488 PRO B CA 1
ATOM 5256 C C . PRO B 1 268 ? -79.64576 13.34750 -35.42880 1.000 69.51817 488 PRO B C 1
ATOM 5257 O O . PRO B 1 268 ? -80.71761 13.63626 -34.89165 1.000 73.57671 488 PRO B O 1
ATOM 5261 N N . LEU B 1 269 ? -78.77612 12.49503 -34.89794 1.000 65.27367 489 LEU B N 1
ATOM 5262 C CA . LEU B 1 269 ? -78.97306 11.87719 -33.59468 1.000 63.65965 489 LEU B CA 1
ATOM 5263 C C . LEU B 1 269 ? -77.91997 12.39982 -32.62846 1.000 68.61870 489 LEU B C 1
ATOM 5264 O O . LEU B 1 269 ? -76.72841 12.42274 -32.95517 1.000 67.89948 489 LEU B O 1
ATOM 5269 N N . ALA B 1 270 ? -78.36170 12.82181 -31.44706 1.000 67.61024 490 ALA B N 1
ATOM 5270 C CA . ALA B 1 270 ? -77.47594 13.34801 -30.41727 1.000 56.00305 490 ALA B CA 1
ATOM 5271 C C . ALA B 1 270 ? -77.11948 12.22759 -29.44831 1.000 57.84227 490 ALA B C 1
ATOM 5272 O O . ALA B 1 270 ? -77.99633 11.69605 -28.75813 1.000 60.86982 490 ALA B O 1
ATOM 5274 N N . ILE B 1 271 ? -75.83885 11.87334 -29.39933 1.000 56.19439 491 ILE B N 1
ATOM 5275 C CA . ILE B 1 271 ? -75.34456 10.80460 -28.53852 1.000 58.53872 491 ILE B CA 1
ATOM 5276 C C . ILE B 1 271 ? -74.64162 11.43436 -27.34500 1.000 60.80439 491 ILE B C 1
ATOM 5277 O O . ILE B 1 271 ? -73.68364 12.19940 -27.51116 1.000 62.33838 491 ILE B O 1
ATOM 5282 N N . ASN B 1 272 ? -75.11082 11.11275 -26.14289 1.000 57.80049 492 ASN B N 1
ATOM 5283 C CA . ASN B 1 272 ? -74.43821 11.57322 -24.93733 1.000 50.39003 492 ASN B CA 1
ATOM 5284 C C . ASN B 1 272 ? -73.12811 10.81894 -24.74671 1.000 48.21703 492 ASN B C 1
ATOM 5285 O O . ASN B 1 272 ? -73.05073 9.60745 -24.96959 1.000 59.76128 492 ASN B O 1
ATOM 5290 N N . ILE B 1 273 ? -72.09167 11.54649 -24.33938 1.000 46.04805 493 ILE B N 1
ATOM 5291 C CA . ILE B 1 273 ? -70.77886 10.97776 -24.05902 1.000 56.27290 493 ILE B CA 1
ATOM 5292 C C . ILE B 1 273 ? -70.40385 11.33668 -22.62913 1.000 46.69624 493 ILE B C 1
ATOM 5293 O O . ILE B 1 273 ? -70.45068 12.51089 -22.24714 1.000 48.76066 493 ILE B O 1
ATOM 5298 N N . ALA B 1 274 ? -70.03694 10.32934 -21.84309 1.000 51.99825 494 ALA B N 1
ATOM 5299 C CA . ALA B 1 274 ? -69.63894 10.56481 -20.46356 1.000 44.43826 494 ALA B CA 1
ATOM 5300 C C . ALA B 1 274 ? -68.28617 11.26737 -20.40417 1.000 55.78035 494 ALA B C 1
ATOM 5301 O O . ALA B 1 274 ? -67.45645 11.14885 -21.31008 1.000 62.73001 494 ALA B O 1
ATOM 5303 N N . GLN B 1 275 ? -68.06902 12.00595 -19.31341 1.000 70.98808 495 GLN B N 1
ATOM 5304 C CA . GLN B 1 275 ? -66.82762 12.75877 -19.16291 1.000 70.85590 495 GLN B CA 1
ATOM 5305 C C . GLN B 1 275 ? -65.62124 11.83318 -19.05902 1.000 65.44549 495 GLN B C 1
ATOM 5306 O O . GLN B 1 275 ? -64.55898 12.12456 -19.62104 1.000 66.49421 495 GLN B O 1
ATOM 5312 N N . GLY B 1 276 ? -65.76476 10.71112 -18.35131 1.000 57.42464 496 GLY B N 1
ATOM 5313 C CA . GLY B 1 276 ? -64.66183 9.77759 -18.21115 1.000 47.39696 496 GLY B CA 1
ATOM 5314 C C . GLY B 1 276 ? -64.26902 9.08578 -19.49827 1.000 55.27541 496 GLY B C 1
ATOM 5315 O O . GLY B 1 276 ? -63.15432 8.56141 -19.59243 1.000 68.27852 496 GLY B O 1
ATOM 5316 N N . SER B 1 277 ? -65.15848 9.07097 -20.49205 1.000 61.93707 497 SER B N 1
ATOM 5317 C CA . SER B 1 277 ? -64.83879 8.44746 -21.77157 1.000 65.69418 497 SER B CA 1
ATOM 5318 C C . SER B 1 277 ? -63.92741 9.33029 -22.61513 1.000 62.10462 497 SER B C 1
ATOM 5319 O O . SER B 1 277 ? -63.06184 8.82237 -23.33678 1.000 49.88334 497 SER B O 1
ATOM 5322 N N . ILE B 1 278 ? -64.11257 10.64917 -22.54052 1.000 54.44203 498 ILE B N 1
ATOM 5323 C CA . ILE B 1 278 ? -63.34519 11.55620 -23.38235 1.000 57.45283 498 ILE B CA 1
ATOM 5324 C C . ILE B 1 278 ? -61.91063 11.68663 -22.88126 1.000 67.15913 498 ILE B C 1
ATOM 5325 O O . ILE B 1 278 ? -60.98821 11.93943 -23.67016 1.000 71.66655 498 ILE B O 1
ATOM 5330 N N . SER B 1 279 ? -61.68531 11.48109 -21.58641 1.000 62.25326 499 SER B N 1
ATOM 5331 C CA . SER B 1 279 ? -60.33822 11.50284 -21.03262 1.000 61.86405 499 SER B CA 1
ATOM 5332 C C . SER B 1 279 ? -59.61106 10.16938 -21.19147 1.000 63.72144 499 SER B C 1
ATOM 5333 O O . SER B 1 279 ? -58.54895 9.98241 -20.59025 1.000 58.25881 499 SER B O 1
ATOM 5336 N N . GLN B 1 280 ? -60.15741 9.24177 -21.98327 1.000 68.55822 500 GLN B N 1
ATOM 5337 C CA . GLN B 1 280 ? -59.48666 7.98339 -22.27359 1.000 70.00637 500 GLN B CA 1
ATOM 5338 C C . GLN B 1 280 ? -58.93782 8.04468 -23.69129 1.000 67.15408 500 GLN B C 1
ATOM 5339 O O . GLN B 1 280 ? -59.72829 8.05853 -24.64835 1.000 58.17505 500 GLN B O 1
ATOM 5345 N N . PRO B 1 281 ? -57.61585 8.09008 -23.88387 1.000 59.61141 501 PRO B N 1
ATOM 5346 C CA . PRO B 1 281 ? -57.08208 8.25578 -25.24753 1.000 58.53485 501 PRO B CA 1
ATOM 5347 C C . PRO B 1 281 ? -57.42330 7.10993 -26.18396 1.000 58.62381 501 PRO B C 1
ATOM 5348 O O . PRO B 1 281 ? -57.50158 7.32429 -27.40066 1.000 61.18558 501 PRO B O 1
ATOM 5352 N N . SER B 1 282 ? -57.62515 5.89825 -25.66023 1.000 64.79448 502 SER B N 1
ATOM 5353 C CA . SER B 1 282 ? -58.07411 4.79999 -26.50939 1.000 67.31693 502 SER B CA 1
ATOM 5354 C C . SER B 1 282 ? -59.44157 5.08961 -27.11251 1.000 68.39024 502 SER B C 1
ATOM 5355 O O . SER B 1 282 ? -59.72393 4.67722 -28.24391 1.000 74.73867 502 SER B O 1
ATOM 5358 N N . PHE B 1 283 ? -60.29684 5.80370 -26.37738 1.000 65.30004 503 PHE B N 1
ATOM 5359 C CA . PHE B 1 283 ? -61.59904 6.18913 -26.91067 1.000 62.00207 503 PHE B CA 1
ATOM 5360 C C . PHE B 1 283 ? -61.46713 7.25582 -27.99137 1.000 59.94305 503 PHE B C 1
ATOM 5361 O O . PHE B 1 283 ? -62.24129 7.25859 -28.95579 1.000 56.12464 503 PHE B O 1
ATOM 5369 N N . ILE B 1 284 ? -60.49513 8.16217 -27.85564 1.000 61.06320 504 ILE B N 1
ATOM 5370 C CA . ILE B 1 284 ? -60.29819 9.19696 -28.86906 1.000 65.39772 504 ILE B CA 1
ATOM 5371 C C . ILE B 1 284 ? -59.77318 8.58537 -30.16333 1.000 72.72315 504 ILE B C 1
ATOM 5372 O O . ILE B 1 284 ? -60.12390 9.03016 -31.26240 1.000 75.41134 504 ILE B O 1
ATOM 5377 N N . ARG B 1 285 ? -58.91969 7.56338 -30.05852 1.000 68.69534 505 ARG B N 1
ATOM 5378 C CA . ARG B 1 285 ? -58.50500 6.82970 -31.25072 1.000 63.07992 505 ARG B CA 1
ATOM 5379 C C . ARG B 1 285 ? -59.66549 6.04403 -31.84340 1.000 67.55495 505 ARG B C 1
ATOM 5380 O O . ARG B 1 285 ? -59.83594 6.00176 -33.06764 1.000 73.33244 505 ARG B O 1
ATOM 5388 N N . TRP B 1 286 ? -60.46264 5.40484 -30.98460 1.000 68.24932 506 TRP B N 1
ATOM 5389 C CA . TRP B 1 286 ? -61.56141 4.56797 -31.45252 1.000 64.88518 506 TRP B CA 1
ATOM 5390 C C . TRP B 1 286 ? -62.56632 5.37176 -32.26628 1.000 67.26803 506 TRP B C 1
ATOM 5391 O O . TRP B 1 286 ? -63.07615 4.88996 -33.28508 1.000 68.15866 506 TRP B O 1
ATOM 5402 N N . ILE B 1 287 ? -62.85476 6.60489 -31.84075 1.000 69.28014 507 ILE B N 1
ATOM 5403 C CA . ILE B 1 287 ? -63.88436 7.39329 -32.51261 1.000 69.17493 507 ILE B CA 1
ATOM 5404 C C . ILE B 1 287 ? -63.44214 7.77837 -33.92057 1.000 73.03181 507 ILE B C 1
ATOM 5405 O O . ILE B 1 287 ? -64.27543 7.90711 -34.82536 1.000 81.89592 507 ILE B O 1
ATOM 5410 N N . SER B 1 288 ? -62.13620 7.95039 -34.14057 1.000 68.71920 508 SER B N 1
ATOM 5411 C CA . SER B 1 288 ? -61.65516 8.28446 -35.47722 1.000 74.59807 508 SER B CA 1
ATOM 5412 C C . SER B 1 288 ? -61.73106 7.08170 -36.40705 1.000 77.11892 508 SER B C 1
ATOM 5413 O O . SER B 1 288 ? -62.16226 7.20859 -37.55907 1.000 74.64154 508 SER B O 1
ATOM 5416 N N . GLN B 1 289 ? -61.31604 5.90714 -35.92563 1.000 73.09481 509 GLN B N 1
ATOM 5417 C CA . GLN B 1 289 ? -61.38377 4.70463 -36.74944 1.000 71.43892 509 GLN B CA 1
ATOM 5418 C C . GLN B 1 289 ? -62.82511 4.33949 -37.07563 1.000 77.76451 509 GLN B C 1
ATOM 5419 O O . GLN B 1 289 ? -63.13548 3.96238 -38.21073 1.000 87.82679 509 GLN B O 1
ATOM 5425 N N . THR B 1 290 ? -63.72057 4.44583 -36.09138 1.000 79.07166 510 THR B N 1
ATOM 5426 C CA . THR B 1 290 ? -65.11631 4.08928 -36.32095 1.000 77.31402 510 THR B CA 1
ATOM 5427 C C . THR B 1 290 ? -65.78478 5.06196 -37.28514 1.000 76.57581 510 THR B C 1
ATOM 5428 O O . THR B 1 290 ? -66.50271 4.64200 -38.20083 1.000 76.29508 510 THR B O 1
ATOM 5432 N N . LEU B 1 291 ? -65.55738 6.36530 -37.10048 1.000 66.39246 511 LEU B N 1
ATOM 5433 C CA . LEU B 1 291 ? -66.17379 7.35245 -37.98171 1.000 71.69888 511 LEU B CA 1
ATOM 5434 C C . LEU B 1 291 ? -65.63202 7.26328 -39.40327 1.000 85.19154 511 LEU B C 1
ATOM 5435 O O . LEU B 1 291 ? -66.36713 7.53129 -40.36033 1.000 90.25588 511 LEU B O 1
ATOM 5440 N N . SER B 1 292 ? -64.35901 6.89240 -39.56560 1.000 85.21177 512 SER B N 1
ATOM 5441 C CA . SER B 1 292 ? -63.79527 6.76011 -40.90385 1.000 85.28736 512 SER B CA 1
ATOM 5442 C C . SER B 1 292 ? -64.38985 5.58278 -41.66427 1.000 84.34833 512 SER B C 1
ATOM 5443 O O . SER B 1 292 ? -64.35693 5.57909 -42.89942 1.000 85.64921 512 SER B O 1
ATOM 5446 N N . LYS B 1 293 ? -64.93061 4.58964 -40.95957 1.000 90.18790 513 LYS B N 1
ATOM 5447 C CA . LYS B 1 293 ? -65.58420 3.45567 -41.59688 1.000 100.56028 513 LYS B CA 1
ATOM 5448 C C . LYS B 1 293 ? -67.06300 3.69761 -41.87436 1.000 100.56215 513 LYS B C 1
ATOM 5449 O O . LYS B 1 293 ? -67.70221 2.85162 -42.50939 1.000 101.50127 513 LYS B O 1
ATOM 5455 N N . HIS B 1 294 ? -67.61666 4.82334 -41.42701 1.000 94.63436 514 HIS B N 1
ATOM 5456 C CA . HIS B 1 294 ? -69.02673 5.14978 -41.63527 1.000 84.21130 514 HIS B CA 1
ATOM 5457 C C . HIS B 1 294 ? -69.17468 6.63101 -41.97324 1.000 85.28840 514 HIS B C 1
ATOM 5458 O O . HIS B 1 294 ? -69.96426 7.35675 -41.36753 1.000 83.35753 514 HIS B O 1
ATOM 5465 N N . LEU B 1 295 ? -68.40761 7.09503 -42.96318 1.000 92.98335 515 LEU B N 1
ATOM 5466 C CA . LEU B 1 295 ? -68.42482 8.50860 -43.32623 1.000 97.15963 515 LEU B CA 1
ATOM 5467 C C . LEU B 1 295 ? -69.75400 8.94660 -43.92659 1.000 98.94520 515 LEU B C 1
ATOM 5468 O O . LEU B 1 295 ? -70.07134 10.14050 -43.88907 1.000 103.62944 515 LEU B O 1
ATOM 5473 N N . SER B 1 296 ? -70.53521 8.01441 -44.47585 1.000 99.16906 516 SER B N 1
ATOM 5474 C CA . SER B 1 296 ? -71.79913 8.38447 -45.10580 1.000 96.06359 516 SER B CA 1
ATOM 5475 C C . SER B 1 296 ? -72.79976 8.91321 -44.08458 1.000 99.52004 516 SER B C 1
ATOM 5476 O O . SER B 1 296 ? -73.57916 9.82436 -44.38663 1.000 102.99836 516 SER B O 1
ATOM 5479 N N . VAL B 1 297 ? -72.79036 8.36142 -42.86832 1.000 100.30361 517 VAL B N 1
ATOM 5480 C CA . VAL B 1 297 ? -73.73969 8.75580 -41.83284 1.000 90.13794 517 VAL B CA 1
ATOM 5481 C C . VAL B 1 297 ? -73.15201 9.75494 -40.84780 1.000 84.61225 517 VAL B C 1
ATOM 5482 O O . VAL B 1 297 ? -73.81817 10.10380 -39.86338 1.000 83.26569 517 VAL B O 1
ATOM 5486 N N . ALA B 1 298 ? -71.92588 10.23183 -41.08286 1.000 81.68775 518 ALA B N 1
ATOM 5487 C CA . ALA B 1 298 ? -71.27501 11.11782 -40.12069 1.000 72.45790 518 ALA B CA 1
ATOM 5488 C C . ALA B 1 298 ? -72.01027 12.44458 -39.97681 1.000 74.90194 518 ALA B C 1
ATOM 5489 O O . ALA B 1 298 ? -72.02621 13.02933 -38.88650 1.000 76.59787 518 ALA B O 1
ATOM 5491 N N . ASN B 1 299 ? -72.62737 12.93196 -41.05546 1.000 72.17958 519 ASN B N 1
ATOM 5492 C CA . ASN B 1 299 ? -73.40212 14.16722 -40.99896 1.000 71.35831 519 ASN B CA 1
ATOM 5493 C C . ASN B 1 299 ? -74.63029 14.06262 -40.10004 1.000 72.36258 519 ASN B C 1
ATOM 5494 O O . ASN B 1 299 ? -75.20380 15.09744 -39.74698 1.000 69.38346 519 ASN B O 1
ATOM 5499 N N . LEU B 1 300 ? -75.03980 12.85284 -39.71584 1.000 65.72124 520 LEU B N 1
ATOM 5500 C CA . LEU B 1 300 ? -76.20997 12.64034 -38.87484 1.000 63.26183 520 LEU B CA 1
ATOM 5501 C C . LEU B 1 300 ? -75.84390 12.37757 -37.41975 1.000 65.37725 520 LEU B C 1
ATOM 5502 O O . LEU B 1 300 ? -76.66371 11.83527 -36.67133 1.000 61.96968 520 LEU B O 1
ATOM 5507 N N . LEU B 1 301 ? -74.63610 12.74930 -37.00276 1.000 70.36058 521 LEU B N 1
ATOM 5508 C CA . LEU B 1 301 ? -74.14250 12.45328 -35.66337 1.000 66.37522 521 LEU B CA 1
ATOM 5509 C C . LEU B 1 301 ? -73.80931 13.74796 -34.93861 1.000 60.54787 521 LEU B C 1
ATOM 5510 O O . LEU B 1 301 ? -72.93193 14.50131 -35.37432 1.000 60.02222 521 LEU B O 1
ATOM 5515 N N . HIS B 1 302 ? -74.51361 14.00169 -33.84080 1.000 62.81861 522 HIS B N 1
ATOM 5516 C CA . HIS B 1 302 ? -74.17890 15.06130 -32.89956 1.000 57.24432 522 HIS B CA 1
ATOM 5517 C C . HIS B 1 302 ? -73.70815 14.40323 -31.61019 1.000 57.99426 522 HIS B C 1
ATOM 5518 O O . HIS B 1 302 ? -74.41655 13.56302 -31.04535 1.000 64.63989 522 HIS B O 1
ATOM 5525 N N . PHE B 1 303 ? -72.51532 14.76684 -31.15637 1.000 57.99358 523 PHE B N 1
ATOM 5526 C CA . PHE B 1 303 ? -71.96195 14.23441 -29.91925 1.000 57.58053 523 PHE B CA 1
ATOM 5527 C C . PHE B 1 303 ? -72.20191 15.25469 -28.81254 1.000 50.19008 523 PHE B C 1
ATOM 5528 O O . PHE B 1 303 ? -71.65987 16.36525 -28.85097 1.000 48.21663 523 PHE B O 1
ATOM 5536 N N . GLU B 1 304 ? -73.02462 14.88412 -27.83526 1.000 58.29922 524 GLU B N 1
ATOM 5537 C CA . GLU B 1 304 ? -73.39083 15.78298 -26.74652 1.000 54.73259 524 GLU B CA 1
ATOM 5538 C C . GLU B 1 304 ? -72.36791 15.62743 -25.63039 1.000 57.18101 524 GLU B C 1
ATOM 5539 O O . GLU B 1 304 ? -72.32348 14.59361 -24.95591 1.000 54.99441 524 GLU B O 1
ATOM 5545 N N . ILE B 1 305 ? -71.55158 16.65141 -25.44002 1.000 50.18322 525 ILE B N 1
ATOM 5546 C CA . ILE B 1 305 ? -70.43060 16.62629 -24.50495 1.000 46.38107 525 ILE B CA 1
ATOM 5547 C C . ILE B 1 305 ? -70.80989 17.45561 -23.28533 1.000 49.24113 525 ILE B C 1
ATOM 5548 O O . ILE B 1 305 ? -71.27547 18.59012 -23.44395 1.000 50.30518 525 ILE B O 1
ATOM 5553 N N . PRO B 1 306 ? -70.64166 16.93680 -22.06955 1.000 47.84204 526 PRO B N 1
ATOM 5554 C CA . PRO B 1 306 ? -70.96809 17.73049 -20.88117 1.000 49.61451 526 PRO B CA 1
ATOM 5555 C C . PRO B 1 306 ? -70.07754 18.95770 -20.77946 1.000 55.42914 526 PRO B C 1
ATOM 5556 O O . PRO B 1 306 ? -68.90740 18.93781 -21.16674 1.000 48.92215 526 PRO B O 1
ATOM 5560 N N . GLU B 1 307 ? -70.65312 20.03883 -20.24713 1.000 56.41947 527 GLU B N 1
ATOM 5561 C CA . GLU B 1 307 ? -69.89518 21.27423 -20.07783 1.000 46.26127 527 GLU B CA 1
ATOM 5562 C C . GLU B 1 307 ? -68.69218 21.07184 -19.16622 1.000 52.10537 527 GLU B C 1
ATOM 5563 O O . GLU B 1 307 ? -67.66207 21.73218 -19.34311 1.000 62.77047 527 GLU B O 1
ATOM 5569 N N . GLY B 1 308 ? -68.79555 20.15430 -18.20142 1.000 45.68921 528 GLY B N 1
ATOM 5570 C CA . GLY B 1 308 ? -67.66786 19.87456 -17.32982 1.000 43.36088 528 GLY B CA 1
ATOM 5571 C C . GLY B 1 308 ? -66.43594 19.40205 -18.07611 1.000 52.66044 528 GLY B C 1
ATOM 5572 O O . GLY B 1 308 ? -65.31039 19.62828 -17.62486 1.000 48.76531 528 GLY B O 1
ATOM 5573 N N . CYS B 1 309 ? -66.62647 18.74239 -19.22251 1.000 56.07512 529 CYS B N 1
ATOM 5574 C CA . CYS B 1 309 ? -65.48977 18.34358 -20.04764 1.000 58.92292 529 CYS B CA 1
ATOM 5575 C C . CYS B 1 309 ? -64.72211 19.55806 -20.54775 1.000 61.95299 529 CYS B C 1
ATOM 5576 O O . CYS B 1 309 ? -63.49096 19.60864 -20.46226 1.000 53.22862 529 CYS B O 1
ATOM 5579 N N . PHE B 1 310 ? -65.43820 20.55025 -21.07760 1.000 62.71185 530 PHE B N 1
ATOM 5580 C CA . PHE B 1 310 ? -64.77416 21.69662 -21.68725 1.000 55.72446 530 PHE B CA 1
ATOM 5581 C C . PHE B 1 310 ? -63.99596 22.51813 -20.66596 1.000 56.59378 530 PHE B C 1
ATOM 5582 O O . PHE B 1 310 ? -62.94343 23.07507 -20.99802 1.000 60.81545 530 PHE B O 1
ATOM 5590 N N . VAL B 1 311 ? -64.48111 22.60653 -19.42829 1.000 56.65710 531 VAL B N 1
ATOM 5591 C CA . VAL B 1 311 ? -63.82167 23.46784 -18.45188 1.000 60.62119 531 VAL B CA 1
ATOM 5592 C C . VAL B 1 311 ? -62.82164 22.70352 -17.58420 1.000 56.42268 531 VAL B C 1
ATOM 5593 O O . VAL B 1 311 ? -61.84949 23.29385 -17.10559 1.000 58.73834 531 VAL B O 1
ATOM 5597 N N . ASN B 1 312 ? -63.02392 21.40265 -17.37592 1.000 61.21028 532 ASN B N 1
ATOM 5598 C CA . ASN B 1 312 ? -62.12152 20.61790 -16.54076 1.000 65.02923 532 ASN B CA 1
ATOM 5599 C C . ASN B 1 312 ? -61.13665 19.78035 -17.34021 1.000 64.29125 532 ASN B C 1
ATOM 5600 O O . ASN B 1 312 ? -60.03246 19.51462 -16.85604 1.000 61.58111 532 ASN B O 1
ATOM 5605 N N . GLU B 1 313 ? -61.50588 19.35968 -18.54665 1.000 65.17519 533 GLU B N 1
ATOM 5606 C CA . GLU B 1 313 ? -60.65851 18.51376 -19.38822 1.000 59.86761 533 GLU B CA 1
ATOM 5607 C C . GLU B 1 313 ? -60.59781 19.08563 -20.80133 1.000 61.44507 533 GLU B C 1
ATOM 5608 O O . GLU B 1 313 ? -60.98409 18.42469 -21.76975 1.000 60.57109 533 GLU B O 1
ATOM 5614 N N . PRO B 1 314 ? -60.10868 20.32165 -20.95836 1.000 61.61834 534 PRO B N 1
ATOM 5615 C CA . PRO B 1 314 ? -60.20201 20.96911 -22.27665 1.000 55.46073 534 PRO B CA 1
ATOM 5616 C C . PRO B 1 314 ? -59.30489 20.34428 -23.33099 1.000 61.37872 534 PRO B C 1
ATOM 5617 O O . PRO B 1 314 ? -59.67222 20.34547 -24.51302 1.000 67.66316 534 PRO B O 1
ATOM 5621 N N . HIS B 1 315 ? -58.14338 19.80907 -22.94564 1.000 65.85791 535 HIS B N 1
ATOM 5622 C CA . HIS B 1 315 ? -57.22000 19.26334 -23.93486 1.000 64.67302 535 HIS B CA 1
ATOM 5623 C C . HIS B 1 315 ? -57.69830 17.92110 -24.47601 1.000 61.01038 535 HIS B C 1
ATOM 5624 O O . HIS B 1 315 ? -57.61985 17.67837 -25.68506 1.000 65.48981 535 HIS B O 1
ATOM 5631 N N . TYR B 1 316 ? -58.18484 17.03576 -23.60271 1.000 50.68354 536 TYR B N 1
ATOM 5632 C CA . TYR B 1 316 ? -58.81984 15.81031 -24.08048 1.000 53.40688 536 TYR B CA 1
ATOM 5633 C C . TYR B 1 316 ? -60.02623 16.12991 -24.95284 1.000 61.28668 536 TYR B C 1
ATOM 5634 O O . TYR B 1 316 ? -60.22162 15.51871 -26.01077 1.000 63.26542 536 TYR B O 1
ATOM 5643 N N . THR B 1 317 ? -60.84505 17.09242 -24.52220 1.000 61.37762 537 THR B N 1
ATOM 5644 C CA . THR B 1 317 ? -62.05446 17.43360 -25.26234 1.000 51.86058 537 THR B CA 1
ATOM 5645 C C . THR B 1 317 ? -61.72106 18.01325 -26.63043 1.000 56.38867 537 THR B C 1
ATOM 5646 O O . THR B 1 317 ? -62.41373 17.73160 -27.61497 1.000 57.28373 537 THR B O 1
ATOM 5650 N N . ALA B 1 318 ? -60.66448 18.82432 -26.71235 1.000 51.84187 538 ALA B N 1
ATOM 5651 C CA . ALA B 1 318 ? -60.26283 19.38070 -28.00016 1.000 59.92616 538 ALA B CA 1
ATOM 5652 C C . ALA B 1 318 ? -59.79313 18.28662 -28.95088 1.000 61.09478 538 ALA B C 1
ATOM 5653 O O . ALA B 1 318 ? -60.05926 18.34507 -30.15714 1.000 62.38182 538 ALA B O 1
ATOM 5655 N N . LEU B 1 319 ? -59.08869 17.28070 -28.42743 1.000 60.03307 539 LEU B N 1
ATOM 5656 C CA . LEU B 1 319 ? -58.69065 16.15258 -29.26277 1.000 58.38744 539 LEU B CA 1
ATOM 5657 C C . LEU B 1 319 ? -59.90422 15.35599 -29.72202 1.000 56.61481 539 LEU B C 1
ATOM 5658 O O . LEU B 1 319 ? -59.96283 14.90694 -30.87311 1.000 52.23912 539 LEU B O 1
ATOM 5663 N N . PHE B 1 320 ? -60.88384 15.17321 -28.83622 1.000 49.95176 540 PHE B N 1
ATOM 5664 C CA . PHE B 1 320 ? -62.10400 14.47218 -29.22083 1.000 50.13150 540 PHE B CA 1
ATOM 5665 C C . PHE B 1 320 ? -62.91978 15.29027 -30.21447 1.000 49.06135 540 PHE B C 1
ATOM 5666 O O . PHE B 1 320 ? -63.43012 14.74900 -31.20234 1.000 66.67830 540 PHE B O 1
ATOM 5674 N N . CYS B 1 321 ? -63.05288 16.59643 -29.96908 1.000 53.69982 541 CYS B N 1
ATOM 5675 C CA . CYS B 1 321 ? -63.84395 17.44382 -30.85740 1.000 58.12133 541 CYS B CA 1
ATOM 5676 C C . CYS B 1 321 ? -63.22481 17.52609 -32.24597 1.000 64.13228 541 CYS B C 1
ATOM 5677 O O . CYS B 1 321 ? -63.94129 17.52566 -33.25406 1.000 60.95823 541 CYS B O 1
ATOM 5680 N N . ASN B 1 322 ? -61.89520 17.61150 -32.31950 1.000 69.84989 542 ASN B N 1
ATOM 5681 C CA . ASN B 1 322 ? -61.23329 17.65392 -33.61855 1.000 72.34556 542 ASN B CA 1
ATOM 5682 C C . ASN B 1 322 ? -61.41751 16.34317 -34.37189 1.000 68.96744 542 ASN B C 1
ATOM 5683 O O . ASN B 1 322 ? -61.71227 16.34748 -35.57294 1.000 65.15398 542 ASN B O 1
ATOM 5688 N N . ALA B 1 323 ? -61.25951 15.21149 -33.68030 1.000 63.70232 543 ALA B N 1
ATOM 5689 C CA . ALA B 1 323 ? -61.44696 13.91660 -34.32699 1.000 64.26358 543 ALA B CA 1
ATOM 5690 C C . ALA B 1 323 ? -62.87630 13.74865 -34.82378 1.000 71.54259 543 ALA B C 1
ATOM 5691 O O . ALA B 1 323 ? -63.10801 13.15126 -35.88090 1.000 74.62611 543 ALA B O 1
ATOM 5693 N N . VAL B 1 324 ? -63.84739 14.27203 -34.07477 1.000 69.58888 544 VAL B N 1
ATOM 5694 C CA . VAL B 1 324 ? -65.24668 14.15137 -34.47203 1.000 63.81193 544 VAL B CA 1
ATOM 5695 C C . VAL B 1 324 ? -65.52771 14.99753 -35.71030 1.000 71.96274 544 VAL B C 1
ATOM 5696 O O . VAL B 1 324 ? -66.16912 14.53879 -36.66292 1.000 71.10668 544 VAL B O 1
ATOM 5700 N N . ARG B 1 325 ? -65.04994 16.24582 -35.72117 1.000 74.03724 545 ARG B N 1
ATOM 5701 C CA . ARG B 1 325 ? -65.34290 17.12670 -36.84706 1.000 67.60406 545 ARG B CA 1
ATOM 5702 C C . ARG B 1 325 ? -64.48958 16.79861 -38.06541 1.000 72.55740 545 ARG B C 1
ATOM 5703 O O . ARG B 1 325 ? -64.92347 17.03306 -39.19959 1.000 69.70991 545 ARG B O 1
ATOM 5711 N N . ASN B 1 326 ? -63.27985 16.26672 -37.85847 1.000 75.99113 546 ASN B N 1
ATOM 5712 C CA . ASN B 1 326 ? -62.44716 15.86797 -38.99076 1.000 81.73586 546 ASN B CA 1
ATOM 5713 C C . ASN B 1 326 ? -63.12562 14.80025 -39.83753 1.000 81.83375 546 ASN B C 1
ATOM 5714 O O . ASN B 1 326 ? -62.86928 14.70898 -41.04276 1.000 87.51440 546 ASN B O 1
ATOM 5719 N N . ALA B 1 327 ? -63.98754 13.98827 -39.23059 1.000 80.45453 547 ALA B N 1
ATOM 5720 C CA . ALA B 1 327 ? -64.66024 12.89763 -39.91851 1.000 76.61801 547 ALA B CA 1
ATOM 5721 C C . ALA B 1 327 ? -66.03767 13.28338 -40.44246 1.000 80.87848 547 ALA B C 1
ATOM 5722 O O . ALA B 1 327 ? -66.76653 12.41182 -40.92483 1.000 85.90196 547 ALA B O 1
ATOM 5724 N N . GLY B 1 328 ? -66.41105 14.55693 -40.36096 1.000 70.95641 548 GLY B N 1
ATOM 5725 C CA . GLY B 1 328 ? -67.69235 14.99489 -40.87510 1.000 74.27270 548 GLY B CA 1
ATOM 5726 C C . GLY B 1 328 ? -68.83806 14.94297 -39.89419 1.000 81.72386 548 GLY B C 1
ATOM 5727 O O . GLY B 1 328 ? -69.99728 15.03179 -40.31310 1.000 87.76129 548 GLY B O 1
ATOM 5728 N N . ALA B 1 329 ? -68.55855 14.79176 -38.60556 1.000 78.21711 549 ALA B N 1
ATOM 5729 C CA . ALA B 1 329 ? -69.57942 14.85408 -37.57739 1.000 70.17367 549 ALA B CA 1
ATOM 5730 C C . ALA B 1 329 ? -69.49953 16.20930 -36.87886 1.000 67.88228 549 ALA B C 1
ATOM 5731 O O . ALA B 1 329 ? -68.76373 17.10790 -37.29875 1.000 75.93853 549 ALA B O 1
ATOM 5733 N N . ASP B 1 330 ? -70.26388 16.36885 -35.80191 1.000 59.48745 550 ASP B N 1
ATOM 5734 C CA . ASP B 1 330 ? -70.27446 17.61774 -35.05491 1.000 61.49004 550 ASP B CA 1
ATOM 5735 C C . ASP B 1 330 ? -70.59224 17.30921 -33.59744 1.000 58.12821 550 ASP B C 1
ATOM 5736 O O . ASP B 1 330 ? -70.87323 16.16442 -33.22950 1.000 53.17695 550 ASP B O 1
ATOM 5741 N N . PHE B 1 331 ? -70.54998 18.34615 -32.76364 1.000 49.84280 551 PHE B N 1
ATOM 5742 C CA . PHE B 1 331 ? -70.74310 18.16873 -31.33364 1.000 57.17211 551 PHE B CA 1
ATOM 5743 C C . PHE B 1 331 ? -71.47944 19.37123 -30.76128 1.000 61.38923 551 PHE B C 1
ATOM 5744 O O . PHE B 1 331 ? -71.53753 20.44289 -31.37086 1.000 58.37456 551 PHE B O 1
ATOM 5752 N N . GLY B 1 332 ? -72.04013 19.17261 -29.56678 1.000 52.92090 552 GLY B N 1
ATOM 5753 C CA . GLY B 1 332 ? -72.68261 20.23452 -28.82211 1.000 48.93061 552 GLY B CA 1
ATOM 5754 C C . GLY B 1 332 ? -72.33909 20.13155 -27.34936 1.000 51.51040 552 GLY B C 1
ATOM 5755 O O . GLY B 1 332 ? -71.68696 19.18160 -26.91191 1.000 55.29766 552 GLY B O 1
ATOM 5756 N N . VAL B 1 333 ? -72.79376 21.12418 -26.58969 1.000 50.17947 553 VAL B N 1
ATOM 5757 C CA . VAL B 1 333 ? -72.50115 21.22365 -25.16357 1.000 47.47645 553 VAL B CA 1
ATOM 5758 C C . VAL B 1 333 ? -73.74540 20.83828 -24.37540 1.000 51.75936 553 VAL B C 1
ATOM 5759 O O . VAL B 1 333 ? -74.83288 21.37961 -24.61111 1.000 47.71350 553 VAL B O 1
ATOM 5763 N N . ASP B 1 334 ? -73.58212 19.90863 -23.44205 1.000 51.91684 554 ASP B N 1
ATOM 5764 C CA . ASP B 1 334 ? -74.63885 19.49517 -22.53392 1.000 49.74362 554 ASP B CA 1
ATOM 5765 C C . ASP B 1 334 ? -74.46563 20.20220 -21.19514 1.000 53.90509 554 ASP B C 1
ATOM 5766 O O . ASP B 1 334 ? -73.36349 20.61539 -20.82797 1.000 56.87854 554 ASP B O 1
ATOM 5771 N N . ASN B 1 335 ? -75.57761 20.33816 -20.46852 1.000 50.44112 555 ASN B N 1
ATOM 5772 C CA . ASN B 1 335 ? -75.60602 21.04489 -19.18537 1.000 56.83180 555 ASN B CA 1
ATOM 5773 C C . ASN B 1 335 ? -75.08896 22.47395 -19.32684 1.000 55.65648 555 ASN B C 1
ATOM 5774 O O . ASN B 1 335 ? -74.39950 22.99302 -18.44527 1.000 51.31490 555 ASN B O 1
ATOM 5779 N N . TYR B 1 336 ? -75.42324 23.11487 -20.44351 1.000 59.03261 556 TYR B N 1
ATOM 5780 C CA . TYR B 1 336 ? -74.91475 24.45135 -20.71984 1.000 48.95524 556 TYR B CA 1
ATOM 5781 C C . TYR B 1 336 ? -75.40281 25.44483 -19.67428 1.000 51.14613 556 TYR B C 1
ATOM 5782 O O . TYR B 1 336 ? -76.60228 25.53931 -19.39778 1.000 57.50118 556 TYR B O 1
ATOM 5791 N N . GLY B 1 337 ? -74.46328 26.18592 -19.09064 1.000 45.65176 557 GLY B N 1
ATOM 5792 C CA . GLY B 1 337 ? -74.77945 27.19746 -18.10711 1.000 48.69458 557 GLY B CA 1
ATOM 5793 C C . GLY B 1 337 ? -74.62953 26.76724 -16.66633 1.000 54.37832 557 GLY B C 1
ATOM 5794 O O . GLY B 1 337 ? -74.79105 27.60491 -15.77109 1.000 62.28938 557 GLY B O 1
ATOM 5795 N N . ARG B 1 338 ? -74.32806 25.49291 -16.40852 1.000 47.95412 558 ARG B N 1
ATOM 5796 C CA . ARG B 1 338 ? -74.14174 25.05319 -15.02960 1.000 54.94359 558 ARG B CA 1
ATOM 5797 C C . ARG B 1 338 ? -72.88747 25.67394 -14.42322 1.000 66.42247 558 ARG B C 1
ATOM 5798 O O . ARG B 1 338 ? -72.86458 25.99916 -13.22990 1.000 72.77625 558 ARG B O 1
ATOM 5806 N N . ASN B 1 339 ? -71.83997 25.85063 -15.22564 1.000 85.73542 559 ASN B N 1
ATOM 5807 C CA . ASN B 1 339 ? -70.64284 26.58151 -14.81495 1.000 90.35859 559 ASN B CA 1
ATOM 5808 C C . ASN B 1 339 ? -70.61006 27.92372 -15.53974 1.000 86.75144 559 ASN B C 1
ATOM 5809 O O . ASN B 1 339 ? -69.80403 28.16005 -16.44337 1.000 86.46240 559 ASN B O 1
ATOM 5814 N N . PHE B 1 340 ? -71.51214 28.81606 -15.12338 1.000 78.50337 560 PHE B N 1
ATOM 5815 C CA . PHE B 1 340 ? -71.64924 30.10141 -15.80325 1.000 79.14207 560 PHE B CA 1
ATOM 5816 C C . PHE B 1 340 ? -70.39902 30.95804 -15.65645 1.000 80.99318 560 PHE B C 1
ATOM 5817 O O . PHE B 1 340 ? -70.10657 31.78160 -16.52985 1.000 80.01863 560 PHE B O 1
ATOM 5819 N N . GLN B 1 341 ? -69.64865 30.77895 -14.57080 1.000 85.57680 561 GLN B N 1
ATOM 5820 C CA . GLN B 1 341 ? -68.47390 31.60270 -14.30923 1.000 93.20585 561 GLN B CA 1
ATOM 5821 C C . GLN B 1 341 ? -67.26200 31.20749 -15.14573 1.000 93.39484 561 GLN B C 1
ATOM 5822 O O . GLN B 1 341 ? -66.23838 31.89503 -15.08202 1.000 87.00401 561 GLN B O 1
ATOM 5824 N N . SER B 1 342 ? -67.34672 30.12333 -15.92512 1.000 100.43831 562 SER B N 1
ATOM 5825 C CA . SER B 1 342 ? -66.25415 29.67663 -16.78202 1.000 97.76840 562 SER B CA 1
ATOM 5826 C C . SER B 1 342 ? -66.84875 29.30185 -18.14380 1.000 105.05297 562 SER B C 1
ATOM 5827 O O . SER B 1 342 ? -66.97126 28.12971 -18.50081 1.000 108.36728 562 SER B O 1
ATOM 5829 N N . LEU B 1 343 ? -67.21987 30.31555 -18.92351 1.000 104.71590 563 LEU B N 1
ATOM 5830 C CA . LEU B 1 343 ? -67.95929 30.11738 -20.16480 1.000 105.07226 563 LEU B CA 1
ATOM 5831 C C . LEU B 1 343 ? -67.29808 30.84231 -21.32975 1.000 103.84960 563 LEU B C 1
ATOM 5832 O O . LEU B 1 343 ? -67.97379 31.40618 -22.19527 1.000 104.48516 563 LEU B O 1
ATOM 5834 N N . ASP B 1 344 ? -65.96628 30.84310 -21.37617 1.000 97.91178 564 ASP B N 1
ATOM 5835 C CA . ASP B 1 344 ? -65.25444 31.31089 -22.55690 1.000 92.21866 564 ASP B CA 1
ATOM 5836 C C . ASP B 1 344 ? -64.76797 30.16677 -23.43631 1.000 76.38991 564 ASP B C 1
ATOM 5837 O O . ASP B 1 344 ? -64.24825 30.42170 -24.52876 1.000 73.95046 564 ASP B O 1
ATOM 5842 N N . TYR B 1 345 ? -64.92949 28.91759 -22.98669 1.000 68.33106 565 TYR B N 1
ATOM 5843 C CA . TYR B 1 345 ? -64.61925 27.76838 -23.83103 1.000 68.93158 565 TYR B CA 1
ATOM 5844 C C . TYR B 1 345 ? -65.45873 27.76749 -25.09984 1.000 77.33297 565 TYR B C 1
ATOM 5845 O O . TYR B 1 345 ? -65.03294 27.22771 -26.12741 1.000 81.94054 565 TYR B O 1
ATOM 5854 N N . ILE B 1 346 ? -66.65802 28.35065 -25.03745 1.000 77.65510 566 ILE B N 1
ATOM 5855 C CA . ILE B 1 346 ? -67.54023 28.40999 -26.19908 1.000 74.56050 566 ILE B CA 1
ATOM 5856 C C . ILE B 1 346 ? -66.85787 29.12908 -27.35299 1.000 77.46931 566 ILE B C 1
ATOM 5857 O O . ILE B 1 346 ? -66.98458 28.73062 -28.51700 1.000 76.17224 566 ILE B O 1
ATOM 5862 N N . ASN B 1 347 ? -66.12758 30.20365 -27.04895 1.000 79.02832 567 ASN B N 1
ATOM 5863 C CA . ASN B 1 347 ? -65.45417 30.96134 -28.09649 1.000 78.15374 567 ASN B CA 1
ATOM 5864 C C . ASN B 1 347 ? -64.36413 30.13057 -28.76152 1.000 75.14594 567 ASN B C 1
ATOM 5865 O O . ASN B 1 347 ? -64.14931 30.23268 -29.97518 1.000 91.85261 567 ASN B O 1
ATOM 5870 N N . GLU B 1 348 ? -63.66999 29.29307 -27.98670 1.000 64.79004 568 GLU B N 1
ATOM 5871 C CA . GLU B 1 348 ? -62.59772 28.48538 -28.56051 1.000 72.42973 568 GLU B CA 1
ATOM 5872 C C . GLU B 1 348 ? -63.14224 27.28284 -29.32171 1.000 82.92604 568 GLU B C 1
ATOM 5873 O O . GLU B 1 348 ? -62.66659 26.97317 -30.41932 1.000 84.86899 568 GLU B O 1
ATOM 5879 N N . PHE B 1 349 ? -64.13793 26.59785 -28.76132 1.000 83.57966 569 PHE B N 1
ATOM 5880 C CA . PHE B 1 349 ? -64.61584 25.34892 -29.34187 1.000 72.08363 569 PHE B CA 1
ATOM 5881 C C . PHE B 1 349 ? -65.66486 25.54712 -30.42707 1.000 74.59339 569 PHE B C 1
ATOM 5882 O O . PHE B 1 349 ? -65.72191 24.74407 -31.36605 1.000 77.81247 569 PHE B O 1
ATOM 5890 N N . ARG B 1 350 ? -66.48909 26.58609 -30.32312 1.000 71.08358 570 ARG B N 1
ATOM 5891 C CA . ARG B 1 350 ? -67.54263 26.86763 -31.29209 1.000 75.00097 570 ARG B CA 1
ATOM 5892 C C . ARG B 1 350 ? -68.45248 25.65426 -31.51869 1.000 73.30109 570 ARG B C 1
ATOM 5893 O O . ARG B 1 350 ? -68.49818 25.10561 -32.62045 1.000 81.15167 570 ARG B O 1
ATOM 5901 N N . PRO B 1 351 ? -69.18712 25.21955 -30.49656 1.000 62.10465 571 PRO B N 1
ATOM 5902 C CA . PRO B 1 351 ? -70.05707 24.05262 -30.66826 1.000 62.05491 571 PRO B CA 1
ATOM 5903 C C . PRO B 1 351 ? -71.21804 24.36245 -31.60219 1.000 62.26288 571 PRO B C 1
ATOM 5904 O O . PRO B 1 351 ? -71.63639 25.51170 -31.76961 1.000 66.97454 571 PRO B O 1
ATOM 5908 N N . LYS B 1 352 ? -71.73388 23.30150 -32.22537 1.000 54.62936 572 LYS B N 1
ATOM 5909 C CA . LYS B 1 352 ? -72.88214 23.45414 -33.10963 1.000 61.78376 572 LYS B CA 1
ATOM 5910 C C . LYS B 1 352 ? -74.11441 23.90453 -32.33734 1.000 64.55498 572 LYS B C 1
ATOM 5911 O O . LYS B 1 352 ? -74.91973 24.69163 -32.84800 1.000 69.35427 572 LYS B O 1
ATOM 5917 N N . TYR B 1 353 ? -74.27668 23.42242 -31.10761 1.000 63.87276 573 TYR B N 1
ATOM 5918 C CA . TYR B 1 353 ? -75.41736 23.79089 -30.28388 1.000 67.62975 573 TYR B CA 1
ATOM 5919 C C . TYR B 1 353 ? -74.98298 23.81944 -28.82590 1.000 67.24180 573 TYR B C 1
ATOM 5920 O O . TYR B 1 353 ? -73.90977 23.33071 -28.46300 1.000 59.34581 573 TYR B O 1
ATOM 5929 N N . VAL B 1 354 ? -75.83800 24.40257 -27.99014 1.000 59.35123 574 VAL B N 1
ATOM 5930 C CA . VAL B 1 354 ? -75.69775 24.34823 -26.54146 1.000 58.92560 574 VAL B CA 1
ATOM 5931 C C . VAL B 1 354 ? -77.05027 23.95174 -25.96420 1.000 66.12444 574 VAL B C 1
ATOM 5932 O O . VAL B 1 354 ? -78.05464 24.63381 -26.19775 1.000 75.79124 574 VAL B O 1
ATOM 5936 N N . LYS B 1 355 ? -77.08492 22.83747 -25.24043 1.000 60.13195 575 LYS B N 1
ATOM 5937 C CA . LYS B 1 355 ? -78.30111 22.36621 -24.59250 1.000 52.74973 575 LYS B CA 1
ATOM 5938 C C . LYS B 1 355 ? -78.28340 22.85475 -23.15051 1.000 58.33887 575 LYS B C 1
ATOM 5939 O O . LYS B 1 355 ? -77.44165 22.42554 -22.35417 1.000 56.04613 575 LYS B O 1
ATOM 5945 N N . LEU B 1 356 ? -79.21365 23.74970 -22.82309 1.000 58.40258 576 LEU B N 1
ATOM 5946 C CA . LEU B 1 356 ? -79.21620 24.40539 -21.52278 1.000 53.20864 576 LEU B CA 1
ATOM 5947 C C . LEU B 1 356 ? -79.30845 23.39057 -20.39058 1.000 50.75672 576 LEU B C 1
ATOM 5948 O O . LEU B 1 356 ? -79.88815 22.31152 -20.53499 1.000 61.79508 576 LEU B O 1
ATOM 5953 N N . ASP B 1 357 ? -78.70638 23.74575 -19.25895 1.000 48.04230 577 ASP B N 1
ATOM 5954 C CA . ASP B 1 357 ? -78.92216 23.00561 -18.02597 1.000 47.05792 577 ASP B CA 1
ATOM 5955 C C . ASP B 1 357 ? -80.41365 22.96267 -17.72176 1.000 50.40963 577 ASP B C 1
ATOM 5956 O O . ASP B 1 357 ? -81.09437 23.99188 -17.75928 1.000 47.52043 577 ASP B O 1
ATOM 5961 N N . TYR B 1 358 ? -80.92862 21.76472 -17.43128 1.000 49.94443 578 TYR B N 1
ATOM 5962 C CA . TYR B 1 358 ? -82.35070 21.64340 -17.12846 1.000 45.47501 578 TYR B CA 1
ATOM 5963 C C . TYR B 1 358 ? -82.74053 22.40685 -15.87070 1.000 48.91587 578 TYR B C 1
ATOM 5964 O O . TYR B 1 358 ? -83.93728 22.55883 -15.60476 1.000 60.98464 578 TYR B O 1
ATOM 5973 N N . LEU B 1 359 ? -81.76406 22.89357 -15.10090 1.000 62.99919 579 LEU B N 1
ATOM 5974 C CA . LEU B 1 359 ? -82.02666 23.80142 -13.99229 1.000 60.16328 579 LEU B CA 1
ATOM 5975 C C . LEU B 1 359 ? -82.52399 25.16561 -14.44979 1.000 60.37330 579 LEU B C 1
ATOM 5976 O O . LEU B 1 359 ? -82.88617 25.98622 -13.60130 1.000 68.32466 579 LEU B O 1
ATOM 5981 N N . PHE B 1 360 ? -82.52244 25.44109 -15.75324 1.000 54.59294 580 PHE B N 1
ATOM 5982 C CA . PHE B 1 360 ? -83.05850 26.69773 -16.25694 1.000 53.42701 580 PHE B CA 1
ATOM 5983 C C . PHE B 1 360 ? -84.54012 26.60506 -16.58928 1.000 55.70085 580 PHE B C 1
ATOM 5984 O O . PHE B 1 360 ? -85.24239 27.62042 -16.54023 1.000 54.66400 580 PHE B O 1
ATOM 5992 N N . THR B 1 361 ? -85.03175 25.41291 -16.92937 1.000 48.03689 581 THR B N 1
ATOM 5993 C CA . THR B 1 361 ? -86.45936 25.23825 -17.16525 1.000 57.34661 581 THR B CA 1
ATOM 5994 C C . THR B 1 361 ? -87.20502 25.01346 -15.85277 1.000 60.26126 581 THR B C 1
ATOM 5995 O O . THR B 1 361 ? -88.15621 25.73686 -15.54339 1.000 69.90972 581 THR B O 1
ATOM 5999 N N . HIS B 1 362 ? -86.79024 24.01914 -15.07237 1.000 59.47874 582 HIS B N 1
ATOM 6000 C CA . HIS B 1 362 ? -87.27488 23.84909 -13.71339 1.000 74.95878 582 HIS B CA 1
ATOM 6001 C C . HIS B 1 362 ? -86.39503 24.64211 -12.75605 1.000 94.54754 582 HIS B C 1
ATOM 6002 O O . HIS B 1 362 ? -85.34848 25.16285 -13.13326 1.000 110.38490 582 HIS B O 1
ATOM 6009 N N . HIS B 1 363 ? -86.83232 24.71972 -11.49937 1.000 93.05416 583 HIS B N 1
ATOM 6010 C CA . HIS B 1 363 ? -86.06265 25.33049 -10.41244 1.000 94.84977 583 HIS B CA 1
ATOM 6011 C C . HIS B 1 363 ? -85.41198 26.63983 -10.85232 1.000 89.61870 583 HIS B C 1
ATOM 6012 O O . HIS B 1 363 ? -84.20941 26.84734 -10.68057 1.000 75.90407 583 HIS B O 1
ATOM 6019 N N . LEU B 1 364 ? -86.21523 27.53182 -11.44750 1.000 107.68570 584 LEU B N 1
ATOM 6020 C CA . LEU B 1 364 ? -85.65264 28.79383 -11.91981 1.000 110.37656 584 LEU B CA 1
ATOM 6021 C C . LEU B 1 364 ? -86.70932 29.89490 -11.80924 1.000 128.66775 584 LEU B C 1
ATOM 6022 O O . LEU B 1 364 ? -87.34594 30.28046 -12.79127 1.000 136.52926 584 LEU B O 1
ATOM 6027 N N . ASP B 1 365 ? -86.88823 30.40392 -10.59247 1.000 129.65314 585 ASP B N 1
ATOM 6028 C CA . ASP B 1 365 ? -87.63619 31.63840 -10.36997 1.000 132.23668 585 ASP B CA 1
ATOM 6029 C C . ASP B 1 365 ? -86.91483 32.61973 -9.46236 1.000 125.80401 585 ASP B C 1
ATOM 6030 O O . ASP B 1 365 ? -87.29809 33.79569 -9.43354 1.000 120.82082 585 ASP B O 1
ATOM 6035 N N . ASP B 1 366 ? -85.88813 32.18685 -8.72873 1.000 127.69214 586 ASP B N 1
ATOM 6036 C CA . ASP B 1 366 ? -85.00394 33.12775 -8.05464 1.000 130.23191 586 ASP B CA 1
ATOM 6037 C C . ASP B 1 366 ? -84.32738 34.00603 -9.09814 1.000 121.22393 586 ASP B C 1
ATOM 6038 O O . ASP B 1 366 ? -83.79107 33.50687 -10.09093 1.000 122.99675 586 ASP B O 1
ATOM 6043 N N . GLU B 1 367 ? -84.34607 35.31779 -8.86234 1.000 109.69455 587 GLU B N 1
ATOM 6044 C CA . GLU B 1 367 ? -84.12787 36.26926 -9.94636 1.000 99.64197 587 GLU B CA 1
ATOM 6045 C C . GLU B 1 367 ? -82.69682 36.23725 -10.46858 1.000 97.65660 587 GLU B C 1
ATOM 6046 O O . GLU B 1 367 ? -82.47171 36.38222 -11.67723 1.000 92.15882 587 GLU B O 1
ATOM 6052 N N . ARG B 1 368 ? -81.71658 36.06331 -9.57945 1.000 102.49392 588 ARG B N 1
ATOM 6053 C CA . ARG B 1 368 ? -80.31845 36.08665 -10.00605 1.000 98.67893 588 ARG B CA 1
ATOM 6054 C C . ARG B 1 368 ? -80.03363 35.03011 -11.06602 1.000 93.91571 588 ARG B C 1
ATOM 6055 O O . ARG B 1 368 ? -79.23118 35.26363 -11.97624 1.000 92.34457 588 ARG B O 1
ATOM 6057 N N . GLN B 1 369 ? -80.69209 33.87264 -10.97746 1.000 91.26176 589 GLN B N 1
ATOM 6058 C CA . GLN B 1 369 ? -80.49955 32.83745 -11.98692 1.000 86.19644 589 GLN B CA 1
ATOM 6059 C C . GLN B 1 369 ? -81.15971 33.21036 -13.30770 1.000 84.53106 589 GLN B C 1
ATOM 6060 O O . GLN B 1 369 ? -80.70460 32.77155 -14.36945 1.000 83.66129 589 GLN B O 1
ATOM 6062 N N . LYS B 1 370 ? -82.22511 34.01546 -13.26553 1.000 85.77932 590 LYS B N 1
ATOM 6063 C CA . LYS B 1 370 ? -82.91255 34.39656 -14.49483 1.000 85.93287 590 LYS B CA 1
ATOM 6064 C C . LYS B 1 370 ? -82.06489 35.32619 -15.35602 1.000 90.52667 590 LYS B C 1
ATOM 6065 O O . LYS B 1 370 ? -82.21257 35.33460 -16.58373 1.000 90.71645 590 LYS B O 1
ATOM 6067 N N . PHE B 1 371 ? -81.18041 36.11584 -14.74099 1.000 98.78534 591 PHE B N 1
ATOM 6068 C CA . PHE B 1 371 ? -80.29199 36.96906 -15.52526 1.000 104.90105 591 PHE B CA 1
ATOM 6069 C C . PHE B 1 371 ? -79.20321 36.15226 -16.20940 1.000 97.39867 591 PHE B C 1
ATOM 6070 O O . PHE B 1 371 ? -78.83616 36.43563 -17.35599 1.000 96.39244 591 PHE B O 1
ATOM 6078 N N . THR B 1 372 ? -78.66984 35.14138 -15.51829 1.000 81.01553 592 THR B N 1
ATOM 6079 C CA . THR B 1 372 ? -77.64979 34.28724 -16.11823 1.000 72.63761 592 THR B CA 1
ATOM 6080 C C . THR B 1 372 ? -78.17028 33.61508 -17.38288 1.000 75.64334 592 THR B C 1
ATOM 6081 O O . THR B 1 372 ? -77.43996 33.48657 -18.37346 1.000 77.87632 592 THR B O 1
ATOM 6085 N N . LEU B 1 373 ? -79.43899 33.19646 -17.37351 1.000 75.91943 593 LEU B N 1
ATOM 6086 C CA . LEU B 1 373 ? -80.01839 32.55333 -18.54868 1.000 69.99543 593 LEU B CA 1
ATOM 6087 C C . LEU B 1 373 ? -80.02704 33.49302 -19.74786 1.000 71.10431 593 LEU B C 1
ATOM 6088 O O . LEU B 1 373 ? -79.74074 33.07440 -20.87520 1.000 66.48107 593 LEU B O 1
ATOM 6093 N N . THR B 1 374 ? -80.34961 34.76880 -19.52416 1.000 78.58816 594 THR B N 1
ATOM 6094 C CA . THR B 1 374 ? -80.38246 35.72653 -20.62442 1.000 81.39531 594 THR B CA 1
ATOM 6095 C C . THR B 1 374 ? -78.98436 35.98878 -21.17256 1.000 78.33735 594 THR B C 1
ATOM 6096 O O . THR B 1 374 ? -78.79425 36.07339 -22.39200 1.000 67.86065 594 THR B O 1
ATOM 6100 N N . SER B 1 375 ? -77.99315 36.11474 -20.28772 1.000 81.31256 595 SER B N 1
ATOM 6101 C CA . SER B 1 375 ? -76.64528 36.46432 -20.72521 1.000 76.44917 595 SER B CA 1
ATOM 6102 C C . SER B 1 375 ? -76.00720 35.33025 -21.51819 1.000 67.78720 595 SER B C 1
ATOM 6103 O O . SER B 1 375 ? -75.43964 35.55626 -22.59317 1.000 70.38642 595 SER B O 1
ATOM 6106 N N . ILE B 1 376 ? -76.08669 34.09964 -21.00381 1.000 60.64613 596 ILE B N 1
ATOM 6107 C CA . ILE B 1 376 ? -75.49271 32.97281 -21.71280 1.000 62.95803 596 ILE B CA 1
ATOM 6108 C C . ILE B 1 376 ? -76.24763 32.66330 -22.99704 1.000 67.53852 596 ILE B C 1
ATOM 6109 O O . ILE B 1 376 ? -75.68201 32.05444 -23.91284 1.000 77.37521 596 ILE B O 1
ATOM 6114 N N . SER B 1 377 ? -77.51545 33.06971 -23.09294 1.000 69.60053 597 SER B N 1
ATOM 6115 C CA . SER B 1 377 ? -78.24381 32.90603 -24.34562 1.000 73.45243 597 SER B CA 1
ATOM 6116 C C . SER B 1 377 ? -77.75575 33.89814 -25.39281 1.000 73.06062 597 SER B C 1
ATOM 6117 O O . SER B 1 377 ? -77.61585 33.54690 -26.56976 1.000 70.82771 597 SER B O 1
ATOM 6120 N N . ARG B 1 378 ? -77.49130 35.14196 -24.98351 1.000 76.13339 598 ARG B N 1
ATOM 6121 C CA . ARG B 1 378 ? -76.96380 36.13346 -25.91571 1.000 82.65286 598 ARG B CA 1
ATOM 6122 C C . ARG B 1 378 ? -75.59545 35.71620 -26.43819 1.000 82.14705 598 ARG B C 1
ATOM 6123 O O . ARG B 1 378 ? -75.31185 35.83517 -27.63597 1.000 88.36051 598 ARG B O 1
ATOM 6131 N N . THR B 1 379 ? -74.72936 35.22983 -25.54470 1.000 76.93869 599 THR B N 1
ATOM 6132 C CA . THR B 1 379 ? -73.40259 34.78522 -25.95718 1.000 70.49349 599 THR B CA 1
ATOM 6133 C C . THR B 1 379 ? -73.48925 33.71598 -27.03788 1.000 71.64203 599 THR B C 1
ATOM 6134 O O . THR B 1 379 ? -72.75304 33.76352 -28.03017 1.000 81.78255 599 THR B O 1
ATOM 6138 N N . ALA B 1 380 ? -74.40080 32.75647 -26.87582 1.000 60.70407 600 ALA B N 1
ATOM 6139 C CA . ALA B 1 380 ? -74.51583 31.67686 -27.85096 1.000 61.73811 600 ALA B CA 1
ATOM 6140 C C . ALA B 1 380 ? -75.08241 32.17844 -29.17412 1.000 77.04827 600 ALA B C 1
ATOM 6141 O O . ALA B 1 380 ? -74.58532 31.81325 -30.24535 1.000 84.56565 600 ALA B O 1
ATOM 6143 N N . HIS B 1 381 ? -76.11932 33.01806 -29.12302 1.000 81.42547 601 HIS B N 1
ATOM 6144 C CA . HIS B 1 381 ? -76.73657 33.49921 -30.35589 1.000 86.71605 601 HIS B CA 1
ATOM 6145 C C . HIS B 1 381 ? -75.81227 34.44448 -31.11185 1.000 89.02298 601 HIS B C 1
ATOM 6146 O O . HIS B 1 381 ? -75.73851 34.39074 -32.34519 1.000 78.73279 601 HIS B O 1
ATOM 6153 N N . ASN B 1 382 ? -75.10461 35.32124 -30.39388 1.000 90.64967 602 ASN B N 1
ATOM 6154 C CA . ASN B 1 382 ? -74.15989 36.22124 -31.05169 1.000 91.03892 602 ASN B CA 1
ATOM 6155 C C . ASN B 1 382 ? -73.07163 35.44843 -31.78482 1.000 87.72611 602 ASN B C 1
ATOM 6156 O O . ASN B 1 382 ? -72.58887 35.89338 -32.83272 1.000 93.58668 602 ASN B O 1
ATOM 6161 N N . LEU B 1 383 ? -72.67504 34.29494 -31.25271 1.000 86.07400 603 LEU B N 1
ATOM 6162 C CA . LEU B 1 383 ? -71.70625 33.42084 -31.90083 1.000 83.07559 603 LEU B CA 1
ATOM 6163 C C . LEU B 1 383 ? -72.34346 32.49188 -32.92767 1.000 76.78724 603 LEU B C 1
ATOM 6164 O O . LEU B 1 383 ? -71.64699 31.63187 -33.47783 1.000 70.39021 603 LEU B O 1
ATOM 6169 N N . GLY B 1 384 ? -73.63825 32.64672 -33.19967 1.000 73.66246 604 GLY B N 1
ATOM 6170 C CA . GLY B 1 384 ? -74.31435 31.79510 -34.16000 1.000 67.76002 604 GLY B CA 1
ATOM 6171 C C . GLY B 1 384 ? -74.49480 30.36804 -33.69908 1.000 67.67218 604 GLY B C 1
ATOM 6172 O O . GLY B 1 384 ? -74.49429 29.44967 -34.52553 1.000 66.03527 604 GLY B O 1
ATOM 6173 N N . ILE B 1 385 ? -74.65344 30.15489 -32.39666 1.000 63.70569 605 ILE B N 1
ATOM 6174 C CA . ILE B 1 385 ? -74.76322 28.82375 -31.81344 1.000 57.52529 605 ILE B CA 1
ATOM 6175 C C . ILE B 1 385 ? -76.20563 28.59831 -31.38154 1.000 58.75886 605 ILE B C 1
ATOM 6176 O O . ILE B 1 385 ? -76.80711 29.45413 -30.71993 1.000 61.64067 605 ILE B O 1
ATOM 6181 N N . THR B 1 386 ? -76.75662 27.44828 -31.76123 1.000 51.31959 606 THR B N 1
ATOM 6182 C CA . THR B 1 386 ? -78.14615 27.13337 -31.46033 1.000 59.36729 606 THR B CA 1
ATOM 6183 C C . THR B 1 386 ? -78.32602 26.86644 -29.96964 1.000 62.92944 606 THR B C 1
ATOM 6184 O O . THR B 1 386 ? -77.54839 26.12394 -29.36185 1.000 61.10941 606 THR B O 1
ATOM 6188 N N . THR B 1 387 ? -79.35325 27.47420 -29.38221 1.000 58.88034 607 THR B N 1
ATOM 6189 C CA . THR B 1 387 ? -79.69440 27.26728 -27.98148 1.000 60.06447 607 THR B CA 1
ATOM 6190 C C . THR B 1 387 ? -80.86825 26.30278 -27.88155 1.000 58.81411 607 THR B C 1
ATOM 6191 O O . THR B 1 387 ? -81.85419 26.43757 -28.61377 1.000 65.68368 607 THR B O 1
ATOM 6195 N N . ILE B 1 388 ? -80.75849 25.33392 -26.97646 1.000 54.54749 608 ILE B N 1
ATOM 6196 C CA . ILE B 1 388 ? -81.77175 24.30193 -26.79382 1.000 51.42336 608 ILE B CA 1
ATOM 6197 C C . ILE B 1 388 ? -82.14316 24.25268 -25.31935 1.000 54.89009 608 ILE B C 1
ATOM 6198 O O . ILE B 1 388 ? -81.27471 24.03676 -24.46505 1.000 56.53015 608 ILE B O 1
ATOM 6203 N N . ALA B 1 389 ? -83.42392 24.45074 -25.02063 1.000 55.18668 609 ALA B N 1
ATOM 6204 C CA . ALA B 1 389 ? -83.91960 24.24327 -23.66848 1.000 41.74354 609 ALA B CA 1
ATOM 6205 C C . ALA B 1 389 ? -84.13165 22.75467 -23.41921 1.000 48.64582 609 ALA B C 1
ATOM 6206 O O . ALA B 1 389 ? -84.45005 21.99061 -24.33472 1.000 50.77185 609 ALA B O 1
ATOM 6208 N N . SER B 1 390 ? -83.95653 22.34589 -22.16576 1.000 54.26285 610 SER B N 1
ATOM 6209 C CA . SER B 1 390 ? -83.86998 20.93680 -21.80876 1.000 57.34017 610 SER B CA 1
ATOM 6210 C C . SER B 1 390 ? -84.98478 20.54055 -20.84957 1.000 53.10168 610 SER B C 1
ATOM 6211 O O . SER B 1 390 ? -85.29682 21.27189 -19.90525 1.000 44.96481 610 SER B O 1
ATOM 6214 N N . ARG B 1 391 ? -85.57642 19.37133 -21.10278 1.000 52.52618 611 ARG B N 1
ATOM 6215 C CA . ARG B 1 391 ? -86.52215 18.73682 -20.18154 1.000 53.51851 611 ARG B CA 1
ATOM 6216 C C . ARG B 1 391 ? -87.75931 19.60390 -19.94295 1.000 54.20776 611 ARG B C 1
ATOM 6217 O O . ARG B 1 391 ? -88.27169 19.69392 -18.82715 1.000 52.24832 611 ARG B O 1
ATOM 6225 N N . VAL B 1 392 ? -88.26426 20.22265 -21.00602 1.000 51.49026 612 VAL B N 1
ATOM 6226 C CA . VAL B 1 392 ? -89.41817 21.11146 -20.90125 1.000 52.22061 612 VAL B CA 1
ATOM 6227 C C . VAL B 1 392 ? -90.68595 20.27124 -20.79610 1.000 54.27646 612 VAL B C 1
ATOM 6228 O O . VAL B 1 392 ? -90.98001 19.46006 -21.68017 1.000 58.22236 612 VAL B O 1
ATOM 6232 N N . GLU B 1 393 ? -91.44742 20.47528 -19.71938 1.000 54.57031 613 GLU B N 1
ATOM 6233 C CA . GLU B 1 393 ? -92.63552 19.67573 -19.44264 1.000 49.32901 613 GLU B CA 1
ATOM 6234 C C . GLU B 1 393 ? -93.94981 20.41698 -19.62561 1.000 54.82404 613 GLU B C 1
ATOM 6235 O O . GLU B 1 393 ? -94.95815 19.77961 -19.93486 1.000 61.17025 613 GLU B O 1
ATOM 6241 N N . THR B 1 394 ? -93.97871 21.73174 -19.42555 1.000 54.36651 614 THR B N 1
ATOM 6242 C CA . THR B 1 394 ? -95.22629 22.47957 -19.42184 1.000 64.91265 614 THR B CA 1
ATOM 6243 C C . THR B 1 394 ? -95.18756 23.60293 -20.44840 1.000 68.54503 614 THR B C 1
ATOM 6244 O O . THR B 1 394 ? -94.11954 24.05764 -20.87030 1.000 48.98241 614 THR B O 1
ATOM 6248 N N . GLN B 1 395 ? -96.38449 24.04302 -20.84684 1.000 55.44116 615 GLN B N 1
ATOM 6249 C CA . GLN B 1 395 ? -96.49953 25.22228 -21.69640 1.000 59.64227 615 GLN B CA 1
ATOM 6250 C C . GLN B 1 395 ? -96.06371 26.48179 -20.95776 1.000 59.91341 615 GLN B C 1
ATOM 6251 O O . GLN B 1 395 ? -95.53785 27.41220 -21.57939 1.000 53.68248 615 GLN B O 1
ATOM 6257 N N . THR B 1 396 ? -96.27137 26.52740 -19.63856 1.000 56.93456 616 THR B N 1
ATOM 6258 C CA . THR B 1 396 ? -95.81014 27.66378 -18.84672 1.000 58.63216 616 THR B CA 1
ATOM 6259 C C . THR B 1 396 ? -94.29916 27.82731 -18.95747 1.000 58.39386 616 THR B C 1
ATOM 6260 O O . THR B 1 396 ? -93.79652 28.93766 -19.16633 1.000 56.60846 616 THR B O 1
ATOM 6264 N N . GLN B 1 397 ? -93.55756 26.72524 -18.81282 1.000 60.84869 617 GLN B N 1
ATOM 6265 C CA . GLN B 1 397 ? -92.11635 26.76116 -19.04369 1.000 53.34533 617 GLN B CA 1
ATOM 6266 C C . GLN B 1 397 ? -91.80371 27.11274 -20.49126 1.000 57.34280 617 GLN B C 1
ATOM 6267 O O . GLN B 1 397 ? -90.89886 27.90927 -20.76640 1.000 57.77734 617 GLN B O 1
ATOM 6273 N N . LEU B 1 398 ? -92.55065 26.52702 -21.42977 1.000 69.91345 618 LEU B N 1
ATOM 6274 C CA . LEU B 1 398 ? -92.29262 26.75081 -22.84881 1.000 68.88180 618 LEU B CA 1
ATOM 6275 C C . LEU B 1 398 ? -92.44600 28.22267 -23.21241 1.000 69.33428 618 LEU B C 1
ATOM 6276 O O . LEU B 1 398 ? -91.61045 28.78190 -23.93195 1.000 61.48046 618 LEU B O 1
ATOM 6281 N N . ASP B 1 399 ? -93.50672 28.86904 -22.71983 1.000 75.53395 619 ASP B N 1
ATOM 6282 C CA . ASP B 1 399 ? -93.67947 30.29841 -22.96251 1.000 67.87679 619 ASP B CA 1
ATOM 6283 C C . ASP B 1 399 ? -92.56692 31.10558 -22.30651 1.000 62.64120 619 ASP B C 1
ATOM 6284 O O . ASP B 1 399 ? -92.07256 32.08252 -22.88184 1.000 62.47226 619 ASP B O 1
ATOM 6289 N N . PHE B 1 400 ? -92.16003 30.70881 -21.09956 1.000 61.59135 620 PHE B N 1
ATOM 6290 C CA . PHE B 1 400 ? -91.17099 31.47876 -20.35266 1.000 63.95718 620 PHE B CA 1
ATOM 6291 C C . PHE B 1 400 ? -89.79209 31.39217 -20.99630 1.000 72.29108 620 PHE B C 1
ATOM 6292 O O . PHE B 1 400 ? -89.04355 32.37691 -21.00845 1.000 62.06603 620 PHE B O 1
ATOM 6300 N N . LEU B 1 401 ? -89.43411 30.22236 -21.52910 1.000 69.09192 621 LEU B N 1
ATOM 6301 C CA . LEU B 1 401 ? -88.15082 30.09037 -22.20739 1.000 63.77893 621 LEU B CA 1
ATOM 6302 C C . LEU B 1 401 ? -88.12612 30.87398 -23.51360 1.000 68.25563 621 LEU B C 1
ATOM 6303 O O . LEU B 1 401 ? -87.06327 31.35083 -23.92764 1.000 68.85553 621 LEU B O 1
ATOM 6308 N N . SER B 1 402 ? -89.28058 31.02489 -24.16974 1.000 70.26818 622 SER B N 1
ATOM 6309 C CA . SER B 1 402 ? -89.35046 31.86498 -25.36203 1.000 71.87725 622 SER B CA 1
ATOM 6310 C C . SER B 1 402 ? -89.05960 33.32429 -25.03692 1.000 75.31996 622 SER B C 1
ATOM 6311 O O . SER B 1 402 ? -88.52815 34.05160 -25.88337 1.000 71.45357 622 SER B O 1
ATOM 6314 N N . GLU B 1 403 ? -89.39782 33.76936 -23.82377 1.000 80.59561 623 GLU B N 1
ATOM 6315 C CA . GLU B 1 403 ? -89.08797 35.12940 -23.40069 1.000 81.86589 623 GLU B CA 1
ATOM 6316 C C . GLU B 1 403 ? -87.59135 35.36598 -23.25324 1.000 80.98145 623 GLU B C 1
ATOM 6317 O O . GLU B 1 403 ? -87.17400 36.52094 -23.11687 1.000 81.05063 623 GLU B O 1
ATOM 6323 N N . HIS B 1 404 ? -86.78301 34.30596 -23.26957 1.000 85.03007 624 HIS B N 1
ATOM 6324 C CA . HIS B 1 404 ? -85.33112 34.40806 -23.32536 1.000 85.98162 624 HIS B CA 1
ATOM 6325 C C . HIS B 1 404 ? -84.80205 34.00496 -24.69954 1.000 90.20900 624 HIS B C 1
ATOM 6326 O O . HIS B 1 404 ? -83.66453 33.54429 -24.82323 1.000 92.29289 624 HIS B O 1
ATOM 6333 N N . PHE B 1 405 ? -85.63227 34.18404 -25.72990 1.000 92.28679 625 PHE B N 1
ATOM 6334 C CA . PHE B 1 405 ? -85.30561 33.93328 -27.14081 1.000 100.85697 625 PHE B CA 1
ATOM 6335 C C . PHE B 1 405 ? -84.52455 32.63416 -27.34413 1.000 84.74082 625 PHE B C 1
ATOM 6336 O O . PHE B 1 405 ? -83.49251 32.59497 -28.01474 1.000 93.91980 625 PHE B O 1
ATOM 6344 N N . ILE B 1 406 ? -85.04799 31.54889 -26.78156 1.000 69.83946 626 ILE B N 1
ATOM 6345 C CA . ILE B 1 406 ? -84.46576 30.22757 -26.99451 1.000 62.82072 626 ILE B CA 1
ATOM 6346 C C . ILE B 1 406 ? -84.97811 29.67168 -28.31680 1.000 68.42400 626 ILE B C 1
ATOM 6347 O O . ILE B 1 406 ? -86.17981 29.72387 -28.60277 1.000 63.78162 626 ILE B O 1
ATOM 6352 N N . GLU B 1 407 ? -84.06599 29.13309 -29.12914 1.000 78.39017 627 GLU B N 1
ATOM 6353 C CA . GLU B 1 407 ? -84.42660 28.73097 -30.48628 1.000 86.21491 627 GLU B CA 1
ATOM 6354 C C . GLU B 1 407 ? -85.26397 27.45593 -30.48969 1.000 78.94294 627 GLU B C 1
ATOM 6355 O O . GLU B 1 407 ? -86.39462 27.44387 -30.99029 1.000 81.72525 627 GLU B O 1
ATOM 6361 N N . VAL B 1 408 ? -84.72203 26.36363 -29.94649 1.000 65.21768 628 VAL B N 1
ATOM 6362 C CA . VAL B 1 408 ? -85.37731 25.06414 -30.01247 1.000 67.01131 628 VAL B CA 1
ATOM 6363 C C . VAL B 1 408 ? -85.55295 24.51343 -28.60068 1.000 63.83812 628 VAL B C 1
ATOM 6364 O O . VAL B 1 408 ? -84.84980 24.89857 -27.66397 1.000 55.79679 628 VAL B O 1
ATOM 6368 N N . PHE B 1 409 ? -86.52665 23.61109 -28.45576 1.000 62.91716 629 PHE B N 1
ATOM 6369 C CA . PHE B 1 409 ? -86.93760 23.09781 -27.15814 1.000 60.29815 629 PHE B CA 1
ATOM 6370 C C . PHE B 1 409 ? -87.00499 21.57765 -27.18939 1.000 57.64948 629 PHE B C 1
ATOM 6371 O O . PHE B 1 409 ? -87.26066 20.96953 -28.23224 1.000 51.82839 629 PHE B O 1
ATOM 6379 N N . GLN B 1 410 ? -86.77985 20.97034 -26.02521 1.000 50.33280 630 GLN B N 1
ATOM 6380 C CA . GLN B 1 410 ? -86.78444 19.52242 -25.87859 1.000 44.94058 630 GLN B CA 1
ATOM 6381 C C . GLN B 1 410 ? -87.40513 19.16246 -24.53902 1.000 48.07963 630 GLN B C 1
ATOM 6382 O O . GLN B 1 410 ? -87.16304 19.83616 -23.53437 1.000 53.25350 630 GLN B O 1
ATOM 6388 N N . GLY B 1 411 ? -88.20757 18.11189 -24.52999 1.000 48.14321 631 GLY B N 1
ATOM 6389 C CA . GLY B 1 411 ? -88.81810 17.63571 -23.30697 1.000 43.75504 631 GLY B CA 1
ATOM 6390 C C . GLY B 1 411 ? -90.10359 16.88988 -23.60301 1.000 52.05822 631 GLY B C 1
ATOM 6391 O O . GLY B 1 411 ? -90.46685 16.66872 -24.75540 1.000 70.06042 631 GLY B O 1
ATOM 6392 N N . PHE B 1 412 ? -90.78840 16.50978 -22.52232 1.000 52.10768 632 PHE B N 1
ATOM 6393 C CA . PHE B 1 412 ? -92.03367 15.75943 -22.65410 1.000 50.89537 632 PHE B CA 1
ATOM 6394 C C . PHE B 1 412 ? -93.12400 16.57347 -23.34090 1.000 47.43770 632 PHE B C 1
ATOM 6395 O O . PHE B 1 412 ? -94.02148 15.99662 -23.96341 1.000 49.00857 632 PHE B O 1
ATOM 6403 N N . ILE B 1 413 ? -93.06989 17.90294 -23.24337 1.000 55.57569 633 ILE B N 1
ATOM 6404 C CA . ILE B 1 413 ? -94.14039 18.71685 -23.81157 1.000 50.54062 633 ILE B CA 1
ATOM 6405 C C . ILE B 1 413 ? -93.99307 18.84859 -25.32615 1.000 60.52184 633 ILE B C 1
ATOM 6406 O O . ILE B 1 413 ? -94.98538 19.07766 -26.02823 1.000 70.44898 633 ILE B O 1
ATOM 6411 N N . VAL B 1 414 ? -92.77538 18.71233 -25.85316 1.000 66.51701 634 VAL B N 1
ATOM 6412 C CA . VAL B 1 414 ? -92.57490 18.76055 -27.29650 1.000 69.08228 634 VAL B CA 1
ATOM 6413 C C . VAL B 1 414 ? -92.57860 17.35863 -27.90356 1.000 71.49400 634 VAL B C 1
ATOM 6414 O O . VAL B 1 414 ? -93.03618 17.17988 -29.03840 1.000 69.60293 634 VAL B O 1
ATOM 6418 N N . ASP B 1 415 ? -92.11986 16.36020 -27.15193 1.000 77.70584 635 ASP B N 1
ATOM 6419 C CA . ASP B 1 415 ? -92.01079 14.98088 -27.61291 1.000 81.53328 635 ASP B CA 1
ATOM 6420 C C . ASP B 1 415 ? -91.52525 14.11723 -26.45328 1.000 80.57460 635 ASP B C 1
ATOM 6421 O O . ASP B 1 415 ? -91.97612 12.98754 -26.26827 1.000 83.70416 635 ASP B O 1
#

Radius of gyration: 30.23 Å; Cα contacts (8 Å, |Δi|>4): 1416; chains: 2; bounding box: 82×53×82 Å

InterPro domains:
  IPR000160 GGDEF domain [PF00990] (237-385)
  IPR000160 GGDEF domain [PS50887] (263-396)
  IPR000160 GGDEF domain [SM00267] (226-393)
  IPR001633 EAL domain [PF00563] (412-634)
  IPR001633 EAL domain [PS50883] (404-636)
  IPR001633 EAL domain [SM00052] (403-635)
  IPR001633 EAL domain [cd01948] (413-632)
  IPR003660 HAMP domain [PS50885] (172-224)
  IPR029787 Nucleotide cyclase [SSF55073] (244-387)
  IPR032244 LapD/MoxY, periplasmic domain [PF16448] (23-146)
  IPR035919 EAL domain superfamily [G3DSA:3.20.20.450] (395-636)
  IPR035919 EAL domain superfamily [SSF141868] (411-635)
  IPR042461 LapD/MoxY periplasmic domain, C-terminal [G3DSA:6.20.270.20] (102-150)
  IPR043128 Reverse transcriptase/Diguanylate cyclase domain [G3DSA:3.30.70.270] (221-390)

Sequence (811 aa):
AFKAQAKEAQQLRERAYLDPVSHLGNRAYYMSQLSGWLSESGIGGVAILQAEFIKELYEEKGYEAGDGMVRELADRLKNSITIKDISIARISTYEFGIIMPNMDETELKIVAESIITCVDDINPNLSLGVVSNKRQSSTTTLLSLLDNALAKAKSNPELNYGFISSDTDKIILGKQQWKTLVEEAIHNDWFTFRYQAANSSWGKTFHREVFSAFEKDGVRYTANQFLFALEQLNASHIFDQYVIERVIQQLEKGELTDPLAINIAQGSISQPSFIRWISQTLSKHLSVANLLHFEIPEGCFVNEPHYTALFCNAVRNAGADFGVDNYGRNFQSLDYINEFRPKYVKLDYLFTHHLDDERQKFTLTSISRTAHNLGITTIASRVETQTQLDFLSEHFIEVFQGFIVDAFKAQAKEAQQLRERAYLDPVSHLGNRAYYMSQLSGWLSESGIGGVAILQAEFIKELYEEKGYEAGDGMVRELADRLKNSITIKDISIARISTYEFGIIMPNMDETELKIVAESIITCVDDINNLSLGVVSNKRQSSTTTLLSLLDNALAKAKSNPELNYGFISSDTDKIILGKQQWKTLVEEAIHNDWFTFRYQAANSSWGKTFHREVFSAFEKDGVRYTANQFLFALEQLNASHIFDQYVIERVIQQLEKGELTDPLAINIAQGSISQPSFIRWISQTLSKHLSVANLLHFEIPEGCFVNEPHYTALFCNAVRNAGADFGVDNYGRNFQSLDYINEFRPKYVKLDYLFTHHLDDERQKFTLTSISRTAHNLGITTIASRVETQTQLDFLSEHFIEVFQGFIVD

Organism: Vibrio cholerae serotype O1 (strain ATCC 39541 / Classical Ogawa 395 / O395) (NCBI:txid345073)

B-factor: mean 81.02, std 24.56, range [34.88, 176.21]

Nearest PDB structures (foldseek):
  6pwk-assembly1_A  TM=1.002E+00  e=2.028E-81  Vibrio cholerae O1 str. 2010EL-1786
  6pwk-assembly1_B  TM=9.914E-01  e=3.015E-74  Vibrio cholerae O1 str. 2010EL-1786
  6pwj-assembly2_B  TM=6.194E-01  e=4.232E-67  Vibrio cholerae O1 str. 2010EL-1786
  3hv8-assembly1_A  TM=9.013E-01  e=3.266E-12  Pseudomonas aeruginosa PAO1
  4ag0-assembly1_B  TM=8.918E-01  e=2.086E-11  Pseudomonas aeruginosa